Protein 2MXE (pdb70)

Radius of gyration: 10.07 Å; Cα contacts (8 Å, |Δi|>4): 58; chains: 1; bounding box: 26×18×26 Å

InterPro domains:
  IPR035616 MvaT, DNA-binding domain [PF22055] (83-119)
  IPR035616 MvaT, DNA-binding domain [cd16170] (80-121)

B-factor: mean 1.0, std 0.0, range [1.0, 1.0]

Sequence (47 aa):
ARKVKQYKNPHTGEVIETKGGNHKTLKEWKAKWGPEAVESWATLLGHARKVKQYKNPHTGEVIETKGGNHKTLKEWKAKWGPEAVESWATLLGHARKVKQYKNPHTGEVIETKGGNHKTLKEWKAKWGPEAVESWATLLGHARKVKQYKNPHTGEVIETKGGNHKTLKEWKAKWGPEAVESWATLLGHARKVKQYKNPHTGEVIETKGGNHKTLKEWKAKWGPEAVESWATLLGHARKVKQYKNPHTGEVIETKGGNHKTLKEWKAKWGPEAVESWATLLGHARKVKQYKNPHTGEVIETKGGNHKTLKEWKAKWGPEAVESWATLLGHARKVKQYKNPHTGEVIETKGGNHKTLKEWKAKWGPEAVESWATLLGHARKVKQYKNPHTGEVIETKGGNHKTLKEWKAKWGPEAVESWATLLGHARKVKQYKNPHTGEVIETKGGNHKTLKEWKAKWGPEAVESWATLLGHARKVKQYKNPHTGEVIETKGGNHKTLKEWKAKWGPEAVESWATLLGHARKVKQYKNPHTGEVIETKGGNHKTLKEWKAKWGPEAVESWATLLGHARKVKQYKNPHTGEVIETKGGNHKTLKEWKAKWGPEAVESWATLLGHARKVKQYKNPHTGEVIETKGGNHKTLKEWKAKWGPEAVESWATLLGHARKVKQYKNPHTGEVIETKGGNHKTLKEWKAKWGPEAVESWATLLGHARKVKQYKNPHTGEVIETKGGNHKTLKEWKAKWGPEAVESWATLLGHARKVKQYKNPHTGEVIETKGGNHKTLKEWKAKWGPEAVESWATLLGHARKVKQYKNPHTGEVIETKGGNHKTLKEWKAKWGPEAVESWATLLGHARKVKQYKNPHTGEVIETKGGNHKTLKEWKAKWGPEAVESWATLLGHARKVKQYKNPHTGEVIETKGGNHKTLKEWKAKWGPEAVESWATLLGH

Foldseek 3Di:
DQAKKKFADPVPGDIDIDSDDDDPVLVVCCVVPNVVVRVVRIDGPPD

Solvent-accessible surface area: 3655 Å² total; per-residue (Å²): 131,209,125,40,61,58,4,116,0,100,112,80,52,86,79,24,101,15,148,57,52,142,69,139,46,12,130,61,11,57,88,129,94,28,72,157,43,0,57,95,51,22,61,90,88,57,203

GO terms:
  GO:0000976 transcription cis-regulatory region binding (F, IPI)
  GO:0001216 DNA-binding transcription activator activity (F, IPI)
  GO:0032993 protein-DNA complex (C, IPI)
  GO:0045893 positive regulation of DNA-templated transcription (P, EXP)
  GO:1900232 negative regulation of single-species biofilm formation on inanimate substrate (P, IMP)
  GO:1900377 negative regulation of secondary metabolite biosynthetic process (P, IMP)

Organism: Pseudomonas aeruginosa (strain ATCC 15692 / DSM 22644 / CIP 104116 / JCM 14847 / LMG 12228 / 1C / PRS 101 / PAO1) (NCBI:txid208964)

Secondary structure (DSSP, 8-state):
----EEEEETTTTEEEEESSS--HHHHHHHHHH-HHHHHHH-EES--

Nearest PDB structures (foldseek):
  2mxf-assembly1_A  TM=9.357E-01  e=4.815E-08  Pseudomonas aeruginosa PAO1
  6kyt-assembly2_E  TM=4.126E-01  e=9.924E+00  Mycobacterium tuberculosis H37Rv
  8szv-assembly1_A  TM=2.762E-01  e=8.676E+00  Homo sapiens
  2mxf-assembly1_A  TM=9.261E-01  e=5.937E-08  Pseudomonas aeruginosa PAO1
  3sbs-assembly1_A  TM=3.380E-01  e=7.680E+00  Saccharomyces cerevisiae S288C

Structure (mmCIF, N/CA/C/O backbone):
data_2MXE
#
_entry.id   2MXE
#
loop_
_atom_site.group_PDB
_atom_site.id
_atom_site.type_symbol
_atom_site.label_atom_id
_atom_site.label_alt_id
_atom_site.label_comp_id
_atom_site.label_asym_id
_atom_site.label_entity_id
_atom_site.label_seq_id
_atom_site.pdbx_PDB_ins_code
_atom_site.Cartn_x
_atom_site.Cartn_y
_atom_site.Cartn_z
_atom_site.occupancy
_atom_site.B_iso_or_equiv
_atom_site.auth_seq_id
_atom_site.auth_comp_id
_atom_site.auth_asym_id
_atom_site.auth_atom_id
_atom_site.pdbx_PDB_model_num
ATOM 1 N N . ALA A 1 4 ? 3.025 0.721 -2.665 1.00 1.00 79 ALA A N 1
ATOM 2 C CA . ALA A 1 4 ? 4.437 1.070 -3.000 1.00 1.00 79 ALA A CA 1
ATOM 3 C C . ALA A 1 4 ? 4.736 2.567 -2.793 1.00 1.00 79 ALA A C 1
ATOM 4 O O . ALA A 1 4 ? 3.965 3.423 -3.222 1.00 1.00 79 ALA A O 1
ATOM 11 N N . ARG A 1 5 ? 5.875 2.876 -2.147 1.00 1.00 80 ARG A N 1
ATOM 12 C CA . ARG A 1 5 ? 6.500 4.220 -2.006 1.00 1.00 80 ARG A CA 1
ATOM 13 C C . ARG A 1 5 ? 5.635 5.363 -1.432 1.00 1.00 80 ARG A C 1
ATOM 14 O O . ARG A 1 5 ? 5.895 6.537 -1.708 1.00 1.00 80 ARG A O 1
ATOM 35 N N . LYS A 1 6 ? 4.620 5.048 -0.615 1.00 1.00 81 LYS A N 1
ATOM 36 C CA . LYS A 1 6 ? 3.863 6.053 0.168 1.00 1.00 81 LYS A CA 1
ATOM 37 C C . LYS A 1 6 ? 4.751 6.681 1.251 1.00 1.00 81 LYS A C 1
ATOM 38 O O . LYS A 1 6 ? 5.716 6.082 1.723 1.00 1.00 81 LYS A O 1
ATOM 57 N N . VAL A 1 7 ? 4.398 7.904 1.644 1.00 1.00 82 VAL A N 1
ATOM 58 C CA . VAL A 1 7 ? 5.133 8.685 2.656 1.00 1.00 82 VAL A CA 1
ATOM 59 C C . VAL A 1 7 ? 4.909 8.116 4.056 1.00 1.00 82 VAL A C 1
ATOM 60 O O . VAL A 1 7 ? 3.768 7.908 4.472 1.00 1.00 82 VAL A O 1
ATOM 73 N N . LYS A 1 8 ? 6.000 7.936 4.805 1.00 1.00 83 LYS A N 1
ATOM 74 C CA . LYS A 1 8 ? 6.003 7.629 6.235 1.00 1.00 83 LYS A CA 1
ATOM 75 C C . LYS A 1 8 ? 6.382 8.900 6.990 1.00 1.00 83 LYS A C 1
ATOM 76 O O . LYS A 1 8 ? 7.456 9.470 6.789 1.00 1.00 83 LYS A O 1
ATOM 95 N N . GLN A 1 9 ? 5.470 9.355 7.836 1.00 1.00 84 GLN A N 1
ATOM 96 C CA . GLN A 1 9 ? 5.698 10.401 8.823 1.00 1.00 84 GLN A CA 1
ATOM 97 C C . GLN A 1 9 ? 6.258 9.721 10.077 1.00 1.00 84 GLN A C 1
ATOM 98 O O . GLN A 1 9 ? 5.816 8.631 10.428 1.00 1.00 84 GLN A O 1
ATOM 112 N N . TYR A 1 10 ? 7.192 10.367 10.768 1.00 1.00 85 TYR A N 1
ATOM 113 C CA . TYR A 1 10 ? 7.746 9.905 12.046 1.00 1.00 85 TYR A CA 1
ATOM 114 C C . TYR A 1 10 ? 7.785 11.075 13.032 1.00 1.00 85 TYR A C 1
ATOM 115 O O . TYR A 1 10 ? 7.948 12.224 12.621 1.00 1.00 85 TYR A O 1
ATOM 133 N N . LYS A 1 11 ? 7.701 10.785 14.334 1.00 1.00 86 LYS A N 1
ATOM 134 C CA . LYS A 1 11 ? 7.790 11.759 15.436 1.00 1.00 86 LYS A CA 1
ATOM 135 C C . LYS A 1 11 ? 8.729 11.226 16.517 1.00 1.00 86 LYS A C 1
ATOM 136 O O . LYS A 1 11 ? 8.700 10.031 16.791 1.00 1.00 86 LYS A O 1
ATOM 155 N N . ASN A 1 12 ? 9.511 12.100 17.152 1.00 1.00 87 ASN A N 1
ATOM 156 C CA . ASN A 1 12 ? 10.462 11.723 18.206 1.00 1.00 87 ASN A CA 1
ATOM 157 C C . ASN A 1 12 ? 10.108 12.385 19.556 1.00 1.00 87 ASN A C 1
ATOM 158 O O . ASN A 1 12 ? 10.540 13.508 19.820 1.00 1.00 87 ASN A O 1
ATOM 169 N N . PRO A 1 13 ? 9.351 11.703 20.443 1.00 1.00 88 PRO A N 1
ATOM 170 C CA . PRO A 1 13 ? 9.016 12.179 21.793 1.00 1.00 88 PRO A CA 1
ATOM 171 C C . PRO A 1 13 ? 10.184 12.720 22.642 1.00 1.00 88 PRO A C 1
ATOM 172 O O . PRO A 1 13 ? 9.966 13.558 23.520 1.00 1.00 88 PRO A O 1
ATOM 183 N N . HIS A 1 14 ? 11.424 12.276 22.383 1.00 1.00 89 HIS A N 1
ATOM 184 C CA . HIS A 1 14 ? 12.631 12.716 23.111 1.00 1.00 89 HIS A CA 1
ATOM 185 C C . HIS A 1 14 ? 13.057 14.161 22.793 1.00 1.00 89 HIS A C 1
ATOM 186 O O . HIS A 1 14 ? 13.744 14.783 23.605 1.00 1.00 89 HIS A O 1
ATOM 201 N N . THR A 1 15 ? 12.650 14.696 21.637 1.00 1.00 90 THR A N 1
ATOM 202 C CA . THR A 1 15 ? 13.058 16.021 21.125 1.00 1.00 90 THR A CA 1
ATOM 203 C C . THR A 1 15 ? 11.880 16.908 20.694 1.00 1.00 90 THR A C 1
ATOM 204 O O . THR A 1 15 ? 12.024 18.132 20.631 1.00 1.00 90 THR A O 1
ATOM 215 N N . GLY A 1 16 ? 10.717 16.310 20.403 1.00 1.00 91 GLY A N 1
ATOM 216 C CA . GLY A 1 16 ? 9.516 16.981 19.898 1.00 1.00 91 GLY A CA 1
ATOM 217 C C . GLY A 1 16 ? 9.440 17.059 18.365 1.00 1.00 91 GLY A C 1
ATOM 218 O O . GLY A 1 16 ? 8.424 17.505 17.828 1.00 1.00 91 GLY A O 1
ATOM 222 N N . GLU A 1 17 ? 10.496 16.653 17.649 1.00 1.00 92 GLU A N 1
ATOM 223 C CA . GLU A 1 17 ? 10.558 16.696 16.183 1.00 1.00 92 GLU A CA 1
ATOM 224 C C . GLU A 1 17 ? 9.581 15.759 15.466 1.00 1.00 92 GLU A C 1
ATOM 225 O O . GLU A 1 17 ? 9.258 14.673 15.946 1.00 1.00 92 GLU A O 1
ATOM 237 N N . VAL A 1 18 ? 9.214 16.157 14.246 1.00 1.00 93 VAL A N 1
ATOM 238 C CA . VAL A 1 18 ? 8.447 15.396 13.257 1.00 1.00 93 VAL A CA 1
ATOM 239 C C . VAL A 1 18 ? 9.134 15.522 11.893 1.00 1.00 93 VAL A C 1
ATOM 240 O O . VAL A 1 18 ? 9.620 16.596 11.532 1.00 1.00 93 VAL A O 1
ATOM 253 N N . ILE A 1 19 ? 9.142 14.430 11.126 1.00 1.00 94 ILE A N 1
ATOM 254 C CA . ILE A 1 19 ? 9.723 14.324 9.780 1.00 1.00 94 ILE A CA 1
ATOM 255 C C . ILE A 1 19 ? 8.833 13.467 8.870 1.00 1.00 94 ILE A C 1
ATOM 256 O O . ILE A 1 19 ? 8.000 12.693 9.333 1.00 1.00 94 ILE A O 1
ATOM 272 N N . GLU A 1 20 ? 9.073 13.572 7.570 1.00 1.00 95 GLU A N 1
ATOM 273 C CA . GLU A 1 20 ? 8.409 12.818 6.496 1.00 1.00 95 GLU A CA 1
ATOM 274 C C . GLU A 1 20 ? 9.415 12.391 5.414 1.00 1.00 95 GLU A C 1
ATOM 275 O O . GLU A 1 20 ? 10.267 13.175 4.990 1.00 1.00 95 GLU A O 1
ATOM 287 N N . THR A 1 21 ? 9.300 11.144 4.953 1.00 1.00 96 THR A N 1
ATOM 288 C CA . THR A 1 21 ? 10.106 10.550 3.865 1.00 1.00 96 THR A CA 1
ATOM 289 C C . THR A 1 21 ? 9.319 9.450 3.142 1.00 1.00 96 THR A C 1
ATOM 290 O O . THR A 1 21 ? 8.389 8.883 3.709 1.00 1.00 96 THR A O 1
ATOM 301 N N . LYS A 1 22 ? 9.680 9.106 1.897 1.00 1.00 97 LYS A N 1
ATOM 302 C CA . LYS A 1 22 ? 9.140 7.930 1.173 1.00 1.00 97 LYS A CA 1
ATOM 303 C C . LYS A 1 22 ? 9.857 6.608 1.524 1.00 1.00 97 LYS A C 1
ATOM 304 O O . LYS A 1 22 ? 9.453 5.550 1.042 1.00 1.00 97 LYS A O 1
ATOM 323 N N . GLY A 1 23 ? 10.916 6.665 2.341 1.00 1.00 98 GLY A N 1
ATOM 324 C CA . GLY A 1 23 ? 11.703 5.500 2.790 1.00 1.00 98 GLY A CA 1
ATOM 325 C C . GLY A 1 23 ? 13.178 5.513 2.350 1.00 1.00 98 GLY A C 1
ATOM 326 O O . GLY A 1 23 ? 13.895 4.540 2.597 1.00 1.00 98 GLY A O 1
ATOM 330 N N . GLY A 1 24 ? 13.636 6.582 1.684 1.00 1.00 99 GLY A N 1
ATOM 331 C CA . GLY A 1 24 ? 15.025 6.755 1.236 1.00 1.00 99 GLY A CA 1
ATOM 332 C C . GLY A 1 24 ? 16.010 7.099 2.364 1.00 1.00 99 GLY A C 1
ATOM 333 O O . GLY A 1 24 ? 15.630 7.228 3.531 1.00 1.00 99 GLY A O 1
ATOM 337 N N . ASN A 1 25 ? 17.290 7.257 2.009 1.00 1.00 100 ASN A N 1
ATOM 338 C CA . ASN A 1 25 ? 18.381 7.635 2.923 1.00 1.00 100 ASN A CA 1
ATOM 339 C C . ASN A 1 25 ? 18.210 9.068 3.485 1.00 1.00 100 ASN A C 1
ATOM 340 O O . ASN A 1 25 ? 18.788 10.026 2.968 1.00 1.00 100 ASN A O 1
ATOM 351 N N . HIS A 1 26 ? 17.416 9.210 4.555 1.00 1.00 101 HIS A N 1
ATOM 352 C CA . HIS A 1 26 ? 17.066 10.480 5.208 1.00 1.00 101 HIS A CA 1
ATOM 353 C C . HIS A 1 26 ? 17.782 10.585 6.562 1.00 1.00 101 HIS A C 1
ATOM 354 O O . HIS A 1 26 ? 17.279 10.076 7.563 1.00 1.00 101 HIS A O 1
ATOM 369 N N . LYS A 1 27 ? 18.954 11.231 6.601 1.00 1.00 102 LYS A N 1
ATOM 370 C CA . LYS A 1 27 ? 19.922 11.282 7.730 1.00 1.00 102 LYS A CA 1
ATOM 371 C C . LYS A 1 27 ? 19.300 11.392 9.126 1.00 1.00 102 LYS A C 1
ATOM 372 O O . LYS A 1 27 ? 19.652 10.617 10.009 1.00 1.00 102 LYS A O 1
ATOM 391 N N . THR A 1 28 ? 18.323 12.279 9.311 1.00 1.00 103 THR A N 1
ATOM 392 C CA . THR A 1 28 ? 17.608 12.483 10.593 1.00 1.00 103 THR A CA 1
ATOM 393 C C . THR A 1 28 ? 16.874 11.227 11.081 1.00 1.00 103 THR A C 1
ATOM 394 O O . THR A 1 28 ? 16.926 10.907 12.264 1.00 1.00 103 THR A O 1
ATOM 405 N N . LEU A 1 29 ? 16.255 10.460 10.170 1.00 1.00 104 LEU A N 1
ATOM 406 C CA . LEU A 1 29 ? 15.614 9.179 10.505 1.00 1.00 104 LEU A CA 1
ATOM 407 C C . LEU A 1 29 ? 16.690 8.149 10.868 1.00 1.00 104 LEU A C 1
ATOM 408 O O . LEU A 1 29 ? 16.572 7.472 11.883 1.00 1.00 104 LEU A O 1
ATOM 424 N N . LYS A 1 30 ? 17.758 8.049 10.065 1.00 1.00 105 LYS A N 1
ATOM 425 C CA . LYS A 1 30 ? 18.870 7.121 10.315 1.00 1.00 105 LYS A CA 1
ATOM 426 C C . LYS A 1 30 ? 19.487 7.334 11.689 1.00 1.00 105 LYS A C 1
ATOM 427 O O . LYS A 1 30 ? 19.704 6.379 12.427 1.00 1.00 105 LYS A O 1
ATOM 446 N N . GLU A 1 31 ? 19.683 8.597 12.057 1.00 1.00 106 GLU A N 1
ATOM 447 C CA . GLU A 1 31 ? 20.158 8.966 13.384 1.00 1.00 106 GLU A CA 1
ATOM 448 C C . GLU A 1 31 ? 19.219 8.508 14.496 1.00 1.00 106 GLU A C 1
ATOM 449 O O . GLU A 1 31 ? 19.675 7.959 15.495 1.00 1.00 106 GLU A O 1
ATOM 461 N N . TRP A 1 32 ? 17.910 8.680 14.319 1.00 1.00 107 TRP A N 1
ATOM 462 C CA . TRP A 1 32 ? 16.916 8.207 15.288 1.00 1.00 107 TRP A CA 1
ATOM 463 C C . TRP A 1 32 ? 16.915 6.678 15.407 1.00 1.00 107 TRP A C 1
ATOM 464 O O . TRP A 1 32 ? 16.908 6.153 16.518 1.00 1.00 107 TRP A O 1
ATOM 485 N N . LYS A 1 33 ? 16.995 5.949 14.283 1.00 1.00 108 LYS A N 1
ATOM 486 C CA . LYS A 1 33 ? 17.076 4.471 14.257 1.00 1.00 108 LYS A CA 1
ATOM 487 C C . LYS A 1 33 ? 18.345 3.989 14.963 1.00 1.00 108 LYS A C 1
ATOM 488 O O . LYS A 1 33 ? 18.288 3.053 15.751 1.00 1.00 108 LYS A O 1
ATOM 507 N N . ALA A 1 34 ? 19.461 4.687 14.766 1.00 1.00 109 ALA A N 1
ATOM 508 C CA . ALA A 1 34 ? 20.734 4.388 15.426 1.00 1.00 109 ALA A CA 1
ATOM 509 C C . ALA A 1 34 ? 20.713 4.686 16.941 1.00 1.00 109 ALA A C 1
ATOM 510 O O . ALA A 1 34 ? 21.317 3.946 17.723 1.00 1.00 109 ALA A O 1
ATOM 517 N N . LYS A 1 35 ? 20.010 5.755 17.356 1.00 1.00 110 LYS A N 1
ATOM 518 C CA . LYS A 1 35 ? 20.041 6.284 18.744 1.00 1.00 110 LYS A CA 1
ATOM 519 C C . LYS A 1 35 ? 18.891 5.825 19.662 1.00 1.00 110 LYS A C 1
ATOM 520 O O . LYS A 1 35 ? 19.059 5.875 20.881 1.00 1.00 110 LYS A O 1
ATOM 539 N N . TRP A 1 36 ? 17.788 5.304 19.113 1.00 1.00 111 TRP A N 1
ATOM 540 C CA . TRP A 1 36 ? 16.651 4.745 19.882 1.00 1.00 111 TRP A CA 1
ATOM 541 C C . TRP A 1 36 ? 16.179 3.352 19.417 1.00 1.00 111 TRP A C 1
ATOM 542 O O . TRP A 1 36 ? 15.328 2.744 20.071 1.00 1.00 111 TRP A O 1
ATOM 563 N N . GLY A 1 37 ? 16.761 2.810 18.342 1.00 1.00 112 GLY A N 1
ATOM 564 C CA . GLY A 1 37 ? 16.483 1.471 17.810 1.00 1.00 112 GLY A CA 1
ATOM 565 C C . GLY A 1 37 ? 15.512 1.514 16.623 1.00 1.00 112 GLY A C 1
ATOM 566 O O . GLY A 1 37 ? 14.453 2.136 16.724 1.00 1.00 112 GLY A O 1
ATOM 570 N N . PRO A 1 38 ? 15.811 0.842 15.493 1.00 1.00 113 PRO A N 1
ATOM 571 C CA . PRO A 1 38 ? 14.974 0.903 14.294 1.00 1.00 113 PRO A CA 1
ATOM 572 C C . PRO A 1 38 ? 13.558 0.365 14.512 1.00 1.00 113 PRO A C 1
ATOM 573 O O . PRO A 1 38 ? 12.618 0.917 13.954 1.00 1.00 113 PRO A O 1
ATOM 584 N N . GLU A 1 39 ? 13.376 -0.658 15.353 1.00 1.00 114 GLU A N 1
ATOM 585 C CA . GLU A 1 39 ? 12.059 -1.241 15.635 1.00 1.00 114 GLU A CA 1
ATOM 586 C C . GLU A 1 39 ? 11.151 -0.266 16.393 1.00 1.00 114 GLU A C 1
ATOM 587 O O . GLU A 1 39 ? 9.9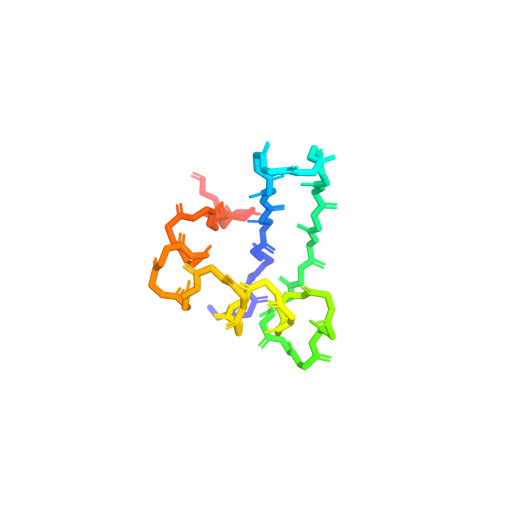66 -0.128 16.077 1.00 1.00 114 GLU A O 1
ATOM 599 N N . ALA A 1 40 ? 11.725 0.467 17.354 1.00 1.00 115 ALA A N 1
ATOM 600 C CA . ALA A 1 40 ? 11.029 1.533 18.078 1.00 1.00 115 ALA A CA 1
ATOM 601 C C . ALA A 1 40 ? 10.646 2.682 17.130 1.00 1.00 115 ALA A C 1
ATOM 602 O O . ALA A 1 40 ? 9.495 3.113 17.095 1.00 1.00 115 ALA A O 1
ATOM 609 N N . VAL A 1 41 ? 11.592 3.134 16.306 1.00 1.00 116 VAL A N 1
ATOM 610 C CA . VAL A 1 41 ? 11.374 4.225 15.347 1.00 1.00 116 VAL A CA 1
ATOM 611 C C . VAL A 1 41 ? 10.366 3.852 14.252 1.00 1.00 116 VAL A C 1
ATOM 612 O O . VAL A 1 41 ? 9.513 4.663 13.913 1.00 1.00 116 VAL A O 1
ATOM 625 N N . GLU A 1 42 ? 10.372 2.624 13.728 1.00 1.00 117 GLU A N 1
ATOM 626 C CA . GLU A 1 42 ? 9.316 2.178 12.809 1.00 1.00 117 GLU A CA 1
ATOM 627 C C . GLU A 1 42 ? 7.948 2.076 13.509 1.00 1.00 117 GLU A C 1
ATOM 628 O O . GLU A 1 42 ? 6.917 2.251 12.860 1.00 1.00 117 GLU A O 1
ATOM 640 N N . SER A 1 43 ? 7.908 1.857 14.829 1.00 1.00 118 SER A N 1
ATOM 641 C CA . SER A 1 43 ? 6.667 1.968 15.613 1.00 1.00 118 SER A CA 1
ATOM 642 C C . SER A 1 43 ? 6.179 3.429 15.728 1.00 1.00 118 SER A C 1
ATOM 643 O O . SER A 1 43 ? 4.971 3.673 15.794 1.00 1.00 118 SER A O 1
ATOM 651 N N . TRP A 1 44 ? 7.084 4.422 15.662 1.00 1.00 119 TRP A N 1
ATOM 652 C CA . TRP A 1 44 ? 6.723 5.845 15.542 1.00 1.00 119 TRP A CA 1
ATOM 653 C C . TRP A 1 44 ? 6.150 6.200 14.153 1.00 1.00 119 TRP A C 1
ATOM 654 O O . TRP A 1 44 ? 5.547 7.266 14.000 1.00 1.00 119 TRP A O 1
ATOM 675 N N . ALA A 1 45 ? 6.358 5.356 13.132 1.00 1.00 120 ALA A N 1
ATOM 676 C CA . ALA A 1 45 ? 5.954 5.644 11.754 1.00 1.00 120 ALA A CA 1
ATOM 677 C C . ALA A 1 45 ? 4.424 5.686 11.559 1.00 1.00 120 ALA A C 1
ATOM 678 O O . ALA A 1 45 ? 3.676 4.908 12.158 1.00 1.00 120 ALA A O 1
ATOM 685 N N . THR A 1 46 ? 3.970 6.537 10.634 1.00 1.00 121 THR A N 1
ATOM 686 C CA . THR A 1 46 ? 2.581 6.641 10.152 1.00 1.00 121 THR A CA 1
ATOM 687 C C . THR A 1 46 ? 2.548 6.856 8.641 1.00 1.00 121 THR A C 1
ATOM 688 O O . THR A 1 46 ? 3.113 7.810 8.113 1.00 1.00 121 THR A O 1
ATOM 699 N N . LEU A 1 47 ? 1.899 5.933 7.931 1.00 1.00 122 LEU A N 1
ATOM 700 C CA . LEU A 1 47 ? 1.722 5.976 6.479 1.00 1.00 122 LEU A CA 1
ATOM 701 C C . LEU A 1 47 ? 0.645 6.999 6.100 1.00 1.00 122 LEU A C 1
ATOM 702 O O . LEU A 1 47 ? -0.518 6.836 6.471 1.00 1.00 122 LEU A O 1
ATOM 718 N N . LEU A 1 48 ? 1.004 8.040 5.342 1.00 1.00 123 LEU A N 1
ATOM 719 C CA . LEU A 1 48 ? 0.101 9.130 4.935 1.00 1.00 123 LEU A CA 1
ATOM 720 C C . LEU A 1 48 ? -0.785 8.742 3.724 1.00 1.00 123 LEU A C 1
ATOM 721 O O . LEU A 1 48 ? -0.853 9.451 2.718 1.00 1.00 123 LEU A O 1
ATOM 737 N N . GLY A 1 49 ? -1.430 7.574 3.811 1.00 1.00 124 GLY A N 1
ATOM 738 C CA . GLY A 1 49 ? -2.207 6.940 2.735 1.00 1.00 124 GLY A CA 1
ATOM 739 C C . GLY A 1 49 ? -3.120 5.815 3.239 1.00 1.00 124 GLY A C 1
ATOM 740 O O . GLY A 1 49 ? -3.102 4.713 2.684 1.00 1.00 124 GLY A O 1
ATOM 744 N N . HIS A 1 50 ? -3.878 6.079 4.311 1.00 1.00 125 HIS A N 1
ATOM 745 C CA . HIS A 1 50 ? -4.790 5.130 4.971 1.00 1.00 125 HIS A CA 1
ATOM 746 C C . HIS A 1 50 ? -6.156 5.759 5.324 1.00 1.00 125 HIS A C 1
ATOM 747 O O . HIS A 1 50 ? -7.127 4.991 5.526 1.00 1.00 125 HIS A O 1
ATOM 762 N N . ALA A 1 4 ? 2.931 0.437 0.105 1.00 1.00 79 ALA A N 2
ATOM 763 C CA . ALA A 1 4 ? 3.510 0.701 -1.243 1.00 1.00 79 ALA A CA 2
ATOM 764 C C . ALA A 1 4 ? 3.264 2.149 -1.704 1.00 1.00 79 ALA A C 2
ATOM 765 O O . ALA A 1 4 ? 2.143 2.649 -1.603 1.00 1.00 79 ALA A O 2
ATOM 772 N N . ARG A 1 5 ? 4.309 2.814 -2.231 1.00 1.00 80 ARG A N 2
ATOM 773 C CA . ARG A 1 5 ? 4.273 4.123 -2.932 1.00 1.00 80 ARG A CA 2
ATOM 774 C C . ARG A 1 5 ? 3.574 5.279 -2.186 1.00 1.00 80 ARG A C 2
ATOM 775 O O . ARG A 1 5 ? 2.906 6.114 -2.800 1.00 1.00 80 ARG A O 2
ATOM 796 N N . LYS A 1 6 ? 3.748 5.341 -0.859 1.00 1.00 81 LYS A N 2
ATOM 797 C CA . LYS A 1 6 ? 3.205 6.381 0.041 1.00 1.00 81 LYS A CA 2
ATOM 798 C C . LYS A 1 6 ? 4.244 6.870 1.058 1.00 1.00 81 LYS A C 2
ATOM 799 O O . LYS A 1 6 ? 5.194 6.165 1.400 1.00 1.00 81 LYS A O 2
ATOM 818 N N . VAL A 1 7 ? 4.037 8.099 1.539 1.00 1.00 82 VAL A N 2
ATOM 819 C CA . VAL A 1 7 ? 4.880 8.778 2.544 1.00 1.00 82 VAL A CA 2
ATOM 820 C C . VAL A 1 7 ? 4.684 8.170 3.933 1.00 1.00 82 VAL A C 2
ATOM 821 O O . VAL A 1 7 ? 3.556 7.867 4.326 1.00 1.00 82 VAL A O 2
ATOM 834 N N . LYS A 1 8 ? 5.769 8.078 4.706 1.00 1.00 83 LYS A N 2
ATOM 835 C CA . LYS A 1 8 ? 5.771 7.750 6.136 1.00 1.00 83 LYS A CA 2
ATOM 836 C C . LYS A 1 8 ? 6.264 8.967 6.920 1.00 1.00 83 LYS A C 2
ATOM 837 O O . LYS A 1 8 ? 7.371 9.466 6.715 1.00 1.00 83 LYS A O 2
ATOM 856 N N . GLN A 1 9 ? 5.401 9.452 7.798 1.00 1.00 84 GLN A N 2
ATOM 857 C CA . GLN A 1 9 ? 5.710 10.448 8.813 1.00 1.00 84 GLN A CA 2
ATOM 858 C C . GLN A 1 9 ? 6.316 9.714 10.015 1.00 1.00 84 GLN A C 2
ATOM 859 O O . GLN A 1 9 ? 5.935 8.585 10.310 1.00 1.00 84 GLN A O 2
ATOM 873 N N . TYR A 1 10 ? 7.220 10.373 10.728 1.00 1.00 85 TYR A N 2
ATOM 874 C CA . TYR A 1 10 ? 7.779 9.905 11.996 1.00 1.00 85 TYR A CA 2
ATOM 875 C C . TYR A 1 10 ? 7.801 11.064 12.995 1.00 1.00 85 TYR A C 2
ATOM 876 O O . TYR A 1 10 ? 7.965 12.220 12.604 1.00 1.00 85 TYR A O 2
ATOM 894 N N . LYS A 1 11 ? 7.684 10.749 14.286 1.00 1.00 86 LYS A N 2
ATOM 895 C CA . LYS A 1 11 ? 7.746 11.701 15.406 1.00 1.00 86 LYS A CA 2
ATOM 896 C C . LYS A 1 11 ? 8.681 11.154 16.482 1.00 1.00 86 LYS A C 2
ATOM 897 O O . LYS A 1 11 ? 8.675 9.953 16.726 1.00 1.00 86 LYS A O 2
ATOM 916 N N . ASN A 1 12 ? 9.436 12.027 17.141 1.00 1.00 87 ASN A N 2
ATOM 917 C CA . ASN A 1 12 ? 10.419 11.654 18.161 1.00 1.00 87 ASN A CA 2
ATOM 918 C C . ASN A 1 12 ? 10.064 12.275 19.528 1.00 1.00 87 ASN A C 2
ATOM 919 O O . ASN A 1 12 ? 10.489 13.394 19.821 1.00 1.00 87 ASN A O 2
ATOM 930 N N . PRO A 1 13 ? 9.297 11.573 20.388 1.00 1.00 88 PRO A N 2
ATOM 931 C CA . PRO A 1 13 ? 8.945 12.033 21.738 1.00 1.00 88 PRO A CA 2
ATOM 932 C C . PRO A 1 13 ? 10.111 12.535 22.614 1.00 1.00 88 PRO A C 2
ATOM 933 O O . PRO A 1 13 ? 9.903 13.382 23.486 1.00 1.00 88 PRO A O 2
ATOM 944 N N . HIS A 1 14 ? 11.337 12.041 22.388 1.00 1.00 89 HIS A N 2
ATOM 945 C CA . HIS A 1 14 ? 12.541 12.419 23.152 1.00 1.00 89 HIS A CA 2
ATOM 946 C C . HIS A 1 14 ? 13.106 13.801 22.780 1.00 1.00 89 HIS A C 2
ATOM 947 O O . HIS A 1 14 ? 13.881 14.365 23.555 1.00 1.00 89 HIS A O 2
ATOM 962 N N . THR A 1 15 ? 12.712 14.368 21.632 1.00 1.00 90 THR A N 2
ATOM 963 C CA . THR A 1 15 ? 13.195 15.673 21.124 1.00 1.00 90 THR A CA 2
ATOM 964 C C . THR A 1 15 ? 12.068 16.643 20.733 1.00 1.00 90 THR A C 2
ATOM 965 O O . THR A 1 15 ? 12.291 17.855 20.684 1.00 1.00 90 THR A O 2
ATOM 976 N N . GLY A 1 16 ? 10.861 16.129 20.471 1.00 1.00 91 GLY A N 2
ATOM 977 C CA . GLY A 1 16 ? 9.693 16.885 20.001 1.00 1.00 91 GLY A CA 2
ATOM 978 C C . GLY A 1 16 ? 9.571 16.970 18.470 1.00 1.00 91 GLY A C 2
ATOM 979 O O . GLY A 1 16 ? 8.568 17.483 17.968 1.00 1.00 91 GLY A O 2
ATOM 983 N N . GLU A 1 17 ? 10.568 16.495 17.717 1.00 1.00 92 GLU A N 2
ATOM 984 C CA . GLU A 1 17 ? 10.602 16.579 16.254 1.00 1.00 92 GLU A CA 2
ATOM 985 C C . GLU A 1 17 ? 9.582 15.695 15.525 1.00 1.00 92 GLU A C 2
ATOM 986 O O . GLU A 1 17 ? 9.209 14.616 15.987 1.00 1.00 92 GLU A O 2
ATOM 998 N N . VAL A 1 18 ? 9.236 16.128 14.308 1.00 1.00 93 VAL A N 2
ATOM 999 C CA . VAL A 1 18 ? 8.450 15.405 13.303 1.00 1.00 93 VAL A CA 2
ATOM 1000 C C . VAL A 1 18 ? 9.131 15.545 11.938 1.00 1.00 93 VAL A C 2
ATOM 1001 O O . VAL A 1 18 ? 9.626 16.623 11.591 1.00 1.00 93 VAL A O 2
ATOM 1014 N N . ILE A 1 19 ? 9.118 14.473 11.148 1.00 1.00 94 ILE A N 2
ATOM 1015 C CA . ILE A 1 19 ? 9.661 14.394 9.784 1.00 1.00 94 ILE A CA 2
ATOM 1016 C C . ILE A 1 19 ? 8.753 13.546 8.886 1.00 1.00 94 ILE A C 2
ATOM 1017 O O . ILE A 1 19 ? 7.917 12.782 9.360 1.00 1.00 94 ILE A O 2
ATOM 1033 N N . GLU A 1 20 ? 8.974 13.645 7.579 1.00 1.00 95 GLU A N 2
ATOM 1034 C CA . GLU A 1 20 ? 8.311 12.883 6.513 1.00 1.00 95 GLU A CA 2
ATOM 1035 C C . GLU A 1 20 ? 9.326 12.435 5.447 1.00 1.00 95 GLU A C 2
ATOM 1036 O O . GLU A 1 20 ? 10.220 13.191 5.058 1.00 1.00 95 GLU A O 2
ATOM 1048 N N . THR A 1 21 ? 9.167 11.205 4.950 1.00 1.00 96 THR A N 2
ATOM 1049 C CA . THR A 1 21 ? 9.979 10.603 3.872 1.00 1.00 96 THR A CA 2
ATOM 1050 C C . THR A 1 21 ? 9.160 9.570 3.082 1.00 1.00 96 THR A C 2
ATOM 1051 O O . THR A 1 21 ? 8.145 9.072 3.568 1.00 1.00 96 THR A O 2
ATOM 1062 N N . LYS A 1 22 ? 9.595 9.215 1.867 1.00 1.00 97 LYS A N 2
ATOM 1063 C CA . LYS A 1 22 ? 9.036 8.110 1.057 1.00 1.00 97 LYS A CA 2
ATOM 1064 C C . LYS A 1 22 ? 9.730 6.758 1.312 1.00 1.00 97 LYS A C 2
ATOM 1065 O O . LYS A 1 22 ? 9.333 5.751 0.725 1.00 1.00 97 LYS A O 2
ATOM 1084 N N . GLY A 1 23 ? 10.755 6.723 2.175 1.00 1.00 98 GLY A N 2
ATOM 1085 C CA . GLY A 1 23 ? 11.492 5.507 2.565 1.00 1.00 98 GLY A CA 2
ATOM 1086 C C . GLY A 1 23 ? 12.962 5.474 2.115 1.00 1.00 98 GLY A C 2
ATOM 1087 O O . GLY A 1 23 ? 13.638 4.462 2.315 1.00 1.00 98 GLY A O 2
ATOM 1091 N N . GLY A 1 24 ? 13.464 6.553 1.495 1.00 1.00 99 GLY A N 2
ATOM 1092 C CA . GLY A 1 24 ? 14.866 6.686 1.069 1.00 1.00 99 GLY A CA 2
ATOM 1093 C C . GLY A 1 24 ? 15.850 6.944 2.219 1.00 1.00 99 GLY A C 2
ATOM 1094 O O . GLY A 1 24 ? 15.464 7.046 3.387 1.00 1.00 99 GLY A O 2
ATOM 1098 N N . ASN A 1 25 ? 17.140 7.058 1.889 1.00 1.00 100 ASN A N 2
ATOM 1099 C CA . ASN A 1 25 ? 18.226 7.365 2.833 1.00 1.00 100 ASN A CA 2
ATOM 1100 C C . ASN A 1 25 ? 18.115 8.799 3.413 1.00 1.00 100 ASN A C 2
ATOM 1101 O O . ASN A 1 25 ? 18.747 9.740 2.924 1.00 1.00 100 ASN A O 2
ATOM 1112 N N . HIS A 1 26 ? 17.300 8.962 4.465 1.00 1.00 101 HIS A N 2
ATOM 1113 C CA . HIS A 1 26 ? 16.989 10.243 5.122 1.00 1.00 101 HIS A CA 2
ATOM 1114 C C . HIS A 1 26 ? 17.739 10.338 6.457 1.00 1.00 101 HIS A C 2
ATOM 1115 O O . HIS A 1 26 ? 17.248 9.853 7.476 1.00 1.00 101 HIS A O 2
ATOM 1130 N N . LYS A 1 27 ? 18.928 10.956 6.466 1.00 1.00 102 LYS A N 2
ATOM 1131 C CA . LYS A 1 27 ? 19.910 10.983 7.582 1.00 1.00 102 LYS A CA 2
ATOM 1132 C C . LYS A 1 27 ? 19.313 11.186 8.981 1.00 1.00 102 LYS A C 2
ATOM 1133 O O . LYS A 1 27 ? 19.649 10.439 9.892 1.00 1.00 102 LYS A O 2
ATOM 1152 N N . THR A 1 28 ? 18.365 12.112 9.135 1.00 1.00 103 THR A N 2
ATOM 1153 C CA . THR A 1 28 ? 17.672 12.385 10.414 1.00 1.00 103 THR A CA 2
ATOM 1154 C C . THR A 1 28 ? 16.918 11.166 10.966 1.00 1.00 103 THR A C 2
ATOM 1155 O O . THR A 1 28 ? 16.946 10.913 12.165 1.00 1.00 103 THR A O 2
ATOM 1166 N N . LEU A 1 29 ? 16.301 10.358 10.090 1.00 1.00 104 LEU A N 2
ATOM 1167 C CA . LEU A 1 29 ? 15.641 9.107 10.489 1.00 1.00 104 LEU A CA 2
ATOM 1168 C C . LEU A 1 29 ? 16.692 8.065 10.886 1.00 1.00 104 LEU A C 2
ATOM 1169 O O . LEU A 1 29 ? 16.562 7.437 11.929 1.00 1.00 104 LEU A O 2
ATOM 1185 N N . LYS A 1 30 ? 17.767 7.919 10.097 1.00 1.00 105 LYS A N 2
ATOM 1186 C CA . LYS A 1 30 ? 18.876 6.997 10.397 1.00 1.00 105 LYS A CA 2
ATOM 1187 C C . LYS A 1 30 ? 19.508 7.283 11.753 1.00 1.00 105 LYS A C 2
ATOM 1188 O O . LYS A 1 30 ? 19.735 6.365 12.536 1.00 1.00 105 LYS A O 2
ATOM 1207 N N . GLU A 1 31 ? 19.704 8.563 12.063 1.00 1.00 106 GLU A N 2
ATOM 1208 C CA . GLU A 1 31 ? 20.150 9.002 13.382 1.00 1.00 106 GLU A CA 2
ATOM 1209 C C . GLU A 1 31 ? 19.218 8.531 14.496 1.00 1.00 106 GLU A C 2
ATOM 1210 O O . GLU A 1 31 ? 19.679 8.027 15.515 1.00 1.00 106 GLU A O 2
ATOM 1222 N N . TRP A 1 32 ? 17.905 8.655 14.303 1.00 1.00 107 TRP A N 2
ATOM 1223 C CA . TRP A 1 32 ? 16.920 8.189 15.283 1.00 1.00 107 TRP A CA 2
ATOM 1224 C C . TRP A 1 32 ? 16.936 6.664 15.437 1.00 1.00 107 TRP A C 2
ATOM 1225 O O . TRP A 1 32 ? 16.907 6.173 16.562 1.00 1.00 107 TRP A O 2
ATOM 1246 N N . LYS A 1 33 ? 17.064 5.902 14.340 1.00 1.00 108 LYS A N 2
ATOM 1247 C CA . LYS A 1 33 ? 17.193 4.427 14.380 1.00 1.00 108 LYS A CA 2
ATOM 1248 C C . LYS A 1 33 ? 18.449 4.015 15.150 1.00 1.00 108 LYS A C 2
ATOM 1249 O O . LYS A 1 33 ? 18.391 3.112 15.978 1.00 1.00 108 LYS A O 2
ATOM 1268 N N . ALA A 1 34 ? 19.552 4.736 14.954 1.00 1.00 109 ALA A N 2
ATOM 1269 C CA . ALA A 1 34 ? 20.814 4.507 15.657 1.00 1.00 109 ALA A CA 2
ATOM 1270 C C . ALA A 1 34 ? 20.745 4.866 17.158 1.00 1.00 109 ALA A C 2
ATOM 1271 O O . ALA A 1 34 ? 21.353 4.179 17.985 1.00 1.00 109 ALA A O 2
ATOM 1278 N N . LYS A 1 35 ? 19.995 5.923 17.510 1.00 1.00 110 LYS A N 2
ATOM 1279 C CA . LYS A 1 35 ? 19.970 6.508 18.871 1.00 1.00 110 LYS A CA 2
ATOM 1280 C C . LYS A 1 35 ? 18.802 6.064 19.773 1.00 1.00 110 LYS A C 2
ATOM 1281 O O . LYS A 1 35 ? 18.932 6.159 20.994 1.00 1.00 110 LYS A O 2
ATOM 1300 N N . TRP A 1 36 ? 17.723 5.502 19.211 1.00 1.00 111 TRP A N 2
ATOM 1301 C CA . TRP A 1 36 ? 16.562 4.974 19.959 1.00 1.00 111 TRP A CA 2
ATOM 1302 C C . TRP A 1 36 ? 16.094 3.570 19.532 1.00 1.00 111 TRP A C 2
ATOM 1303 O O . TRP A 1 36 ? 15.240 2.979 20.197 1.00 1.00 111 TRP A O 2
ATOM 1324 N N . GLY A 1 37 ? 16.680 3.005 18.471 1.00 1.00 112 GLY A N 2
ATOM 1325 C CA . GLY A 1 37 ? 16.437 1.640 17.993 1.00 1.00 112 GLY A CA 2
ATOM 1326 C C . GLY A 1 37 ? 15.546 1.602 16.744 1.00 1.00 112 GLY A C 2
ATOM 1327 O O . GLY A 1 37 ? 14.488 2.237 16.733 1.00 1.00 112 GLY A O 2
ATOM 1331 N N . PRO A 1 38 ? 15.910 0.844 15.692 1.00 1.00 113 PRO A N 2
ATOM 1332 C CA . PRO A 1 38 ? 15.146 0.815 14.445 1.00 1.00 113 PRO A CA 2
ATOM 1333 C C . PRO A 1 38 ? 13.721 0.275 14.616 1.00 1.00 113 PRO A C 2
ATOM 1334 O O . PRO A 1 38 ? 12.801 0.791 13.993 1.00 1.00 113 PRO A O 2
ATOM 1345 N N . GLU A 1 39 ? 13.507 -0.707 15.497 1.00 1.00 114 GLU A N 2
ATOM 1346 C CA . GLU A 1 39 ? 12.183 -1.284 15.755 1.00 1.00 114 GLU A CA 2
ATOM 1347 C C . GLU A 1 39 ? 11.249 -0.284 16.450 1.00 1.00 114 GLU A C 2
ATOM 1348 O O . GLU A 1 39 ? 10.074 -0.169 16.095 1.00 1.00 114 GLU A O 2
ATOM 1360 N N . ALA A 1 40 ? 11.789 0.477 17.407 1.00 1.00 115 ALA A N 2
ATOM 1361 C CA . ALA A 1 40 ? 11.067 1.559 18.078 1.00 1.00 115 ALA A CA 2
ATOM 1362 C C . ALA A 1 40 ? 10.691 2.669 17.081 1.00 1.00 115 ALA A C 2
ATOM 1363 O O . ALA A 1 40 ? 9.525 3.055 16.982 1.00 1.00 115 ALA A O 2
ATOM 1370 N N . VAL A 1 41 ? 11.655 3.129 16.282 1.00 1.00 116 VAL A N 2
ATOM 1371 C CA . VAL A 1 41 ? 11.441 4.183 15.284 1.00 1.00 116 VAL A CA 2
ATOM 1372 C C . VAL A 1 41 ? 10.463 3.750 14.186 1.00 1.00 116 VAL A C 2
ATOM 1373 O O . VAL A 1 41 ? 9.596 4.526 13.800 1.00 1.00 116 VAL A O 2
ATOM 1386 N N . GLU A 1 42 ? 10.518 2.504 13.706 1.00 1.00 117 GLU A N 2
ATOM 1387 C CA . GLU A 1 42 ? 9.527 1.997 12.745 1.00 1.00 117 GLU A CA 2
ATOM 1388 C C . GLU A 1 42 ? 8.119 1.888 13.363 1.00 1.00 117 GLU A C 2
ATOM 1389 O O . GLU A 1 42 ? 7.124 2.022 12.652 1.00 1.00 117 GLU A O 2
ATOM 1401 N N . SER A 1 43 ? 8.019 1.719 14.688 1.00 1.00 118 SER A N 2
ATOM 1402 C CA . SER A 1 43 ? 6.746 1.822 15.417 1.00 1.00 118 SER A CA 2
ATOM 1403 C C . SER A 1 43 ? 6.243 3.280 15.534 1.00 1.00 118 SER A C 2
ATOM 1404 O O . SER A 1 43 ? 5.030 3.510 15.601 1.00 1.00 118 SER A O 2
ATOM 1412 N N . TRP A 1 44 ? 7.135 4.283 15.479 1.00 1.00 119 TRP A N 2
ATOM 1413 C CA . TRP A 1 44 ? 6.764 5.708 15.395 1.00 1.00 119 TRP A CA 2
ATOM 1414 C C . TRP A 1 44 ? 6.159 6.094 14.028 1.00 1.00 119 TRP A C 2
ATOM 1415 O O . TRP A 1 44 ? 5.561 7.168 13.914 1.00 1.00 119 TRP A O 2
ATOM 1436 N N . ALA A 1 45 ? 6.334 5.265 12.989 1.00 1.00 120 ALA A N 2
ATOM 1437 C CA . ALA A 1 45 ? 5.885 5.575 11.628 1.00 1.00 120 ALA A CA 2
ATOM 1438 C C . ALA A 1 45 ? 4.350 5.725 11.499 1.00 1.00 120 ALA A C 2
ATOM 1439 O O . ALA A 1 45 ? 3.575 4.987 12.115 1.00 1.00 120 ALA A O 2
ATOM 1446 N N . THR A 1 46 ? 3.918 6.626 10.610 1.00 1.00 121 THR A N 2
ATOM 1447 C CA . THR A 1 46 ? 2.521 6.819 10.172 1.00 1.00 121 THR A CA 2
ATOM 1448 C C . THR A 1 46 ? 2.450 7.072 8.672 1.00 1.00 121 THR A C 2
ATOM 1449 O O . THR A 1 46 ? 2.997 8.040 8.155 1.00 1.00 121 THR A O 2
ATOM 1460 N N . LEU A 1 47 ? 1.762 6.182 7.959 1.00 1.00 122 LEU A N 2
ATOM 1461 C CA . LEU A 1 47 ? 1.451 6.342 6.537 1.00 1.00 122 LEU A CA 2
ATOM 1462 C C . LEU A 1 47 ? 0.543 7.562 6.313 1.00 1.00 122 LEU A C 2
ATOM 1463 O O . LEU A 1 47 ? -0.468 7.713 7.002 1.00 1.00 122 LEU A O 2
ATOM 1479 N N . LEU A 1 48 ? 0.881 8.401 5.328 1.00 1.00 123 LEU A N 2
ATOM 1480 C CA . LEU A 1 48 ? 0.097 9.582 4.941 1.00 1.00 123 LEU A CA 2
ATOM 1481 C C . LEU A 1 48 ? -0.545 9.417 3.547 1.00 1.00 123 LEU A C 2
ATOM 1482 O O . LEU A 1 48 ? -0.141 8.557 2.758 1.00 1.00 123 LEU A O 2
ATOM 1498 N N . GLY A 1 49 ? -1.502 10.295 3.224 1.00 1.00 124 GLY A N 2
ATOM 1499 C CA . GLY A 1 49 ? -2.182 10.346 1.915 1.00 1.00 124 GLY A CA 2
ATOM 1500 C C . GLY A 1 49 ? -2.552 11.764 1.445 1.00 1.00 124 GLY A C 2
ATOM 1501 O O . GLY A 1 49 ? -3.491 11.922 0.661 1.00 1.00 124 GLY A O 2
ATOM 1505 N N . HIS A 1 50 ? -1.855 12.796 1.949 1.00 1.00 125 HIS A N 2
ATOM 1506 C CA . HIS A 1 50 ? -2.061 14.210 1.581 1.00 1.00 125 HIS A CA 2
ATOM 1507 C C . HIS A 1 50 ? -1.788 14.497 0.087 1.00 1.00 125 HIS A C 2
ATOM 1508 O O . HIS A 1 50 ? -0.761 14.014 -0.453 1.00 1.00 125 HIS A O 2
ATOM 1523 N N . ALA A 1 4 ? 4.451 0.249 -0.117 1.00 1.00 79 ALA A N 3
ATOM 1524 C CA . ALA A 1 4 ? 5.139 0.686 -1.368 1.00 1.00 79 ALA A CA 3
ATOM 1525 C C . ALA A 1 4 ? 4.665 2.074 -1.836 1.00 1.00 79 ALA A C 3
ATOM 1526 O O . ALA A 1 4 ? 3.465 2.333 -1.896 1.00 1.00 79 ALA A O 3
ATOM 1533 N N . ARG A 1 5 ? 5.617 2.957 -2.189 1.00 1.00 80 ARG A N 3
ATOM 1534 C CA . ARG A 1 5 ? 5.414 4.267 -2.867 1.00 1.00 80 ARG A CA 3
ATOM 1535 C C . ARG A 1 5 ? 4.426 5.247 -2.199 1.00 1.00 80 ARG A C 3
ATOM 1536 O O . ARG A 1 5 ? 3.717 5.986 -2.885 1.00 1.00 80 ARG A O 3
ATOM 1557 N N . LYS A 1 6 ? 4.405 5.277 -0.859 1.00 1.00 81 LYS A N 3
ATOM 1558 C CA . LYS A 1 6 ? 3.614 6.208 -0.018 1.00 1.00 81 LYS A CA 3
ATOM 1559 C C . LYS A 1 6 ? 4.491 6.826 1.076 1.00 1.00 81 LYS A C 3
ATOM 1560 O O . LYS A 1 6 ? 5.474 6.232 1.518 1.00 1.00 81 LYS A O 3
ATOM 1579 N N . VAL A 1 7 ? 4.125 8.033 1.509 1.00 1.00 82 VAL A N 3
ATOM 1580 C CA . VAL A 1 7 ? 4.863 8.800 2.532 1.00 1.00 82 VAL A CA 3
ATOM 1581 C C . VAL A 1 7 ? 4.638 8.216 3.931 1.00 1.00 82 VAL A C 3
ATOM 1582 O O . VAL A 1 7 ? 3.503 7.931 4.309 1.00 1.00 82 VAL A O 3
ATOM 1595 N N . LYS A 1 8 ? 5.709 8.126 4.724 1.00 1.00 83 LYS A N 3
ATOM 1596 C CA . LYS A 1 8 ? 5.695 7.813 6.157 1.00 1.00 83 LYS A CA 3
ATOM 1597 C C . LYS A 1 8 ? 6.174 9.036 6.941 1.00 1.00 83 LYS A C 3
ATOM 1598 O O . LYS A 1 8 ? 7.271 9.553 6.724 1.00 1.00 83 LYS A O 3
ATOM 1617 N N . GLN A 1 9 ? 5.328 9.491 7.851 1.00 1.00 84 GLN A N 3
ATOM 1618 C CA . GLN A 1 9 ? 5.634 10.487 8.870 1.00 1.00 84 GLN A CA 3
ATOM 1619 C C . GLN A 1 9 ? 6.225 9.754 10.080 1.00 1.00 84 GLN A C 3
ATOM 1620 O O . GLN A 1 9 ? 5.825 8.635 10.384 1.00 1.00 84 GLN A O 3
ATOM 1634 N N . TYR A 1 10 ? 7.138 10.403 10.796 1.00 1.00 85 TYR A N 3
ATOM 1635 C CA . TYR A 1 10 ? 7.711 9.921 12.054 1.00 1.00 85 TYR A CA 3
ATOM 1636 C C . TYR A 1 10 ? 7.745 11.071 13.064 1.00 1.00 85 TYR A C 3
ATOM 1637 O O . TYR A 1 10 ? 7.937 12.225 12.675 1.00 1.00 85 TYR A O 3
ATOM 1655 N N . LYS A 1 11 ? 7.617 10.758 14.357 1.00 1.00 86 LYS A N 3
ATOM 1656 C CA . LYS A 1 11 ? 7.683 11.722 15.470 1.00 1.00 86 LYS A CA 3
ATOM 1657 C C . LYS A 1 11 ? 8.622 11.200 16.553 1.00 1.00 86 LYS A C 3
ATOM 1658 O O . LYS A 1 11 ? 8.572 10.020 16.883 1.00 1.00 86 LYS A O 3
ATOM 1677 N N . ASN A 1 12 ? 9.435 12.086 17.125 1.00 1.00 87 ASN A N 3
ATOM 1678 C CA . ASN A 1 12 ? 10.436 11.755 18.145 1.00 1.00 87 ASN A CA 3
ATOM 1679 C C . ASN A 1 1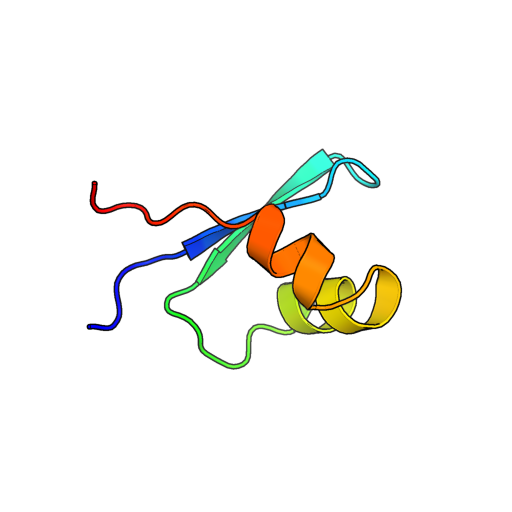2 ? 10.096 12.435 19.486 1.00 1.00 87 ASN A C 3
ATOM 1680 O O . ASN A 1 12 ? 10.539 13.557 19.737 1.00 1.00 87 ASN A O 3
ATOM 1691 N N . PRO A 1 13 ? 9.318 11.788 20.378 1.00 1.00 88 PRO A N 3
ATOM 1692 C CA . PRO A 1 13 ? 8.874 12.385 21.644 1.00 1.00 88 PRO A CA 3
ATOM 1693 C C . PRO A 1 13 ? 10.004 12.772 22.625 1.00 1.00 88 PRO A C 3
ATOM 1694 O O . PRO A 1 13 ? 9.757 13.524 23.568 1.00 1.00 88 PRO A O 3
ATOM 1705 N N . HIS A 1 14 ? 11.251 12.328 22.391 1.00 1.00 89 HIS A N 3
ATOM 1706 C CA . HIS A 1 14 ? 12.443 12.769 23.150 1.00 1.00 89 HIS A CA 3
ATOM 1707 C C . HIS A 1 14 ? 12.776 14.260 22.947 1.00 1.00 89 HIS A C 3
ATOM 1708 O O . HIS A 1 14 ? 13.342 14.887 23.844 1.00 1.00 89 HIS A O 3
ATOM 1723 N N . THR A 1 15 ? 12.410 14.829 21.790 1.00 1.00 90 THR A N 3
ATOM 1724 C CA . THR A 1 15 ? 12.682 16.234 21.410 1.00 1.00 90 THR A CA 3
ATOM 1725 C C . THR A 1 15 ? 11.431 17.007 20.965 1.00 1.00 90 THR A C 3
ATOM 1726 O O . THR A 1 15 ? 11.430 18.239 20.991 1.00 1.00 90 THR A O 3
ATOM 1737 N N . GLY A 1 16 ? 10.367 16.303 20.563 1.00 1.00 91 GLY A N 3
ATOM 1738 C CA . GLY A 1 16 ? 9.143 16.872 19.988 1.00 1.00 91 GLY A CA 3
ATOM 1739 C C . GLY A 1 16 ? 9.168 16.964 18.453 1.00 1.00 91 GLY A C 3
ATOM 1740 O O . GLY A 1 16 ? 8.189 17.411 17.851 1.00 1.00 91 GLY A O 3
ATOM 1744 N N . GLU A 1 17 ? 10.269 16.560 17.810 1.00 1.00 92 GLU A N 3
ATOM 1745 C CA . GLU A 1 17 ? 10.439 16.588 16.354 1.00 1.00 92 GLU A CA 3
ATOM 1746 C C . GLU A 1 17 ? 9.464 15.714 15.567 1.00 1.00 92 GLU A C 3
ATOM 1747 O O . GLU A 1 17 ? 9.047 14.649 16.013 1.00 1.00 92 GLU A O 3
ATOM 1759 N N . VAL A 1 18 ? 9.216 16.130 14.322 1.00 1.00 93 VAL A N 3
ATOM 1760 C CA . VAL A 1 18 ? 8.471 15.410 13.289 1.00 1.00 93 VAL A CA 3
ATOM 1761 C C . VAL A 1 18 ? 9.209 15.520 11.951 1.00 1.00 93 VAL A C 3
ATOM 1762 O O . VAL A 1 18 ? 9.744 16.581 11.618 1.00 1.00 93 VAL A O 3
ATOM 1775 N N . ILE A 1 19 ? 9.193 14.439 11.167 1.00 1.00 94 ILE A N 3
ATOM 1776 C CA . ILE A 1 19 ? 9.733 14.354 9.805 1.00 1.00 94 ILE A CA 3
ATOM 1777 C C . ILE A 1 19 ? 8.816 13.507 8.915 1.00 1.00 94 ILE A C 3
ATOM 1778 O O . ILE A 1 19 ? 7.983 12.739 9.394 1.00 1.00 94 ILE A O 3
ATOM 1794 N N . GLU A 1 20 ? 9.028 13.606 7.608 1.00 1.00 95 GLU A N 3
ATOM 1795 C CA . GLU A 1 20 ? 8.358 12.835 6.552 1.00 1.00 95 GLU A CA 3
ATOM 1796 C C . GLU A 1 20 ? 9.367 12.368 5.489 1.00 1.00 95 GLU A C 3
ATOM 1797 O O . GLU A 1 20 ? 10.280 13.106 5.108 1.00 1.00 95 GLU A O 3
ATOM 1809 N N . THR A 1 21 ? 9.187 11.141 4.996 1.00 1.00 96 THR A N 3
ATOM 1810 C CA . THR A 1 21 ? 9.989 10.517 3.925 1.00 1.00 96 THR A CA 3
ATOM 1811 C C . THR A 1 21 ? 9.150 9.498 3.138 1.00 1.00 96 THR A C 3
ATOM 1812 O O . THR A 1 21 ? 8.129 9.023 3.628 1.00 1.00 96 THR A O 3
ATOM 1823 N N . LYS A 1 22 ? 9.573 9.131 1.923 1.00 1.00 97 LYS A N 3
ATOM 1824 C CA . LYS A 1 22 ? 8.977 8.036 1.124 1.00 1.00 97 LYS A CA 3
ATOM 1825 C C . LYS A 1 22 ? 9.617 6.658 1.395 1.00 1.00 97 LYS A C 3
ATOM 1826 O O . LYS A 1 22 ? 9.213 5.667 0.788 1.00 1.00 97 LYS A O 3
ATOM 1845 N N . GLY A 1 23 ? 10.611 6.592 2.289 1.00 1.00 98 GLY A N 3
ATOM 1846 C CA . GLY A 1 23 ? 11.298 5.356 2.705 1.00 1.00 98 GLY A CA 3
ATOM 1847 C C . GLY A 1 23 ? 12.761 5.249 2.251 1.00 1.00 98 GLY A C 3
ATOM 1848 O O . GLY A 1 23 ? 13.391 4.211 2.473 1.00 1.00 98 GLY A O 3
ATOM 1852 N N . GLY A 1 24 ? 13.306 6.290 1.608 1.00 1.00 99 GLY A N 3
ATOM 1853 C CA . GLY A 1 24 ? 14.711 6.358 1.180 1.00 1.00 99 GLY A CA 3
ATOM 1854 C C . GLY A 1 24 ? 15.690 6.638 2.328 1.00 1.00 99 GLY A C 3
ATOM 1855 O O . GLY A 1 24 ? 15.295 6.801 3.486 1.00 1.00 99 GLY A O 3
ATOM 1859 N N . ASN A 1 25 ? 16.987 6.705 2.007 1.00 1.00 100 ASN A N 3
ATOM 1860 C CA . ASN A 1 25 ? 18.069 7.023 2.949 1.00 1.00 100 ASN A CA 3
ATOM 1861 C C . ASN A 1 25 ? 17.983 8.481 3.466 1.00 1.00 100 ASN A C 3
ATOM 1862 O O . ASN A 1 25 ? 18.642 9.384 2.945 1.00 1.00 100 ASN A O 3
ATOM 1873 N N . HIS A 1 26 ? 17.161 8.709 4.498 1.00 1.00 101 HIS A N 3
ATOM 1874 C CA . HIS A 1 26 ? 16.893 10.025 5.101 1.00 1.00 101 HIS A CA 3
ATOM 1875 C C . HIS A 1 26 ? 17.682 10.173 6.410 1.00 1.00 101 HIS A C 3
ATOM 1876 O O . HIS A 1 26 ? 17.223 9.739 7.463 1.00 1.00 101 HIS A O 3
ATOM 1891 N N . LYS A 1 27 ? 18.879 10.770 6.349 1.00 1.00 102 LYS A N 3
ATOM 1892 C CA . LYS A 1 27 ? 19.911 10.847 7.420 1.00 1.00 102 LYS A CA 3
ATOM 1893 C C . LYS A 1 27 ? 19.373 11.145 8.833 1.00 1.00 102 LYS A C 3
ATOM 1894 O O . LYS A 1 27 ? 19.749 10.457 9.776 1.00 1.00 102 LYS A O 3
ATOM 1913 N N . THR A 1 28 ? 18.417 12.064 8.979 1.00 1.00 103 THR A N 3
ATOM 1914 C CA . THR A 1 28 ? 17.755 12.375 10.271 1.00 1.00 103 THR A CA 3
ATOM 1915 C C . THR A 1 28 ? 17.032 11.168 10.891 1.00 1.00 103 THR A C 3
ATOM 1916 O O . THR A 1 28 ? 17.114 10.950 12.095 1.00 1.00 103 THR A O 3
ATOM 1927 N N . LEU A 1 29 ? 16.373 10.340 10.068 1.00 1.00 104 LEU A N 3
ATOM 1928 C CA . LEU A 1 29 ? 15.712 9.107 10.516 1.00 1.00 104 LEU A CA 3
ATOM 1929 C C . LEU A 1 29 ? 16.770 8.069 10.907 1.00 1.00 104 LEU A C 3
ATOM 1930 O O . LEU A 1 29 ? 16.645 7.437 11.947 1.00 1.00 104 LEU A O 3
ATOM 1946 N N . LYS A 1 30 ? 17.842 7.926 10.115 1.00 1.00 105 LYS A N 3
ATOM 1947 C CA . LYS A 1 30 ? 18.962 7.020 10.418 1.00 1.00 105 LYS A CA 3
ATOM 1948 C C . LYS A 1 30 ? 19.586 7.306 11.775 1.00 1.00 105 LYS A C 3
ATOM 1949 O O . LYS A 1 30 ? 19.807 6.382 12.552 1.00 1.00 105 LYS A O 3
ATOM 1968 N N . GLU A 1 31 ? 19.782 8.586 12.093 1.00 1.00 106 GLU A N 3
ATOM 1969 C CA . GLU A 1 31 ? 20.213 8.997 13.429 1.00 1.00 106 GLU A CA 3
ATOM 1970 C C . GLU A 1 31 ? 19.248 8.524 14.512 1.00 1.00 106 GLU A C 3
ATOM 1971 O O . GLU A 1 31 ? 19.677 7.940 15.501 1.00 1.00 106 GLU A O 3
ATOM 1983 N N . TRP A 1 32 ? 17.943 8.703 14.314 1.00 1.00 107 TRP A N 3
ATOM 1984 C CA . TRP A 1 32 ? 16.933 8.251 15.275 1.00 1.00 107 TRP A CA 3
ATOM 1985 C C . TRP A 1 32 ? 16.945 6.723 15.455 1.00 1.00 107 TRP A C 3
ATOM 1986 O O . TRP A 1 32 ? 16.896 6.245 16.590 1.00 1.00 107 TRP A O 3
ATOM 2007 N N . LYS A 1 33 ? 17.089 5.946 14.367 1.00 1.00 108 LYS A N 3
ATOM 2008 C CA . LYS A 1 33 ? 17.201 4.471 14.409 1.00 1.00 108 LYS A CA 3
ATOM 2009 C C . LYS A 1 33 ? 18.441 4.045 15.199 1.00 1.00 108 LYS A C 3
ATOM 2010 O O . LYS A 1 33 ? 18.358 3.142 16.025 1.00 1.00 108 LYS A O 3
ATOM 2029 N N . ALA A 1 34 ? 19.560 4.740 15.012 1.00 1.00 109 ALA A N 3
ATOM 2030 C CA . ALA A 1 34 ? 20.804 4.488 15.744 1.00 1.00 109 ALA A CA 3
ATOM 2031 C C . ALA A 1 34 ? 20.709 4.868 17.240 1.00 1.00 109 ALA A C 3
ATOM 2032 O O . ALA A 1 34 ? 21.251 4.164 18.097 1.00 1.00 109 ALA A O 3
ATOM 2039 N N . LYS A 1 35 ? 20.011 5.969 17.553 1.00 1.00 110 LYS A N 3
ATOM 2040 C CA . LYS A 1 35 ? 19.911 6.551 18.909 1.00 1.00 110 LYS A CA 3
ATOM 2041 C C . LYS A 1 35 ? 18.847 5.901 19.807 1.00 1.00 110 LYS A C 3
ATOM 2042 O O . LYS A 1 35 ? 19.064 5.809 21.019 1.00 1.00 110 LYS A O 3
ATOM 2061 N N . TRP A 1 36 ? 17.737 5.420 19.236 1.00 1.00 111 TRP A N 3
ATOM 2062 C CA . TRP A 1 36 ? 16.571 4.899 19.984 1.00 1.00 111 TRP A CA 3
ATOM 2063 C C . TRP A 1 36 ? 16.076 3.508 19.544 1.00 1.00 111 TRP A C 3
ATOM 2064 O O . TRP A 1 36 ? 15.192 2.941 20.189 1.00 1.00 111 TRP A O 3
ATOM 2085 N N . GLY A 1 37 ? 16.666 2.931 18.494 1.00 1.00 112 GLY A N 3
ATOM 2086 C CA . GLY A 1 37 ? 16.402 1.569 18.016 1.00 1.00 112 GLY A CA 3
ATOM 2087 C C . GLY A 1 37 ? 15.531 1.564 16.753 1.00 1.00 112 GLY A C 3
ATOM 2088 O O . GLY A 1 37 ? 14.469 2.189 16.749 1.00 1.00 112 GLY A O 3
ATOM 2092 N N . PRO A 1 38 ? 15.914 0.842 15.682 1.00 1.00 113 PRO A N 3
ATOM 2093 C CA . PRO A 1 38 ? 15.164 0.834 14.427 1.00 1.00 113 PRO A CA 3
ATOM 2094 C C . PRO A 1 38 ? 13.739 0.292 14.570 1.00 1.00 113 PRO A C 3
ATOM 2095 O O . PRO A 1 38 ? 12.827 0.818 13.939 1.00 1.00 113 PRO A O 3
ATOM 2106 N N . GLU A 1 39 ? 13.518 -0.706 15.432 1.00 1.00 114 GLU A N 3
ATOM 2107 C CA . GLU A 1 39 ? 12.190 -1.283 15.663 1.00 1.00 114 GLU A CA 3
ATOM 2108 C C . GLU A 1 39 ? 11.248 -0.293 16.362 1.00 1.00 114 GLU A C 3
ATOM 2109 O O . GLU A 1 39 ? 10.078 -0.161 15.992 1.00 1.00 114 GLU A O 3
ATOM 2121 N N . ALA A 1 40 ? 11.776 0.457 17.336 1.00 1.00 115 ALA A N 3
ATOM 2122 C CA . ALA A 1 40 ? 11.045 1.527 18.014 1.00 1.00 115 ALA A CA 3
ATOM 2123 C C . ALA A 1 40 ? 10.690 2.663 17.039 1.00 1.00 115 ALA A C 3
ATOM 2124 O O . ALA A 1 40 ? 9.530 3.059 16.935 1.00 1.00 115 ALA A O 3
ATOM 2131 N N . VAL A 1 41 ? 11.669 3.135 16.264 1.00 1.00 116 VAL A N 3
ATOM 2132 C CA . VAL A 1 41 ? 11.458 4.195 15.271 1.00 1.00 116 VAL A CA 3
ATOM 2133 C C . VAL A 1 41 ? 10.486 3.768 14.168 1.00 1.00 116 VAL A C 3
ATOM 2134 O O . VAL A 1 41 ? 9.622 4.548 13.785 1.00 1.00 116 VAL A O 3
ATOM 2147 N N . GLU A 1 42 ? 10.543 2.529 13.672 1.00 1.00 117 GLU A N 3
ATOM 2148 C CA . GLU A 1 42 ? 9.553 2.029 12.706 1.00 1.00 117 GLU A CA 3
ATOM 2149 C C . GLU A 1 42 ? 8.145 1.914 13.323 1.00 1.00 117 GLU A C 3
ATOM 2150 O O . GLU A 1 42 ? 7.153 2.036 12.606 1.00 1.00 117 GLU A O 3
ATOM 2162 N N . SER A 1 43 ? 8.038 1.756 14.646 1.00 1.00 118 SER A N 3
ATOM 2163 C CA . SER A 1 43 ? 6.762 1.855 15.370 1.00 1.00 118 SER A CA 3
ATOM 2164 C C . SER A 1 43 ? 6.252 3.311 15.485 1.00 1.00 118 SER A C 3
ATOM 2165 O O . SER A 1 43 ? 5.038 3.539 15.536 1.00 1.00 118 SER A O 3
ATOM 2173 N N . TRP A 1 44 ? 7.144 4.317 15.440 1.00 1.00 119 TRP A N 3
ATOM 2174 C CA . TRP A 1 44 ? 6.765 5.742 15.351 1.00 1.00 119 TRP A CA 3
ATOM 2175 C C . TRP A 1 44 ? 6.159 6.117 13.983 1.00 1.00 119 TRP A C 3
ATOM 2176 O O . TRP A 1 44 ? 5.550 7.183 13.864 1.00 1.00 119 TRP A O 3
ATOM 2197 N N . ALA A 1 45 ? 6.337 5.283 12.950 1.00 1.00 120 ALA A N 3
ATOM 2198 C CA . ALA A 1 45 ? 5.872 5.578 11.593 1.00 1.00 120 ALA A CA 3
ATOM 2199 C C . ALA A 1 45 ? 4.337 5.707 11.475 1.00 1.00 120 ALA A C 3
ATOM 2200 O O . ALA A 1 45 ? 3.580 4.944 12.082 1.00 1.00 120 ALA A O 3
ATOM 2207 N N . THR A 1 46 ? 3.883 6.610 10.600 1.00 1.00 121 THR A N 3
ATOM 2208 C CA . THR A 1 46 ? 2.482 6.780 10.171 1.00 1.00 121 THR A CA 3
ATOM 2209 C C . THR A 1 46 ? 2.406 7.047 8.674 1.00 1.00 121 THR A C 3
ATOM 2210 O O . THR A 1 46 ? 2.936 8.035 8.168 1.00 1.00 121 THR A O 3
ATOM 2221 N N . LEU A 1 47 ? 1.750 6.143 7.950 1.00 1.00 122 LEU A N 3
ATOM 2222 C CA . LEU A 1 47 ? 1.441 6.300 6.528 1.00 1.00 122 LEU A CA 3
ATOM 2223 C C . LEU A 1 47 ? 0.497 7.492 6.310 1.00 1.00 122 LEU A C 3
ATOM 2224 O O . LEU A 1 47 ? -0.539 7.590 6.971 1.00 1.00 122 LEU A O 3
ATOM 2240 N N . LEU A 1 48 ? 0.828 8.372 5.356 1.00 1.00 123 LEU A N 3
ATOM 2241 C CA . LEU A 1 48 ? 0.012 9.542 4.997 1.00 1.00 123 LEU A CA 3
ATOM 2242 C C . LEU A 1 48 ? -0.840 9.280 3.738 1.00 1.00 123 LEU A C 3
ATOM 2243 O O . LEU A 1 48 ? -0.919 10.098 2.818 1.00 1.00 123 LEU A O 3
ATOM 2259 N N . GLY A 1 49 ? -1.453 8.098 3.689 1.00 1.00 124 GLY A N 3
ATOM 2260 C CA . GLY A 1 49 ? -2.260 7.613 2.566 1.00 1.00 124 GLY A CA 3
ATOM 2261 C C . GLY A 1 49 ? -2.797 6.192 2.777 1.00 1.00 124 GLY A C 3
ATOM 2262 O O . GLY A 1 49 ? -2.565 5.573 3.821 1.00 1.00 124 GLY A O 3
ATOM 2266 N N . HIS A 1 50 ? -3.503 5.676 1.765 1.00 1.00 125 HIS A N 3
ATOM 2267 C CA . HIS A 1 50 ? -4.139 4.346 1.740 1.00 1.00 125 HIS A CA 3
ATOM 2268 C C . HIS A 1 50 ? -3.937 3.643 0.386 1.00 1.00 125 HIS A C 3
ATOM 2269 O O . HIS A 1 50 ? -3.975 2.393 0.347 1.00 1.00 125 HIS A O 3
ATOM 2284 N N . ALA A 1 4 ? 4.237 -0.176 -0.282 1.00 1.00 79 ALA A N 4
ATOM 2285 C CA . ALA A 1 4 ? 3.927 0.752 -1.410 1.00 1.00 79 ALA A CA 4
ATOM 2286 C C . ALA A 1 4 ? 4.828 2.005 -1.380 1.00 1.00 79 ALA A C 4
ATOM 2287 O O . ALA A 1 4 ? 5.625 2.180 -0.457 1.00 1.00 79 ALA A O 4
ATOM 2294 N N . ARG A 1 5 ? 4.703 2.900 -2.378 1.00 1.00 80 ARG A N 4
ATOM 2295 C CA . ARG A 1 5 ? 5.528 4.127 -2.529 1.00 1.00 80 ARG A CA 4
ATOM 2296 C C . ARG A 1 5 ? 5.117 5.313 -1.630 1.00 1.00 80 ARG A C 4
ATOM 2297 O O . ARG A 1 5 ? 5.743 6.372 -1.688 1.00 1.00 80 ARG A O 4
ATOM 2318 N N . LYS A 1 6 ? 4.069 5.147 -0.814 1.00 1.00 81 LYS A N 4
ATOM 2319 C CA . LYS A 1 6 ? 3.545 6.133 0.154 1.00 1.00 81 LYS A CA 4
ATOM 2320 C C . LYS A 1 6 ? 4.607 6.708 1.109 1.00 1.00 81 LYS A C 4
ATOM 2321 O O . LYS A 1 6 ? 5.600 6.068 1.449 1.00 1.00 81 LYS A O 4
ATOM 2340 N N . VAL A 1 7 ? 4.325 7.920 1.589 1.00 1.00 82 VAL A N 4
ATOM 2341 C CA . VAL A 1 7 ? 5.138 8.655 2.577 1.00 1.00 82 VAL A CA 4
ATOM 2342 C C . VAL A 1 7 ? 4.897 8.108 3.983 1.00 1.00 82 VAL A C 4
ATOM 2343 O O . VAL A 1 7 ? 3.749 7.905 4.381 1.00 1.00 82 VAL A O 4
ATOM 2356 N N . LYS A 1 8 ? 5.973 7.953 4.757 1.00 1.00 83 LYS A N 4
ATOM 2357 C CA . LYS A 1 8 ? 5.951 7.668 6.194 1.00 1.00 83 LYS A CA 4
ATOM 2358 C C . LYS A 1 8 ? 6.341 8.937 6.950 1.00 1.00 83 LYS A C 4
ATOM 2359 O O . LYS A 1 8 ? 7.424 9.489 6.743 1.00 1.00 83 LYS A O 4
ATOM 2378 N N . GLN A 1 9 ? 5.438 9.402 7.800 1.00 1.00 84 GLN A N 4
ATOM 2379 C CA . GLN A 1 9 ? 5.701 10.441 8.787 1.00 1.00 84 GLN A CA 4
ATOM 2380 C C . GLN A 1 9 ? 6.256 9.738 10.034 1.00 1.00 84 GLN A C 4
ATOM 2381 O O . GLN A 1 9 ? 5.872 8.611 10.332 1.00 1.00 84 GLN A O 4
ATOM 2395 N N . TYR A 1 10 ? 7.158 10.388 10.759 1.00 1.00 85 TYR A N 4
ATOM 2396 C CA . TYR A 1 10 ? 7.715 9.909 12.029 1.00 1.00 85 TYR A CA 4
ATOM 2397 C C . TYR A 1 10 ? 7.745 11.069 13.029 1.00 1.00 85 TYR A C 4
ATOM 2398 O O . TYR A 1 10 ? 7.921 12.222 12.629 1.00 1.00 85 TYR A O 4
ATOM 2416 N N . LYS A 1 11 ? 7.651 10.764 14.327 1.00 1.00 86 LYS A N 4
ATOM 2417 C CA . LYS A 1 11 ? 7.722 11.732 15.436 1.00 1.00 86 LYS A CA 4
ATOM 2418 C C . LYS A 1 11 ? 8.690 11.227 16.505 1.00 1.00 86 LYS A C 4
ATOM 2419 O O . LYS A 1 11 ? 8.729 10.027 16.761 1.00 1.00 86 LYS A O 4
ATOM 2438 N N . ASN A 1 12 ? 9.426 12.130 17.154 1.00 1.00 87 ASN A N 4
ATOM 2439 C CA . ASN A 1 12 ? 10.427 11.795 18.177 1.00 1.00 87 ASN A CA 4
ATOM 2440 C C . ASN A 1 12 ? 10.096 12.425 19.547 1.00 1.00 87 ASN A C 4
ATOM 2441 O O . ASN A 1 12 ? 10.507 13.558 19.815 1.00 1.00 87 ASN A O 4
ATOM 2452 N N . PRO A 1 13 ? 9.385 11.708 20.442 1.00 1.00 88 PRO A N 4
ATOM 2453 C CA . PRO A 1 13 ? 9.081 12.142 21.814 1.00 1.00 88 PRO A CA 4
ATOM 2454 C C . PRO A 1 13 ? 10.248 12.723 22.643 1.00 1.00 88 PRO A C 4
ATOM 2455 O O . PRO A 1 13 ? 10.012 13.519 23.551 1.00 1.00 88 PRO A O 4
ATOM 2466 N N . HIS A 1 14 ? 11.506 12.361 22.335 1.00 1.00 89 HIS A N 4
ATOM 2467 C CA . HIS A 1 14 ? 12.700 12.868 23.039 1.00 1.00 89 HIS A CA 4
ATOM 2468 C C . HIS A 1 14 ? 12.956 14.371 22.817 1.00 1.00 89 HIS A C 4
ATOM 2469 O O . HIS A 1 14 ? 13.541 15.023 23.682 1.00 1.00 89 HIS A O 4
ATOM 2484 N N . THR A 1 15 ? 12.509 14.922 21.682 1.00 1.00 90 THR A N 4
ATOM 2485 C CA . THR A 1 15 ? 12.735 16.326 21.276 1.00 1.00 90 THR A CA 4
ATOM 2486 C C . THR A 1 15 ? 11.462 17.066 20.840 1.00 1.00 90 THR A C 4
ATOM 2487 O O . THR A 1 15 ? 11.452 18.299 20.793 1.00 1.00 90 THR A O 4
ATOM 2498 N N . GLY A 1 16 ? 10.387 16.335 20.522 1.00 1.00 91 GLY A N 4
ATOM 2499 C CA . GLY A 1 16 ? 9.143 16.870 19.955 1.00 1.00 91 GLY A CA 4
ATOM 2500 C C . GLY A 1 16 ? 9.155 16.982 18.419 1.00 1.00 91 GLY A C 4
ATOM 2501 O O . GLY A 1 16 ? 8.176 17.444 17.830 1.00 1.00 91 GLY A O 4
ATOM 2505 N N . GLU A 1 17 ? 10.251 16.585 17.760 1.00 1.00 92 GLU A N 4
ATOM 2506 C CA . GLU A 1 17 ? 10.400 16.626 16.300 1.00 1.00 92 GLU A CA 4
ATOM 2507 C C . GLU A 1 17 ? 9.428 15.738 15.520 1.00 1.00 92 GLU A C 4
ATOM 2508 O O . GLU A 1 17 ? 9.017 14.673 15.982 1.00 1.00 92 GLU A O 4
ATOM 2520 N N . VAL A 1 18 ? 9.180 16.135 14.270 1.00 1.00 93 VAL A N 4
ATOM 2521 C CA . VAL A 1 18 ? 8.445 15.392 13.240 1.00 1.00 93 VAL A CA 4
ATOM 2522 C C . VAL A 1 18 ? 9.186 15.499 11.903 1.00 1.00 93 VAL A C 4
ATOM 2523 O O . VAL A 1 18 ? 9.710 16.562 11.562 1.00 1.00 93 VAL A O 4
ATOM 2536 N N . ILE A 1 19 ? 9.198 14.411 11.134 1.00 1.00 94 ILE A N 4
ATOM 2537 C CA . ILE A 1 19 ? 9.784 14.303 9.793 1.00 1.00 94 ILE A CA 4
ATOM 2538 C C . ILE A 1 19 ? 8.895 13.452 8.882 1.00 1.00 94 ILE A C 4
ATOM 2539 O O . ILE A 1 19 ? 8.053 12.687 9.342 1.00 1.00 94 ILE A O 4
ATOM 2555 N N . GLU A 1 20 ? 9.135 13.548 7.579 1.00 1.00 95 GLU A N 4
ATOM 2556 C CA . GLU A 1 20 ? 8.468 12.781 6.518 1.00 1.00 95 GLU A CA 4
ATOM 2557 C C . GLU A 1 20 ? 9.459 12.350 5.423 1.00 1.00 95 GLU A C 4
ATOM 2558 O O . GLU A 1 20 ? 10.308 13.132 4.991 1.00 1.00 95 GLU A O 4
ATOM 2570 N N . THR A 1 21 ? 9.335 11.100 4.967 1.00 1.00 96 THR A N 4
ATOM 2571 C CA . THR A 1 21 ? 10.141 10.501 3.885 1.00 1.00 96 THR A CA 4
ATOM 2572 C C . THR A 1 21 ? 9.352 9.407 3.145 1.00 1.00 96 THR A C 4
ATOM 2573 O O . THR A 1 21 ? 8.411 8.838 3.692 1.00 1.00 96 THR A O 4
ATOM 2584 N N . LYS A 1 22 ? 9.739 9.075 1.906 1.00 1.00 97 LYS A N 4
ATOM 2585 C CA . LYS A 1 22 ? 9.210 7.914 1.151 1.00 1.00 97 LYS A CA 4
ATOM 2586 C C . LYS A 1 22 ? 9.909 6.583 1.499 1.00 1.00 97 LYS A C 4
ATOM 2587 O O . LYS A 1 22 ? 9.526 5.540 0.972 1.00 1.00 97 LYS A O 4
ATOM 2606 N N . GLY A 1 23 ? 10.924 6.612 2.372 1.00 1.00 98 GLY A N 4
ATOM 2607 C CA . GLY A 1 23 ? 11.689 5.436 2.820 1.00 1.00 98 GLY A CA 4
ATOM 2608 C C . GLY A 1 23 ? 13.150 5.406 2.344 1.00 1.00 98 GLY A C 4
ATOM 2609 O O . GLY A 1 23 ? 13.847 4.417 2.585 1.00 1.00 98 GLY A O 4
ATOM 2613 N N . GLY A 1 24 ? 13.616 6.459 1.660 1.00 1.00 99 GLY A N 4
ATOM 2614 C CA . GLY A 1 24 ? 15.005 6.609 1.205 1.00 1.00 99 GLY A CA 4
ATOM 2615 C C . GLY A 1 24 ? 15.994 6.942 2.332 1.00 1.00 99 GLY A C 4
ATOM 2616 O O . GLY A 1 24 ? 15.615 7.078 3.499 1.00 1.00 99 GLY A O 4
ATOM 2620 N N . ASN A 1 25 ? 17.277 7.081 1.980 1.00 1.00 100 ASN A N 4
ATOM 2621 C CA . ASN A 1 25 ? 18.369 7.448 2.892 1.00 1.00 100 ASN A CA 4
ATOM 2622 C C . ASN A 1 25 ? 18.207 8.887 3.443 1.00 1.00 100 ASN A C 4
ATOM 2623 O O . ASN A 1 25 ? 18.789 9.838 2.918 1.00 1.00 100 ASN A O 4
ATOM 2634 N N . HIS A 1 26 ? 17.411 9.042 4.507 1.00 1.00 101 HIS A N 4
ATOM 2635 C CA . HIS A 1 26 ? 17.069 10.324 5.148 1.00 1.00 101 HIS A CA 4
ATOM 2636 C C . HIS A 1 26 ? 17.791 10.441 6.500 1.00 1.00 101 HIS A C 4
ATOM 2637 O O . HIS A 1 26 ? 17.289 9.954 7.512 1.00 1.00 101 HIS A O 4
ATOM 2652 N N . LYS A 1 27 ? 18.968 11.076 6.520 1.00 1.00 102 LYS A N 4
ATOM 2653 C CA . LYS A 1 27 ? 19.937 11.131 7.648 1.00 1.00 102 LYS A CA 4
ATOM 2654 C C . LYS A 1 27 ? 19.313 11.320 9.039 1.00 1.00 102 LYS A C 4
ATOM 2655 O O . LYS A 1 27 ? 19.658 10.582 9.955 1.00 1.00 102 LYS A O 4
ATOM 2674 N N . THR A 1 28 ? 18.342 12.220 9.180 1.00 1.00 103 THR A N 4
ATOM 2675 C CA . THR A 1 28 ? 17.639 12.481 10.453 1.00 1.00 103 THR A CA 4
ATOM 2676 C C . THR A 1 28 ? 16.899 11.252 10.999 1.00 1.00 103 THR A C 4
ATOM 2677 O O . THR A 1 28 ? 16.964 10.972 12.192 1.00 1.00 103 THR A O 4
ATOM 2688 N N . LEU A 1 29 ? 16.259 10.460 10.124 1.00 1.00 104 LEU A N 4
ATOM 2689 C CA . LEU A 1 29 ? 15.628 9.188 10.507 1.00 1.00 104 LEU A CA 4
ATOM 2690 C C . LEU A 1 29 ? 16.707 8.166 10.877 1.00 1.00 104 LEU A C 4
ATOM 2691 O O . LEU A 1 29 ? 16.586 7.491 11.894 1.00 1.00 104 LEU A O 4
ATOM 2707 N N . LYS A 1 30 ? 17.777 8.062 10.075 1.00 1.00 105 LYS A N 4
ATOM 2708 C CA . LYS A 1 30 ? 18.895 7.143 10.333 1.00 1.00 105 LYS A CA 4
ATOM 2709 C C . LYS A 1 30 ? 19.520 7.378 11.702 1.00 1.00 105 LYS A C 4
ATOM 2710 O O . LYS A 1 30 ? 19.751 6.429 12.444 1.00 1.00 105 LYS A O 4
ATOM 2729 N N . GLU A 1 31 ? 19.713 8.647 12.061 1.00 1.00 106 GLU A N 4
ATOM 2730 C CA . GLU A 1 31 ? 20.152 9.029 13.400 1.00 1.00 106 GLU A CA 4
ATOM 2731 C C . GLU A 1 31 ? 19.197 8.522 14.478 1.00 1.00 106 GLU A C 4
ATOM 2732 O O . GLU A 1 31 ? 19.635 7.892 15.430 1.00 1.00 106 GLU A O 4
ATOM 2744 N N . TRP A 1 32 ? 17.892 8.731 14.315 1.00 1.00 107 TRP A N 4
ATOM 2745 C CA . TRP A 1 32 ? 16.892 8.259 15.281 1.00 1.00 107 TRP A CA 4
ATOM 2746 C C . TRP A 1 32 ? 16.904 6.730 15.429 1.00 1.00 107 TRP A C 4
ATOM 2747 O O . TRP A 1 32 ? 16.896 6.218 16.549 1.00 1.00 107 TRP A O 4
ATOM 2768 N N . LYS A 1 33 ? 16.990 5.987 14.314 1.00 1.00 108 LYS A N 4
ATOM 2769 C CA . LYS A 1 33 ? 17.066 4.510 14.298 1.00 1.00 108 LYS A CA 4
ATOM 2770 C C . LYS A 1 33 ? 18.332 4.026 15.006 1.00 1.00 108 LYS A C 4
ATOM 2771 O O . LYS A 1 33 ? 18.263 3.109 15.814 1.00 1.00 108 LYS A O 4
ATOM 2790 N N . ALA A 1 34 ? 19.458 4.699 14.787 1.00 1.00 109 ALA A N 4
ATOM 2791 C CA . ALA A 1 34 ? 20.724 4.393 15.457 1.00 1.00 109 ALA A CA 4
ATOM 2792 C C . ALA A 1 34 ? 20.702 4.720 16.968 1.00 1.00 109 ALA A C 4
ATOM 2793 O O . ALA A 1 34 ? 21.260 3.973 17.775 1.00 1.00 109 ALA A O 4
ATOM 2800 N N . LYS A 1 35 ? 20.052 5.829 17.347 1.00 1.00 110 LYS A N 4
ATOM 2801 C CA . LYS A 1 35 ? 20.025 6.364 18.727 1.00 1.00 110 LYS A CA 4
ATOM 2802 C C . LYS A 1 35 ? 19.006 5.682 19.653 1.00 1.00 110 LYS A C 4
ATOM 2803 O O . LYS A 1 35 ? 19.294 5.536 20.842 1.00 1.00 110 LYS A O 4
ATOM 2822 N N . TRP A 1 36 ? 17.861 5.234 19.120 1.00 1.00 111 TRP A N 4
ATOM 2823 C CA . TRP A 1 36 ? 16.731 4.696 19.909 1.00 1.00 111 TRP A CA 4
ATOM 2824 C C . TRP A 1 36 ? 16.195 3.332 19.433 1.00 1.00 111 TRP A C 4
ATOM 2825 O O . TRP A 1 36 ? 15.297 2.771 20.062 1.00 1.00 111 TRP A O 4
ATOM 2846 N N . GLY A 1 37 ? 16.771 2.767 18.367 1.00 1.00 112 GLY A N 4
ATOM 2847 C CA . GLY A 1 37 ? 16.469 1.432 17.844 1.00 1.00 112 GLY A CA 4
ATOM 2848 C C . GLY A 1 37 ? 15.514 1.484 16.646 1.00 1.00 112 GLY A C 4
ATOM 2849 O O . GLY A 1 37 ? 14.439 2.079 16.757 1.00 1.00 112 GLY A O 4
ATOM 2853 N N . PRO A 1 38 ? 15.837 0.847 15.503 1.00 1.00 113 PRO A N 4
ATOM 2854 C CA . PRO A 1 38 ? 15.010 0.913 14.301 1.00 1.00 113 PRO A CA 4
ATOM 2855 C C . PRO A 1 38 ? 13.597 0.354 14.508 1.00 1.00 113 PRO A C 4
ATOM 2856 O O . PRO A 1 38 ? 12.649 0.894 13.948 1.00 1.00 113 PRO A O 4
ATOM 2867 N N . GLU A 1 39 ? 13.428 -0.679 15.335 1.00 1.00 114 GLU A N 4
ATOM 2868 C CA . GLU A 1 39 ? 12.119 -1.282 15.598 1.00 1.00 114 GLU A CA 4
ATOM 2869 C C . GLU A 1 39 ? 11.188 -0.313 16.337 1.00 1.00 114 GLU A C 4
ATOM 2870 O O . GLU A 1 39 ? 10.021 -0.166 15.972 1.00 1.00 114 GLU A O 4
ATOM 2882 N N . ALA A 1 40 ? 11.727 0.400 17.332 1.00 1.00 115 ALA A N 4
ATOM 2883 C CA . ALA A 1 40 ? 11.002 1.441 18.062 1.00 1.00 115 ALA A CA 4
ATOM 2884 C C . ALA A 1 40 ? 10.620 2.608 17.133 1.00 1.00 115 ALA A C 4
ATOM 2885 O O . ALA A 1 40 ? 9.466 3.037 17.091 1.00 1.00 115 ALA A O 4
ATOM 2892 N N . VAL A 1 41 ? 11.581 3.083 16.340 1.00 1.00 116 VAL A N 4
ATOM 2893 C CA . VAL A 1 41 ? 11.373 4.189 15.401 1.00 1.00 116 VAL A CA 4
ATOM 2894 C C . VAL A 1 41 ? 10.385 3.829 14.283 1.00 1.00 116 VAL A C 4
ATOM 2895 O O . VAL A 1 41 ? 9.562 4.661 13.916 1.00 1.00 116 VAL A O 4
ATOM 2908 N N . GLU A 1 42 ? 10.367 2.595 13.774 1.00 1.00 117 GLU A N 4
ATOM 2909 C CA . GLU A 1 42 ? 9.310 2.175 12.844 1.00 1.00 117 GLU A CA 4
ATOM 2910 C C . GLU A 1 42 ? 7.930 2.111 13.529 1.00 1.00 117 GLU A C 4
ATOM 2911 O O . GLU A 1 42 ? 6.918 2.362 12.877 1.00 1.00 117 GLU A O 4
ATOM 2923 N N . SER A 1 43 ? 7.861 1.845 14.842 1.00 1.00 118 SER A N 4
ATOM 2924 C CA . SER A 1 43 ? 6.605 1.994 15.602 1.00 1.00 118 SER A CA 4
ATOM 2925 C C . SER A 1 43 ? 6.182 3.467 15.744 1.00 1.00 118 SER A C 4
ATOM 2926 O O . SER A 1 43 ? 4.989 3.739 15.898 1.00 1.00 118 SER A O 4
ATOM 2934 N N . TRP A 1 44 ? 7.113 4.431 15.650 1.00 1.00 119 TRP A N 4
ATOM 2935 C CA . TRP A 1 44 ? 6.781 5.862 15.554 1.00 1.00 119 TRP A CA 4
ATOM 2936 C C . TRP A 1 44 ? 6.205 6.242 14.173 1.00 1.00 119 TRP A C 4
ATOM 2937 O O . TRP A 1 44 ? 5.651 7.335 14.032 1.00 1.00 119 TRP A O 4
ATOM 2958 N N . ALA A 1 45 ? 6.352 5.387 13.149 1.00 1.00 120 ALA A N 4
ATOM 2959 C CA . ALA A 1 45 ? 5.936 5.697 11.780 1.00 1.00 120 ALA A CA 4
ATOM 2960 C C . ALA A 1 45 ? 4.403 5.722 11.584 1.00 1.00 120 ALA A C 4
ATOM 2961 O O . ALA A 1 45 ? 3.662 4.924 12.167 1.00 1.00 120 ALA A O 4
ATOM 2968 N N . THR A 1 46 ? 3.946 6.577 10.668 1.00 1.00 121 THR A N 4
ATOM 2969 C CA . THR A 1 46 ? 2.564 6.668 10.163 1.00 1.00 121 THR A CA 4
ATOM 2970 C C . THR A 1 46 ? 2.549 6.916 8.658 1.00 1.00 121 THR A C 4
ATOM 2971 O O . THR A 1 46 ? 3.063 7.912 8.157 1.00 1.00 121 THR A O 4
ATOM 2982 N N . LEU A 1 47 ? 1.952 5.978 7.919 1.00 1.00 122 LEU A N 4
ATOM 2983 C CA . LEU A 1 47 ? 1.740 6.080 6.473 1.00 1.00 122 LEU A CA 4
ATOM 2984 C C . LEU A 1 47 ? 0.643 7.109 6.158 1.00 1.00 122 LEU A C 4
ATOM 2985 O O . LEU A 1 47 ? -0.457 7.025 6.714 1.00 1.00 122 LEU A O 4
ATOM 3001 N N . LEU A 1 48 ? 0.919 8.052 5.248 1.00 1.00 123 LEU A N 4
ATOM 3002 C CA . LEU A 1 48 ? -0.013 9.125 4.853 1.00 1.00 123 LEU A CA 4
ATOM 3003 C C . LEU A 1 48 ? -1.118 8.635 3.889 1.00 1.00 123 LEU A C 4
ATOM 3004 O O . LEU A 1 48 ? -1.182 9.020 2.720 1.00 1.00 123 LEU A O 4
ATOM 3020 N N . GLY A 1 49 ? -1.980 7.748 4.391 1.00 1.00 124 GLY A N 4
ATOM 3021 C CA . GLY A 1 49 ? -3.126 7.146 3.690 1.00 1.00 124 GLY A CA 4
ATOM 3022 C C . GLY A 1 49 ? -4.308 6.861 4.633 1.00 1.00 124 GLY A C 4
ATOM 302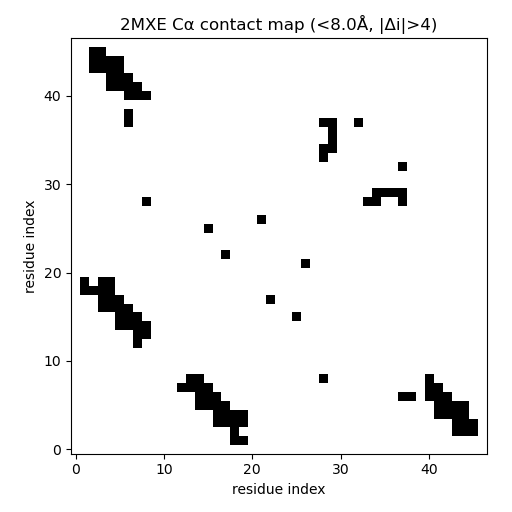3 O O . GLY A 1 49 ? -4.991 5.845 4.486 1.00 1.00 124 GLY A O 4
ATOM 3027 N N . HIS A 1 50 ? -4.499 7.736 5.630 1.00 1.00 125 HIS A N 4
ATOM 3028 C CA . HIS A 1 50 ? -5.453 7.612 6.740 1.00 1.00 125 HIS A CA 4
ATOM 3029 C C . HIS A 1 50 ? -6.128 8.956 7.068 1.00 1.00 125 HIS A C 4
ATOM 3030 O O . HIS A 1 50 ? -5.435 10.001 7.088 1.00 1.00 125 HIS A O 4
ATOM 3045 N N . ALA A 1 4 ? 2.512 0.173 -1.225 1.00 1.00 79 ALA A N 5
ATOM 3046 C CA . ALA A 1 4 ? 2.777 1.224 -2.254 1.00 1.00 79 ALA A CA 5
ATOM 3047 C C . ALA A 1 4 ? 3.803 2.256 -1.747 1.00 1.00 79 ALA A C 5
ATOM 3048 O O . ALA A 1 4 ? 4.090 2.306 -0.553 1.00 1.00 79 ALA A O 5
ATOM 3055 N N . ARG A 1 5 ? 4.336 3.121 -2.626 1.00 1.00 80 ARG A N 5
ATOM 3056 C CA . ARG A 1 5 ? 5.384 4.143 -2.331 1.00 1.00 80 ARG A CA 5
ATOM 3057 C C . ARG A 1 5 ? 4.868 5.389 -1.573 1.00 1.00 80 ARG A C 5
ATOM 3058 O O . ARG A 1 5 ? 5.314 6.510 -1.820 1.00 1.00 80 ARG A O 5
ATOM 3079 N N . LYS A 1 6 ? 3.901 5.204 -0.666 1.00 1.00 81 LYS A N 5
ATOM 3080 C CA . LYS A 1 6 ? 3.318 6.247 0.207 1.00 1.00 81 LYS A CA 5
ATOM 3081 C C . LYS A 1 6 ? 4.353 6.836 1.177 1.00 1.00 81 LYS A C 5
ATOM 3082 O O . LYS A 1 6 ? 5.331 6.191 1.556 1.00 1.00 81 LYS A O 5
ATOM 3101 N N . VAL A 1 7 ? 4.096 8.074 1.599 1.00 1.00 82 VAL A N 5
ATOM 3102 C CA . VAL A 1 7 ? 4.896 8.796 2.606 1.00 1.00 82 VAL A CA 5
ATOM 3103 C C . VAL A 1 7 ? 4.665 8.200 3.996 1.00 1.00 82 VAL A C 5
ATOM 3104 O O . VAL A 1 7 ? 3.529 7.902 4.362 1.00 1.00 82 VAL A O 5
ATOM 3117 N N . LYS A 1 8 ? 5.728 8.112 4.797 1.00 1.00 83 LYS A N 5
ATOM 3118 C CA . LYS A 1 8 ? 5.697 7.790 6.227 1.00 1.00 83 LYS A CA 5
ATOM 3119 C C . LYS A 1 8 ? 6.147 9.021 7.012 1.00 1.00 83 LYS A C 5
ATOM 3120 O O . LYS A 1 8 ? 7.247 9.537 6.805 1.00 1.00 83 LYS A O 5
ATOM 3139 N N . GLN A 1 9 ? 5.279 9.501 7.892 1.00 1.00 84 GLN A N 5
ATOM 3140 C CA . GLN A 1 9 ? 5.599 10.514 8.892 1.00 1.00 84 GLN A CA 5
ATOM 3141 C C . GLN A 1 9 ? 6.150 9.794 10.131 1.00 1.00 84 GLN A C 5
ATOM 3142 O O . GLN A 1 9 ? 5.729 8.685 10.453 1.00 1.00 84 GLN A O 5
ATOM 3156 N N . TYR A 1 10 ? 7.077 10.431 10.836 1.00 1.00 85 TYR A N 5
ATOM 3157 C CA . TYR A 1 10 ? 7.660 9.950 12.089 1.00 1.00 85 TYR A CA 5
ATOM 3158 C C . TYR A 1 10 ? 7.712 11.107 13.092 1.00 1.00 85 TYR A C 5
ATOM 3159 O O . TYR A 1 10 ? 7.939 12.251 12.697 1.00 1.00 85 TYR A O 5
ATOM 3177 N N . LYS A 1 11 ? 7.569 10.803 14.385 1.00 1.00 86 LYS A N 5
ATOM 3178 C CA . LYS A 1 11 ? 7.676 11.762 15.496 1.00 1.00 86 LYS A CA 5
ATOM 3179 C C . LYS A 1 11 ? 8.624 11.221 16.563 1.00 1.00 86 LYS A C 5
ATOM 3180 O O . LYS A 1 11 ? 8.535 10.049 16.916 1.00 1.00 86 LYS A O 5
ATOM 3199 N N . ASN A 1 12 ? 9.488 12.080 17.101 1.00 1.00 87 ASN A N 5
ATOM 3200 C CA . ASN A 1 12 ? 10.449 11.730 18.152 1.00 1.00 87 ASN A CA 5
ATOM 3201 C C . ASN A 1 12 ? 10.072 12.415 19.479 1.00 1.00 87 ASN A C 5
ATOM 3202 O O . ASN A 1 12 ? 10.506 13.540 19.733 1.00 1.00 87 ASN A O 5
ATOM 3213 N N . PRO A 1 13 ? 9.278 11.770 20.361 1.00 1.00 88 PRO A N 5
ATOM 3214 C CA . PRO A 1 13 ? 8.813 12.385 21.612 1.00 1.00 88 PRO A CA 5
ATOM 3215 C C . PRO A 1 13 ? 9.933 12.771 22.602 1.00 1.00 88 PRO A C 5
ATOM 3216 O O . PRO A 1 13 ? 9.693 13.560 23.518 1.00 1.00 88 PRO A O 5
ATOM 3227 N N . HIS A 1 14 ? 11.164 12.272 22.404 1.00 1.00 89 HIS A N 5
ATOM 3228 C CA . HIS A 1 14 ? 12.358 12.647 23.187 1.00 1.00 89 HIS A CA 5
ATOM 3229 C C . HIS A 1 14 ? 12.842 14.084 22.921 1.00 1.00 89 HIS A C 5
ATOM 3230 O O . HIS A 1 14 ? 13.498 14.675 23.778 1.00 1.00 89 HIS A O 5
ATOM 3245 N N . THR A 1 15 ? 12.509 14.649 21.755 1.00 1.00 90 THR A N 5
ATOM 3246 C CA . THR A 1 15 ? 12.938 15.993 21.308 1.00 1.00 90 THR A CA 5
ATOM 3247 C C . THR A 1 15 ? 11.777 16.891 20.857 1.00 1.00 90 THR A C 5
ATOM 3248 O O . THR A 1 15 ? 11.918 18.115 20.855 1.00 1.00 90 THR A O 5
ATOM 3259 N N . GLY A 1 16 ? 10.636 16.301 20.484 1.00 1.00 91 GLY A N 5
ATOM 3260 C CA . GLY A 1 16 ? 9.453 16.988 19.950 1.00 1.00 91 GLY A CA 5
ATOM 3261 C C . GLY A 1 16 ? 9.416 17.061 18.415 1.00 1.00 91 GLY A C 5
ATOM 3262 O O . GLY A 1 16 ? 8.433 17.543 17.850 1.00 1.00 91 GLY A O 5
ATOM 3266 N N . GLU A 1 17 ? 10.470 16.605 17.728 1.00 1.00 92 GLU A N 5
ATOM 3267 C CA . GLU A 1 17 ? 10.579 16.639 16.265 1.00 1.00 92 GLU A CA 5
ATOM 3268 C C . GLU A 1 17 ? 9.579 15.749 15.516 1.00 1.00 92 GLU A C 5
ATOM 3269 O O . GLU A 1 17 ? 9.192 14.680 15.981 1.00 1.00 92 GLU A O 5
ATOM 3281 N N . VAL A 1 18 ? 9.275 16.159 14.280 1.00 1.00 93 VAL A N 5
ATOM 3282 C CA . VAL A 1 18 ? 8.509 15.422 13.272 1.00 1.00 93 VAL A CA 5
ATOM 3283 C C . VAL A 1 18 ? 9.225 15.523 11.921 1.00 1.00 93 VAL A C 5
ATOM 3284 O O . VAL A 1 18 ? 9.734 16.586 11.558 1.00 1.00 93 VAL A O 5
ATOM 3297 N N . ILE A 1 19 ? 9.219 14.430 11.157 1.00 1.00 94 ILE A N 5
ATOM 3298 C CA . ILE A 1 19 ? 9.769 14.325 9.799 1.00 1.00 94 ILE A CA 5
ATOM 3299 C C . ILE A 1 19 ? 8.865 13.463 8.916 1.00 1.00 94 ILE A C 5
ATOM 3300 O O . ILE A 1 19 ? 8.047 12.683 9.400 1.00 1.00 94 ILE A O 5
ATOM 3316 N N . GLU A 1 20 ? 9.069 13.566 7.609 1.00 1.00 95 GLU A N 5
ATOM 3317 C CA . GLU A 1 20 ? 8.378 12.801 6.560 1.00 1.00 95 GLU A CA 5
ATOM 3318 C C . GLU A 1 20 ? 9.352 12.363 5.455 1.00 1.00 95 GLU A C 5
ATOM 3319 O O . GLU A 1 20 ? 10.212 13.133 5.020 1.00 1.00 95 GLU A O 5
ATOM 3331 N N . THR A 1 21 ? 9.197 11.122 4.990 1.00 1.00 96 THR A N 5
ATOM 3332 C CA . THR A 1 21 ? 9.981 10.514 3.894 1.00 1.00 96 THR A CA 5
ATOM 3333 C C . THR A 1 21 ? 9.156 9.447 3.157 1.00 1.00 96 THR A C 5
ATOM 3334 O O . THR A 1 21 ? 8.190 8.921 3.707 1.00 1.00 96 THR A O 5
ATOM 3345 N N . LYS A 1 22 ? 9.528 9.098 1.918 1.00 1.00 97 LYS A N 5
ATOM 3346 C CA . LYS A 1 22 ? 8.952 7.965 1.155 1.00 1.00 97 LYS A CA 5
ATOM 3347 C C . LYS A 1 22 ? 9.654 6.619 1.428 1.00 1.00 97 LYS A C 5
ATOM 3348 O O . LYS A 1 22 ? 9.248 5.597 0.873 1.00 1.00 97 LYS A O 5
ATOM 3367 N N . GLY A 1 23 ? 10.701 6.611 2.265 1.00 1.00 98 GLY A N 5
ATOM 3368 C CA . GLY A 1 23 ? 11.441 5.408 2.687 1.00 1.00 98 GLY A CA 5
ATOM 3369 C C . GLY A 1 23 ? 12.913 5.359 2.239 1.00 1.00 98 GLY A C 5
ATOM 3370 O O . GLY A 1 23 ? 13.573 4.337 2.441 1.00 1.00 98 GLY A O 5
ATOM 3374 N N . GLY A 1 24 ? 13.427 6.429 1.619 1.00 1.00 99 GLY A N 5
ATOM 3375 C CA . GLY A 1 24 ? 14.826 6.539 1.179 1.00 1.00 99 GLY A CA 5
ATOM 3376 C C . GLY A 1 24 ? 15.828 6.776 2.319 1.00 1.00 99 GLY A C 5
ATOM 3377 O O . GLY A 1 24 ? 15.459 6.887 3.492 1.00 1.00 99 GLY A O 5
ATOM 3381 N N . ASN A 1 25 ? 17.116 6.867 1.969 1.00 1.00 100 ASN A N 5
ATOM 3382 C CA . ASN A 1 25 ? 18.227 7.170 2.884 1.00 1.00 100 ASN A CA 5
ATOM 3383 C C . ASN A 1 25 ? 18.134 8.606 3.460 1.00 1.00 100 ASN A C 5
ATOM 3384 O O . ASN A 1 25 ? 18.743 9.544 2.940 1.00 1.00 100 ASN A O 5
ATOM 3395 N N . HIS A 1 26 ? 17.349 8.780 4.533 1.00 1.00 101 HIS A N 5
ATOM 3396 C CA . HIS A 1 26 ? 17.032 10.076 5.158 1.00 1.00 101 HIS A CA 5
ATOM 3397 C C . HIS A 1 26 ? 17.793 10.226 6.485 1.00 1.00 101 HIS A C 5
ATOM 3398 O O . HIS A 1 26 ? 17.317 9.777 7.526 1.00 1.00 101 HIS A O 5
ATOM 3413 N N . LYS A 1 27 ? 18.969 10.860 6.452 1.00 1.00 102 LYS A N 5
ATOM 3414 C CA . LYS A 1 27 ? 19.965 11.009 7.551 1.00 1.00 102 LYS A CA 5
ATOM 3415 C C . LYS A 1 27 ? 19.375 11.213 8.953 1.00 1.00 102 LYS A C 5
ATOM 3416 O O . LYS A 1 27 ? 19.738 10.488 9.875 1.00 1.00 102 LYS A O 5
ATOM 3435 N N . THR A 1 28 ? 18.408 12.114 9.104 1.00 1.00 103 THR A N 5
ATOM 3436 C CA . THR A 1 28 ? 17.728 12.397 10.391 1.00 1.00 103 THR A CA 5
ATOM 3437 C C . THR A 1 28 ? 16.986 11.179 10.959 1.00 1.00 103 THR A C 5
ATOM 3438 O O . THR A 1 28 ? 17.047 10.925 12.156 1.00 1.00 103 THR A O 5
ATOM 3449 N N . LEU A 1 29 ? 16.347 10.370 10.098 1.00 1.00 104 LEU A N 5
ATOM 3450 C CA . LEU A 1 29 ? 15.691 9.121 10.505 1.00 1.00 104 LEU A CA 5
ATOM 3451 C C . LEU A 1 29 ? 16.751 8.087 10.895 1.00 1.00 104 LEU A C 5
ATOM 3452 O O . LEU A 1 29 ? 16.630 7.453 11.935 1.00 1.00 104 LEU A O 5
ATOM 3468 N N . LYS A 1 30 ? 17.825 7.950 10.102 1.00 1.00 105 LYS A N 5
ATOM 3469 C CA . LYS A 1 30 ? 18.938 7.029 10.395 1.00 1.00 105 LYS A CA 5
ATOM 3470 C C . LYS A 1 30 ? 19.559 7.293 11.759 1.00 1.00 105 LYS A C 5
ATOM 3471 O O . LYS A 1 30 ? 19.771 6.361 12.530 1.00 1.00 105 LYS A O 5
ATOM 3490 N N . GLU A 1 31 ? 19.762 8.568 12.088 1.00 1.00 106 GLU A N 5
ATOM 3491 C CA . GLU A 1 31 ? 20.209 8.971 13.419 1.00 1.00 106 GLU A CA 5
ATOM 3492 C C . GLU A 1 31 ? 19.255 8.524 14.526 1.00 1.00 106 GLU A C 5
ATOM 3493 O O . GLU A 1 31 ? 19.699 8.017 15.552 1.00 1.00 106 GLU A O 5
ATOM 3505 N N . TRP A 1 32 ? 17.950 8.667 14.313 1.00 1.00 107 TRP A N 5
ATOM 3506 C CA . TRP A 1 32 ? 16.948 8.208 15.276 1.00 1.00 107 TRP A CA 5
ATOM 3507 C C . TRP A 1 32 ? 16.960 6.680 15.430 1.00 1.00 107 TRP A C 5
ATOM 3508 O O . TRP A 1 32 ? 16.917 6.186 16.554 1.00 1.00 107 TRP A O 5
ATOM 3529 N N . LYS A 1 33 ? 17.094 5.919 14.332 1.00 1.00 108 LYS A N 5
ATOM 3530 C CA . LYS A 1 33 ? 17.205 4.445 14.365 1.00 1.00 108 LYS A CA 5
ATOM 3531 C C . LYS A 1 33 ? 18.451 4.017 15.145 1.00 1.00 108 LYS A C 5
ATOM 3532 O O . LYS A 1 33 ? 18.378 3.110 15.966 1.00 1.00 108 LYS A O 5
ATOM 3551 N N . ALA A 1 34 ? 19.561 4.729 14.969 1.00 1.00 109 ALA A N 5
ATOM 3552 C CA . ALA A 1 34 ? 20.813 4.488 15.689 1.00 1.00 109 ALA A CA 5
ATOM 3553 C C . ALA A 1 34 ? 20.727 4.837 17.190 1.00 1.00 109 ALA A C 5
ATOM 3554 O O . ALA A 1 34 ? 21.325 4.146 18.021 1.00 1.00 109 ALA A O 5
ATOM 3561 N N . LYS A 1 35 ? 19.980 5.897 17.540 1.00 1.00 110 LYS A N 5
ATOM 3562 C CA . LYS A 1 35 ? 19.940 6.473 18.906 1.00 1.00 110 LYS A CA 5
ATOM 3563 C C . LYS A 1 35 ? 18.764 6.030 19.796 1.00 1.00 110 LYS A C 5
ATOM 3564 O O . LYS A 1 35 ? 18.881 6.123 21.019 1.00 1.00 110 LYS A O 5
ATOM 3583 N N . TRP A 1 36 ? 17.690 5.474 19.219 1.00 1.00 111 TRP A N 5
ATOM 3584 C CA . TRP A 1 36 ? 16.526 4.929 19.956 1.00 1.00 111 TRP A CA 5
ATOM 3585 C C . TRP A 1 36 ? 16.082 3.519 19.518 1.00 1.00 111 TRP A C 5
ATOM 3586 O O . TRP A 1 36 ? 15.236 2.916 20.182 1.00 1.00 111 TRP A O 5
ATOM 3607 N N . GLY A 1 37 ? 16.671 2.964 18.454 1.00 1.00 112 GLY A N 5
ATOM 3608 C CA . GLY A 1 37 ? 16.436 1.600 17.964 1.00 1.00 112 GLY A CA 5
ATOM 3609 C C . GLY A 1 37 ? 15.543 1.578 16.715 1.00 1.00 112 GLY A C 5
ATOM 3610 O O . GLY A 1 37 ? 14.479 2.202 16.715 1.00 1.00 112 GLY A O 5
ATOM 3614 N N . PRO A 1 38 ? 15.910 0.846 15.645 1.00 1.00 113 PRO A N 5
ATOM 3615 C CA . PRO A 1 38 ? 15.155 0.836 14.391 1.00 1.00 113 PRO A CA 5
ATOM 3616 C C . PRO A 1 38 ? 13.724 0.303 14.544 1.00 1.00 113 PRO A C 5
ATOM 3617 O O . PRO A 1 38 ? 12.808 0.842 13.929 1.00 1.00 113 PRO A O 5
ATOM 3628 N N . GLU A 1 39 ? 13.502 -0.700 15.399 1.00 1.00 114 GLU A N 5
ATOM 3629 C CA . GLU A 1 39 ? 12.171 -1.270 15.637 1.00 1.00 114 GLU A CA 5
ATOM 3630 C C . GLU A 1 39 ? 11.241 -0.276 16.345 1.00 1.00 114 GLU A C 5
ATOM 3631 O O . GLU A 1 39 ? 10.066 -0.149 15.994 1.00 1.00 114 GLU A O 5
ATOM 3643 N N . ALA A 1 40 ? 11.783 0.472 17.314 1.00 1.00 115 ALA A N 5
ATOM 3644 C CA . ALA A 1 40 ? 11.060 1.545 18.000 1.00 1.00 115 ALA A CA 5
ATOM 3645 C C . ALA A 1 40 ? 10.694 2.675 17.023 1.00 1.00 115 ALA A C 5
ATOM 3646 O O . ALA A 1 40 ? 9.532 3.068 16.930 1.00 1.00 115 ALA A O 5
ATOM 3653 N N . VAL A 1 41 ? 11.662 3.143 16.231 1.00 1.00 116 VAL A N 5
ATOM 3654 C CA . VAL A 1 41 ? 11.447 4.207 15.241 1.00 1.00 116 VAL A CA 5
ATOM 3655 C C . VAL A 1 41 ? 10.463 3.787 14.146 1.00 1.00 116 VAL A C 5
ATOM 3656 O O . VAL A 1 41 ? 9.587 4.564 13.784 1.00 1.00 116 VAL A O 5
ATOM 3669 N N . GLU A 1 42 ? 10.517 2.549 13.650 1.00 1.00 117 GLU A N 5
ATOM 3670 C CA . GLU A 1 42 ? 9.519 2.048 12.693 1.00 1.00 117 GLU A CA 5
ATOM 3671 C C . GLU A 1 42 ? 8.121 1.920 13.329 1.00 1.00 117 GLU A C 5
ATOM 3672 O O . GLU A 1 42 ? 7.117 2.025 12.623 1.00 1.00 117 GLU A O 5
ATOM 3684 N N . SER A 1 43 ? 8.031 1.772 14.656 1.00 1.00 118 SER A N 5
ATOM 3685 C CA . SER A 1 43 ? 6.764 1.861 15.399 1.00 1.00 118 SER A CA 5
ATOM 3686 C C . SER A 1 43 ? 6.259 3.313 15.545 1.00 1.00 118 SER A C 5
ATOM 3687 O O . SER A 1 43 ? 5.050 3.527 15.679 1.00 1.00 118 SER A O 5
ATOM 3695 N N . TRP A 1 44 ? 7.139 4.325 15.464 1.00 1.00 119 TRP A N 5
ATOM 3696 C CA . TRP A 1 44 ? 6.747 5.746 15.376 1.00 1.00 119 TRP A CA 5
ATOM 3697 C C . TRP A 1 44 ? 6.127 6.115 14.010 1.00 1.00 119 TRP A C 5
ATOM 3698 O O . TRP A 1 44 ? 5.493 7.168 13.894 1.00 1.00 119 TRP A O 5
ATOM 3719 N N . ALA A 1 45 ? 6.319 5.289 12.972 1.00 1.00 120 ALA A N 5
ATOM 3720 C CA . ALA A 1 45 ? 5.854 5.570 11.612 1.00 1.00 120 ALA A CA 5
ATOM 3721 C C . ALA A 1 45 ? 4.317 5.675 11.483 1.00 1.00 120 ALA A C 5
ATOM 3722 O O . ALA A 1 45 ? 3.565 4.908 12.091 1.00 1.00 120 ALA A O 5
ATOM 3729 N N . THR A 1 46 ? 3.863 6.563 10.593 1.00 1.00 121 THR A N 5
ATOM 3730 C CA . THR A 1 46 ? 2.467 6.701 10.137 1.00 1.00 121 THR A CA 5
ATOM 3731 C C . THR A 1 46 ? 2.409 6.965 8.638 1.00 1.00 121 THR A C 5
ATOM 3732 O O . THR A 1 46 ? 2.915 7.966 8.137 1.00 1.00 121 THR A O 5
ATOM 3743 N N . LEU A 1 47 ? 1.781 6.040 7.913 1.00 1.00 122 LEU A N 5
ATOM 3744 C CA . LEU A 1 47 ? 1.471 6.186 6.490 1.00 1.00 122 LEU A CA 5
ATOM 3745 C C . LEU A 1 47 ? 0.503 7.359 6.260 1.00 1.00 122 LEU A C 5
ATOM 3746 O O . LEU A 1 47 ? -0.514 7.472 6.952 1.00 1.00 122 LEU A O 5
ATOM 3762 N N . LEU A 1 48 ? 0.802 8.215 5.277 1.00 1.00 123 LEU A N 5
ATOM 3763 C CA . LEU A 1 48 ? -0.052 9.344 4.882 1.00 1.00 123 LEU A CA 5
ATOM 3764 C C . LEU A 1 48 ? -0.825 9.037 3.580 1.00 1.00 123 LEU A C 5
ATOM 3765 O O . LEU A 1 48 ? -0.510 8.085 2.861 1.00 1.00 123 LEU A O 5
ATOM 3781 N N . GLY A 1 49 ? -1.813 9.875 3.254 1.00 1.00 124 GLY A N 5
ATOM 3782 C CA . GLY A 1 49 ? -2.616 9.781 2.028 1.00 1.00 124 GLY A CA 5
ATOM 3783 C C . GLY A 1 49 ? -3.663 10.901 1.902 1.00 1.00 124 GLY A C 5
ATOM 3784 O O . GLY A 1 49 ? -3.793 11.744 2.796 1.00 1.00 124 GLY A O 5
ATOM 3788 N N . HIS A 1 50 ? -4.408 10.905 0.789 1.00 1.00 125 HIS A N 5
ATOM 3789 C CA . HIS A 1 50 ? -5.485 11.868 0.489 1.00 1.00 125 HIS A CA 5
ATOM 3790 C C . HIS A 1 50 ? -6.568 11.264 -0.429 1.00 1.00 125 HIS A C 5
ATOM 3791 O O . HIS A 1 50 ? -7.769 11.505 -0.170 1.00 1.00 125 HIS A O 5
ATOM 3806 N N . ALA A 1 4 ? 2.147 0.563 -1.513 1.00 1.00 79 ALA A N 6
ATOM 3807 C CA . ALA A 1 4 ? 2.360 1.690 -2.470 1.00 1.00 79 ALA A CA 6
ATOM 3808 C C . ALA A 1 4 ? 3.416 2.679 -1.942 1.00 1.00 79 ALA A C 6
ATOM 3809 O O . ALA A 1 4 ? 3.767 2.642 -0.764 1.00 1.00 79 ALA A O 6
ATOM 3816 N N . ARG A 1 5 ? 3.911 3.599 -2.788 1.00 1.00 80 ARG A N 6
ATOM 3817 C CA . ARG A 1 5 ? 4.976 4.594 -2.484 1.00 1.00 80 ARG A CA 6
ATOM 3818 C C . ARG A 1 5 ? 4.525 5.778 -1.591 1.00 1.00 80 ARG A C 6
ATOM 3819 O O . ARG A 1 5 ? 4.988 6.908 -1.757 1.00 1.00 80 ARG A O 6
ATOM 3840 N N . LYS A 1 6 ? 3.585 5.534 -0.670 1.00 1.00 81 LYS A N 6
ATOM 3841 C CA . LYS A 1 6 ? 3.041 6.517 0.290 1.00 1.00 81 LYS A CA 6
ATOM 3842 C C . LYS A 1 6 ? 4.109 7.039 1.263 1.00 1.00 81 LYS A C 6
ATOM 3843 O O . LYS A 1 6 ? 5.085 6.359 1.582 1.00 1.00 81 LYS A O 6
ATOM 3862 N N . VAL A 1 7 ? 3.888 8.261 1.752 1.00 1.00 82 VAL A N 6
ATOM 3863 C CA . VAL A 1 7 ? 4.763 8.945 2.723 1.00 1.00 82 VAL A CA 6
ATOM 3864 C C . VAL A 1 7 ? 4.591 8.352 4.121 1.00 1.00 82 VAL A C 6
ATOM 3865 O O . VAL A 1 7 ? 3.466 8.190 4.590 1.00 1.00 82 VAL A O 6
ATOM 3878 N N . LYS A 1 8 ? 5.706 8.091 4.809 1.00 1.00 83 LYS A N 6
ATOM 3879 C CA . LYS A 1 8 ? 5.756 7.744 6.231 1.00 1.00 83 LYS A CA 6
ATOM 3880 C C . LYS A 1 8 ? 6.205 8.982 7.010 1.00 1.00 83 LYS A C 6
ATOM 3881 O O . LYS A 1 8 ? 7.311 9.493 6.826 1.00 1.00 83 LYS A O 6
ATOM 3900 N N . GLN A 1 9 ? 5.315 9.474 7.857 1.00 1.00 84 GLN A N 6
ATOM 3901 C CA . GLN A 1 9 ? 5.592 10.494 8.860 1.00 1.00 84 GLN A CA 6
ATOM 3902 C C . GLN A 1 9 ? 6.166 9.784 10.096 1.00 1.00 84 GLN A C 6
ATOM 3903 O O . GLN A 1 9 ? 5.752 8.673 10.420 1.00 1.00 84 GLN A O 6
ATOM 3917 N N . TYR A 1 10 ? 7.077 10.435 10.807 1.00 1.00 85 TYR A N 6
ATOM 3918 C CA . TYR A 1 10 ? 7.648 9.961 12.071 1.00 1.00 85 TYR A CA 6
ATOM 3919 C C . TYR A 1 10 ? 7.672 11.113 13.081 1.00 1.00 85 TYR A C 6
ATOM 3920 O O . TYR A 1 10 ? 7.844 12.268 12.692 1.00 1.00 85 TYR A O 6
ATOM 3938 N N . LYS A 1 11 ? 7.568 10.796 14.378 1.00 1.00 86 LYS A N 6
ATOM 3939 C CA . LYS A 1 11 ? 7.655 11.748 15.497 1.00 1.00 86 LYS A CA 6
ATOM 3940 C C . LYS A 1 11 ? 8.604 11.212 16.567 1.00 1.00 86 LYS A C 6
ATOM 3941 O O . LYS A 1 11 ? 8.561 10.028 16.884 1.00 1.00 86 LYS A O 6
ATOM 3960 N N . ASN A 1 12 ? 9.418 12.095 17.144 1.00 1.00 87 ASN A N 6
ATOM 3961 C CA . ASN A 1 12 ? 10.423 11.765 18.157 1.00 1.00 87 ASN A CA 6
ATOM 3962 C C . ASN A 1 12 ? 10.098 12.448 19.502 1.00 1.00 87 ASN A C 6
ATOM 3963 O O . ASN A 1 12 ? 10.559 13.563 19.756 1.00 1.00 87 ASN A O 6
ATOM 3974 N N . PRO A 1 13 ? 9.320 11.805 20.396 1.00 1.00 88 PRO A N 6
ATOM 3975 C CA . PRO A 1 13 ? 8.901 12.400 21.671 1.00 1.00 88 PRO A CA 6
ATOM 3976 C C . PRO A 1 13 ? 10.047 12.767 22.640 1.00 1.00 88 PRO A C 6
ATOM 3977 O O . PRO A 1 13 ? 9.817 13.514 23.592 1.00 1.00 88 PRO A O 6
ATOM 3988 N N . HIS A 1 14 ? 11.287 12.312 22.389 1.00 1.00 89 HIS A N 6
ATOM 3989 C CA . HIS A 1 14 ? 12.489 12.747 23.130 1.00 1.00 89 HIS A CA 6
ATOM 3990 C C . HIS A 1 14 ? 12.828 14.236 22.930 1.00 1.00 89 HIS A C 6
ATOM 3991 O O . HIS A 1 14 ? 13.405 14.852 23.827 1.00 1.00 89 HIS A O 6
ATOM 4006 N N . THR A 1 15 ? 12.457 14.814 21.779 1.00 1.00 90 THR A N 6
ATOM 4007 C CA . THR A 1 15 ? 12.731 16.221 21.403 1.00 1.00 90 THR A CA 6
ATOM 4008 C C . THR A 1 15 ? 11.486 17.002 20.962 1.00 1.00 90 THR A C 6
ATOM 4009 O O . THR A 1 15 ? 11.499 18.235 20.974 1.00 1.00 90 THR A O 6
ATOM 4020 N N . GLY A 1 16 ? 10.410 16.306 20.576 1.00 1.00 91 GLY A N 6
ATOM 4021 C CA . GLY A 1 16 ? 9.188 16.884 20.004 1.00 1.00 91 GLY A CA 6
ATOM 4022 C C . GLY A 1 16 ? 9.206 16.968 18.468 1.00 1.00 91 GLY A C 6
ATOM 4023 O O . GLY A 1 16 ? 8.227 17.418 17.870 1.00 1.00 91 GLY A O 6
ATOM 4027 N N . GLU A 1 17 ? 10.305 16.562 17.823 1.00 1.00 92 GLU A N 6
ATOM 4028 C CA . GLU A 1 17 ? 10.468 16.594 16.362 1.00 1.00 92 GLU A CA 6
ATOM 4029 C C . GLU A 1 17 ? 9.481 15.727 15.576 1.00 1.00 92 GLU A C 6
ATOM 4030 O O . GLU A 1 17 ? 9.060 14.660 16.022 1.00 1.00 92 GLU A O 6
ATOM 4042 N N . VAL A 1 18 ? 9.225 16.148 14.335 1.00 1.00 93 VAL A N 6
ATOM 4043 C CA . VAL A 1 18 ? 8.454 15.434 13.311 1.00 1.00 93 VAL A CA 6
ATOM 4044 C C . VAL A 1 18 ? 9.176 15.538 11.963 1.00 1.00 93 VAL A C 6
ATOM 4045 O O . VAL A 1 18 ? 9.706 16.597 11.620 1.00 1.00 93 VAL A O 6
ATOM 4058 N N . ILE A 1 19 ? 9.157 14.456 11.185 1.00 1.00 94 ILE A N 6
ATOM 4059 C CA . ILE A 1 19 ? 9.705 14.360 9.824 1.00 1.00 94 ILE A CA 6
ATOM 4060 C C . ILE A 1 19 ? 8.787 13.519 8.927 1.00 1.00 94 ILE A C 6
ATOM 4061 O O . ILE A 1 19 ? 7.936 12.770 9.399 1.00 1.00 94 ILE A O 6
ATOM 4077 N N . GLU A 1 20 ? 9.020 13.603 7.622 1.00 1.00 95 GLU A N 6
ATOM 4078 C CA . GLU A 1 20 ? 8.329 12.861 6.559 1.00 1.00 95 GLU A CA 6
ATOM 4079 C C . GLU A 1 20 ? 9.323 12.392 5.484 1.00 1.00 95 GLU A C 6
ATOM 4080 O O . GLU A 1 20 ? 10.226 13.131 5.087 1.00 1.00 95 GLU A O 6
ATOM 4092 N N . THR A 1 21 ? 9.139 11.161 5.003 1.00 1.00 96 THR A N 6
ATOM 4093 C CA . THR A 1 21 ? 9.925 10.542 3.918 1.00 1.00 96 THR A CA 6
ATOM 4094 C C . THR A 1 21 ? 9.078 9.514 3.154 1.00 1.00 96 THR A C 6
ATOM 4095 O O . THR A 1 21 ? 8.102 8.994 3.688 1.00 1.00 96 THR A O 6
ATOM 4106 N N . LYS A 1 22 ? 9.443 9.190 1.905 1.00 1.00 97 LYS A N 6
ATOM 4107 C CA . LYS A 1 22 ? 8.826 8.101 1.113 1.00 1.00 97 LYS A CA 6
ATOM 4108 C C . LYS A 1 22 ? 9.473 6.721 1.355 1.00 1.00 97 LYS A C 6
ATOM 4109 O O . LYS A 1 22 ? 9.012 5.727 0.795 1.00 1.00 97 LYS A O 6
ATOM 4128 N N . GLY A 1 23 ? 10.529 6.654 2.176 1.00 1.00 98 GLY A N 6
ATOM 4129 C CA . GLY A 1 23 ? 11.202 5.404 2.584 1.00 1.00 98 GLY A CA 6
ATOM 4130 C C . GLY A 1 23 ? 12.680 5.290 2.175 1.00 1.00 98 GLY A C 6
ATOM 4131 O O . GLY A 1 23 ? 13.297 4.250 2.416 1.00 1.00 98 GLY A O 6
ATOM 4135 N N . GLY A 1 24 ? 13.250 6.326 1.544 1.00 1.00 99 GLY A N 6
ATOM 4136 C CA . GLY A 1 24 ? 14.665 6.373 1.143 1.00 1.00 99 GLY A CA 6
ATOM 4137 C C . GLY A 1 24 ? 15.635 6.592 2.314 1.00 1.00 99 GLY A C 6
ATOM 4138 O O . GLY A 1 24 ? 15.227 6.745 3.468 1.00 1.00 99 GLY A O 6
ATOM 4142 N N . ASN A 1 25 ? 16.939 6.624 2.013 1.00 1.00 100 ASN A N 6
ATOM 4143 C CA . ASN A 1 25 ? 18.021 6.886 2.972 1.00 1.00 100 ASN A CA 6
ATOM 4144 C C . ASN A 1 25 ? 17.974 8.335 3.518 1.00 1.00 100 ASN A C 6
ATOM 4145 O O . ASN A 1 25 ? 18.660 9.230 3.019 1.00 1.00 100 ASN A O 6
ATOM 4156 N N . HIS A 1 26 ? 17.149 8.564 4.548 1.00 1.00 101 HIS A N 6
ATOM 4157 C CA . HIS A 1 26 ? 16.890 9.880 5.155 1.00 1.00 101 HIS A CA 6
ATOM 4158 C C . HIS A 1 26 ? 17.722 10.048 6.435 1.00 1.00 101 HIS A C 6
ATOM 4159 O O . HIS A 1 26 ? 17.299 9.620 7.506 1.00 1.00 101 HIS A O 6
ATOM 4174 N N . LYS A 1 27 ? 18.903 10.662 6.329 1.00 1.00 102 LYS A N 6
ATOM 4175 C CA . LYS A 1 27 ? 19.957 10.811 7.369 1.00 1.00 102 LYS A CA 6
ATOM 4176 C C . LYS A 1 27 ? 19.438 11.100 8.788 1.00 1.00 102 LYS A C 6
ATOM 4177 O O . LYS A 1 27 ? 19.819 10.411 9.729 1.00 1.00 102 LYS A O 6
ATOM 4196 N N . THR A 1 28 ? 18.490 12.023 8.940 1.00 1.00 103 THR A N 6
ATOM 4197 C CA . THR A 1 28 ? 17.842 12.348 10.234 1.00 1.00 103 THR A CA 6
ATOM 4198 C C . THR A 1 28 ? 17.104 11.158 10.868 1.00 1.00 103 THR A C 6
ATOM 4199 O O . THR A 1 28 ? 17.211 10.934 12.068 1.00 1.00 103 THR A O 6
ATOM 4210 N N . LEU A 1 29 ? 16.408 10.344 10.062 1.00 1.00 104 LEU A N 6
ATOM 4211 C CA . LEU A 1 29 ? 15.748 9.114 10.530 1.00 1.00 104 LEU A CA 6
ATOM 4212 C C . LEU A 1 29 ? 16.802 8.073 10.923 1.00 1.00 104 LEU A C 6
ATOM 4213 O O . LEU A 1 29 ? 16.671 7.441 11.962 1.00 1.00 104 LEU A O 6
ATOM 4229 N N . LYS A 1 30 ? 17.871 7.919 10.128 1.00 1.00 105 LYS A N 6
ATOM 4230 C CA . LYS A 1 30 ? 18.983 7.002 10.429 1.00 1.00 105 LYS A CA 6
ATOM 4231 C C . LYS A 1 30 ? 19.612 7.283 11.789 1.00 1.00 105 LYS A C 6
ATOM 4232 O O . LYS A 1 30 ? 19.809 6.359 12.574 1.00 1.00 105 LYS A O 6
ATOM 4251 N N . GLU A 1 31 ? 19.830 8.561 12.102 1.00 1.00 106 GLU A N 6
ATOM 4252 C CA . GLU A 1 31 ? 20.260 8.968 13.438 1.00 1.00 106 GLU A CA 6
ATOM 4253 C C . GLU A 1 31 ? 19.284 8.522 14.523 1.00 1.00 106 GLU A C 6
ATOM 4254 O O . GLU A 1 31 ? 19.696 7.950 15.526 1.00 1.00 106 GLU A O 6
ATOM 4266 N N . TRP A 1 32 ? 17.981 8.709 14.311 1.00 1.00 107 TRP A N 6
ATOM 4267 C CA . TRP A 1 32 ? 16.960 8.271 15.270 1.00 1.00 107 TRP A CA 6
ATOM 4268 C C . TRP A 1 32 ? 16.968 6.746 15.468 1.00 1.00 107 TRP A C 6
ATOM 4269 O O . TRP A 1 32 ? 16.906 6.277 16.604 1.00 1.00 107 TRP A O 6
ATOM 4290 N N . LYS A 1 33 ? 17.119 5.958 14.388 1.00 1.00 108 LYS A N 6
ATOM 4291 C CA . LYS A 1 33 ? 17.222 4.483 14.437 1.00 1.00 108 LYS A CA 6
ATOM 4292 C C . LYS A 1 33 ? 18.454 4.049 15.235 1.00 1.00 108 LYS A C 6
ATOM 4293 O O . LYS A 1 33 ? 18.358 3.152 16.065 1.00 1.00 108 LYS A O 6
ATOM 4312 N N . ALA A 1 34 ? 19.579 4.739 15.053 1.00 1.00 109 ALA A N 6
ATOM 4313 C CA . ALA A 1 34 ? 20.815 4.479 15.794 1.00 1.00 109 ALA A CA 6
ATOM 4314 C C . ALA A 1 34 ? 20.710 4.859 17.288 1.00 1.00 109 ALA A C 6
ATOM 4315 O O . ALA A 1 34 ? 21.238 4.151 18.150 1.00 1.00 109 ALA A O 6
ATOM 4322 N N . LYS A 1 35 ? 20.020 5.968 17.597 1.00 1.00 110 LYS A N 6
ATOM 4323 C CA . LYS A 1 35 ? 19.911 6.540 18.955 1.00 1.00 110 LYS A CA 6
ATOM 4324 C C . LYS A 1 35 ? 18.846 5.876 19.843 1.00 1.00 110 LYS A C 6
ATOM 4325 O O . LYS A 1 35 ? 19.067 5.761 21.050 1.00 1.00 110 LYS A O 6
ATOM 4344 N N . TRP A 1 36 ? 17.737 5.408 19.259 1.00 1.00 111 TRP A N 6
ATOM 4345 C CA . TRP A 1 36 ? 16.556 4.910 19.996 1.00 1.00 111 TRP A CA 6
ATOM 4346 C C . TRP A 1 36 ? 16.040 3.529 19.549 1.00 1.00 111 TRP A C 6
ATOM 4347 O O . TRP A 1 36 ? 15.132 2.981 20.177 1.00 1.00 111 TRP A O 6
ATOM 4368 N N . GLY A 1 37 ? 16.642 2.937 18.515 1.00 1.00 112 GLY A N 6
ATOM 4369 C CA . GLY A 1 37 ? 16.370 1.578 18.037 1.00 1.00 112 GLY A CA 6
ATOM 4370 C C . GLY A 1 37 ? 15.510 1.568 16.768 1.00 1.00 112 GLY A C 6
ATOM 4371 O O . GLY A 1 37 ? 14.448 2.195 16.750 1.00 1.00 112 GLY A O 6
ATOM 4375 N N . PRO A 1 38 ? 15.905 0.845 15.702 1.00 1.00 113 PRO A N 6
ATOM 4376 C CA . PRO A 1 38 ? 15.170 0.842 14.437 1.00 1.00 113 PRO A CA 6
ATOM 4377 C C . PRO A 1 38 ? 13.742 0.304 14.560 1.00 1.00 113 PRO A C 6
ATOM 4378 O O . PRO A 1 38 ? 12.843 0.834 13.914 1.00 1.00 113 PRO A O 6
ATOM 4389 N N . GLU A 1 39 ? 13.502 -0.691 15.420 1.00 1.00 114 GLU A N 6
ATOM 4390 C CA . GLU A 1 39 ? 12.166 -1.260 15.640 1.00 1.00 114 GLU A CA 6
ATOM 4391 C C . GLU A 1 39 ? 11.223 -0.272 16.340 1.00 1.00 114 GLU A C 6
ATOM 4392 O O . GLU A 1 39 ? 10.054 -0.139 15.973 1.00 1.00 114 GLU A O 6
ATOM 4404 N N . ALA A 1 40 ? 11.753 0.472 17.316 1.00 1.00 115 ALA A N 6
ATOM 4405 C CA . ALA A 1 40 ? 11.023 1.547 17.993 1.00 1.00 115 ALA A CA 6
ATOM 4406 C C . ALA A 1 40 ? 10.680 2.677 17.010 1.00 1.00 115 ALA A C 6
ATOM 4407 O O . ALA A 1 40 ? 9.520 3.070 16.889 1.00 1.00 115 ALA A O 6
ATOM 4414 N N . VAL A 1 41 ? 11.666 3.146 16.245 1.00 1.00 116 VAL A N 6
ATOM 4415 C CA . VAL A 1 41 ? 11.479 4.211 15.253 1.00 1.00 116 VAL A CA 6
ATOM 4416 C C . VAL A 1 41 ? 10.519 3.794 14.135 1.00 1.00 116 VAL A C 6
ATOM 4417 O O . VAL A 1 41 ? 9.644 4.570 13.770 1.00 1.00 116 VAL A O 6
ATOM 4430 N N . GLU A 1 42 ? 10.593 2.565 13.620 1.00 1.00 117 GLU A N 6
ATOM 4431 C CA . GLU A 1 42 ? 9.608 2.063 12.649 1.00 1.00 117 GLU A CA 6
ATOM 4432 C C . GLU A 1 42 ? 8.201 1.916 13.266 1.00 1.00 117 GLU A C 6
ATOM 4433 O O . GLU A 1 42 ? 7.205 2.003 12.548 1.00 1.00 117 GLU A O 6
ATOM 4445 N N . SER A 1 43 ? 8.098 1.769 14.593 1.00 1.00 118 SER A N 6
ATOM 4446 C CA . SER A 1 43 ? 6.820 1.841 15.318 1.00 1.00 118 SER A CA 6
ATOM 4447 C C . SER A 1 43 ? 6.302 3.286 15.480 1.00 1.00 118 SER A C 6
ATOM 4448 O O . SER A 1 43 ? 5.093 3.476 15.643 1.00 1.00 118 SER A O 6
ATOM 4456 N N . TRP A 1 44 ? 7.164 4.314 15.386 1.00 1.00 119 TRP A N 6
ATOM 4457 C CA . TRP A 1 44 ? 6.755 5.730 15.309 1.00 1.00 119 TRP A CA 6
ATOM 4458 C C . TRP A 1 44 ? 6.141 6.104 13.942 1.00 1.00 119 TRP A C 6
ATOM 4459 O O . TRP A 1 44 ? 5.508 7.159 13.827 1.00 1.00 119 TRP A O 6
ATOM 4480 N N . ALA A 1 45 ? 6.336 5.282 12.903 1.00 1.00 120 ALA A N 6
ATOM 4481 C CA . ALA A 1 45 ? 5.869 5.571 11.543 1.00 1.00 120 ALA A CA 6
ATOM 4482 C C . ALA A 1 45 ? 4.334 5.682 11.425 1.00 1.00 120 ALA A C 6
ATOM 4483 O O . ALA A 1 45 ? 3.587 4.902 12.025 1.00 1.00 120 ALA A O 6
ATOM 4490 N N . THR A 1 46 ? 3.868 6.591 10.562 1.00 1.00 121 THR A N 6
ATOM 4491 C CA . THR A 1 46 ? 2.460 6.774 10.162 1.00 1.00 121 THR A CA 6
ATOM 4492 C C . THR A 1 46 ? 2.353 7.048 8.664 1.00 1.00 121 THR A C 6
ATOM 4493 O O . THR A 1 46 ? 2.896 8.018 8.141 1.00 1.00 121 THR A O 6
ATOM 4504 N N . LEU A 1 47 ? 1.662 6.154 7.959 1.00 1.00 122 LEU A N 6
ATOM 4505 C CA . LEU A 1 47 ? 1.376 6.268 6.528 1.00 1.00 122 LEU A CA 6
ATOM 4506 C C . LEU A 1 47 ? 0.346 7.381 6.275 1.00 1.00 122 LEU A C 6
ATOM 4507 O O . LEU A 1 47 ? -0.796 7.293 6.737 1.00 1.00 122 LEU A O 6
ATOM 4523 N N . LEU A 1 48 ? 0.747 8.430 5.554 1.00 1.00 123 LEU A N 6
ATOM 4524 C CA . LEU A 1 48 ? -0.139 9.533 5.163 1.00 1.00 123 LEU A CA 6
ATOM 4525 C C . LEU A 1 48 ? -1.009 9.155 3.942 1.00 1.00 123 LEU A C 6
ATOM 4526 O O . LEU A 1 48 ? -0.675 8.240 3.185 1.00 1.00 123 LEU A O 6
ATOM 4542 N N . GLY A 1 49 ? -2.108 9.889 3.728 1.00 1.00 124 GLY A N 6
ATOM 4543 C CA . GLY A 1 49 ? -3.068 9.615 2.643 1.00 1.00 124 GLY A CA 6
ATOM 4544 C C . GLY A 1 49 ? -4.038 10.766 2.337 1.00 1.00 124 GLY A C 6
ATOM 4545 O O . GLY A 1 49 ? -5.198 10.513 1.997 1.00 1.00 124 GLY A O 6
ATOM 4549 N N . HIS A 1 50 ? -3.583 12.017 2.485 1.00 1.00 125 HIS A N 6
ATOM 4550 C CA . HIS A 1 50 ? -4.374 13.248 2.313 1.00 1.00 125 HIS A CA 6
ATOM 4551 C C . HIS A 1 50 ? -3.589 14.331 1.546 1.00 1.00 125 HIS A C 6
ATOM 4552 O O . HIS A 1 50 ? -2.383 14.527 1.830 1.00 1.00 125 HIS A O 6
ATOM 4567 N N . ALA A 1 4 ? 4.101 0.238 -0.511 1.00 1.00 79 ALA A N 7
ATOM 4568 C CA . ALA A 1 4 ? 3.794 1.176 -1.631 1.00 1.00 79 ALA A CA 7
ATOM 4569 C C . ALA A 1 4 ? 4.654 2.455 -1.548 1.00 1.00 79 ALA A C 7
ATOM 4570 O O . ALA A 1 4 ? 5.406 2.646 -0.593 1.00 1.00 79 ALA A O 7
ATOM 4577 N N . ARG A 1 5 ? 4.540 3.354 -2.540 1.00 1.00 80 ARG A N 7
ATOM 4578 C CA . ARG A 1 5 ? 5.326 4.609 -2.655 1.00 1.00 80 ARG A CA 7
ATOM 4579 C C . ARG A 1 5 ? 4.886 5.750 -1.715 1.00 1.00 80 ARG A C 7
ATOM 4580 O O . ARG A 1 5 ? 5.516 6.808 -1.699 1.00 1.00 80 ARG A O 7
ATOM 4601 N N . LYS A 1 6 ? 3.808 5.544 -0.943 1.00 1.00 81 LYS A N 7
ATOM 4602 C CA . LYS A 1 6 ? 3.259 6.468 0.068 1.00 1.00 81 LYS A CA 7
ATOM 4603 C C . LYS A 1 6 ? 4.308 6.973 1.069 1.00 1.00 81 LYS A C 7
ATOM 4604 O O . LYS A 1 6 ? 5.268 6.282 1.412 1.00 1.00 81 LYS A O 7
ATOM 4623 N N . VAL A 1 7 ? 4.071 8.186 1.573 1.00 1.00 82 VAL A N 7
ATOM 4624 C CA . VAL A 1 7 ? 4.914 8.859 2.579 1.00 1.00 82 VAL A CA 7
ATOM 4625 C C . VAL A 1 7 ? 4.689 8.258 3.967 1.00 1.00 82 VAL A C 7
ATOM 4626 O O . VAL A 1 7 ? 3.551 7.989 4.350 1.00 1.00 82 VAL A O 7
ATOM 4639 N N . LYS A 1 8 ? 5.767 8.132 4.749 1.00 1.00 83 LYS A N 7
ATOM 4640 C CA . LYS A 1 8 ? 5.748 7.802 6.177 1.00 1.00 83 LYS A CA 7
ATOM 4641 C C . LYS A 1 8 ? 6.199 9.029 6.968 1.00 1.00 83 LYS A C 7
ATOM 4642 O O . LYS A 1 8 ? 7.297 9.549 6.763 1.00 1.00 83 LYS A O 7
ATOM 4661 N N . GLN A 1 9 ? 5.326 9.503 7.845 1.00 1.00 84 GLN A N 7
ATOM 4662 C CA . GLN A 1 9 ? 5.631 10.514 8.853 1.00 1.00 84 GLN A CA 7
ATOM 4663 C C . GLN A 1 9 ? 6.181 9.787 10.091 1.00 1.00 84 GLN A C 7
ATOM 4664 O O . GLN A 1 9 ? 5.796 8.653 10.372 1.00 1.00 84 GLN A O 7
ATOM 4678 N N . TYR A 1 10 ? 7.073 10.438 10.828 1.00 1.00 85 TYR A N 7
ATOM 4679 C CA . TYR A 1 10 ? 7.640 9.952 12.089 1.00 1.00 85 TYR A CA 7
ATOM 4680 C C . TYR A 1 10 ? 7.674 11.106 13.093 1.00 1.00 85 TYR A C 7
ATOM 4681 O O . TYR A 1 10 ? 7.874 12.257 12.696 1.00 1.00 85 TYR A O 7
ATOM 4699 N N . LYS A 1 11 ? 7.553 10.798 14.386 1.00 1.00 86 LYS A N 7
ATOM 4700 C CA . LYS A 1 11 ? 7.641 11.756 15.503 1.00 1.00 86 LYS A CA 7
ATOM 4701 C C . LYS A 1 11 ? 8.585 11.219 16.577 1.00 1.00 86 LYS A C 7
ATOM 4702 O O . LYS A 1 11 ? 8.592 10.019 16.833 1.00 1.00 86 LYS A O 7
ATOM 4721 N N . ASN A 1 12 ? 9.342 12.105 17.226 1.00 1.00 87 ASN A N 7
ATOM 4722 C CA . ASN A 1 12 ? 10.358 11.747 18.223 1.00 1.00 87 ASN A CA 7
ATOM 4723 C C . ASN A 1 12 ? 10.066 12.393 19.596 1.00 1.00 87 ASN A C 7
ATOM 4724 O O . ASN A 1 12 ? 10.522 13.508 19.857 1.00 1.00 87 ASN A O 7
ATOM 4735 N N . PRO A 1 13 ? 9.336 11.705 20.498 1.00 1.00 88 PRO A N 7
ATOM 4736 C CA . PRO A 1 13 ? 9.045 12.160 21.866 1.00 1.00 88 PRO A CA 7
ATOM 4737 C C . PRO A 1 13 ? 10.227 12.717 22.684 1.00 1.00 88 PRO A C 7
ATOM 4738 O O . PRO A 1 13 ? 10.013 13.537 23.581 1.00 1.00 88 PRO A O 7
ATOM 4749 N N . HIS A 1 14 ? 11.472 12.304 22.387 1.00 1.00 89 HIS A N 7
ATOM 4750 C CA . HIS A 1 14 ? 12.687 12.774 23.085 1.00 1.00 89 HIS A CA 7
ATOM 4751 C C . HIS A 1 14 ? 12.996 14.263 22.856 1.00 1.00 89 HIS A C 7
ATOM 4752 O O . HIS A 1 14 ? 13.609 14.895 23.719 1.00 1.00 89 HIS A O 7
ATOM 4767 N N . THR A 1 15 ? 12.565 14.823 21.719 1.00 1.00 90 THR A N 7
ATOM 4768 C CA . THR A 1 15 ? 12.827 16.223 21.315 1.00 1.00 90 THR A CA 7
ATOM 4769 C C . THR A 1 15 ? 11.570 16.994 20.890 1.00 1.00 90 THR A C 7
ATOM 4770 O O . THR A 1 15 ? 11.586 18.227 20.847 1.00 1.00 90 THR A O 7
ATOM 4781 N N . GLY A 1 16 ? 10.477 16.287 20.576 1.00 1.00 91 GLY A N 7
ATOM 4782 C CA . GLY A 1 16 ? 9.242 16.849 20.017 1.00 1.00 91 GLY A CA 7
ATOM 4783 C C . GLY A 1 16 ? 9.246 16.954 18.481 1.00 1.00 91 GLY A C 7
ATOM 4784 O O . GLY A 1 16 ? 8.267 17.422 17.899 1.00 1.00 91 GLY A O 7
ATOM 4788 N N . GLU A 1 17 ? 10.332 16.537 17.815 1.00 1.00 92 GLU A N 7
ATOM 4789 C CA . GLU A 1 17 ? 10.477 16.579 16.355 1.00 1.00 92 GLU A CA 7
ATOM 4790 C C . GLU A 1 17 ? 9.487 15.713 15.575 1.00 1.00 92 GLU A C 7
ATOM 4791 O O . GLU A 1 17 ? 9.055 14.657 16.031 1.00 1.00 92 GLU A O 7
ATOM 4803 N N . VAL A 1 18 ? 9.247 16.120 14.325 1.00 1.00 93 VAL A N 7
ATOM 4804 C CA . VAL A 1 18 ? 8.496 15.400 13.297 1.00 1.00 93 VAL A CA 7
ATOM 4805 C C . VAL A 1 18 ? 9.241 15.496 11.961 1.00 1.00 93 VAL A C 7
ATOM 4806 O O . VAL A 1 18 ? 9.774 16.556 11.614 1.00 1.00 93 VAL A O 7
ATOM 4819 N N . ILE A 1 19 ? 9.243 14.405 11.194 1.00 1.00 94 ILE A N 7
ATOM 4820 C CA . ILE A 1 19 ? 9.806 14.303 9.838 1.00 1.00 94 ILE A CA 7
ATOM 4821 C C . ILE A 1 19 ? 8.898 13.463 8.938 1.00 1.00 94 ILE A C 7
ATOM 4822 O O . ILE A 1 19 ? 8.061 12.696 9.411 1.00 1.00 94 ILE A O 7
ATOM 4838 N N . GLU A 1 20 ? 9.109 13.574 7.633 1.00 1.00 95 GLU A N 7
ATOM 4839 C CA . GLU A 1 20 ? 8.409 12.830 6.576 1.00 1.00 95 GLU A CA 7
ATOM 4840 C C . GLU A 1 20 ? 9.375 12.400 5.461 1.00 1.00 95 GLU A C 7
ATOM 4841 O O . GLU A 1 20 ? 10.235 13.169 5.027 1.00 1.00 95 GLU A O 7
ATOM 4853 N N . THR A 1 21 ? 9.216 11.160 4.988 1.00 1.00 96 THR A N 7
ATOM 4854 C CA . THR A 1 21 ? 10.001 10.561 3.891 1.00 1.00 96 THR A CA 7
ATOM 4855 C C . THR A 1 21 ? 9.180 9.505 3.140 1.00 1.00 96 THR A C 7
ATOM 4856 O O . THR A 1 21 ? 8.235 8.945 3.688 1.00 1.00 96 THR A O 7
ATOM 4867 N N . LYS A 1 22 ? 9.537 9.196 1.886 1.00 1.00 97 LYS A N 7
ATOM 4868 C CA . LYS A 1 22 ? 8.965 8.072 1.109 1.00 1.00 97 LYS A CA 7
ATOM 4869 C C . LYS A 1 22 ? 9.639 6.715 1.405 1.00 1.00 97 LYS A C 7
ATOM 4870 O O . LYS A 1 22 ? 9.200 5.692 0.881 1.00 1.00 97 LYS A O 7
ATOM 4889 N N . GLY A 1 23 ? 10.694 6.700 2.228 1.00 1.00 98 GLY A N 7
ATOM 4890 C CA . GLY A 1 23 ? 11.420 5.486 2.655 1.00 1.00 98 GLY A CA 7
ATOM 4891 C C . GLY A 1 23 ? 12.885 5.419 2.202 1.00 1.00 98 GLY A C 7
ATOM 4892 O O . GLY A 1 23 ? 13.560 4.420 2.476 1.00 1.00 98 GLY A O 7
ATOM 4896 N N . GLY A 1 24 ? 13.390 6.450 1.511 1.00 1.00 99 GLY A N 7
ATOM 4897 C CA . GLY A 1 24 ? 14.795 6.559 1.088 1.00 1.00 99 GLY A CA 7
ATOM 4898 C C . GLY A 1 24 ? 15.767 6.863 2.238 1.00 1.00 99 GLY A C 7
ATOM 4899 O O . GLY A 1 24 ? 15.367 7.015 3.395 1.00 1.00 99 GLY A O 7
ATOM 4903 N N . ASN A 1 25 ? 17.063 6.956 1.917 1.00 1.00 100 ASN A N 7
ATOM 4904 C CA . ASN A 1 25 ? 18.142 7.264 2.868 1.00 1.00 100 ASN A CA 7
ATOM 4905 C C . ASN A 1 25 ? 18.049 8.712 3.409 1.00 1.00 100 ASN A C 7
ATOM 4906 O O . ASN A 1 25 ? 18.708 9.624 2.906 1.00 1.00 100 ASN A O 7
ATOM 4917 N N . HIS A 1 26 ? 17.226 8.917 4.446 1.00 1.00 101 HIS A N 7
ATOM 4918 C CA . HIS A 1 26 ? 16.958 10.218 5.080 1.00 1.00 101 HIS A CA 7
ATOM 4919 C C . HIS A 1 26 ? 17.726 10.322 6.403 1.00 1.00 101 HIS A C 7
ATOM 4920 O O . HIS A 1 26 ? 17.238 9.858 7.433 1.00 1.00 101 HIS A O 7
ATOM 4935 N N . LYS A 1 27 ? 18.928 10.907 6.390 1.00 1.00 102 LYS A N 7
ATOM 4936 C CA . LYS A 1 27 ? 19.920 10.926 7.501 1.00 1.00 102 LYS A CA 7
ATOM 4937 C C . LYS A 1 27 ? 19.341 11.149 8.906 1.00 1.00 102 LYS A C 7
ATOM 4938 O O . LYS A 1 27 ? 19.695 10.418 9.824 1.00 1.00 102 LYS A O 7
ATOM 4957 N N . THR A 1 28 ? 18.391 12.070 9.067 1.00 1.00 103 THR A N 7
ATOM 4958 C CA . THR A 1 28 ? 17.707 12.343 10.355 1.00 1.00 103 THR A CA 7
ATOM 4959 C C . THR A 1 28 ? 16.984 11.115 10.922 1.00 1.00 103 THR A C 7
ATOM 4960 O O . THR A 1 28 ? 17.053 10.854 12.118 1.00 1.00 103 THR A O 7
ATOM 4971 N N . LEU A 1 29 ? 16.342 10.310 10.061 1.00 1.00 104 LEU A N 7
ATOM 4972 C CA . LEU A 1 29 ? 15.677 9.065 10.461 1.00 1.00 104 LEU A CA 7
ATOM 4973 C C . LEU A 1 29 ? 16.725 8.021 10.853 1.00 1.00 104 LEU A C 7
ATOM 4974 O O . LEU A 1 29 ? 16.602 7.393 11.896 1.00 1.00 104 LEU A O 7
ATOM 4990 N N . LYS A 1 30 ? 17.795 7.875 10.058 1.00 1.00 105 LYS A N 7
ATOM 4991 C CA . LYS A 1 30 ? 18.913 6.964 10.359 1.00 1.00 105 LYS A CA 7
ATOM 4992 C C . LYS A 1 30 ? 19.542 7.255 11.716 1.00 1.00 105 LYS A C 7
ATOM 4993 O O . LYS A 1 30 ? 19.764 6.336 12.497 1.00 1.00 105 LYS A O 7
ATOM 5012 N N . GLU A 1 31 ? 19.749 8.536 12.022 1.00 1.00 106 GLU A N 7
ATOM 5013 C CA . GLU A 1 31 ? 20.199 8.966 13.342 1.00 1.00 106 GLU A CA 7
ATOM 5014 C C . GLU A 1 31 ? 19.247 8.511 14.443 1.00 1.00 106 GLU A C 7
ATOM 5015 O O . GLU A 1 31 ? 19.683 7.940 15.435 1.00 1.00 106 GLU A O 7
ATOM 5027 N N . TRP A 1 32 ? 17.939 8.694 14.262 1.00 1.00 107 TRP A N 7
ATOM 5028 C CA . TRP A 1 32 ? 16.939 8.250 15.241 1.00 1.00 107 TRP A CA 7
ATOM 5029 C C . TRP A 1 32 ? 16.958 6.723 15.430 1.00 1.00 107 TRP A C 7
ATOM 5030 O O . TRP A 1 32 ? 16.924 6.254 16.565 1.00 1.00 107 TRP A O 7
ATOM 5051 N N . LYS A 1 33 ? 17.084 5.939 14.347 1.00 1.00 108 LYS A N 7
ATOM 5052 C CA . LYS A 1 33 ? 17.192 4.465 14.402 1.00 1.00 108 LYS A CA 7
ATOM 5053 C C . LYS A 1 33 ? 18.440 4.040 15.184 1.00 1.00 108 LYS A C 7
ATOM 5054 O O . LYS A 1 33 ? 18.366 3.146 16.021 1.00 1.00 108 LYS A O 7
ATOM 5073 N N . ALA A 1 34 ? 19.559 4.733 14.976 1.00 1.00 109 ALA A N 7
ATOM 5074 C CA . ALA A 1 34 ? 20.813 4.481 15.692 1.00 1.00 109 ALA A CA 7
ATOM 5075 C C . ALA A 1 34 ? 20.738 4.875 17.186 1.00 1.00 109 ALA A C 7
ATOM 5076 O O . ALA A 1 34 ? 21.278 4.166 18.041 1.00 1.00 109 ALA A O 7
ATOM 5083 N N . LYS A 1 35 ? 20.062 5.990 17.496 1.00 1.00 110 LYS A N 7
ATOM 5084 C CA . LYS A 1 35 ? 19.973 6.573 18.852 1.00 1.00 110 LYS A CA 7
ATOM 5085 C C . LYS A 1 35 ? 18.924 5.914 19.761 1.00 1.00 110 LYS A C 7
ATOM 5086 O O . LYS A 1 35 ? 19.158 5.814 20.967 1.00 1.00 110 LYS A O 7
ATOM 5105 N N . TRP A 1 36 ? 17.811 5.431 19.198 1.00 1.00 111 TRP A N 7
ATOM 5106 C CA . TRP A 1 36 ? 16.641 4.935 19.957 1.00 1.00 111 TRP A CA 7
ATOM 5107 C C . TRP A 1 36 ? 16.105 3.558 19.523 1.00 1.00 111 TRP A C 7
ATOM 5108 O O . TRP A 1 36 ? 15.195 3.025 20.161 1.00 1.00 111 TRP A O 7
ATOM 5129 N N . GLY A 1 37 ? 16.692 2.950 18.487 1.00 1.00 112 GLY A N 7
ATOM 5130 C CA . GLY A 1 37 ? 16.397 1.586 18.030 1.00 1.00 112 GLY A CA 7
ATOM 5131 C C . GLY A 1 37 ? 15.514 1.569 16.777 1.00 1.00 112 GLY A C 7
ATOM 5132 O O . GLY A 1 37 ? 14.452 2.196 16.776 1.00 1.00 112 GLY A O 7
ATOM 5136 N N . PRO A 1 38 ? 15.889 0.844 15.708 1.00 1.00 113 PRO A N 7
ATOM 5137 C CA . PRO A 1 38 ? 15.132 0.835 14.454 1.00 1.00 113 PRO A CA 7
ATOM 5138 C C . PRO A 1 38 ? 13.704 0.302 14.606 1.00 1.00 113 PRO A C 7
ATOM 5139 O O . PRO A 1 38 ? 12.797 0.834 13.976 1.00 1.00 113 PRO A O 7
ATOM 5150 N N . GLU A 1 39 ? 13.474 -0.686 15.473 1.00 1.00 114 GLU A N 7
ATOM 5151 C CA . GLU A 1 39 ? 12.138 -1.251 15.705 1.00 1.00 114 GLU A CA 7
ATOM 5152 C C . GLU A 1 39 ? 11.202 -0.257 16.408 1.00 1.00 114 GLU A C 7
ATOM 5153 O O . GLU A 1 39 ? 10.028 -0.133 16.056 1.00 1.00 114 GLU A O 7
ATOM 5165 N N . ALA A 1 40 ? 11.741 0.495 17.374 1.00 1.00 115 ALA A N 7
ATOM 5166 C CA . ALA A 1 40 ? 11.014 1.573 18.050 1.00 1.00 115 ALA A CA 7
ATOM 5167 C C . ALA A 1 40 ? 10.668 2.702 17.065 1.00 1.00 115 ALA A C 7
ATOM 5168 O O . ALA A 1 40 ? 9.512 3.106 16.951 1.00 1.00 115 ALA A O 7
ATOM 5175 N N . VAL A 1 41 ? 11.653 3.163 16.288 1.00 1.00 116 VAL A N 7
ATOM 5176 C CA . VAL A 1 41 ? 11.461 4.226 15.293 1.00 1.00 116 VAL A CA 7
ATOM 5177 C C . VAL A 1 41 ? 10.495 3.808 14.179 1.00 1.00 116 VAL A C 7
ATOM 5178 O O . VAL A 1 41 ? 9.629 4.590 13.801 1.00 1.00 116 VAL A O 7
ATOM 5191 N N . GLU A 1 42 ? 10.556 2.574 13.675 1.00 1.00 117 GLU A N 7
ATOM 5192 C CA . GLU A 1 42 ? 9.566 2.072 12.710 1.00 1.00 117 GLU A CA 7
ATOM 5193 C C . GLU A 1 42 ? 8.165 1.935 13.332 1.00 1.00 117 GLU A C 7
ATOM 5194 O O . GLU A 1 42 ? 7.167 2.044 12.620 1.00 1.00 117 GLU A O 7
ATOM 5206 N N . SER A 1 43 ? 8.066 1.770 14.656 1.00 1.00 118 SER A N 7
ATOM 5207 C CA . SER A 1 43 ? 6.791 1.850 15.386 1.00 1.00 118 SER A CA 7
ATOM 5208 C C . SER A 1 43 ? 6.279 3.298 15.544 1.00 1.00 118 SER A C 7
ATOM 5209 O O . SER A 1 43 ? 5.072 3.492 15.712 1.00 1.00 118 SER A O 7
ATOM 5217 N N . TRP A 1 44 ? 7.146 4.320 15.441 1.00 1.00 119 TRP A N 7
ATOM 5218 C CA . TRP A 1 44 ? 6.735 5.734 15.363 1.00 1.00 119 TRP A CA 7
ATOM 5219 C C . TRP A 1 44 ? 6.113 6.106 14.000 1.00 1.00 119 TRP A C 7
ATOM 5220 O O . TRP A 1 44 ? 5.485 7.162 13.888 1.00 1.00 119 TRP A O 7
ATOM 5241 N N . ALA A 1 45 ? 6.306 5.282 12.959 1.00 1.00 120 ALA A N 7
ATOM 5242 C CA . ALA A 1 45 ? 5.859 5.587 11.599 1.00 1.00 120 ALA A CA 7
ATOM 5243 C C . ALA A 1 45 ? 4.325 5.678 11.447 1.00 1.00 120 ALA A C 7
ATOM 5244 O O . ALA A 1 45 ? 3.575 4.884 12.024 1.00 1.00 120 ALA A O 7
ATOM 5251 N N . THR A 1 46 ? 3.871 6.574 10.565 1.00 1.00 121 THR A N 7
ATOM 5252 C CA . THR A 1 46 ? 2.480 6.714 10.096 1.00 1.00 121 THR A CA 7
ATOM 5253 C C . THR A 1 46 ? 2.429 6.998 8.600 1.00 1.00 121 THR A C 7
ATOM 5254 O O . THR A 1 46 ? 2.932 8.007 8.112 1.00 1.00 121 THR A O 7
ATOM 5265 N N . LEU A 1 47 ? 1.807 6.082 7.858 1.00 1.00 122 LEU A N 7
ATOM 5266 C CA . LEU A 1 47 ? 1.506 6.243 6.437 1.00 1.00 122 LEU A CA 7
ATOM 5267 C C . LEU A 1 47 ? 0.524 7.406 6.222 1.00 1.00 122 LEU A C 7
ATOM 5268 O O . LEU A 1 47 ? -0.513 7.474 6.886 1.00 1.00 122 LEU A O 7
ATOM 5284 N N . LEU A 1 48 ? 0.839 8.305 5.284 1.00 1.00 123 LEU A N 7
ATOM 5285 C CA . LEU A 1 48 ? -0.034 9.421 4.901 1.00 1.00 123 LEU A CA 7
ATOM 5286 C C . LEU A 1 48 ? -0.842 9.095 3.627 1.00 1.00 123 LEU A C 7
ATOM 5287 O O . LEU A 1 48 ? -0.487 8.193 2.863 1.00 1.00 123 LEU A O 7
ATOM 5303 N N . GLY A 1 49 ? -1.910 9.861 3.377 1.00 1.00 124 GLY A N 7
ATOM 5304 C CA . GLY A 1 49 ? -2.817 9.654 2.233 1.00 1.00 124 GLY A CA 7
ATOM 5305 C C . GLY A 1 49 ? -3.674 10.872 1.852 1.00 1.00 124 GLY A C 7
ATOM 5306 O O . GLY A 1 49 ? -4.820 10.707 1.427 1.00 1.00 124 GLY A O 7
ATOM 5310 N N . HIS A 1 50 ? -3.144 12.089 2.050 1.00 1.00 125 HIS A N 7
ATOM 5311 C CA . HIS A 1 50 ? -3.799 13.362 1.704 1.00 1.00 125 HIS A CA 7
ATOM 5312 C C . HIS A 1 50 ? -4.134 13.477 0.202 1.00 1.00 125 HIS A C 7
ATOM 5313 O O . HIS A 1 50 ? -3.225 13.280 -0.642 1.00 1.00 125 HIS A O 7
ATOM 5328 N N . ALA A 1 4 ? 3.726 -0.125 -1.231 1.00 1.00 79 ALA A N 8
ATOM 5329 C CA . ALA A 1 4 ? 4.270 0.852 -2.222 1.00 1.00 79 ALA A CA 8
ATOM 5330 C C . ALA A 1 4 ? 4.993 2.020 -1.520 1.00 1.00 79 ALA A C 8
ATOM 5331 O O . ALA A 1 4 ? 4.893 2.168 -0.303 1.00 1.00 79 ALA A O 8
ATOM 5338 N N . ARG A 1 5 ? 5.712 2.878 -2.264 1.00 1.00 80 ARG A N 8
ATOM 5339 C CA . ARG A 1 5 ? 6.559 3.990 -1.750 1.00 1.00 80 ARG A CA 8
ATOM 5340 C C . ARG A 1 5 ? 5.779 5.233 -1.264 1.00 1.00 80 ARG A C 8
ATOM 5341 O O . ARG A 1 5 ? 6.148 6.369 -1.564 1.00 1.00 80 ARG A O 8
ATOM 5362 N N . LYS A 1 6 ? 4.675 5.026 -0.534 1.00 1.00 81 LYS A N 8
ATOM 5363 C CA . LYS A 1 6 ? 3.925 6.085 0.178 1.00 1.00 81 LYS A CA 8
ATOM 5364 C C . LYS A 1 6 ? 4.777 6.717 1.284 1.00 1.00 81 LYS A C 8
ATOM 5365 O O . LYS A 1 6 ? 5.715 6.115 1.808 1.00 1.00 81 LYS A O 8
ATOM 5384 N N . VAL A 1 7 ? 4.424 7.952 1.641 1.00 1.00 82 VAL A N 8
ATOM 5385 C CA . VAL A 1 7 ? 5.128 8.738 2.673 1.00 1.00 82 VAL A CA 8
ATOM 5386 C C . VAL A 1 7 ? 4.886 8.159 4.067 1.00 1.00 82 VAL A C 8
ATOM 5387 O O . VAL A 1 7 ? 3.740 7.962 4.471 1.00 1.00 82 VAL A O 8
ATOM 5400 N N . LYS A 1 8 ? 5.965 7.964 4.828 1.00 1.00 83 LYS A N 8
ATOM 5401 C CA . LYS A 1 8 ? 5.946 7.646 6.258 1.00 1.00 83 LYS A CA 8
ATOM 5402 C C . LYS A 1 8 ? 6.325 8.913 7.025 1.00 1.00 83 LYS A C 8
ATOM 5403 O O . LYS A 1 8 ? 7.411 9.466 6.850 1.00 1.00 83 LYS A O 8
ATOM 5422 N N . GLN A 1 9 ? 5.400 9.379 7.851 1.00 1.00 84 GLN A N 8
ATOM 5423 C CA . GLN A 1 9 ? 5.613 10.425 8.844 1.00 1.00 84 GLN A CA 8
ATOM 5424 C C . GLN A 1 9 ? 6.151 9.751 10.110 1.00 1.00 84 GLN A C 8
ATOM 5425 O O . GLN A 1 9 ? 5.742 8.641 10.445 1.00 1.00 84 GLN A O 8
ATOM 5439 N N . TYR A 1 10 ? 7.033 10.430 10.835 1.00 1.00 85 TYR A N 8
ATOM 5440 C CA . TYR A 1 10 ? 7.588 9.973 12.112 1.00 1.00 85 TYR A CA 8
ATOM 5441 C C . TYR A 1 10 ? 7.613 11.137 13.106 1.00 1.00 85 TYR A C 8
ATOM 5442 O O . TYR A 1 10 ? 7.766 12.291 12.702 1.00 1.00 85 TYR A O 8
ATOM 5460 N N . LYS A 1 11 ? 7.540 10.831 14.403 1.00 1.00 86 LYS A N 8
ATOM 5461 C CA . LYS A 1 11 ? 7.636 11.794 15.514 1.00 1.00 86 LYS A CA 8
ATOM 5462 C C . LYS A 1 11 ? 8.597 11.260 16.579 1.00 1.00 86 LYS A C 8
ATOM 5463 O O . LYS A 1 11 ? 8.611 10.059 16.826 1.00 1.00 86 LYS A O 8
ATOM 5482 N N . ASN A 1 12 ? 9.355 12.142 17.228 1.00 1.00 87 ASN A N 8
ATOM 5483 C CA . ASN A 1 12 ? 10.371 11.781 18.227 1.00 1.00 87 ASN A CA 8
ATOM 5484 C C . ASN A 1 12 ? 10.086 12.437 19.596 1.00 1.00 87 ASN A C 8
ATOM 5485 O O . ASN A 1 12 ? 10.554 13.549 19.852 1.00 1.00 87 ASN A O 8
ATOM 5496 N N . PRO A 1 13 ? 9.346 11.761 20.502 1.00 1.00 88 PRO A N 8
ATOM 5497 C CA . PRO A 1 13 ? 9.052 12.232 21.862 1.00 1.00 88 PRO A CA 8
ATOM 5498 C C . PRO A 1 13 ? 10.241 12.771 22.687 1.00 1.00 88 PRO A C 8
ATOM 5499 O O . PRO A 1 13 ? 10.037 13.603 23.572 1.00 1.00 88 PRO A O 8
ATOM 5510 N N . HIS A 1 14 ? 11.479 12.337 22.398 1.00 1.00 89 HIS A N 8
ATOM 5511 C CA . HIS A 1 14 ? 12.701 12.805 23.080 1.00 1.00 89 HIS A CA 8
ATOM 5512 C C . HIS A 1 14 ? 13.018 14.293 22.839 1.00 1.00 89 HIS A C 8
ATOM 5513 O O . HIS A 1 14 ? 13.643 14.926 23.690 1.00 1.00 89 HIS A O 8
ATOM 5528 N N . THR A 1 15 ? 12.576 14.851 21.705 1.00 1.00 90 THR A N 8
ATOM 5529 C CA . THR A 1 15 ? 12.843 16.244 21.286 1.00 1.00 90 THR A CA 8
ATOM 5530 C C . THR A 1 15 ? 11.586 17.020 20.863 1.00 1.00 90 THR A C 8
ATOM 5531 O O . THR A 1 15 ? 11.616 18.251 20.797 1.00 1.00 90 THR A O 8
ATOM 5542 N N . GLY A 1 16 ? 10.482 16.321 20.572 1.00 1.00 91 GLY A N 8
ATOM 5543 C CA . GLY A 1 16 ? 9.247 16.890 20.021 1.00 1.00 91 GLY A CA 8
ATOM 5544 C C . GLY A 1 16 ? 9.237 17.000 18.485 1.00 1.00 91 GLY A C 8
ATOM 5545 O O . GLY A 1 16 ? 8.261 17.487 17.913 1.00 1.00 91 GLY A O 8
ATOM 5549 N N . GLU A 1 17 ? 10.312 16.572 17.811 1.00 1.00 92 GLU A N 8
ATOM 5550 C CA . GLU A 1 17 ? 10.445 16.620 16.348 1.00 1.00 92 GLU A CA 8
ATOM 5551 C C . GLU A 1 17 ? 9.452 15.748 15.578 1.00 1.00 92 GLU A C 8
ATOM 5552 O O . GLU A 1 17 ? 9.019 14.693 16.044 1.00 1.00 92 GLU A O 8
ATOM 5564 N N . VAL A 1 18 ? 9.197 16.153 14.331 1.00 1.00 93 VAL A N 8
ATOM 5565 C CA . VAL A 1 18 ? 8.421 15.437 13.314 1.00 1.00 93 VAL A CA 8
ATOM 5566 C C . VAL A 1 18 ? 9.139 15.531 11.965 1.00 1.00 93 VAL A C 8
ATOM 5567 O O . VAL A 1 18 ? 9.664 16.592 11.614 1.00 1.00 93 VAL A O 8
ATOM 5580 N N . ILE A 1 19 ? 9.128 14.443 11.196 1.00 1.00 94 ILE A N 8
ATOM 5581 C CA . ILE A 1 19 ? 9.702 14.333 9.846 1.00 1.00 94 ILE A CA 8
ATOM 5582 C C . ILE A 1 19 ? 8.815 13.469 8.944 1.00 1.00 94 ILE A C 8
ATOM 5583 O O . ILE A 1 19 ? 7.973 12.704 9.408 1.00 1.00 94 ILE A O 8
ATOM 5599 N N . GLU A 1 20 ? 9.054 13.561 7.640 1.00 1.00 95 GLU A N 8
ATOM 5600 C CA . GLU A 1 20 ? 8.386 12.799 6.575 1.00 1.00 95 GLU A CA 8
ATOM 5601 C C . GLU A 1 20 ? 9.394 12.371 5.491 1.00 1.00 95 GLU A C 8
ATOM 5602 O O . GLU A 1 20 ? 10.253 13.153 5.077 1.00 1.00 95 GLU A O 8
ATOM 5614 N N . THR A 1 21 ? 9.272 11.129 5.018 1.00 1.00 96 THR A N 8
ATOM 5615 C CA . THR A 1 21 ? 10.083 10.542 3.930 1.00 1.00 96 THR A CA 8
ATOM 5616 C C . THR A 1 21 ? 9.295 9.463 3.177 1.00 1.00 96 THR A C 8
ATOM 5617 O O . THR A 1 21 ? 8.366 8.878 3.727 1.00 1.00 96 THR A O 8
ATOM 5628 N N . LYS A 1 22 ? 9.655 9.163 1.920 1.00 1.00 97 LYS A N 8
ATOM 5629 C CA . LYS A 1 22 ? 9.094 8.040 1.131 1.00 1.00 97 LYS A CA 8
ATOM 5630 C C . LYS A 1 22 ? 9.792 6.690 1.393 1.00 1.00 97 LYS A C 8
ATOM 5631 O O . LYS A 1 22 ? 9.383 5.676 0.831 1.00 1.00 97 LYS A O 8
ATOM 5650 N N . GLY A 1 23 ? 10.839 6.671 2.231 1.00 1.00 98 GLY A N 8
ATOM 5651 C CA . GLY A 1 23 ? 11.576 5.458 2.632 1.00 1.00 98 GLY A CA 8
ATOM 5652 C C . GLY A 1 23 ? 13.053 5.423 2.202 1.00 1.00 98 GLY A C 8
ATOM 5653 O O . GLY A 1 23 ? 13.733 4.426 2.444 1.00 1.00 98 GLY A O 8
ATOM 5657 N N . GLY A 1 24 ? 13.552 6.486 1.558 1.00 1.00 99 GLY A N 8
ATOM 5658 C CA . GLY A 1 24 ? 14.954 6.622 1.140 1.00 1.00 99 GLY A CA 8
ATOM 5659 C C . GLY A 1 24 ? 15.921 6.910 2.295 1.00 1.00 99 GLY A C 8
ATOM 5660 O O . GLY A 1 24 ? 15.518 7.029 3.458 1.00 1.00 99 GLY A O 8
ATOM 5664 N N . ASN A 1 25 ? 17.215 7.031 1.978 1.00 1.00 100 ASN A N 8
ATOM 5665 C CA . ASN A 1 25 ? 18.286 7.348 2.933 1.00 1.00 100 ASN A CA 8
ATOM 5666 C C . ASN A 1 25 ? 18.164 8.789 3.484 1.00 1.00 100 ASN A C 8
ATOM 5667 O O . ASN A 1 25 ? 18.797 9.723 2.984 1.00 1.00 100 ASN A O 8
ATOM 5678 N N . HIS A 1 26 ? 17.331 8.963 4.519 1.00 1.00 101 HIS A N 8
ATOM 5679 C CA . HIS A 1 26 ? 17.023 10.250 5.163 1.00 1.00 101 HIS A CA 8
ATOM 5680 C C . HIS A 1 26 ? 17.793 10.369 6.484 1.00 1.00 101 HIS A C 8
ATOM 5681 O O . HIS A 1 26 ? 17.324 9.885 7.512 1.00 1.00 101 HIS A O 8
ATOM 5696 N N . LYS A 1 27 ? 18.977 10.997 6.464 1.00 1.00 102 LYS A N 8
ATOM 5697 C CA . LYS A 1 27 ? 19.987 11.058 7.555 1.00 1.00 102 LYS A CA 8
ATOM 5698 C C . LYS A 1 27 ? 19.418 11.226 8.972 1.00 1.00 102 LYS A C 8
ATOM 5699 O O . LYS A 1 27 ? 19.789 10.473 9.866 1.00 1.00 102 LYS A O 8
ATOM 5718 N N . THR A 1 28 ? 18.460 12.134 9.160 1.00 1.00 103 THR A N 8
ATOM 5719 C CA . THR A 1 28 ? 17.788 12.379 10.457 1.00 1.00 103 THR A CA 8
ATOM 5720 C C . THR A 1 28 ? 17.057 11.144 10.996 1.00 1.00 103 THR A C 8
ATOM 5721 O O . THR A 1 28 ? 17.144 10.841 12.180 1.00 1.00 103 THR A O 8
ATOM 5732 N N . LEU A 1 29 ? 16.397 10.368 10.124 1.00 1.00 104 LEU A N 8
ATOM 5733 C CA . LEU A 1 29 ? 15.738 9.112 10.508 1.00 1.00 104 LEU A CA 8
ATOM 5734 C C . LEU A 1 29 ? 16.793 8.054 10.852 1.00 1.00 104 LEU A C 8
ATOM 5735 O O . LEU A 1 29 ? 16.668 7.380 11.865 1.00 1.00 104 LEU A O 8
ATOM 5751 N N . LYS A 1 30 ? 17.860 7.934 10.050 1.00 1.00 105 LYS A N 8
ATOM 5752 C CA . LYS A 1 30 ? 18.976 7.009 10.318 1.00 1.00 105 LYS A CA 8
ATOM 5753 C C . LYS A 1 30 ? 19.603 7.254 11.684 1.00 1.00 105 LYS A C 8
ATOM 5754 O O . LYS A 1 30 ? 19.816 6.317 12.447 1.00 1.00 105 LYS A O 8
ATOM 5773 N N . GLU A 1 31 ? 19.807 8.526 12.018 1.00 1.00 106 GLU A N 8
ATOM 5774 C CA . GLU A 1 31 ? 20.243 8.932 13.353 1.00 1.00 106 GLU A CA 8
ATOM 5775 C C . GLU A 1 31 ? 19.269 8.475 14.437 1.00 1.00 106 GLU A C 8
ATOM 5776 O O . GLU A 1 31 ? 19.689 7.865 15.411 1.00 1.00 106 GLU A O 8
ATOM 5788 N N . TRP A 1 32 ? 17.970 8.691 14.253 1.00 1.00 107 TRP A N 8
ATOM 5789 C CA . TRP A 1 32 ? 16.953 8.235 15.207 1.00 1.00 107 TRP A CA 8
ATOM 5790 C C . TRP A 1 32 ? 16.961 6.706 15.375 1.00 1.00 107 TRP A C 8
ATOM 5791 O O . TRP A 1 32 ? 16.908 6.219 16.505 1.00 1.00 107 TRP A O 8
ATOM 5812 N N . LYS A 1 33 ? 17.093 5.938 14.281 1.00 1.00 108 LYS A N 8
ATOM 5813 C CA . LYS A 1 33 ? 17.170 4.461 14.306 1.00 1.00 108 LYS A CA 8
ATOM 5814 C C . LYS A 1 33 ? 18.408 3.995 15.074 1.00 1.00 108 LYS A C 8
ATOM 5815 O O . LYS A 1 33 ? 18.317 3.080 15.884 1.00 1.00 108 LYS A O 8
ATOM 5834 N N . ALA A 1 34 ? 19.539 4.673 14.895 1.00 1.00 109 ALA A N 8
ATOM 5835 C CA . ALA A 1 34 ? 20.777 4.399 15.626 1.00 1.00 109 ALA A CA 8
ATOM 5836 C C . ALA A 1 34 ? 20.691 4.779 17.122 1.00 1.00 109 ALA A C 8
ATOM 5837 O O . ALA A 1 34 ? 21.200 4.056 17.981 1.00 1.00 109 ALA A O 8
ATOM 5844 N N . LYS A 1 35 ? 20.036 5.907 17.432 1.00 1.00 110 LYS A N 8
ATOM 5845 C CA . LYS A 1 35 ? 19.946 6.485 18.790 1.00 1.00 110 LYS A CA 8
ATOM 5846 C C . LYS A 1 35 ? 18.901 5.809 19.693 1.00 1.00 110 LYS A C 8
ATOM 5847 O O . LYS A 1 35 ? 19.131 5.701 20.901 1.00 1.00 110 LYS A O 8
ATOM 5866 N N . TRP A 1 36 ? 17.793 5.322 19.121 1.00 1.00 111 TRP A N 8
ATOM 5867 C CA . TRP A 1 36 ? 16.631 4.800 19.870 1.00 1.00 111 TRP A CA 8
ATOM 5868 C C . TRP A 1 36 ? 16.126 3.416 19.421 1.00 1.00 111 TRP A C 8
ATOM 5869 O O . TRP A 1 36 ? 15.253 2.842 20.077 1.00 1.00 111 TRP A O 8
ATOM 5890 N N . GLY A 1 37 ? 16.705 2.848 18.358 1.00 1.00 112 GLY A N 8
ATOM 5891 C CA . GLY A 1 37 ? 16.419 1.500 17.853 1.00 1.00 112 GLY A CA 8
ATOM 5892 C C . GLY A 1 37 ? 15.506 1.536 16.622 1.00 1.00 112 GLY A C 8
ATOM 5893 O O . GLY A 1 37 ? 14.453 2.175 16.668 1.00 1.00 112 GLY A O 8
ATOM 5897 N N . PRO A 1 38 ? 15.839 0.837 15.520 1.00 1.00 113 PRO A N 8
ATOM 5898 C CA . PRO A 1 38 ? 15.049 0.877 14.289 1.00 1.00 113 PRO A CA 8
ATOM 5899 C C . PRO A 1 38 ? 13.614 0.363 14.468 1.00 1.00 113 PRO A C 8
ATOM 5900 O O . PRO A 1 38 ? 12.692 0.909 13.872 1.00 1.00 113 PRO A O 8
ATOM 5911 N N . GLU A 1 39 ? 13.402 -0.639 15.326 1.00 1.00 114 GLU A N 8
ATOM 5912 C CA . GLU A 1 39 ? 12.074 -1.195 15.608 1.00 1.00 114 GLU A CA 8
ATOM 5913 C C . GLU A 1 39 ? 11.177 -0.192 16.344 1.00 1.00 114 GLU A C 8
ATOM 5914 O O . GLU A 1 39 ? 9.998 -0.044 16.024 1.00 1.00 114 GLU A O 8
ATOM 5926 N N . ALA A 1 40 ? 11.756 0.547 17.297 1.00 1.00 115 ALA A N 8
ATOM 5927 C CA . ALA A 1 40 ? 11.067 1.628 18.005 1.00 1.00 115 ALA A CA 8
ATOM 5928 C C . ALA A 1 40 ? 10.704 2.773 17.044 1.00 1.00 115 ALA A C 8
ATOM 5929 O O . ALA A 1 40 ? 9.558 3.216 17.000 1.00 1.00 115 ALA A O 8
ATOM 5936 N N . VAL A 1 41 ? 11.660 3.210 16.219 1.00 1.00 116 VAL A N 8
ATOM 5937 C CA . VAL A 1 41 ? 11.435 4.273 15.233 1.00 1.00 116 VAL A CA 8
ATOM 5938 C C . VAL A 1 41 ? 10.404 3.870 14.171 1.00 1.00 116 VAL A C 8
ATOM 5939 O O . VAL A 1 41 ? 9.540 4.673 13.834 1.00 1.00 116 VAL A O 8
ATOM 5952 N N . GLU A 1 42 ? 10.398 2.631 13.678 1.00 1.00 117 GLU A N 8
ATOM 5953 C CA . GLU A 1 42 ? 9.329 2.168 12.780 1.00 1.00 117 GLU A CA 8
ATOM 5954 C C . GLU A 1 42 ? 7.968 2.082 13.493 1.00 1.00 117 GLU A C 8
ATOM 5955 O O . GLU A 1 42 ? 6.931 2.258 12.853 1.00 1.00 117 GLU A O 8
ATOM 5967 N N . SER A 1 43 ? 7.938 1.871 14.815 1.00 1.00 118 SER A N 8
ATOM 5968 C CA . SER A 1 43 ? 6.707 1.991 15.610 1.00 1.00 118 SER A CA 8
ATOM 5969 C C . SER A 1 43 ? 6.204 3.449 15.694 1.00 1.00 118 SER A C 8
ATOM 5970 O O . SER A 1 43 ? 4.993 3.683 15.776 1.00 1.00 118 SER A O 8
ATOM 5978 N N . TRP A 1 44 ? 7.096 4.448 15.582 1.00 1.00 119 TRP A N 8
ATOM 5979 C CA . TRP A 1 44 ? 6.721 5.864 15.435 1.00 1.00 119 TRP A CA 8
ATOM 5980 C C . TRP A 1 44 ? 6.140 6.196 14.043 1.00 1.00 119 TRP A C 8
ATOM 5981 O O . TRP A 1 44 ? 5.547 7.265 13.874 1.00 1.00 119 TRP A O 8
ATOM 6002 N N . ALA A 1 45 ? 6.321 5.322 13.041 1.00 1.00 120 ALA A N 8
ATOM 6003 C CA . ALA A 1 45 ? 5.896 5.585 11.664 1.00 1.00 120 ALA A CA 8
ATOM 6004 C C . ALA A 1 45 ? 4.361 5.664 11.497 1.00 1.00 120 ALA A C 8
ATOM 6005 O O . ALA A 1 45 ? 3.608 4.896 12.107 1.00 1.00 120 ALA A O 8
ATOM 6012 N N . THR A 1 46 ? 3.910 6.527 10.582 1.00 1.00 121 THR A N 8
ATOM 6013 C CA . THR A 1 46 ? 2.520 6.646 10.106 1.00 1.00 121 THR A CA 8
ATOM 6014 C C . THR A 1 46 ? 2.491 6.877 8.598 1.00 1.00 121 THR A C 8
ATOM 6015 O O . THR A 1 46 ? 3.019 7.861 8.083 1.00 1.00 121 THR A O 8
ATOM 6026 N N . LEU A 1 47 ? 1.892 5.931 7.874 1.00 1.00 122 LEU A N 8
ATOM 6027 C CA . LEU A 1 47 ? 1.677 6.006 6.427 1.00 1.00 122 LEU A CA 8
ATOM 6028 C C . LEU A 1 47 ? 0.605 7.057 6.100 1.00 1.00 122 LEU A C 8
ATOM 6029 O O . LEU A 1 47 ? -0.546 6.933 6.529 1.00 1.00 122 LEU A O 8
ATOM 6045 N N . LEU A 1 48 ? 0.980 8.096 5.350 1.00 1.00 123 LEU A N 8
ATOM 6046 C CA . LEU A 1 48 ? 0.061 9.157 4.923 1.00 1.00 123 LEU A CA 8
ATOM 6047 C C . LEU A 1 48 ? -0.767 8.745 3.688 1.00 1.00 123 LEU A C 8
ATOM 6048 O O . LEU A 1 48 ? -0.359 7.878 2.912 1.00 1.00 123 LEU A O 8
ATOM 6064 N N . GLY A 1 49 ? -1.918 9.396 3.486 1.00 1.00 124 GLY A N 8
ATOM 6065 C CA . GLY A 1 49 ? -2.861 9.069 2.400 1.00 1.00 124 GLY A CA 8
ATOM 6066 C C . GLY A 1 49 ? -3.925 10.146 2.130 1.00 1.00 124 GLY A C 8
ATOM 6067 O O . GLY A 1 49 ? -5.070 9.810 1.813 1.00 1.00 124 GLY A O 8
ATOM 6071 N N . HIS A 1 50 ? -3.570 11.429 2.290 1.00 1.00 125 HIS A N 8
ATOM 6072 C CA . HIS A 1 50 ? -4.460 12.591 2.121 1.00 1.00 125 HIS A CA 8
ATOM 6073 C C . HIS A 1 50 ? -3.697 13.803 1.551 1.00 1.00 125 HIS A C 8
ATOM 6074 O O . HIS A 1 50 ? -4.002 14.218 0.408 1.00 1.00 125 HIS A O 8
ATOM 6089 N N . ALA A 1 4 ? 3.689 -0.179 0.206 1.00 1.00 79 ALA A N 9
ATOM 6090 C CA . ALA A 1 4 ? 2.988 0.628 -0.838 1.00 1.00 79 ALA A CA 9
ATOM 6091 C C . ALA A 1 4 ? 3.728 1.946 -1.130 1.00 1.00 79 ALA A C 9
ATOM 6092 O O . ALA A 1 4 ? 4.558 2.384 -0.334 1.00 1.00 79 ALA A O 9
ATOM 6099 N N . ARG A 1 5 ? 3.421 2.604 -2.258 1.00 1.00 80 ARG A N 9
ATOM 6100 C CA . ARG A 1 5 ? 4.034 3.875 -2.716 1.00 1.00 80 ARG A CA 9
ATOM 6101 C C . ARG A 1 5 ? 3.489 5.102 -1.958 1.00 1.00 80 ARG A C 9
ATOM 6102 O O . ARG A 1 5 ? 2.806 5.950 -2.532 1.00 1.00 80 ARG A O 9
ATOM 6123 N N . LYS A 1 6 ? 3.752 5.157 -0.647 1.00 1.00 81 LYS A N 9
ATOM 6124 C CA . LYS A 1 6 ? 3.217 6.147 0.314 1.00 1.00 81 LYS A CA 9
ATOM 6125 C C . LYS A 1 6 ? 4.310 6.701 1.236 1.00 1.00 81 LYS A C 9
ATOM 6126 O O . LYS A 1 6 ? 5.319 6.049 1.501 1.00 1.00 81 LYS A O 9
ATOM 6145 N N . VAL A 1 7 ? 4.079 7.919 1.733 1.00 1.00 82 VAL A N 9
ATOM 6146 C CA . VAL A 1 7 ? 4.971 8.628 2.674 1.00 1.00 82 VAL A CA 9
ATOM 6147 C C . VAL A 1 7 ? 4.803 8.084 4.091 1.00 1.00 82 VAL A C 9
ATOM 6148 O O . VAL A 1 7 ? 3.676 7.917 4.556 1.00 1.00 82 VAL A O 9
ATOM 6161 N N . LYS A 1 8 ? 5.911 7.884 4.807 1.00 1.00 83 LYS A N 9
ATOM 6162 C CA . LYS A 1 8 ? 5.932 7.593 6.247 1.00 1.00 83 LYS A CA 9
ATOM 6163 C C . LYS A 1 8 ? 6.331 8.866 6.995 1.00 1.00 83 LYS A C 9
ATOM 6164 O O . LYS A 1 8 ? 7.417 9.413 6.798 1.00 1.00 83 LYS A O 9
ATOM 6183 N N . GLN A 1 9 ? 5.423 9.346 7.833 1.00 1.00 84 GLN A N 9
ATOM 6184 C CA . GLN A 1 9 ? 5.657 10.399 8.813 1.00 1.00 84 GLN A CA 9
ATOM 6185 C C . GLN A 1 9 ? 6.195 9.735 10.089 1.00 1.00 84 GLN A C 9
ATOM 6186 O O . GLN A 1 9 ? 5.775 8.635 10.436 1.00 1.00 84 GLN A O 9
ATOM 6200 N N . TYR A 1 10 ? 7.087 10.412 10.803 1.00 1.00 85 TYR A N 9
ATOM 6201 C CA . TYR A 1 10 ? 7.645 9.961 12.083 1.00 1.00 85 TYR A CA 9
ATOM 6202 C C . TYR A 1 10 ? 7.685 11.127 13.074 1.00 1.00 85 TYR A C 9
ATOM 6203 O O . TYR A 1 10 ? 7.864 12.277 12.666 1.00 1.00 85 TYR A O 9
ATOM 6221 N N . LYS A 1 11 ? 7.600 10.826 14.371 1.00 1.00 86 LYS A N 9
ATOM 6222 C CA . LYS A 1 11 ? 7.718 11.791 15.478 1.00 1.00 86 LYS A CA 9
ATOM 6223 C C . LYS A 1 11 ? 8.670 11.240 16.539 1.00 1.00 86 LYS A C 9
ATOM 6224 O O . LYS A 1 11 ? 8.570 10.068 16.888 1.00 1.00 86 LYS A O 9
ATOM 6243 N N . ASN A 1 12 ? 9.543 12.089 17.078 1.00 1.00 87 ASN A N 9
ATOM 6244 C CA . ASN A 1 12 ? 10.487 11.725 18.138 1.00 1.00 87 ASN A CA 9
ATOM 6245 C C . ASN A 1 12 ? 10.119 12.433 19.459 1.00 1.00 87 ASN A C 9
ATOM 6246 O O . ASN A 1 12 ? 10.564 13.557 19.697 1.00 1.00 87 ASN A O 9
ATOM 6257 N N . PRO A 1 13 ? 9.317 11.810 20.349 1.00 1.00 88 PRO A N 9
ATOM 6258 C CA . PRO A 1 13 ? 8.855 12.445 21.592 1.00 1.00 88 PRO A CA 9
ATOM 6259 C C . PRO A 1 13 ? 9.977 12.819 22.583 1.00 1.00 88 PRO A C 9
ATOM 6260 O O . PRO A 1 13 ? 9.752 13.618 23.492 1.00 1.00 88 PRO A O 9
ATOM 6271 N N . HIS A 1 14 ? 11.199 12.297 22.391 1.00 1.00 89 HIS A N 9
ATOM 6272 C CA . HIS A 1 14 ? 12.398 12.664 23.168 1.00 1.00 89 HIS A CA 9
ATOM 6273 C C . HIS A 1 14 ? 12.913 14.087 22.871 1.00 1.00 89 HIS A C 9
ATOM 6274 O O . HIS A 1 14 ? 13.597 14.675 23.711 1.00 1.00 89 HIS A O 9
ATOM 6289 N N . THR A 1 15 ? 12.578 14.644 21.699 1.00 1.00 90 THR A N 9
ATOM 6290 C CA . THR A 1 15 ? 13.037 15.967 21.220 1.00 1.00 90 THR A CA 9
ATOM 6291 C C . THR A 1 15 ? 11.892 16.888 20.781 1.00 1.00 90 THR A C 9
ATOM 6292 O O . THR A 1 15 ? 12.050 18.112 20.785 1.00 1.00 90 THR A O 9
ATOM 6303 N N . GLY A 1 16 ? 10.737 16.318 20.418 1.00 1.00 91 GLY A N 9
ATOM 6304 C CA . GLY A 1 16 ? 9.555 17.022 19.905 1.00 1.00 91 GLY A CA 9
ATOM 6305 C C . GLY A 1 16 ? 9.489 17.083 18.371 1.00 1.00 91 GLY A C 9
ATOM 6306 O O . GLY A 1 16 ? 8.493 17.557 17.822 1.00 1.00 91 GLY A O 9
ATOM 6310 N N . GLU A 1 17 ? 10.533 16.630 17.665 1.00 1.00 92 GLU A N 9
ATOM 6311 C CA . GLU A 1 17 ? 10.614 16.668 16.201 1.00 1.00 92 GLU A CA 9
ATOM 6312 C C . GLU A 1 17 ? 9.618 15.763 15.470 1.00 1.00 92 GLU A C 9
ATOM 6313 O O . GLU A 1 17 ? 9.255 14.686 15.943 1.00 1.00 92 GLU A O 9
ATOM 6325 N N . VAL A 1 18 ? 9.279 16.174 14.246 1.00 1.00 93 VAL A N 9
ATOM 6326 C CA . VAL A 1 18 ? 8.491 15.437 13.257 1.00 1.00 93 VAL A CA 9
ATOM 6327 C C . VAL A 1 18 ? 9.179 15.534 11.891 1.00 1.00 93 VAL A C 9
ATOM 6328 O O . VAL A 1 18 ? 9.670 16.601 11.517 1.00 1.00 93 VAL A O 9
ATOM 6341 N N . ILE A 1 19 ? 9.179 14.433 11.135 1.00 1.00 94 ILE A N 9
ATOM 6342 C CA . ILE A 1 19 ? 9.736 14.322 9.780 1.00 1.00 94 ILE A CA 9
ATOM 6343 C C . ILE A 1 19 ? 8.839 13.449 8.893 1.00 1.00 94 ILE A C 9
ATOM 6344 O O . ILE A 1 19 ? 8.010 12.680 9.373 1.00 1.00 94 ILE A O 9
ATOM 6360 N N . GLU A 1 20 ? 9.061 13.535 7.589 1.00 1.00 95 GLU A N 9
ATOM 6361 C CA . GLU A 1 20 ? 8.380 12.774 6.534 1.00 1.00 95 GLU A CA 9
ATOM 6362 C C . GLU A 1 20 ? 9.374 12.333 5.448 1.00 1.00 95 GLU A C 9
ATOM 6363 O O . GLU A 1 20 ? 10.232 13.106 5.017 1.00 1.00 95 GLU A O 9
ATOM 6375 N N . THR A 1 21 ? 9.240 11.085 4.995 1.00 1.00 96 THR A N 9
ATOM 6376 C CA . THR A 1 21 ? 10.043 10.489 3.908 1.00 1.00 96 THR A CA 9
ATOM 6377 C C . THR A 1 21 ? 9.258 9.399 3.168 1.00 1.00 96 THR A C 9
ATOM 6378 O O . THR A 1 21 ? 8.314 8.826 3.712 1.00 1.00 96 THR A O 9
ATOM 6389 N N . LYS A 1 22 ? 9.643 9.077 1.928 1.00 1.00 97 LYS A N 9
ATOM 6390 C CA . LYS A 1 22 ? 9.101 7.936 1.153 1.00 1.00 97 LYS A CA 9
ATOM 6391 C C . LYS A 1 22 ? 9.834 6.608 1.434 1.00 1.00 97 LYS A C 9
ATOM 6392 O O . LYS A 1 22 ? 9.443 5.572 0.892 1.00 1.00 97 LYS A O 9
ATOM 6411 N N . GLY A 1 23 ? 10.880 6.628 2.268 1.00 1.00 98 GLY A N 9
ATOM 6412 C CA . GLY A 1 23 ? 11.660 5.446 2.678 1.00 1.00 98 GLY A CA 9
ATOM 6413 C C . GLY A 1 23 ? 13.136 5.457 2.242 1.00 1.00 98 GLY A C 9
ATOM 6414 O O . GLY A 1 23 ? 13.844 4.475 2.475 1.00 1.00 98 GLY A O 9
ATOM 6418 N N . GLY A 1 24 ? 13.607 6.536 1.600 1.00 1.00 99 GLY A N 9
ATOM 6419 C CA . GLY A 1 24 ? 15.005 6.709 1.177 1.00 1.00 99 GLY A CA 9
ATOM 6420 C C . GLY A 1 24 ? 15.970 7.020 2.330 1.00 1.00 99 GLY A C 9
ATOM 6421 O O . GLY A 1 24 ? 15.572 7.132 3.491 1.00 1.00 99 GLY A O 9
ATOM 6425 N N . ASN A 1 25 ? 17.258 7.171 2.005 1.00 1.00 100 ASN A N 9
ATOM 6426 C CA . ASN A 1 25 ? 18.332 7.509 2.949 1.00 1.00 100 ASN A CA 9
ATOM 6427 C C . ASN A 1 25 ? 18.183 8.943 3.509 1.00 1.00 100 ASN A C 9
ATOM 6428 O O . ASN A 1 25 ? 18.795 9.889 3.005 1.00 1.00 100 ASN A O 9
ATOM 6439 N N . HIS A 1 26 ? 17.360 9.103 4.555 1.00 1.00 101 HIS A N 9
ATOM 6440 C CA . HIS A 1 26 ? 17.040 10.382 5.208 1.00 1.00 101 HIS A CA 9
ATOM 6441 C C . HIS A 1 26 ? 17.783 10.484 6.548 1.00 1.00 101 HIS A C 9
ATOM 6442 O O . HIS A 1 26 ? 17.290 9.985 7.559 1.00 1.00 101 HIS A O 9
ATOM 6457 N N . LYS A 1 27 ? 18.964 11.113 6.569 1.00 1.00 102 LYS A N 9
ATOM 6458 C CA . LYS A 1 27 ? 19.936 11.150 7.697 1.00 1.00 102 LYS A CA 9
ATOM 6459 C C . LYS A 1 27 ? 19.324 11.331 9.092 1.00 1.00 102 LYS A C 9
ATOM 6460 O O . LYS A 1 27 ? 19.680 10.593 10.003 1.00 1.00 102 LYS A O 9
ATOM 6479 N N . THR A 1 28 ? 18.349 12.226 9.250 1.00 1.00 103 THR A N 9
ATOM 6480 C CA . THR A 1 28 ? 17.643 12.466 10.530 1.00 1.00 103 THR A CA 9
ATOM 6481 C C . THR A 1 28 ? 16.920 11.220 11.062 1.00 1.00 103 THR A C 9
ATOM 6482 O O . THR A 1 28 ? 16.950 10.949 12.258 1.00 1.00 103 THR A O 9
ATOM 6493 N N . LEU A 1 29 ? 16.324 10.414 10.171 1.00 1.00 104 LEU A N 9
ATOM 6494 C CA . LEU A 1 29 ? 15.681 9.146 10.536 1.00 1.00 104 LEU A CA 9
ATOM 6495 C C . LEU A 1 29 ? 16.750 8.115 10.901 1.00 1.00 104 LEU A C 9
ATOM 6496 O O . LEU A 1 29 ? 16.627 7.448 11.921 1.00 1.00 104 LEU A O 9
ATOM 6512 N N . LYS A 1 30 ? 17.831 8.016 10.115 1.00 1.00 105 LYS A N 9
ATOM 6513 C CA . LYS A 1 30 ? 18.956 7.107 10.393 1.00 1.00 105 LYS A CA 9
ATOM 6514 C C . LYS A 1 30 ? 19.568 7.357 11.766 1.00 1.00 105 LYS A C 9
ATOM 6515 O O . LYS A 1 30 ? 19.786 6.415 12.522 1.00 1.00 105 LYS A O 9
ATOM 6534 N N . GLU A 1 31 ? 19.749 8.628 12.117 1.00 1.00 106 GLU A N 9
ATOM 6535 C CA . GLU A 1 31 ? 20.180 9.027 13.453 1.00 1.00 106 GLU A CA 9
ATOM 6536 C C . GLU A 1 31 ? 19.241 8.520 14.543 1.00 1.00 106 GLU A C 9
ATOM 6537 O O . GLU A 1 31 ? 19.693 7.978 15.547 1.00 1.00 106 GLU A O 9
ATOM 6549 N N . TRP A 1 32 ? 17.932 8.649 14.338 1.00 1.00 107 TRP A N 9
ATOM 6550 C CA . TRP A 1 32 ? 16.937 8.161 15.294 1.00 1.00 107 TRP A CA 9
ATOM 6551 C C . TRP A 1 32 ? 16.948 6.635 15.406 1.00 1.00 107 TRP A C 9
ATOM 6552 O O . TRP A 1 32 ? 16.907 6.110 16.517 1.00 1.00 107 TRP A O 9
ATOM 6573 N N . LYS A 1 33 ? 17.077 5.901 14.288 1.00 1.00 108 LYS A N 9
ATOM 6574 C CA . LYS A 1 33 ? 17.185 4.427 14.284 1.00 1.00 108 LYS A CA 9
ATOM 6575 C C . LYS A 1 33 ? 18.440 3.974 15.036 1.00 1.00 108 LYS A C 9
ATOM 6576 O O . LYS A 1 33 ? 18.379 3.029 15.814 1.00 1.00 108 LYS A O 9
ATOM 6595 N N . ALA A 1 34 ? 19.544 4.704 14.881 1.00 1.00 109 ALA A N 9
ATOM 6596 C CA . ALA A 1 34 ? 20.798 4.443 15.590 1.00 1.00 109 ALA A CA 9
ATOM 6597 C C . ALA A 1 34 ? 20.711 4.755 17.102 1.00 1.00 109 ALA A C 9
ATOM 6598 O O . ALA A 1 34 ? 21.303 4.038 17.913 1.00 1.00 109 ALA A O 9
ATOM 6605 N N . LYS A 1 35 ? 19.967 5.808 17.481 1.00 1.00 110 LYS A N 9
ATOM 6606 C CA . LYS A 1 35 ? 19.937 6.354 18.856 1.00 1.00 110 LYS A CA 9
ATOM 6607 C C . LYS A 1 35 ? 18.757 5.901 19.736 1.00 1.00 110 LYS A C 9
ATOM 6608 O O . LYS A 1 35 ? 18.863 5.992 20.960 1.00 1.00 110 LYS A O 9
ATOM 6627 N N . TRP A 1 36 ? 17.690 5.340 19.153 1.00 1.00 111 TRP A N 9
ATOM 6628 C CA . TRP A 1 36 ? 16.535 4.766 19.880 1.00 1.00 111 TRP A CA 9
ATOM 6629 C C . TRP A 1 36 ? 16.122 3.353 19.423 1.00 1.00 111 TRP A C 9
ATOM 6630 O O . TRP A 1 36 ? 15.304 2.713 20.086 1.00 1.00 111 TRP A O 9
ATOM 6651 N N . GLY A 1 37 ? 16.706 2.846 18.331 1.00 1.00 112 GLY A N 9
ATOM 6652 C CA . GLY A 1 37 ? 16.465 1.506 17.783 1.00 1.00 112 GLY A CA 9
ATOM 6653 C C . GLY A 1 37 ? 15.540 1.539 16.558 1.00 1.00 112 GLY A C 9
ATOM 6654 O O . GLY A 1 37 ? 14.494 2.189 16.603 1.00 1.00 112 GLY A O 9
ATOM 6658 N N . PRO A 1 38 ? 15.863 0.825 15.462 1.00 1.00 113 PRO A N 9
ATOM 6659 C CA . PRO A 1 38 ? 15.070 0.867 14.230 1.00 1.00 113 PRO A CA 9
ATOM 6660 C C . PRO A 1 38 ? 13.635 0.355 14.416 1.00 1.00 113 PRO A C 9
ATOM 6661 O O . PRO A 1 38 ? 12.708 0.916 13.837 1.00 1.00 113 PRO A O 9
ATOM 6672 N N . GLU A 1 39 ? 13.428 -0.662 15.259 1.00 1.00 114 GLU A N 9
ATOM 6673 C CA . GLU A 1 39 ? 12.102 -1.226 15.540 1.00 1.00 114 GLU A CA 9
ATOM 6674 C C . GLU A 1 39 ? 11.209 -0.229 16.292 1.00 1.00 114 GLU A C 9
ATOM 6675 O O . GLU A 1 39 ? 10.024 -0.089 15.987 1.00 1.00 114 GLU A O 9
ATOM 6687 N N . ALA A 1 40 ? 11.796 0.509 17.239 1.00 1.00 115 ALA A N 9
ATOM 6688 C CA . ALA A 1 40 ? 11.116 1.589 17.956 1.00 1.00 115 ALA A CA 9
ATOM 6689 C C . ALA A 1 40 ? 10.736 2.740 17.010 1.00 1.00 115 ALA A C 9
ATOM 6690 O O . ALA A 1 40 ? 9.585 3.169 16.980 1.00 1.00 115 ALA A O 9
ATOM 6697 N N . VAL A 1 41 ? 11.677 3.183 16.173 1.00 1.00 116 VAL A N 9
ATOM 6698 C CA . VAL A 1 41 ? 11.433 4.251 15.194 1.00 1.00 116 VAL A CA 9
ATOM 6699 C C . VAL A 1 41 ? 10.387 3.850 14.148 1.00 1.00 116 VAL A C 9
ATOM 6700 O O . VAL A 1 41 ? 9.507 4.647 13.834 1.00 1.00 116 VAL A O 9
ATOM 6713 N N . GLU A 1 42 ? 10.392 2.614 13.646 1.00 1.00 117 GLU A N 9
ATOM 6714 C CA . GLU A 1 42 ? 9.317 2.144 12.760 1.00 1.00 117 GLU A CA 9
ATOM 6715 C C . GLU A 1 42 ? 7.962 2.054 13.485 1.00 1.00 117 GLU A C 9
ATOM 6716 O O . GLU A 1 42 ? 6.923 2.226 12.849 1.00 1.00 117 GLU A O 9
ATOM 6728 N N . SER A 1 43 ? 7.947 1.846 14.807 1.00 1.00 118 SER A N 9
ATOM 6729 C CA . SER A 1 43 ? 6.722 1.958 15.616 1.00 1.00 118 SER A CA 9
ATOM 6730 C C . SER A 1 43 ? 6.215 3.414 15.718 1.00 1.00 118 SER A C 9
ATOM 6731 O O . SER A 1 43 ? 5.003 3.643 15.805 1.00 1.00 118 SER A O 9
ATOM 6739 N N . TRP A 1 44 ? 7.104 4.416 15.616 1.00 1.00 119 TRP A N 9
ATOM 6740 C CA . TRP A 1 44 ? 6.723 5.833 15.495 1.00 1.00 119 TRP A CA 9
ATOM 6741 C C . TRP A 1 44 ? 6.127 6.178 14.112 1.00 1.00 119 TRP A C 9
ATOM 6742 O O . TRP A 1 44 ? 5.530 7.247 13.961 1.00 1.00 119 TRP A O 9
ATOM 6763 N N . ALA A 1 45 ? 6.303 5.323 13.096 1.00 1.00 120 ALA A N 9
ATOM 6764 C CA . ALA A 1 45 ? 5.873 5.608 11.726 1.00 1.00 120 ALA A CA 9
ATOM 6765 C C . ALA A 1 45 ? 4.339 5.705 11.565 1.00 1.00 120 ALA A C 9
ATOM 6766 O O . ALA A 1 45 ? 3.577 4.953 12.182 1.00 1.00 120 ALA A O 9
ATOM 6773 N N . THR A 1 46 ? 3.897 6.565 10.642 1.00 1.00 121 THR A N 9
ATOM 6774 C CA . THR A 1 46 ? 2.506 6.705 10.175 1.00 1.00 121 THR A CA 9
ATOM 6775 C C . THR A 1 46 ? 2.461 6.910 8.666 1.00 1.00 121 THR A C 9
ATOM 6776 O O . THR A 1 46 ? 3.044 7.845 8.122 1.00 1.00 121 THR A O 9
ATOM 6787 N N . LEU A 1 47 ? 1.783 5.997 7.973 1.00 1.00 122 LEU A N 9
ATOM 6788 C CA . LEU A 1 47 ? 1.575 6.037 6.525 1.00 1.00 122 LEU A CA 9
ATOM 6789 C C . LEU A 1 47 ? 0.518 7.095 6.167 1.00 1.00 122 LEU A C 9
ATOM 6790 O O . LEU A 1 47 ? -0.645 6.980 6.563 1.00 1.00 122 LEU A O 9
ATOM 6806 N N . LEU A 1 48 ? 0.923 8.135 5.429 1.00 1.00 123 LEU A N 9
ATOM 6807 C CA . LEU A 1 48 ? 0.026 9.207 4.987 1.00 1.00 123 LEU A CA 9
ATOM 6808 C C . LEU A 1 48 ? -0.820 8.781 3.767 1.00 1.00 123 LEU A C 9
ATOM 6809 O O . LEU A 1 48 ? -0.460 7.855 3.036 1.00 1.00 123 LEU A O 9
ATOM 6825 N N . GLY A 1 49 ? -1.927 9.489 3.518 1.00 1.00 124 GLY A N 9
ATOM 6826 C CA . GLY A 1 49 ? -2.877 9.169 2.439 1.00 1.00 124 GLY A CA 9
ATOM 6827 C C . GLY A 1 49 ? -3.839 10.313 2.078 1.00 1.00 124 GLY A C 9
ATOM 6828 O O . GLY A 1 49 ? -5.016 10.064 1.804 1.00 1.00 124 GLY A O 9
ATOM 6832 N N . HIS A 1 50 ? -3.356 11.561 2.122 1.00 1.00 125 HIS A N 9
ATOM 6833 C CA . HIS A 1 50 ? -4.134 12.789 1.876 1.00 1.00 125 HIS A CA 9
ATOM 6834 C C . HIS A 1 50 ? -3.286 13.910 1.240 1.00 1.00 125 HIS A C 9
ATOM 6835 O O . HIS A 1 50 ? -3.769 14.546 0.274 1.00 1.00 125 HIS A O 9
ATOM 6850 N N . ALA A 1 4 ? 3.916 -0.097 -0.365 1.00 1.00 79 ALA A N 10
ATOM 6851 C CA . ALA A 1 4 ? 3.658 0.853 -1.487 1.00 1.00 79 ALA A CA 10
ATOM 6852 C C . ALA A 1 4 ? 4.597 2.075 -1.418 1.00 1.00 79 ALA A C 10
ATOM 6853 O O . ALA A 1 4 ? 5.364 2.225 -0.466 1.00 1.00 79 ALA A O 10
ATOM 6860 N N . ARG A 1 5 ? 4.536 2.970 -2.421 1.00 1.00 80 ARG A N 10
ATOM 6861 C CA . ARG A 1 5 ? 5.398 4.174 -2.550 1.00 1.00 80 ARG A CA 10
ATOM 6862 C C . ARG A 1 5 ? 5.020 5.361 -1.634 1.00 1.00 80 ARG A C 10
ATOM 6863 O O . ARG A 1 5 ? 5.699 6.387 -1.655 1.00 1.00 80 ARG A O 10
ATOM 6884 N N . LYS A 1 6 ? 3.938 5.231 -0.853 1.00 1.00 81 LYS A N 10
ATOM 6885 C CA . LYS A 1 6 ? 3.434 6.217 0.125 1.00 1.00 81 LYS A CA 10
ATOM 6886 C C . LYS A 1 6 ? 4.494 6.712 1.123 1.00 1.00 81 LYS A C 10
ATOM 6887 O O . LYS A 1 6 ? 5.449 6.017 1.469 1.00 1.00 81 LYS A O 10
ATOM 6906 N N . VAL A 1 7 ? 4.260 7.928 1.620 1.00 1.00 82 VAL A N 10
ATOM 6907 C CA . VAL A 1 7 ? 5.092 8.617 2.627 1.00 1.00 82 VAL A CA 10
ATOM 6908 C C . VAL A 1 7 ? 4.850 8.044 4.025 1.00 1.00 82 VAL A C 10
ATOM 6909 O O . VAL A 1 7 ? 3.701 7.825 4.413 1.00 1.00 82 VAL A O 10
ATOM 6922 N N . LYS A 1 8 ? 5.924 7.889 4.800 1.00 1.00 83 LYS A N 10
ATOM 6923 C CA . LYS A 1 8 ? 5.901 7.594 6.237 1.00 1.00 83 LYS A CA 10
ATOM 6924 C C . LYS A 1 8 ? 6.300 8.868 6.983 1.00 1.00 83 LYS A C 10
ATOM 6925 O O . LYS A 1 8 ? 7.384 9.419 6.780 1.00 1.00 83 LYS A O 10
ATOM 6944 N N . GLN A 1 9 ? 5.394 9.345 7.822 1.00 1.00 84 GLN A N 10
ATOM 6945 C CA . GLN A 1 9 ? 5.629 10.399 8.801 1.00 1.00 84 GLN A CA 10
ATOM 6946 C C . GLN A 1 9 ? 6.178 9.730 10.068 1.00 1.00 84 GLN A C 10
ATOM 6947 O O . GLN A 1 9 ? 5.768 8.625 10.413 1.00 1.00 84 GLN A O 10
ATOM 6961 N N . TYR A 1 10 ? 7.079 10.407 10.773 1.00 1.00 85 TYR A N 10
ATOM 6962 C CA . TYR A 1 10 ? 7.646 9.963 12.049 1.00 1.00 85 TYR A CA 10
ATOM 6963 C C . TYR A 1 10 ? 7.691 11.136 13.029 1.00 1.00 85 TYR A C 10
ATOM 6964 O O . TYR A 1 10 ? 7.868 12.280 12.612 1.00 1.00 85 TYR A O 10
ATOM 6982 N N . LYS A 1 11 ? 7.620 10.844 14.329 1.00 1.00 86 LYS A N 10
ATOM 6983 C CA . LYS A 1 11 ? 7.751 11.809 15.432 1.00 1.00 86 LYS A CA 10
ATOM 6984 C C . LYS A 1 11 ? 8.693 11.242 16.495 1.00 1.00 86 LYS A C 10
ATOM 6985 O O . LYS A 1 11 ? 8.650 10.043 16.757 1.00 1.00 86 LYS A O 10
ATOM 7004 N N . ASN A 1 12 ? 9.488 12.098 17.134 1.00 1.00 87 ASN A N 10
ATOM 7005 C CA . ASN A 1 12 ? 10.429 11.705 18.189 1.00 1.00 87 ASN A CA 10
ATOM 7006 C C . ASN A 1 12 ? 10.080 12.375 19.535 1.00 1.00 87 ASN A C 10
ATOM 7007 O O . ASN A 1 12 ? 10.534 13.491 19.796 1.00 1.00 87 ASN A O 10
ATOM 7018 N N . PRO A 1 13 ? 9.304 11.712 20.421 1.00 1.00 88 PRO A N 10
ATOM 7019 C CA . PRO A 1 13 ? 8.960 12.209 21.761 1.00 1.00 88 PRO A CA 10
ATOM 7020 C C . PRO A 1 13 ? 10.129 12.741 22.618 1.00 1.00 88 PRO A C 10
ATOM 7021 O O . PRO A 1 13 ? 9.921 13.592 23.485 1.00 1.00 88 PRO A O 10
ATOM 7032 N N . HIS A 1 14 ? 11.360 12.262 22.375 1.00 1.00 89 HIS A N 10
ATOM 7033 C CA . HIS A 1 14 ? 12.572 12.668 23.112 1.00 1.00 89 HIS A CA 10
ATOM 7034 C C . HIS A 1 14 ? 13.056 14.090 22.784 1.00 1.00 89 HIS A C 10
ATOM 7035 O O . HIS A 1 14 ? 13.766 14.694 23.589 1.00 1.00 89 HIS A O 10
ATOM 7050 N N . THR A 1 15 ? 12.672 14.629 21.620 1.00 1.00 90 THR A N 10
ATOM 7051 C CA . THR A 1 15 ? 13.123 15.938 21.099 1.00 1.00 90 THR A CA 10
ATOM 7052 C C . THR A 1 15 ? 11.972 16.855 20.667 1.00 1.00 90 THR A C 10
ATOM 7053 O O . THR A 1 15 ? 12.146 18.075 20.613 1.00 1.00 90 THR A O 10
ATOM 7064 N N . GLY A 1 16 ? 10.796 16.289 20.373 1.00 1.00 91 GLY A N 10
ATOM 7065 C CA . GLY A 1 16 ? 9.611 16.995 19.870 1.00 1.00 91 GLY A CA 10
ATOM 7066 C C . GLY A 1 16 ? 9.541 17.075 18.335 1.00 1.00 91 GLY A C 10
ATOM 7067 O O . GLY A 1 16 ? 8.534 17.540 17.797 1.00 1.00 91 GLY A O 10
ATOM 7071 N N . GLU A 1 17 ? 10.587 16.641 17.619 1.00 1.00 92 GLU A N 10
ATOM 7072 C CA . GLU A 1 17 ? 10.647 16.688 16.151 1.00 1.00 92 GLU A CA 10
ATOM 7073 C C . GLU A 1 17 ? 9.659 15.762 15.436 1.00 1.00 92 GLU A C 10
ATOM 7074 O O . GLU A 1 17 ? 9.320 14.679 15.912 1.00 1.00 92 GLU A O 10
ATOM 7086 N N . VAL A 1 18 ? 9.289 16.173 14.218 1.00 1.00 93 VAL A N 10
ATOM 7087 C CA . VAL A 1 18 ? 8.490 15.430 13.240 1.00 1.00 93 VAL A CA 10
ATOM 7088 C C . VAL A 1 18 ? 9.150 15.541 11.863 1.00 1.00 93 VAL A C 10
ATOM 7089 O O . VAL A 1 18 ? 9.625 16.616 11.485 1.00 1.00 93 VAL A O 10
ATOM 7102 N N . ILE A 1 19 ? 9.158 14.444 11.104 1.00 1.00 94 ILE A N 10
ATOM 7103 C CA . ILE A 1 19 ? 9.722 14.333 9.753 1.00 1.00 94 ILE A CA 10
ATOM 7104 C C . ILE A 1 19 ? 8.841 13.443 8.865 1.00 1.00 94 ILE A C 10
ATOM 7105 O O . ILE A 1 19 ? 8.014 12.673 9.344 1.00 1.00 94 ILE A O 10
ATOM 7121 N N . GLU A 1 20 ? 9.066 13.527 7.561 1.00 1.00 95 GLU A N 10
ATOM 7122 C CA . GLU A 1 20 ? 8.372 12.774 6.508 1.00 1.00 95 GLU A CA 10
ATOM 7123 C C . GLU A 1 20 ? 9.356 12.333 5.410 1.00 1.00 95 GLU A C 10
ATOM 7124 O O . GLU A 1 20 ? 10.193 13.116 4.956 1.00 1.00 95 GLU A O 10
ATOM 7136 N N . THR A 1 21 ? 9.238 11.077 4.966 1.00 1.00 96 THR A N 10
ATOM 7137 C CA . THR A 1 21 ? 10.046 10.486 3.882 1.00 1.00 96 THR A CA 10
ATOM 7138 C C . THR A 1 21 ? 9.272 9.376 3.155 1.00 1.00 96 THR A C 10
ATOM 7139 O O . THR A 1 21 ? 8.362 8.775 3.722 1.00 1.00 96 THR A O 10
ATOM 7150 N N . LYS A 1 22 ? 9.633 9.058 1.905 1.00 1.00 97 LYS A N 10
ATOM 7151 C CA . LYS A 1 22 ? 9.109 7.894 1.156 1.00 1.00 97 LYS A CA 10
ATOM 7152 C C . LYS A 1 22 ? 9.832 6.572 1.480 1.00 1.00 97 LYS A C 10
ATOM 7153 O O . LYS A 1 22 ? 9.432 5.521 0.983 1.00 1.00 97 LYS A O 10
ATOM 7172 N N . GLY A 1 23 ? 10.891 6.620 2.301 1.00 1.00 98 GLY A N 10
ATOM 7173 C CA . GLY A 1 23 ? 11.672 5.448 2.738 1.00 1.00 98 GLY A CA 10
ATOM 7174 C C . GLY A 1 23 ? 13.148 5.455 2.306 1.00 1.00 98 GLY A C 10
ATOM 7175 O O . GLY A 1 23 ? 13.862 4.486 2.572 1.00 1.00 98 GLY A O 10
ATOM 7179 N N . GLY A 1 24 ? 13.610 6.517 1.630 1.00 1.00 99 GLY A N 10
ATOM 7180 C CA . GLY A 1 24 ? 15.012 6.689 1.218 1.00 1.00 99 GLY A CA 10
ATOM 7181 C C . GLY A 1 24 ? 15.962 7.021 2.377 1.00 1.00 99 GLY A C 10
ATOM 7182 O O . GLY A 1 24 ? 15.551 7.151 3.532 1.00 1.00 99 GLY A O 10
ATOM 7186 N N . ASN A 1 25 ? 17.253 7.171 2.067 1.00 1.00 100 ASN A N 10
ATOM 7187 C CA . ASN A 1 25 ? 18.308 7.512 3.031 1.00 1.00 100 ASN A CA 10
ATOM 7188 C C . ASN A 1 25 ? 18.158 8.955 3.574 1.00 1.00 100 ASN A C 10
ATOM 7189 O O . ASN A 1 25 ? 18.795 9.891 3.083 1.00 1.00 100 ASN A O 10
ATOM 7200 N N . HIS A 1 26 ? 17.314 9.132 4.599 1.00 1.00 101 HIS A N 10
ATOM 7201 C CA . HIS A 1 26 ? 17.009 10.420 5.247 1.00 1.00 101 HIS A CA 10
ATOM 7202 C C . HIS A 1 26 ? 17.757 10.519 6.582 1.00 1.00 101 HIS A C 10
ATOM 7203 O O . HIS A 1 26 ? 17.263 10.027 7.594 1.00 1.00 101 HIS A O 10
ATOM 7218 N N . LYS A 1 27 ? 18.940 11.144 6.600 1.00 1.00 102 LYS A N 10
ATOM 7219 C CA . LYS A 1 27 ? 19.916 11.173 7.724 1.00 1.00 102 LYS A CA 10
ATOM 7220 C C . LYS A 1 27 ? 19.314 11.352 9.123 1.00 1.00 102 LYS A C 10
ATOM 7221 O O . LYS A 1 27 ? 19.670 10.603 10.025 1.00 1.00 102 LYS A O 10
ATOM 7240 N N . THR A 1 28 ? 18.343 12.251 9.293 1.00 1.00 103 THR A N 10
ATOM 7241 C CA . THR A 1 28 ? 17.637 12.483 10.575 1.00 1.00 103 THR A CA 10
ATOM 7242 C C . THR A 1 28 ? 16.921 11.235 11.107 1.00 1.00 103 THR A C 10
ATOM 7243 O O . THR A 1 28 ? 16.956 10.964 12.301 1.00 1.00 103 THR A O 10
ATOM 7254 N N . LEU A 1 29 ? 16.325 10.431 10.214 1.00 1.00 104 LEU A N 10
ATOM 7255 C CA . LEU A 1 29 ? 15.686 9.161 10.573 1.00 1.00 104 LEU A CA 10
ATOM 7256 C C . LEU A 1 29 ? 16.756 8.124 10.923 1.00 1.00 104 LEU A C 10
ATOM 7257 O O . LEU A 1 29 ? 16.637 7.452 11.937 1.00 1.00 104 LEU A O 10
ATOM 7273 N N . LYS A 1 30 ? 17.833 8.032 10.129 1.00 1.00 105 LYS A N 10
ATOM 7274 C CA . LYS A 1 30 ? 18.968 7.128 10.398 1.00 1.00 105 LYS A CA 10
ATOM 7275 C C . LYS A 1 30 ? 19.574 7.372 11.774 1.00 1.00 105 LYS A C 10
ATOM 7276 O O . LYS A 1 30 ? 19.802 6.429 12.524 1.00 1.00 105 LYS A O 10
ATOM 7295 N N . GLU A 1 31 ? 19.746 8.642 12.133 1.00 1.00 106 GLU A N 10
ATOM 7296 C CA . GLU A 1 31 ? 20.184 9.031 13.472 1.00 1.00 106 GLU A CA 10
ATOM 7297 C C . GLU A 1 31 ? 19.246 8.518 14.561 1.00 1.00 106 GLU A C 10
ATOM 7298 O O . GLU A 1 31 ? 19.702 7.973 15.561 1.00 1.00 106 GLU A O 10
ATOM 7310 N N . TRP A 1 32 ? 17.935 8.646 14.363 1.00 1.00 107 TRP A N 10
ATOM 7311 C CA . TRP A 1 32 ? 16.944 8.150 15.318 1.00 1.00 107 TRP A CA 10
ATOM 7312 C C . TRP A 1 32 ? 16.953 6.619 15.413 1.00 1.00 107 TRP A C 10
ATOM 7313 O O . TRP A 1 32 ? 16.903 6.082 16.519 1.00 1.00 107 TRP A O 10
ATOM 7334 N N . LYS A 1 33 ? 17.084 5.897 14.289 1.00 1.00 108 LYS A N 10
ATOM 7335 C CA . LYS A 1 33 ? 17.184 4.421 14.272 1.00 1.00 108 LYS A CA 10
ATOM 7336 C C . LYS A 1 33 ? 18.442 3.963 15.015 1.00 1.00 108 LYS A C 10
ATOM 7337 O O . LYS A 1 33 ? 18.385 3.012 15.787 1.00 1.00 108 LYS A O 10
ATOM 7356 N N . ALA A 1 34 ? 19.547 4.691 14.860 1.00 1.00 109 ALA A N 10
ATOM 7357 C CA . ALA A 1 34 ? 20.804 4.427 15.562 1.00 1.00 109 ALA A CA 10
ATOM 7358 C C . ALA A 1 34 ? 20.731 4.732 17.075 1.00 1.00 109 ALA A C 10
ATOM 7359 O O . ALA A 1 34 ? 21.327 4.011 17.880 1.00 1.00 109 ALA A O 10
ATOM 7366 N N . LYS A 1 35 ? 19.994 5.786 17.461 1.00 1.00 110 LYS A N 10
ATOM 7367 C CA . LYS A 1 35 ? 19.972 6.324 18.843 1.00 1.00 110 LYS A CA 10
ATOM 7368 C C . LYS A 1 35 ? 18.795 5.864 19.724 1.00 1.00 110 LYS A C 10
ATOM 7369 O O . LYS A 1 35 ? 18.921 5.923 20.950 1.00 1.00 110 LYS A O 10
ATOM 7388 N N . TRP A 1 36 ? 17.722 5.321 19.140 1.00 1.00 111 TRP A N 10
ATOM 7389 C CA . TRP A 1 36 ? 16.564 4.749 19.863 1.00 1.00 111 TRP A CA 10
ATOM 7390 C C . TRP A 1 36 ? 16.133 3.346 19.397 1.00 1.00 111 TRP A C 10
ATOM 7391 O O . TRP A 1 36 ? 15.328 2.700 20.070 1.00 1.00 111 TRP A O 10
ATOM 7412 N N . GLY A 1 37 ? 16.691 2.848 18.290 1.00 1.00 112 GLY A N 10
ATOM 7413 C CA . GLY A 1 37 ? 16.453 1.505 17.747 1.00 1.00 112 GLY A CA 10
ATOM 7414 C C . GLY A 1 37 ? 15.528 1.536 16.523 1.00 1.00 112 GLY A C 10
ATOM 7415 O O . GLY A 1 37 ? 14.480 2.183 16.570 1.00 1.00 112 GLY A O 10
ATOM 7419 N N . PRO A 1 38 ? 15.849 0.823 15.426 1.00 1.00 113 PRO A N 10
ATOM 7420 C CA . PRO A 1 38 ? 15.057 0.872 14.196 1.00 1.00 113 PRO A CA 10
ATOM 7421 C C . PRO A 1 38 ? 13.624 0.357 14.382 1.00 1.00 113 PRO A C 10
ATOM 7422 O O . PRO A 1 38 ? 12.697 0.914 13.800 1.00 1.00 113 PRO A O 10
ATOM 7433 N N . GLU A 1 39 ? 13.417 -0.648 15.237 1.00 1.00 114 GLU A N 10
ATOM 7434 C CA . GLU A 1 39 ? 12.091 -1.203 15.533 1.00 1.00 114 GLU A CA 10
ATOM 7435 C C . GLU A 1 39 ? 11.206 -0.201 16.290 1.00 1.00 114 GLU A C 10
ATOM 7436 O O . GLU A 1 39 ? 10.019 -0.058 15.994 1.00 1.00 114 GLU A O 10
ATOM 7448 N N . ALA A 1 40 ? 11.799 0.535 17.234 1.00 1.00 115 ALA A N 10
ATOM 7449 C CA . ALA A 1 40 ? 11.120 1.607 17.963 1.00 1.00 115 ALA A CA 10
ATOM 7450 C C . ALA A 1 40 ? 10.731 2.758 17.020 1.00 1.00 115 ALA A C 10
ATOM 7451 O O . ALA A 1 40 ? 9.583 3.200 17.008 1.00 1.00 115 ALA A O 10
ATOM 7458 N N . VAL A 1 41 ? 11.662 3.197 16.168 1.00 1.00 116 VAL A N 10
ATOM 7459 C CA . VAL A 1 41 ? 11.413 4.261 15.183 1.00 1.00 116 VAL A CA 10
ATOM 7460 C C . VAL A 1 41 ? 10.360 3.853 14.146 1.00 1.00 116 VAL A C 10
ATOM 7461 O O . VAL A 1 41 ? 9.476 4.642 13.828 1.00 1.00 116 VAL A O 10
ATOM 7474 N N . GLU A 1 42 ? 10.373 2.616 13.648 1.00 1.00 117 GLU A N 10
ATOM 7475 C CA . GLU A 1 42 ? 9.296 2.108 12.780 1.00 1.00 117 GLU A CA 10
ATOM 7476 C C . GLU A 1 42 ? 7.942 2.045 13.512 1.00 1.00 117 GLU A C 10
ATOM 7477 O O . GLU A 1 42 ? 6.896 2.245 12.894 1.00 1.00 117 GLU A O 10
ATOM 7489 N N . SER A 1 43 ? 7.940 1.831 14.833 1.00 1.00 118 SER A N 10
ATOM 7490 C CA . SER A 1 43 ? 6.722 1.943 15.657 1.00 1.00 118 SER A CA 10
ATOM 7491 C C . SER A 1 43 ? 6.209 3.396 15.760 1.00 1.00 118 SER A C 10
ATOM 7492 O O . SER A 1 43 ? 4.998 3.621 15.870 1.00 1.00 118 SER A O 10
ATOM 7500 N N . TRP A 1 44 ? 7.094 4.399 15.643 1.00 1.00 119 TRP A N 10
ATOM 7501 C CA . TRP A 1 44 ? 6.711 5.817 15.525 1.00 1.00 119 TRP A CA 10
ATOM 7502 C C . TRP A 1 44 ? 6.108 6.168 14.148 1.00 1.00 119 TRP A C 10
ATOM 7503 O O . TRP A 1 44 ? 5.516 7.244 14.003 1.00 1.00 119 TRP A O 10
ATOM 7524 N N . ALA A 1 45 ? 6.270 5.312 13.130 1.00 1.00 120 ALA A N 10
ATOM 7525 C CA . ALA A 1 45 ? 5.843 5.607 11.763 1.00 1.00 120 ALA A CA 10
ATOM 7526 C C . ALA A 1 45 ? 4.310 5.705 11.599 1.00 1.00 120 ALA A C 10
ATOM 7527 O O . ALA A 1 45 ? 3.543 4.957 12.214 1.00 1.00 120 ALA A O 10
ATOM 7534 N N . THR A 1 46 ? 3.874 6.568 10.678 1.00 1.00 121 THR A N 10
ATOM 7535 C CA . THR A 1 46 ? 2.491 6.697 10.190 1.00 1.00 121 THR A CA 10
ATOM 7536 C C . THR A 1 46 ? 2.480 6.913 8.682 1.00 1.00 121 THR A C 10
ATOM 7537 O O . THR A 1 46 ? 3.004 7.893 8.163 1.00 1.00 121 THR A O 10
ATOM 7548 N N . LEU A 1 47 ? 1.894 5.959 7.962 1.00 1.00 122 LEU A N 10
ATOM 7549 C CA . LEU A 1 47 ? 1.656 6.052 6.523 1.00 1.00 122 LEU A CA 10
ATOM 7550 C C . LEU A 1 47 ? 0.602 7.126 6.225 1.00 1.00 122 LEU A C 10
ATOM 7551 O O . LEU A 1 47 ? -0.469 7.128 6.833 1.00 1.00 122 LEU A O 10
ATOM 7567 N N . LEU A 1 48 ? 0.871 8.017 5.262 1.00 1.00 123 LEU A N 10
ATOM 7568 C CA . LEU A 1 48 ? -0.068 9.073 4.845 1.00 1.00 123 LEU A CA 10
ATOM 7569 C C . LEU A 1 48 ? -1.126 8.555 3.842 1.00 1.00 123 LEU A C 10
ATOM 7570 O O . LEU A 1 48 ? -1.338 9.120 2.768 1.00 1.00 123 LEU A O 10
ATOM 7586 N N . GLY A 1 49 ? -1.751 7.423 4.170 1.00 1.00 124 GLY A N 10
ATOM 7587 C CA . GLY A 1 49 ? -2.793 6.755 3.380 1.00 1.00 124 GLY A CA 10
ATOM 7588 C C . GLY A 1 49 ? -3.238 5.414 3.982 1.00 1.00 124 GLY A C 10
ATOM 7589 O O . GLY A 1 49 ? -2.659 4.938 4.961 1.00 1.00 124 GLY A O 10
ATOM 7593 N N . HIS A 1 50 ? -4.270 4.807 3.382 1.00 1.00 125 HIS A N 10
ATOM 7594 C CA . HIS A 1 50 ? -4.850 3.513 3.782 1.00 1.00 125 HIS A CA 10
ATOM 7595 C C . HIS A 1 50 ? -5.513 2.777 2.598 1.00 1.00 125 HIS A C 10
ATOM 7596 O O . HIS A 1 50 ? -6.238 3.423 1.803 1.00 1.00 125 HIS A O 10
ATOM 7611 N N . ALA A 1 4 ? 5.062 0.835 -0.979 1.00 1.00 79 ALA A N 11
ATOM 7612 C CA . ALA A 1 4 ? 4.875 1.313 -2.381 1.00 1.00 79 ALA A CA 11
ATOM 7613 C C . ALA A 1 4 ? 4.000 2.581 -2.452 1.00 1.00 79 ALA A C 11
ATOM 7614 O O . ALA A 1 4 ? 2.887 2.594 -1.923 1.00 1.00 79 ALA A O 11
ATOM 7621 N N . ARG A 1 5 ? 4.495 3.629 -3.135 1.00 1.00 80 ARG A N 11
ATOM 7622 C CA . ARG A 1 5 ? 3.780 4.875 -3.528 1.00 1.00 80 ARG A CA 11
ATOM 7623 C C . ARG A 1 5 ? 3.168 5.701 -2.379 1.00 1.00 80 ARG A C 11
ATOM 7624 O O . ARG A 1 5 ? 2.140 6.354 -2.561 1.00 1.00 80 ARG A O 11
ATOM 7645 N N . LYS A 1 6 ? 3.790 5.657 -1.194 1.00 1.00 81 LYS A N 11
ATOM 7646 C CA . LYS A 1 6 ? 3.318 6.292 0.059 1.00 1.00 81 LYS A CA 11
ATOM 7647 C C . LYS A 1 6 ? 4.454 6.969 0.836 1.00 1.00 81 LYS A C 11
ATOM 7648 O O . LYS A 1 6 ? 5.624 6.617 0.699 1.00 1.00 81 LYS A O 11
ATOM 7667 N N . VAL A 1 7 ? 4.076 7.922 1.687 1.00 1.00 82 VAL A N 11
ATOM 7668 C CA . VAL A 1 7 ? 4.960 8.640 2.631 1.00 1.00 82 VAL A CA 11
ATOM 7669 C C . VAL A 1 7 ? 4.769 8.091 4.044 1.00 1.00 82 VAL A C 11
ATOM 7670 O O . VAL A 1 7 ? 3.636 7.887 4.475 1.00 1.00 82 VAL A O 11
ATOM 7683 N N . LYS A 1 8 ? 5.864 7.919 4.787 1.00 1.00 83 LYS A N 11
ATOM 7684 C CA . LYS A 1 8 ? 5.866 7.629 6.226 1.00 1.00 83 LYS A CA 11
ATOM 7685 C C . LYS A 1 8 ? 6.263 8.898 6.980 1.00 1.00 83 LYS A C 11
ATOM 7686 O O . LYS A 1 8 ? 7.342 9.453 6.781 1.00 1.00 83 LYS A O 11
ATOM 7705 N N . GLN A 1 9 ? 5.359 9.369 7.827 1.00 1.00 84 GLN A N 11
ATOM 7706 C CA . GLN A 1 9 ? 5.597 10.418 8.811 1.00 1.00 84 GLN A CA 11
ATOM 7707 C C . GLN A 1 9 ? 6.150 9.742 10.070 1.00 1.00 84 GLN A C 11
ATOM 7708 O O . GLN A 1 9 ? 5.735 8.637 10.411 1.00 1.00 84 GLN A O 11
ATOM 7722 N N . TYR A 1 10 ? 7.043 10.417 10.783 1.00 1.00 85 TYR A N 11
ATOM 7723 C CA . TYR A 1 10 ? 7.598 9.968 12.059 1.00 1.00 85 TYR A CA 11
ATOM 7724 C C . TYR A 1 10 ? 7.626 11.136 13.046 1.00 1.00 85 TYR A C 11
ATOM 7725 O O . TYR A 1 10 ? 7.787 12.288 12.641 1.00 1.00 85 TYR A O 11
ATOM 7743 N N . LYS A 1 11 ? 7.551 10.830 14.343 1.00 1.00 86 LYS A N 11
ATOM 7744 C CA . LYS A 1 11 ? 7.680 11.787 15.454 1.00 1.00 86 LYS A CA 11
ATOM 7745 C C . LYS A 1 11 ? 8.636 11.216 16.500 1.00 1.00 86 LYS A C 11
ATOM 7746 O O . LYS A 1 11 ? 8.621 10.014 16.738 1.00 1.00 86 LYS A O 11
ATOM 7765 N N . ASN A 1 12 ? 9.422 12.074 17.148 1.00 1.00 87 ASN A N 11
ATOM 7766 C CA . ASN A 1 12 ? 10.403 11.685 18.167 1.00 1.00 87 ASN A CA 11
ATOM 7767 C C . ASN A 1 12 ? 10.061 12.318 19.532 1.00 1.00 87 ASN A C 11
ATOM 7768 O O . ASN A 1 12 ? 10.502 13.436 19.811 1.00 1.00 87 ASN A O 11
ATOM 7779 N N . PRO A 1 13 ? 9.295 11.631 20.406 1.00 1.00 88 PRO A N 11
ATOM 7780 C CA . PRO A 1 13 ? 8.958 12.099 21.759 1.00 1.00 88 PRO A CA 11
ATOM 7781 C C . PRO A 1 13 ? 10.138 12.591 22.619 1.00 1.00 88 PRO A C 11
ATOM 7782 O O . PRO A 1 13 ? 9.949 13.435 23.496 1.00 1.00 88 PRO A O 11
ATOM 7793 N N . HIS A 1 14 ? 11.358 12.087 22.376 1.00 1.00 89 HIS A N 11
ATOM 7794 C CA . HIS A 1 14 ? 12.572 12.450 23.130 1.00 1.00 89 HIS A CA 11
ATOM 7795 C C . HIS A 1 14 ? 13.162 13.819 22.745 1.00 1.00 89 HIS A C 11
ATOM 7796 O O . HIS A 1 14 ? 13.962 14.364 23.507 1.00 1.00 89 HIS A O 11
ATOM 7811 N N . THR A 1 15 ? 12.760 14.391 21.603 1.00 1.00 90 THR A N 11
ATOM 7812 C CA . THR A 1 15 ? 13.257 15.685 21.082 1.00 1.00 90 THR A CA 11
ATOM 7813 C C . THR A 1 15 ? 12.142 16.670 20.704 1.00 1.00 90 THR A C 11
ATOM 7814 O O . THR A 1 15 ? 12.371 17.881 20.667 1.00 1.00 90 THR A O 11
ATOM 7825 N N . GLY A 1 16 ? 10.932 16.168 20.431 1.00 1.00 91 GLY A N 11
ATOM 7826 C CA . GLY A 1 16 ? 9.765 16.933 19.971 1.00 1.00 91 GLY A CA 11
ATOM 7827 C C . GLY A 1 16 ? 9.634 17.023 18.440 1.00 1.00 91 GLY A C 11
ATOM 7828 O O . GLY A 1 16 ? 8.635 17.545 17.943 1.00 1.00 91 GLY A O 11
ATOM 7832 N N . GLU A 1 17 ? 10.624 16.536 17.681 1.00 1.00 92 GLU A N 11
ATOM 7833 C CA . GLU A 1 17 ? 10.646 16.617 16.215 1.00 1.00 92 GLU A CA 11
ATOM 7834 C C . GLU A 1 17 ? 9.620 15.731 15.498 1.00 1.00 92 GLU A C 11
ATOM 7835 O O . GLU A 1 17 ? 9.249 14.656 15.967 1.00 1.00 92 GLU A O 11
ATOM 7847 N N . VAL A 1 18 ? 9.258 16.159 14.284 1.00 1.00 93 VAL A N 11
ATOM 7848 C CA . VAL A 1 18 ? 8.445 15.444 13.295 1.00 1.00 93 VAL A CA 11
ATOM 7849 C C . VAL A 1 18 ? 9.106 15.562 11.920 1.00 1.00 93 VAL A C 11
ATOM 7850 O O . VAL A 1 18 ? 9.597 16.635 11.558 1.00 1.00 93 VAL A O 11
ATOM 7863 N N . ILE A 1 19 ? 9.089 14.477 11.147 1.00 1.00 94 ILE A N 11
ATOM 7864 C CA . ILE A 1 19 ? 9.645 14.373 9.791 1.00 1.00 94 ILE A CA 11
ATOM 7865 C C . ILE A 1 19 ? 8.758 13.494 8.899 1.00 1.00 94 ILE A C 11
ATOM 7866 O O . ILE A 1 19 ? 7.930 12.722 9.378 1.00 1.00 94 ILE A O 11
ATOM 7882 N N . GLU A 1 20 ? 8.985 13.574 7.595 1.00 1.00 95 GLU A N 11
ATOM 7883 C CA . GLU A 1 20 ? 8.331 12.790 6.540 1.00 1.00 95 GLU A CA 11
ATOM 7884 C C . GLU A 1 20 ? 9.346 12.347 5.473 1.00 1.00 95 GLU A C 11
ATOM 7885 O O . GLU A 1 20 ? 10.222 13.114 5.067 1.00 1.00 95 GLU A O 11
ATOM 7897 N N . THR A 1 21 ? 9.217 11.103 5.013 1.00 1.00 96 THR A N 11
ATOM 7898 C CA . THR A 1 21 ? 10.028 10.499 3.936 1.00 1.00 96 THR A CA 11
ATOM 7899 C C . THR A 1 21 ? 9.233 9.420 3.189 1.00 1.00 96 THR A C 11
ATOM 7900 O O . THR A 1 21 ? 8.281 8.859 3.726 1.00 1.00 96 THR A O 11
ATOM 7911 N N . LYS A 1 22 ? 9.622 9.089 1.951 1.00 1.00 97 LYS A N 11
ATOM 7912 C CA . LYS A 1 22 ? 9.074 7.950 1.182 1.00 1.00 97 LYS A CA 11
ATOM 7913 C C . LYS A 1 22 ? 9.758 6.604 1.502 1.00 1.00 97 LYS A C 11
ATOM 7914 O O . LYS A 1 22 ? 9.358 5.572 0.967 1.00 1.00 97 LYS A O 11
ATOM 7933 N N . GLY A 1 23 ? 10.788 6.608 2.362 1.00 1.00 98 GLY A N 11
ATOM 7934 C CA . GLY A 1 23 ? 11.514 5.410 2.820 1.00 1.00 98 GLY A CA 11
ATOM 7935 C C . GLY A 1 23 ? 12.981 5.330 2.366 1.00 1.00 98 GLY A C 11
ATOM 7936 O O . GLY A 1 23 ? 13.644 4.321 2.618 1.00 1.00 98 GLY A O 11
ATOM 7940 N N . GLY A 1 24 ? 13.493 6.366 1.688 1.00 1.00 99 GLY A N 11
ATOM 7941 C CA . GLY A 1 24 ? 14.894 6.468 1.260 1.00 1.00 99 GLY A CA 11
ATOM 7942 C C . GLY A 1 24 ? 15.874 6.749 2.409 1.00 1.00 99 GLY A C 11
ATOM 7943 O O . GLY A 1 24 ? 15.481 6.890 3.570 1.00 1.00 99 GLY A O 11
ATOM 7947 N N . ASN A 1 25 ? 17.169 6.839 2.084 1.00 1.00 100 ASN A N 11
ATOM 7948 C CA . ASN A 1 25 ? 18.256 7.164 3.017 1.00 1.00 100 ASN A CA 11
ATOM 7949 C C . ASN A 1 25 ? 18.141 8.604 3.570 1.00 1.00 100 ASN A C 11
ATOM 7950 O O . ASN A 1 25 ? 18.769 9.536 3.063 1.00 1.00 100 ASN A O 11
ATOM 7961 N N . HIS A 1 26 ? 17.329 8.785 4.622 1.00 1.00 101 HIS A N 11
ATOM 7962 C CA . HIS A 1 26 ? 17.013 10.081 5.248 1.00 1.00 101 HIS A CA 11
ATOM 7963 C C . HIS A 1 26 ? 17.796 10.246 6.557 1.00 1.00 101 HIS A C 11
ATOM 7964 O O . HIS A 1 26 ? 17.352 9.791 7.609 1.00 1.00 101 HIS A O 11
ATOM 7979 N N . LYS A 1 27 ? 18.964 10.892 6.496 1.00 1.00 102 LYS A N 11
ATOM 7980 C CA . LYS A 1 27 ? 19.988 11.041 7.566 1.00 1.00 102 LYS A CA 11
ATOM 7981 C C . LYS A 1 27 ? 19.435 11.280 8.981 1.00 1.00 102 LYS A C 11
ATOM 7982 O O . LYS A 1 27 ? 19.823 10.579 9.911 1.00 1.00 102 LYS A O 11
ATOM 8001 N N . THR A 1 28 ? 18.458 12.175 9.138 1.00 1.00 103 THR A N 11
ATOM 8002 C CA . THR A 1 28 ? 17.783 12.453 10.428 1.00 1.00 103 THR A CA 11
ATOM 8003 C C . THR A 1 28 ? 17.057 11.232 11.013 1.00 1.00 103 THR A C 11
ATOM 8004 O O . THR A 1 28 ? 17.148 10.972 12.209 1.00 1.00 103 THR A O 11
ATOM 8015 N N . LEU A 1 29 ? 16.394 10.431 10.168 1.00 1.00 104 LEU A N 11
ATOM 8016 C CA . LEU A 1 29 ? 15.743 9.179 10.586 1.00 1.00 104 LEU A CA 11
ATOM 8017 C C . LEU A 1 29 ? 16.806 8.137 10.944 1.00 1.00 104 LEU A C 11
ATOM 8018 O O . LEU A 1 29 ? 16.684 7.471 11.964 1.00 1.00 104 LEU A O 11
ATOM 8034 N N . LYS A 1 30 ? 17.876 8.023 10.144 1.00 1.00 105 LYS A N 11
ATOM 8035 C CA . LYS A 1 30 ? 19.001 7.114 10.418 1.00 1.00 105 LYS A CA 11
ATOM 8036 C C . LYS A 1 30 ? 19.613 7.355 11.789 1.00 1.00 105 LYS A C 11
ATOM 8037 O O . LYS A 1 30 ? 19.812 6.412 12.549 1.00 1.00 105 LYS A O 11
ATOM 8056 N N . GLU A 1 31 ? 19.814 8.625 12.142 1.00 1.00 106 GLU A N 11
ATOM 8057 C CA . GLU A 1 31 ? 20.245 8.998 13.485 1.00 1.00 106 GLU A CA 11
ATOM 8058 C C . GLU A 1 31 ? 19.292 8.510 14.572 1.00 1.00 106 GLU A C 11
ATOM 8059 O O . GLU A 1 31 ? 19.730 7.964 15.581 1.00 1.00 106 GLU A O 11
ATOM 8071 N N . TRP A 1 32 ? 17.984 8.664 14.363 1.00 1.00 107 TRP A N 11
ATOM 8072 C CA . TRP A 1 32 ? 16.978 8.186 15.312 1.00 1.00 107 TRP A CA 11
ATOM 8073 C C . TRP A 1 32 ? 16.979 6.654 15.430 1.00 1.00 107 TRP A C 11
ATOM 8074 O O . TRP A 1 32 ? 16.923 6.133 16.543 1.00 1.00 107 TRP A O 11
ATOM 8095 N N . LYS A 1 33 ? 17.111 5.919 14.316 1.00 1.00 108 LYS A N 11
ATOM 8096 C CA . LYS A 1 33 ? 17.202 4.444 14.308 1.00 1.00 108 LYS A CA 11
ATOM 8097 C C . LYS A 1 33 ? 18.451 3.980 15.066 1.00 1.00 108 LYS A C 11
ATOM 8098 O O . LYS A 1 33 ? 18.380 3.035 15.841 1.00 1.00 108 LYS A O 11
ATOM 8117 N N . ALA A 1 34 ? 19.563 4.696 14.913 1.00 1.00 109 ALA A N 11
ATOM 8118 C CA . ALA A 1 34 ? 20.815 4.426 15.621 1.00 1.00 109 ALA A CA 11
ATOM 8119 C C . ALA A 1 34 ? 20.736 4.734 17.130 1.00 1.00 109 ALA A C 11
ATOM 8120 O O . ALA A 1 34 ? 21.331 4.015 17.936 1.00 1.00 109 ALA A O 11
ATOM 8127 N N . LYS A 1 35 ? 19.998 5.789 17.514 1.00 1.00 110 LYS A N 11
ATOM 8128 C CA . LYS A 1 35 ? 19.966 6.322 18.897 1.00 1.00 110 LYS A CA 11
ATOM 8129 C C . LYS A 1 35 ? 18.780 5.861 19.768 1.00 1.00 110 LYS A C 11
ATOM 8130 O O . LYS A 1 35 ? 18.904 5.902 20.993 1.00 1.00 110 LYS A O 11
ATOM 8149 N N . TRP A 1 36 ? 17.697 5.346 19.172 1.00 1.00 111 TRP A N 11
ATOM 8150 C CA . TRP A 1 36 ? 16.525 4.789 19.885 1.00 1.00 111 TRP A CA 11
ATOM 8151 C C . TRP A 1 36 ? 16.093 3.386 19.417 1.00 1.00 111 TRP A C 11
ATOM 8152 O O . TRP A 1 36 ? 15.270 2.748 20.078 1.00 1.00 111 TRP A O 11
ATOM 8173 N N . GLY A 1 37 ? 16.680 2.871 18.330 1.00 1.00 112 GLY A N 11
ATOM 8174 C CA . GLY A 1 37 ? 16.436 1.531 17.785 1.00 1.00 112 GLY A CA 11
ATOM 8175 C C . GLY A 1 37 ? 15.524 1.571 16.553 1.00 1.00 112 GLY A C 11
ATOM 8176 O O . GLY A 1 37 ? 14.483 2.230 16.588 1.00 1.00 112 GLY A O 11
ATOM 8180 N N . PRO A 1 38 ? 15.849 0.857 15.460 1.00 1.00 113 PRO A N 11
ATOM 8181 C CA . PRO A 1 38 ? 15.058 0.900 14.228 1.00 1.00 113 PRO A CA 11
ATOM 8182 C C . PRO A 1 38 ? 13.627 0.379 14.414 1.00 1.00 113 PRO A C 11
ATOM 8183 O O . PRO A 1 38 ? 12.700 0.926 13.826 1.00 1.00 113 PRO A O 11
ATOM 8194 N N . GLU A 1 39 ? 13.417 -0.621 15.277 1.00 1.00 114 GLU A N 11
ATOM 8195 C CA . GLU A 1 39 ? 12.089 -1.178 15.565 1.00 1.00 114 GLU A CA 11
ATOM 8196 C C . GLU A 1 39 ? 11.194 -0.179 16.312 1.00 1.00 114 GLU A C 11
ATOM 8197 O O . GLU A 1 39 ? 10.009 -0.035 16.004 1.00 1.00 114 GLU A O 11
ATOM 8209 N N . ALA A 1 40 ? 11.781 0.565 17.254 1.00 1.00 115 ALA A N 11
ATOM 8210 C CA . ALA A 1 40 ? 11.102 1.651 17.965 1.00 1.00 115 ALA A CA 11
ATOM 8211 C C . ALA A 1 40 ? 10.726 2.787 17.003 1.00 1.00 115 ALA A C 11
ATOM 8212 O O . ALA A 1 40 ? 9.573 3.215 16.964 1.00 1.00 115 ALA A O 11
ATOM 8219 N N . VAL A 1 41 ? 11.671 3.224 16.166 1.00 1.00 116 VAL A N 11
ATOM 8220 C CA . VAL A 1 41 ? 11.437 4.279 15.172 1.00 1.00 116 VAL A CA 11
ATOM 8221 C C . VAL A 1 41 ? 10.398 3.869 14.122 1.00 1.00 116 VAL A C 11
ATOM 8222 O O . VAL A 1 41 ? 9.518 4.662 13.802 1.00 1.00 116 VAL A O 11
ATOM 8235 N N . GLU A 1 42 ? 10.408 2.631 13.621 1.00 1.00 117 GLU A N 11
ATOM 8236 C CA . GLU A 1 42 ? 9.334 2.156 12.739 1.00 1.00 117 GLU A CA 11
ATOM 8237 C C . GLU A 1 42 ? 7.982 2.058 13.468 1.00 1.00 117 GLU A C 11
ATOM 8238 O O . GLU A 1 42 ? 6.935 2.252 12.848 1.00 1.00 117 GLU A O 11
ATOM 8250 N N . SER A 1 43 ? 7.985 1.827 14.783 1.00 1.00 118 SER A N 11
ATOM 8251 C CA . SER A 1 43 ? 6.771 1.931 15.610 1.00 1.00 118 SER A CA 11
ATOM 8252 C C . SER A 1 43 ? 6.269 3.383 15.756 1.00 1.00 118 SER A C 11
ATOM 8253 O O . SER A 1 43 ? 5.077 3.593 15.985 1.00 1.00 118 SER A O 11
ATOM 8261 N N . TRP A 1 44 ? 7.132 4.392 15.574 1.00 1.00 119 TRP A N 11
ATOM 8262 C CA . TRP A 1 44 ? 6.735 5.808 15.470 1.00 1.00 119 TRP A CA 11
ATOM 8263 C C . TRP A 1 44 ? 6.131 6.165 14.095 1.00 1.00 119 TRP A C 11
ATOM 8264 O O . TRP A 1 44 ? 5.549 7.246 13.956 1.00 1.00 119 TRP A O 11
ATOM 8285 N N . ALA A 1 45 ? 6.280 5.311 13.074 1.00 1.00 120 ALA A N 11
ATOM 8286 C CA . ALA A 1 45 ? 5.849 5.614 11.706 1.00 1.00 120 ALA A CA 11
ATOM 8287 C C . ALA A 1 45 ? 4.313 5.700 11.552 1.00 1.00 120 ALA A C 11
ATOM 8288 O O . ALA A 1 45 ? 3.560 4.942 12.168 1.00 1.00 120 ALA A O 11
ATOM 8295 N N . THR A 1 46 ? 3.861 6.561 10.636 1.00 1.00 121 THR A N 11
ATOM 8296 C CA . THR A 1 46 ? 2.472 6.692 10.165 1.00 1.00 121 THR A CA 11
ATOM 8297 C C . THR A 1 46 ? 2.433 6.908 8.656 1.00 1.00 121 THR A C 11
ATOM 8298 O O . THR A 1 46 ? 2.965 7.881 8.126 1.00 1.00 121 THR A O 11
ATOM 8309 N N . LEU A 1 47 ? 1.815 5.965 7.948 1.00 1.00 122 LEU A N 11
ATOM 8310 C CA . LEU A 1 47 ? 1.591 6.027 6.504 1.00 1.00 122 LEU A CA 11
ATOM 8311 C C . LEU A 1 47 ? 0.529 7.083 6.162 1.00 1.00 122 LEU A C 11
ATOM 8312 O O . LEU A 1 47 ? -0.601 7.009 6.648 1.00 1.00 122 LEU A O 11
ATOM 8328 N N . LEU A 1 48 ? 0.870 8.048 5.300 1.00 1.00 123 LEU A N 11
ATOM 8329 C CA . LEU A 1 48 ? -0.019 9.153 4.901 1.00 1.00 123 LEU A CA 11
ATOM 8330 C C . LEU A 1 48 ? -0.939 8.776 3.718 1.00 1.00 123 LEU A C 11
ATOM 8331 O O . LEU A 1 48 ? -1.137 9.548 2.777 1.00 1.00 123 LEU A O 11
ATOM 8347 N N . GLY A 1 49 ? -1.469 7.553 3.757 1.00 1.00 124 GLY A N 11
ATOM 8348 C CA . GLY A 1 49 ? -2.334 6.965 2.728 1.00 1.00 124 GLY A CA 11
ATOM 8349 C C . GLY A 1 49 ? -2.581 5.463 2.926 1.00 1.00 124 GLY A C 11
ATOM 8350 O O . GLY A 1 49 ? -2.010 4.840 3.825 1.00 1.00 124 GLY A O 11
ATOM 8354 N N . HIS A 1 50 ? -3.427 4.881 2.067 1.00 1.00 125 HIS A N 11
ATOM 8355 C CA . HIS A 1 50 ? -3.815 3.457 2.068 1.00 1.00 125 HIS A CA 11
ATOM 8356 C C . HIS A 1 50 ? -4.142 2.940 0.651 1.00 1.00 125 HIS A C 11
ATOM 8357 O O . HIS A 1 50 ? -3.639 1.854 0.284 1.00 1.00 125 HIS A O 11
ATOM 8372 N N . ALA A 1 4 ? 4.065 1.598 -1.959 1.00 1.00 79 ALA A N 12
ATOM 8373 C CA . ALA A 1 4 ? 4.003 2.361 -3.240 1.00 1.00 79 ALA A CA 12
ATOM 8374 C C . ALA A 1 4 ? 3.258 3.698 -3.079 1.00 1.00 79 ALA A C 12
ATOM 8375 O O . ALA A 1 4 ? 2.173 3.740 -2.499 1.00 1.00 79 ALA A O 12
ATOM 8382 N N . ARG A 1 5 ? 3.838 4.785 -3.616 1.00 1.00 80 ARG A N 12
ATOM 8383 C CA . ARG A 1 5 ? 3.221 6.131 -3.777 1.00 1.00 80 ARG A CA 12
ATOM 8384 C C . ARG A 1 5 ? 2.613 6.766 -2.509 1.00 1.00 80 ARG A C 12
ATOM 8385 O O . ARG A 1 5 ? 1.621 7.495 -2.587 1.00 1.00 80 ARG A O 12
ATOM 8406 N N . LYS A 1 6 ? 3.225 6.513 -1.345 1.00 1.00 81 LYS A N 12
ATOM 8407 C CA . LYS A 1 6 ? 2.833 7.041 -0.019 1.00 1.00 81 LYS A CA 12
ATOM 8408 C C . LYS A 1 6 ? 4.044 7.518 0.793 1.00 1.00 81 LYS A C 12
ATOM 8409 O O . LYS A 1 6 ? 5.181 7.113 0.553 1.00 1.00 81 LYS A O 12
ATOM 8428 N N . VAL A 1 7 ? 3.768 8.375 1.776 1.00 1.00 82 VAL A N 12
ATOM 8429 C CA . VAL A 1 7 ? 4.745 8.997 2.693 1.00 1.00 82 VAL A CA 12
ATOM 8430 C C . VAL A 1 7 ? 4.608 8.408 4.096 1.00 1.00 82 VAL A C 12
ATOM 8431 O O . VAL A 1 7 ? 3.494 8.278 4.600 1.00 1.00 82 VAL A O 12
ATOM 8444 N N . LYS A 1 8 ? 5.735 8.120 4.754 1.00 1.00 83 LYS A N 12
ATOM 8445 C CA . LYS A 1 8 ? 5.797 7.772 6.178 1.00 1.00 83 LYS A CA 12
ATOM 8446 C C . LYS A 1 8 ? 6.242 9.001 6.967 1.00 1.00 83 LYS A C 12
ATOM 8447 O O . LYS A 1 8 ? 7.349 9.512 6.792 1.00 1.00 83 LYS A O 12
ATOM 8466 N N . GLN A 1 9 ? 5.351 9.487 7.816 1.00 1.00 84 GLN A N 12
ATOM 8467 C CA . GLN A 1 9 ? 5.622 10.500 8.829 1.00 1.00 84 GLN A CA 12
ATOM 8468 C C . GLN A 1 9 ? 6.189 9.783 10.059 1.00 1.00 84 GLN A C 12
ATOM 8469 O O . GLN A 1 9 ? 5.775 8.670 10.373 1.00 1.00 84 GLN A O 12
ATOM 8483 N N . TYR A 1 10 ? 7.105 10.426 10.777 1.00 1.00 85 TYR A N 12
ATOM 8484 C CA . TYR A 1 10 ? 7.662 9.945 12.044 1.00 1.00 85 TYR A CA 12
ATOM 8485 C C . TYR A 1 10 ? 7.670 11.095 13.056 1.00 1.00 85 TYR A C 12
ATOM 8486 O O . TYR A 1 10 ? 7.860 12.250 12.676 1.00 1.00 85 TYR A O 12
ATOM 8504 N N . LYS A 1 11 ? 7.537 10.774 14.348 1.00 1.00 86 LYS A N 12
ATOM 8505 C CA . LYS A 1 11 ? 7.618 11.718 15.478 1.00 1.00 86 LYS A CA 12
ATOM 8506 C C . LYS A 1 11 ? 8.566 11.158 16.537 1.00 1.00 86 LYS A C 12
ATOM 8507 O O . LYS A 1 11 ? 8.578 9.950 16.752 1.00 1.00 86 LYS A O 12
ATOM 8526 N N . ASN A 1 12 ? 9.324 12.025 17.207 1.00 1.00 87 ASN A N 12
ATOM 8527 C CA . ASN A 1 12 ? 10.355 11.633 18.174 1.00 1.00 87 ASN A CA 12
ATOM 8528 C C . ASN A 1 12 ? 10.043 12.170 19.587 1.00 1.00 87 ASN A C 12
ATOM 8529 O O . ASN A 1 12 ? 10.450 13.287 19.921 1.00 1.00 87 ASN A O 12
ATOM 8540 N N . PRO A 1 13 ? 9.355 11.394 20.450 1.00 1.00 88 PRO A N 12
ATOM 8541 C CA . PRO A 1 13 ? 9.089 11.748 21.849 1.00 1.00 88 PRO A CA 12
ATOM 8542 C C . PRO A 1 13 ? 10.290 12.237 22.682 1.00 1.00 88 PRO A C 12
ATOM 8543 O O . PRO A 1 13 ? 10.100 12.996 23.638 1.00 1.00 88 PRO A O 12
ATOM 8554 N N . HIS A 1 14 ? 11.525 11.836 22.339 1.00 1.00 89 HIS A N 12
ATOM 8555 C CA . HIS A 1 14 ? 12.748 12.228 23.067 1.00 1.00 89 HIS A CA 12
ATOM 8556 C C . HIS A 1 14 ? 13.232 13.657 22.756 1.00 1.00 89 HIS A C 12
ATOM 8557 O O . HIS A 1 14 ? 14.001 14.214 23.541 1.00 1.00 89 HIS A O 12
ATOM 8572 N N . THR A 1 15 ? 12.782 14.259 21.648 1.00 1.00 90 THR A N 12
ATOM 8573 C CA . THR A 1 15 ? 13.222 15.592 21.181 1.00 1.00 90 THR A CA 12
ATOM 8574 C C . THR A 1 15 ? 12.072 16.544 20.823 1.00 1.00 90 THR A C 12
ATOM 8575 O O . THR A 1 15 ? 12.265 17.760 20.813 1.00 1.00 90 THR A O 12
ATOM 8586 N N . GLY A 1 16 ? 10.877 16.011 20.539 1.00 1.00 91 GLY A N 12
ATOM 8587 C CA . GLY A 1 16 ? 9.689 16.752 20.094 1.00 1.00 91 GLY A CA 12
ATOM 8588 C C . GLY A 1 16 ? 9.559 16.874 18.566 1.00 1.00 91 GLY A C 12
ATOM 8589 O O . GLY A 1 16 ? 8.549 17.388 18.079 1.00 1.00 91 GLY A O 12
ATOM 8593 N N . GLU A 1 17 ? 10.560 16.427 17.800 1.00 1.00 92 GLU A N 12
ATOM 8594 C CA . GLU A 1 17 ? 10.586 16.537 16.335 1.00 1.00 92 GLU A CA 12
ATOM 8595 C C . GLU A 1 17 ? 9.558 15.676 15.595 1.00 1.00 92 GLU A C 12
ATOM 8596 O O . GLU A 1 17 ? 9.151 14.609 16.052 1.00 1.00 92 GLU A O 12
ATOM 8608 N N . VAL A 1 18 ? 9.236 16.112 14.373 1.00 1.00 93 VAL A N 12
ATOM 8609 C CA . VAL A 1 18 ? 8.452 15.402 13.358 1.00 1.00 93 VAL A CA 12
ATOM 8610 C C . VAL A 1 18 ? 9.156 15.527 12.002 1.00 1.00 93 VAL A C 12
ATOM 8611 O O . VAL A 1 18 ? 9.665 16.597 11.659 1.00 1.00 93 VAL A O 12
ATOM 8624 N N . ILE A 1 19 ? 9.150 14.447 11.219 1.00 1.00 94 ILE A N 12
ATOM 8625 C CA . ILE A 1 19 ? 9.706 14.365 9.861 1.00 1.00 94 ILE A CA 12
ATOM 8626 C C . ILE A 1 19 ? 8.792 13.535 8.953 1.00 1.00 94 ILE A C 12
ATOM 8627 O O . ILE A 1 19 ? 7.926 12.794 9.411 1.00 1.00 94 ILE A O 12
ATOM 8643 N N . GLU A 1 20 ? 9.038 13.627 7.650 1.00 1.00 95 GLU A N 12
ATOM 8644 C CA . GLU A 1 20 ? 8.351 12.901 6.578 1.00 1.00 95 GLU A CA 12
ATOM 8645 C C . GLU A 1 20 ? 9.343 12.444 5.496 1.00 1.00 95 GLU A C 12
ATOM 8646 O O . GLU A 1 20 ? 10.242 13.190 5.101 1.00 1.00 95 GLU A O 12
ATOM 8658 N N . THR A 1 21 ? 9.166 11.213 5.009 1.00 1.00 96 THR A N 12
ATOM 8659 C CA . THR A 1 21 ? 9.962 10.599 3.928 1.00 1.00 96 THR A CA 12
ATOM 8660 C C . THR A 1 21 ? 9.129 9.568 3.149 1.00 1.00 96 THR A C 12
ATOM 8661 O O . THR A 1 21 ? 8.141 9.045 3.661 1.00 1.00 96 THR A O 12
ATOM 8672 N N . LYS A 1 22 ? 9.525 9.234 1.915 1.00 1.00 97 LYS A N 12
ATOM 8673 C CA . LYS A 1 22 ? 8.939 8.126 1.127 1.00 1.00 97 LYS A CA 12
ATOM 8674 C C . LYS A 1 22 ? 9.598 6.759 1.411 1.00 1.00 97 LYS A C 12
ATOM 8675 O O . LYS A 1 22 ? 9.165 5.749 0.854 1.00 1.00 97 LYS A O 12
ATOM 8694 N N . GLY A 1 23 ? 10.628 6.718 2.263 1.00 1.00 98 GLY A N 12
ATOM 8695 C CA . GLY A 1 23 ? 11.336 5.494 2.682 1.00 1.00 98 GLY A CA 12
ATOM 8696 C C . GLY A 1 23 ? 12.799 5.399 2.216 1.00 1.00 98 GLY A C 12
ATOM 8697 O O . GLY A 1 23 ? 13.442 4.370 2.434 1.00 1.00 98 GLY A O 12
ATOM 8701 N N . GLY A 1 24 ? 13.330 6.447 1.567 1.00 1.00 99 GLY A N 12
ATOM 8702 C CA . GLY A 1 24 ? 14.727 6.525 1.116 1.00 1.00 99 GLY A CA 12
ATOM 8703 C C . GLY A 1 24 ? 15.732 6.785 2.248 1.00 1.00 99 GLY A C 12
ATOM 8704 O O . GLY A 1 24 ? 15.360 6.928 3.415 1.00 1.00 99 GLY A O 12
ATOM 8708 N N . ASN A 1 25 ? 17.022 6.849 1.899 1.00 1.00 100 ASN A N 12
ATOM 8709 C CA . ASN A 1 25 ? 18.131 7.145 2.819 1.00 1.00 100 ASN A CA 12
ATOM 8710 C C . ASN A 1 25 ? 18.063 8.591 3.369 1.00 1.00 100 ASN A C 12
ATOM 8711 O O . ASN A 1 25 ? 18.697 9.508 2.841 1.00 1.00 100 ASN A O 12
ATOM 8722 N N . HIS A 1 26 ? 17.273 8.790 4.432 1.00 1.00 101 HIS A N 12
ATOM 8723 C CA . HIS A 1 26 ? 16.991 10.091 5.061 1.00 1.00 101 HIS A CA 12
ATOM 8724 C C . HIS A 1 26 ? 17.760 10.207 6.382 1.00 1.00 101 HIS A C 12
ATOM 8725 O O . HIS A 1 26 ? 17.282 9.743 7.416 1.00 1.00 101 HIS A O 12
ATOM 8740 N N . LYS A 1 27 ? 18.956 10.807 6.359 1.00 1.00 102 LYS A N 12
ATOM 8741 C CA . LYS A 1 27 ? 19.956 10.843 7.461 1.00 1.00 102 LYS A CA 12
ATOM 8742 C C . LYS A 1 27 ? 19.382 11.081 8.867 1.00 1.00 102 LYS A C 12
ATOM 8743 O O . LYS A 1 27 ? 19.723 10.345 9.787 1.00 1.00 102 LYS A O 12
ATOM 8762 N N . THR A 1 28 ? 18.447 12.020 9.020 1.00 1.00 103 THR A N 12
ATOM 8763 C CA . THR A 1 28 ? 17.771 12.317 10.306 1.00 1.00 103 THR A CA 12
ATOM 8764 C C . THR A 1 28 ? 17.026 11.106 10.884 1.00 1.00 103 THR A C 12
ATOM 8765 O O . THR A 1 28 ? 17.093 10.858 12.083 1.00 1.00 103 THR A O 12
ATOM 8776 N N . LEU A 1 29 ? 16.368 10.303 10.034 1.00 1.00 104 LEU A N 12
ATOM 8777 C CA . LEU A 1 29 ? 15.695 9.066 10.455 1.00 1.00 104 LEU A CA 12
ATOM 8778 C C . LEU A 1 29 ? 16.736 8.021 10.863 1.00 1.00 104 LEU A C 12
ATOM 8779 O O . LEU A 1 29 ? 16.599 7.405 11.913 1.00 1.00 104 LEU A O 12
ATOM 8795 N N . LYS A 1 30 ? 17.807 7.855 10.073 1.00 1.00 105 LYS A N 12
ATOM 8796 C CA . LYS A 1 30 ? 18.911 6.932 10.380 1.00 1.00 105 LYS A CA 12
ATOM 8797 C C . LYS A 1 30 ? 19.552 7.231 11.730 1.00 1.00 105 LYS A C 12
ATOM 8798 O O . LYS A 1 30 ? 19.770 6.319 12.522 1.00 1.00 105 LYS A O 12
ATOM 8817 N N . GLU A 1 31 ? 19.768 8.513 12.022 1.00 1.00 106 GLU A N 12
ATOM 8818 C CA . GLU A 1 31 ? 20.214 8.954 13.341 1.00 1.00 106 GLU A CA 12
ATOM 8819 C C . GLU A 1 31 ? 19.251 8.523 14.447 1.00 1.00 106 GLU A C 12
ATOM 8820 O O . GLU A 1 31 ? 19.681 7.970 15.453 1.00 1.00 106 GLU A O 12
ATOM 8832 N N . TRP A 1 32 ? 17.947 8.704 14.251 1.00 1.00 107 TRP A N 12
ATOM 8833 C CA . TRP A 1 32 ? 16.940 8.273 15.226 1.00 1.00 107 TRP A CA 12
ATOM 8834 C C . TRP A 1 32 ? 16.950 6.751 15.434 1.00 1.00 107 TRP A C 12
ATOM 8835 O O . TRP A 1 32 ? 16.908 6.296 16.578 1.00 1.00 107 TRP A O 12
ATOM 8856 N N . LYS A 1 33 ? 17.085 5.952 14.361 1.00 1.00 108 LYS A N 12
ATOM 8857 C CA . LYS A 1 33 ? 17.193 4.478 14.435 1.00 1.00 108 LYS A CA 12
ATOM 8858 C C . LYS A 1 33 ? 18.432 4.063 15.232 1.00 1.00 108 LYS A C 12
ATOM 8859 O O . LYS A 1 33 ? 18.345 3.183 16.083 1.00 1.00 108 LYS A O 12
ATOM 8878 N N . ALA A 1 34 ? 19.554 4.747 15.022 1.00 1.00 109 ALA A N 12
ATOM 8879 C CA . ALA A 1 34 ? 20.799 4.498 15.755 1.00 1.00 109 ALA A CA 12
ATOM 8880 C C . ALA A 1 34 ? 20.719 4.913 17.240 1.00 1.00 109 ALA A C 12
ATOM 8881 O O . ALA A 1 34 ? 21.258 4.220 18.108 1.00 1.00 109 ALA A O 12
ATOM 8888 N N . LYS A 1 35 ? 20.034 6.029 17.533 1.00 1.00 110 LYS A N 12
ATOM 8889 C CA . LYS A 1 35 ? 19.939 6.630 18.883 1.00 1.00 110 LYS A CA 12
ATOM 8890 C C . LYS A 1 35 ? 18.881 5.986 19.793 1.00 1.00 110 LYS A C 12
ATOM 8891 O O . LYS A 1 35 ? 19.106 5.892 21.001 1.00 1.00 110 LYS A O 12
ATOM 8910 N N . TRP A 1 36 ? 17.766 5.512 19.225 1.00 1.00 111 TRP A N 12
ATOM 8911 C CA . TRP A 1 36 ? 16.584 5.033 19.973 1.00 1.00 111 TRP A CA 12
ATOM 8912 C C . TRP A 1 36 ? 16.050 3.651 19.549 1.00 1.00 111 TRP A C 12
ATOM 8913 O O . TRP A 1 36 ? 15.138 3.124 20.188 1.00 1.00 111 TRP A O 12
ATOM 8934 N N . GLY A 1 37 ? 16.643 3.033 18.522 1.00 1.00 112 GLY A N 12
ATOM 8935 C CA . GLY A 1 37 ? 16.369 1.659 18.082 1.00 1.00 112 GLY A CA 12
ATOM 8936 C C . GLY A 1 37 ? 15.500 1.610 16.819 1.00 1.00 112 GLY A C 12
ATOM 8937 O O . GLY A 1 37 ? 14.430 2.223 16.798 1.00 1.00 112 GLY A O 12
ATOM 8941 N N . PRO A 1 38 ? 15.891 0.865 15.766 1.00 1.00 113 PRO A N 12
ATOM 8942 C CA . PRO A 1 38 ? 15.154 0.830 14.504 1.00 1.00 113 PRO A CA 12
ATOM 8943 C C . PRO A 1 38 ? 13.726 0.290 14.643 1.00 1.00 113 PRO A C 12
ATOM 8944 O O . PRO A 1 38 ? 12.824 0.805 13.993 1.00 1.00 113 PRO A O 12
ATOM 8955 N N . GLU A 1 39 ? 13.490 -0.690 15.520 1.00 1.00 114 GLU A N 12
ATOM 8956 C CA . GLU A 1 39 ? 12.156 -1.255 15.750 1.00 1.00 114 GLU A CA 12
ATOM 8957 C C . GLU A 1 39 ? 11.214 -0.256 16.436 1.00 1.00 114 GLU A C 12
ATOM 8958 O O . GLU A 1 39 ? 10.045 -0.134 16.066 1.00 1.00 114 GLU A O 12
ATOM 8970 N N . ALA A 1 40 ? 11.742 0.505 17.399 1.00 1.00 115 ALA A N 12
ATOM 8971 C CA . ALA A 1 40 ? 11.009 1.590 18.058 1.00 1.00 115 ALA A CA 12
ATOM 8972 C C . ALA A 1 40 ? 10.665 2.703 17.057 1.00 1.00 115 ALA A C 12
ATOM 8973 O O . ALA A 1 40 ? 9.503 3.090 16.926 1.00 1.00 115 ALA A O 12
ATOM 8980 N N . VAL A 1 41 ? 11.654 3.163 16.286 1.00 1.00 116 VAL A N 12
ATOM 8981 C CA . VAL A 1 41 ? 11.470 4.220 15.283 1.00 1.00 116 VAL A CA 12
ATOM 8982 C C . VAL A 1 41 ? 10.520 3.792 14.161 1.00 1.00 116 VAL A C 12
ATOM 8983 O O . VAL A 1 41 ? 9.655 4.567 13.771 1.00 1.00 116 VAL A O 12
ATOM 8996 N N . GLU A 1 42 ? 10.591 2.552 13.669 1.00 1.00 117 GLU A N 12
ATOM 8997 C CA . GLU A 1 42 ? 9.613 2.042 12.693 1.00 1.00 117 GLU A CA 12
ATOM 8998 C C . GLU A 1 42 ? 8.202 1.918 13.295 1.00 1.00 117 GLU A C 12
ATOM 8999 O O . GLU A 1 42 ? 7.213 2.043 12.572 1.00 1.00 117 GLU A O 12
ATOM 9011 N N . SER A 1 43 ? 8.089 1.757 14.618 1.00 1.00 118 SER A N 12
ATOM 9012 C CA . SER A 1 43 ? 6.807 1.845 15.337 1.00 1.00 118 SER A CA 12
ATOM 9013 C C . SER A 1 43 ? 6.300 3.295 15.488 1.00 1.00 118 SER A C 12
ATOM 9014 O O . SER A 1 43 ? 5.095 3.498 15.647 1.00 1.00 118 SER A O 12
ATOM 9022 N N . TRP A 1 44 ? 7.172 4.312 15.387 1.00 1.00 119 TRP A N 12
ATOM 9023 C CA . TRP A 1 44 ? 6.773 5.731 15.300 1.00 1.00 119 TRP A CA 12
ATOM 9024 C C . TRP A 1 44 ? 6.174 6.109 13.929 1.00 1.00 119 TRP A C 12
ATOM 9025 O O . TRP A 1 44 ? 5.556 7.171 13.808 1.00 1.00 119 TRP A O 12
ATOM 9046 N N . ALA A 1 45 ? 6.373 5.285 12.888 1.00 1.00 120 ALA A N 12
ATOM 9047 C CA . ALA A 1 45 ? 5.915 5.580 11.527 1.00 1.00 120 ALA A CA 12
ATOM 9048 C C . ALA A 1 45 ? 4.375 5.682 11.406 1.00 1.00 120 ALA A C 12
ATOM 9049 O O . ALA A 1 45 ? 3.630 4.898 12.005 1.00 1.00 120 ALA A O 12
ATOM 9056 N N . THR A 1 46 ? 3.901 6.591 10.543 1.00 1.00 121 THR A N 12
ATOM 9057 C CA . THR A 1 46 ? 2.496 6.759 10.131 1.00 1.00 121 THR A CA 12
ATOM 9058 C C . THR A 1 46 ? 2.397 7.039 8.637 1.00 1.00 121 THR A C 12
ATOM 9059 O O . THR A 1 46 ? 2.970 7.993 8.118 1.00 1.00 121 THR A O 12
ATOM 9070 N N . LEU A 1 47 ? 1.677 6.174 7.926 1.00 1.00 122 LEU A N 12
ATOM 9071 C CA . LEU A 1 47 ? 1.403 6.302 6.495 1.00 1.00 122 LEU A CA 12
ATOM 9072 C C . LEU A 1 47 ? 0.371 7.412 6.238 1.00 1.00 122 LEU A C 12
ATOM 9073 O O . LEU A 1 47 ? -0.785 7.305 6.661 1.00 1.00 122 LEU A O 12
ATOM 9089 N N . LEU A 1 48 ? 0.787 8.480 5.552 1.00 1.00 123 LEU A N 12
ATOM 9090 C CA . LEU A 1 48 ? -0.098 9.582 5.163 1.00 1.00 123 LEU A CA 12
ATOM 9091 C C . LEU A 1 48 ? -0.998 9.203 3.966 1.00 1.00 123 LEU A C 12
ATOM 9092 O O . LEU A 1 48 ? -0.695 8.284 3.200 1.00 1.00 123 LEU A O 12
ATOM 9108 N N . GLY A 1 49 ? -2.087 9.952 3.776 1.00 1.00 124 GLY A N 12
ATOM 9109 C CA . GLY A 1 49 ? -3.037 9.772 2.669 1.00 1.00 124 GLY A CA 12
ATOM 9110 C C . GLY A 1 49 ? -4.183 10.794 2.674 1.00 1.00 124 GLY A C 12
ATOM 9111 O O . GLY A 1 49 ? -4.267 11.647 3.565 1.00 1.00 124 GLY A O 12
ATOM 9115 N N . HIS A 1 50 ? -5.066 10.707 1.670 1.00 1.00 125 HIS A N 12
ATOM 9116 C CA . HIS A 1 50 ? -6.236 11.579 1.478 1.00 1.00 125 HIS A CA 12
ATOM 9117 C C . HIS A 1 50 ? -7.403 10.822 0.815 1.00 1.00 125 HIS A C 12
ATOM 9118 O O . HIS A 1 50 ? -7.272 10.415 -0.366 1.00 1.00 125 HIS A O 12
ATOM 9133 N N . ALA A 1 4 ? 1.559 0.820 -1.615 1.00 1.00 79 ALA A N 13
ATOM 9134 C CA . ALA A 1 4 ? 2.919 0.978 -2.211 1.00 1.00 79 ALA A CA 13
ATOM 9135 C C . ALA A 1 4 ? 3.378 2.449 -2.261 1.00 1.00 79 ALA A C 13
ATOM 9136 O O . ALA A 1 4 ? 2.636 3.321 -2.714 1.00 1.00 79 ALA A O 13
ATOM 9143 N N . ARG A 1 5 ? 4.612 2.718 -1.801 1.00 1.00 80 ARG A N 13
ATOM 9144 C CA . ARG A 1 5 ? 5.380 3.988 -1.925 1.00 1.00 80 ARG A CA 13
ATOM 9145 C C . ARG A 1 5 ? 4.753 5.275 -1.351 1.00 1.00 80 ARG A C 13
ATOM 9146 O O . ARG A 1 5 ? 5.151 6.380 -1.730 1.00 1.00 80 ARG A O 13
ATOM 9167 N N . LYS A 1 6 ? 3.807 5.150 -0.413 1.00 1.00 81 LYS A N 13
ATOM 9168 C CA . LYS A 1 6 ? 3.275 6.282 0.375 1.00 1.00 81 LYS A CA 13
ATOM 9169 C C . LYS A 1 6 ? 4.312 6.804 1.373 1.00 1.00 81 LYS A C 13
ATOM 9170 O O . LYS A 1 6 ? 5.205 6.077 1.814 1.00 1.00 81 LYS A O 13
ATOM 9189 N N . VAL A 1 7 ? 4.169 8.071 1.747 1.00 1.00 82 VAL A N 13
ATOM 9190 C CA . VAL A 1 7 ? 5.029 8.754 2.726 1.00 1.00 82 VAL A CA 13
ATOM 9191 C C . VAL A 1 7 ? 4.836 8.189 4.130 1.00 1.00 82 VAL A C 13
ATOM 9192 O O . VAL A 1 7 ? 3.704 8.044 4.593 1.00 1.00 82 VAL A O 13
ATOM 9205 N N . LYS A 1 8 ? 5.940 7.930 4.833 1.00 1.00 83 LYS A N 13
ATOM 9206 C CA . LYS A 1 8 ? 5.963 7.613 6.265 1.00 1.00 83 LYS A CA 13
ATOM 9207 C C . LYS A 1 8 ? 6.345 8.885 7.026 1.00 1.00 83 LYS A C 13
ATOM 9208 O O . LYS A 1 8 ? 7.432 9.439 6.851 1.00 1.00 83 LYS A O 13
ATOM 9227 N N . GLN A 1 9 ? 5.412 9.370 7.833 1.00 1.00 84 GLN A N 13
ATOM 9228 C CA . GLN A 1 9 ? 5.621 10.423 8.820 1.00 1.00 84 GLN A CA 13
ATOM 9229 C C . GLN A 1 9 ? 6.154 9.759 10.096 1.00 1.00 84 GLN A C 13
ATOM 9230 O O . GLN A 1 9 ? 5.756 8.644 10.427 1.00 1.00 84 GLN A O 13
ATOM 9244 N N . TYR A 1 10 ? 7.029 10.444 10.827 1.00 1.00 85 TYR A N 13
ATOM 9245 C CA . TYR A 1 10 ? 7.576 9.993 12.111 1.00 1.00 85 TYR A CA 13
ATOM 9246 C C . TYR A 1 10 ? 7.591 11.162 13.102 1.00 1.00 85 TYR A C 13
ATOM 9247 O O . TYR A 1 10 ? 7.728 12.316 12.694 1.00 1.00 85 TYR A O 13
ATOM 9265 N N . LYS A 1 11 ? 7.528 10.852 14.400 1.00 1.00 86 LYS A N 13
ATOM 9266 C CA . LYS A 1 11 ? 7.634 11.812 15.513 1.00 1.00 86 LYS A CA 13
ATOM 9267 C C . LYS A 1 11 ? 8.595 11.274 16.572 1.00 1.00 86 LYS A C 13
ATOM 9268 O O . LYS A 1 11 ? 8.613 10.071 16.813 1.00 1.00 86 LYS A O 13
ATOM 9287 N N . ASN A 1 12 ? 9.361 12.154 17.219 1.00 1.00 87 ASN A N 13
ATOM 9288 C CA . ASN A 1 12 ? 10.376 11.790 18.218 1.00 1.00 87 ASN A CA 13
ATOM 9289 C C . ASN A 1 12 ? 10.090 12.437 19.587 1.00 1.00 87 ASN A C 13
ATOM 9290 O O . ASN A 1 12 ? 10.553 13.551 19.848 1.00 1.00 87 ASN A O 13
ATOM 9301 N N . PRO A 1 13 ? 9.357 11.756 20.492 1.00 1.00 88 PRO A N 13
ATOM 9302 C CA . PRO A 1 13 ? 9.070 12.218 21.858 1.00 1.00 88 PRO A CA 13
ATOM 9303 C C . PRO A 1 13 ? 10.259 12.761 22.681 1.00 1.00 88 PRO A C 13
ATOM 9304 O O . PRO A 1 13 ? 10.056 13.583 23.575 1.00 1.00 88 PRO A O 13
ATOM 9315 N N . HIS A 1 14 ? 11.498 12.334 22.383 1.00 1.00 89 HIS A N 13
ATOM 9316 C CA . HIS A 1 14 ? 12.721 12.803 23.068 1.00 1.00 89 HIS A CA 13
ATOM 9317 C C . HIS A 1 14 ? 13.030 14.294 22.836 1.00 1.00 89 HIS A C 13
ATOM 9318 O O . HIS A 1 14 ? 13.644 14.928 23.694 1.00 1.00 89 HIS A O 13
ATOM 9333 N N . THR A 1 15 ? 12.591 14.853 21.701 1.00 1.00 90 THR A N 13
ATOM 9334 C CA . THR A 1 15 ? 12.859 16.245 21.284 1.00 1.00 90 THR A CA 13
ATOM 9335 C C . THR A 1 15 ? 11.602 17.021 20.861 1.00 1.00 90 THR A C 13
ATOM 9336 O O . THR A 1 15 ? 11.630 18.254 20.811 1.00 1.00 90 THR A O 13
ATOM 9347 N N . GLY A 1 16 ? 10.502 16.321 20.556 1.00 1.00 91 GLY A N 13
ATOM 9348 C CA . GLY A 1 16 ? 9.266 16.891 20.005 1.00 1.00 91 GLY A CA 13
ATOM 9349 C C . GLY A 1 16 ? 9.261 17.003 18.471 1.00 1.00 91 GLY A C 13
ATOM 9350 O O . GLY A 1 16 ? 8.284 17.487 17.898 1.00 1.00 91 GLY A O 13
ATOM 9354 N N . GLU A 1 17 ? 10.337 16.578 17.799 1.00 1.00 92 GLU A N 13
ATOM 9355 C CA . GLU A 1 17 ? 10.475 16.620 16.337 1.00 1.00 92 GLU A CA 13
ATOM 9356 C C . GLU A 1 17 ? 9.476 15.752 15.568 1.00 1.00 92 GLU A C 13
ATOM 9357 O O . GLU A 1 17 ? 9.042 14.699 16.032 1.00 1.00 92 GLU A O 13
ATOM 9369 N N . VAL A 1 18 ? 9.222 16.161 14.322 1.00 1.00 93 VAL A N 13
ATOM 9370 C CA . VAL A 1 18 ? 8.429 15.456 13.310 1.00 1.00 93 VAL A CA 13
ATOM 9371 C C . VAL A 1 18 ? 9.133 15.553 11.949 1.00 1.00 93 VAL A C 13
ATOM 9372 O O . VAL A 1 18 ? 9.665 16.610 11.594 1.00 1.00 93 VAL A O 13
ATOM 9385 N N . ILE A 1 19 ? 9.107 14.466 11.176 1.00 1.00 94 ILE A N 13
ATOM 9386 C CA . ILE A 1 19 ? 9.679 14.352 9.826 1.00 1.00 94 ILE A CA 13
ATOM 9387 C C . ILE A 1 19 ? 8.785 13.490 8.921 1.00 1.00 94 ILE A C 13
ATOM 9388 O O . ILE A 1 19 ? 7.939 12.730 9.387 1.00 1.00 94 ILE A O 13
ATOM 9404 N N . GLU A 1 20 ? 9.037 13.572 7.621 1.00 1.00 95 GLU A N 13
ATOM 9405 C CA . GLU A 1 20 ? 8.377 12.809 6.549 1.00 1.00 95 GLU A CA 13
ATOM 9406 C C . GLU A 1 20 ? 9.390 12.364 5.484 1.00 1.00 95 GLU A C 13
ATOM 9407 O O . GLU A 1 20 ? 10.270 13.130 5.085 1.00 1.00 95 GLU A O 13
ATOM 9419 N N . THR A 1 21 ? 9.247 11.125 5.006 1.00 1.00 96 THR A N 13
ATOM 9420 C CA . THR A 1 21 ? 10.053 10.531 3.920 1.00 1.00 96 THR A CA 13
ATOM 9421 C C . THR A 1 21 ? 9.246 9.464 3.165 1.00 1.00 96 THR A C 13
ATOM 9422 O O . THR A 1 21 ? 8.307 8.893 3.713 1.00 1.00 96 THR A O 13
ATOM 9433 N N . LYS A 1 22 ? 9.610 9.154 1.914 1.00 1.00 97 LYS A N 13
ATOM 9434 C CA . LYS A 1 22 ? 9.050 8.022 1.140 1.00 1.00 97 LYS A CA 13
ATOM 9435 C C . LYS A 1 22 ? 9.732 6.672 1.434 1.00 1.00 97 LYS A C 13
ATOM 9436 O O . LYS A 1 22 ? 9.306 5.647 0.904 1.00 1.00 97 LYS A O 13
ATOM 9455 N N . GLY A 1 23 ? 10.779 6.663 2.269 1.00 1.00 98 GLY A N 13
ATOM 9456 C CA . GLY A 1 23 ? 11.515 5.456 2.693 1.00 1.00 98 GLY A CA 13
ATOM 9457 C C . GLY A 1 23 ? 12.985 5.403 2.243 1.00 1.00 98 GLY A C 13
ATOM 9458 O O . GLY A 1 23 ? 13.659 4.400 2.488 1.00 1.00 98 GLY A O 13
ATOM 9462 N N . GLY A 1 24 ? 13.485 6.452 1.578 1.00 1.00 99 GLY A N 13
ATOM 9463 C CA . GLY A 1 24 ? 14.889 6.572 1.148 1.00 1.00 99 GLY A CA 13
ATOM 9464 C C . GLY A 1 24 ? 15.868 6.872 2.292 1.00 1.00 99 GLY A C 13
ATOM 9465 O O . GLY A 1 24 ? 15.475 7.013 3.453 1.00 1.00 99 GLY A O 13
ATOM 9469 N N . ASN A 1 25 ? 17.160 6.978 1.961 1.00 1.00 100 ASN A N 13
ATOM 9470 C CA . ASN A 1 25 ? 18.248 7.300 2.898 1.00 1.00 100 ASN A CA 13
ATOM 9471 C C . ASN A 1 25 ? 18.137 8.742 3.455 1.00 1.00 100 ASN A C 13
ATOM 9472 O O . ASN A 1 25 ? 18.767 9.677 2.952 1.00 1.00 100 ASN A O 13
ATOM 9483 N N . HIS A 1 26 ? 17.323 8.916 4.504 1.00 1.00 101 HIS A N 13
ATOM 9484 C CA . HIS A 1 26 ? 17.024 10.206 5.151 1.00 1.00 101 HIS A CA 13
ATOM 9485 C C . HIS A 1 26 ? 17.794 10.305 6.475 1.00 1.00 101 HIS A C 13
ATOM 9486 O O . HIS A 1 26 ? 17.317 9.821 7.499 1.00 1.00 101 HIS A O 13
ATOM 9501 N N . LYS A 1 27 ? 18.987 10.917 6.467 1.00 1.00 102 LYS A N 13
ATOM 9502 C CA . LYS A 1 27 ? 19.979 10.934 7.574 1.00 1.00 102 LYS A CA 13
ATOM 9503 C C . LYS A 1 27 ? 19.401 11.190 8.973 1.00 1.00 102 LYS A C 13
ATOM 9504 O O . LYS A 1 27 ? 19.747 10.468 9.902 1.00 1.00 102 LYS A O 13
ATOM 9523 N N . THR A 1 28 ? 18.461 12.123 9.116 1.00 1.00 103 THR A N 13
ATOM 9524 C CA . THR A 1 28 ? 17.774 12.411 10.396 1.00 1.00 103 THR A CA 13
ATOM 9525 C C . THR A 1 28 ? 17.030 11.193 10.964 1.00 1.00 103 THR A C 13
ATOM 9526 O O . THR A 1 28 ? 17.104 10.933 12.160 1.00 1.00 103 THR A O 13
ATOM 9537 N N . LEU A 1 29 ? 16.382 10.390 10.108 1.00 1.00 104 LEU A N 13
ATOM 9538 C CA . LEU A 1 29 ? 15.725 9.143 10.524 1.00 1.00 104 LEU A CA 13
ATOM 9539 C C . LEU A 1 29 ? 16.780 8.093 10.884 1.00 1.00 104 LEU A C 13
ATOM 9540 O O . LEU A 1 29 ? 16.655 7.433 11.908 1.00 1.00 104 LEU A O 13
ATOM 9556 N N . LYS A 1 30 ? 17.848 7.966 10.083 1.00 1.00 105 LYS A N 13
ATOM 9557 C CA . LYS A 1 30 ? 18.961 7.040 10.364 1.00 1.00 105 LYS A CA 13
ATOM 9558 C C . LYS A 1 30 ? 19.591 7.297 11.727 1.00 1.00 105 LYS A C 13
ATOM 9559 O O . LYS A 1 30 ? 19.810 6.362 12.491 1.00 1.00 105 LYS A O 13
ATOM 9578 N N . GLU A 1 31 ? 19.796 8.570 12.061 1.00 1.00 106 GLU A N 13
ATOM 9579 C CA . GLU A 1 31 ? 20.234 8.975 13.392 1.00 1.00 106 GLU A CA 13
ATOM 9580 C C . GLU A 1 31 ? 19.269 8.499 14.477 1.00 1.00 106 GLU A C 13
ATOM 9581 O O . GLU A 1 31 ? 19.696 7.903 15.458 1.00 1.00 106 GLU A O 13
ATOM 9593 N N . TRP A 1 32 ? 17.964 8.690 14.287 1.00 1.00 107 TRP A N 13
ATOM 9594 C CA . TRP A 1 32 ? 16.954 8.230 15.246 1.00 1.00 107 TRP A CA 13
ATOM 9595 C C . TRP A 1 32 ? 16.964 6.700 15.408 1.00 1.00 107 TRP A C 13
ATOM 9596 O O . TRP A 1 32 ? 16.917 6.206 16.535 1.00 1.00 107 TRP A O 13
ATOM 9617 N N . LYS A 1 33 ? 17.097 5.938 14.311 1.00 1.00 108 LYS A N 13
ATOM 9618 C CA . LYS A 1 33 ? 17.182 4.460 14.327 1.00 1.00 108 LYS A CA 13
ATOM 9619 C C . LYS A 1 33 ? 18.428 4.000 15.088 1.00 1.00 108 LYS A C 13
ATOM 9620 O O . LYS A 1 33 ? 18.349 3.073 15.885 1.00 1.00 108 LYS A O 13
ATOM 9639 N N . ALA A 1 34 ? 19.549 4.693 14.908 1.00 1.00 109 ALA A N 13
ATOM 9640 C CA . ALA A 1 34 ? 20.795 4.418 15.623 1.00 1.00 109 ALA A CA 13
ATOM 9641 C C . ALA A 1 34 ? 20.713 4.776 17.124 1.00 1.00 109 ALA A C 13
ATOM 9642 O O . ALA A 1 34 ? 21.232 4.041 17.970 1.00 1.00 109 ALA A O 13
ATOM 9649 N N . LYS A 1 35 ? 20.054 5.894 17.459 1.00 1.00 110 LYS A N 13
ATOM 9650 C CA . LYS A 1 35 ? 19.965 6.446 18.831 1.00 1.00 110 LYS A CA 13
ATOM 9651 C C . LYS A 1 35 ? 18.915 5.761 19.720 1.00 1.00 110 LYS A C 13
ATOM 9652 O O . LYS A 1 35 ? 19.148 5.630 20.924 1.00 1.00 110 LYS A O 13
ATOM 9671 N N . TRP A 1 36 ? 17.807 5.287 19.139 1.00 1.00 111 TRP A N 13
ATOM 9672 C CA . TRP A 1 36 ? 16.642 4.764 19.883 1.00 1.00 111 TRP A CA 13
ATOM 9673 C C . TRP A 1 36 ? 16.131 3.387 19.416 1.00 1.00 111 TRP A C 13
ATOM 9674 O O . TRP A 1 36 ? 15.258 2.808 20.064 1.00 1.00 111 TRP A O 13
ATOM 9695 N N . GLY A 1 37 ? 16.707 2.829 18.348 1.00 1.00 112 GLY A N 13
ATOM 9696 C CA . GLY A 1 37 ? 16.424 1.486 17.830 1.00 1.00 112 GLY A CA 13
ATOM 9697 C C . GLY A 1 37 ? 15.511 1.527 16.598 1.00 1.00 112 GLY A C 13
ATOM 9698 O O . GLY A 1 37 ? 14.465 2.177 16.643 1.00 1.00 112 GLY A O 13
ATOM 9702 N N . PRO A 1 38 ? 15.841 0.825 15.495 1.00 1.00 113 PRO A N 13
ATOM 9703 C CA . PRO A 1 38 ? 15.049 0.868 14.265 1.00 1.00 113 PRO A CA 13
ATOM 9704 C C . PRO A 1 38 ? 13.617 0.351 14.444 1.00 1.00 113 PRO A C 13
ATOM 9705 O O . PRO A 1 38 ? 12.693 0.900 13.853 1.00 1.00 113 PRO A O 13
ATOM 9716 N N . GLU A 1 39 ? 13.406 -0.655 15.300 1.00 1.00 114 GLU A N 13
ATOM 9717 C CA . GLU A 1 39 ? 12.075 -1.211 15.579 1.00 1.00 114 GLU A CA 13
ATOM 9718 C C . GLU A 1 39 ? 11.177 -0.212 16.322 1.00 1.00 114 GLU A C 13
ATOM 9719 O O . GLU A 1 39 ? 9.994 -0.066 16.005 1.00 1.00 114 GLU A O 13
ATOM 9731 N N . ALA A 1 40 ? 11.761 0.525 17.275 1.00 1.00 115 ALA A N 13
ATOM 9732 C CA . ALA A 1 40 ? 11.071 1.601 17.988 1.00 1.00 115 ALA A CA 13
ATOM 9733 C C . ALA A 1 40 ? 10.713 2.757 17.035 1.00 1.00 115 ALA A C 13
ATOM 9734 O O . ALA A 1 40 ? 9.566 3.200 16.991 1.00 1.00 115 ALA A O 13
ATOM 9741 N N . VAL A 1 41 ? 11.668 3.195 16.211 1.00 1.00 116 VAL A N 13
ATOM 9742 C CA . VAL A 1 41 ? 11.446 4.269 15.234 1.00 1.00 116 VAL A CA 13
ATOM 9743 C C . VAL A 1 41 ? 10.412 3.872 14.171 1.00 1.00 116 VAL A C 13
ATOM 9744 O O . VAL A 1 41 ? 9.541 4.675 13.844 1.00 1.00 116 VAL A O 13
ATOM 9757 N N . GLU A 1 42 ? 10.409 2.635 13.670 1.00 1.00 117 GLU A N 13
ATOM 9758 C CA . GLU A 1 42 ? 9.339 2.172 12.775 1.00 1.00 117 GLU A CA 13
ATOM 9759 C C . GLU A 1 42 ? 7.978 2.085 13.484 1.00 1.00 117 GLU A C 13
ATOM 9760 O O . GLU A 1 42 ? 6.942 2.267 12.847 1.00 1.00 117 GLU A O 13
ATOM 9772 N N . SER A 1 43 ? 7.951 1.864 14.804 1.00 1.00 118 SER A N 13
ATOM 9773 C CA . SER A 1 43 ? 6.717 1.979 15.598 1.00 1.00 118 SER A CA 13
ATOM 9774 C C . SER A 1 43 ? 6.209 3.435 15.683 1.00 1.00 118 SER A C 13
ATOM 9775 O O . SER A 1 43 ? 4.997 3.663 15.760 1.00 1.00 118 SER A O 13
ATOM 9783 N N . TRP A 1 44 ? 7.097 4.437 15.580 1.00 1.00 119 TRP A N 13
ATOM 9784 C CA . TRP A 1 44 ? 6.723 5.852 15.439 1.00 1.00 119 TRP A CA 13
ATOM 9785 C C . TRP A 1 44 ? 6.147 6.192 14.046 1.00 1.00 119 TRP A C 13
ATOM 9786 O O . TRP A 1 44 ? 5.565 7.268 13.880 1.00 1.00 119 TRP A O 13
ATOM 9807 N N . ALA A 1 45 ? 6.321 5.320 13.042 1.00 1.00 120 ALA A N 13
ATOM 9808 C CA . ALA A 1 45 ? 5.899 5.588 11.665 1.00 1.00 120 ALA A CA 13
ATOM 9809 C C . ALA A 1 45 ? 4.367 5.667 11.498 1.00 1.00 120 ALA A C 13
ATOM 9810 O O . ALA A 1 45 ? 3.613 4.899 12.103 1.00 1.00 120 ALA A O 13
ATOM 9817 N N . THR A 1 46 ? 3.917 6.535 10.588 1.00 1.00 121 THR A N 13
ATOM 9818 C CA . THR A 1 46 ? 2.527 6.666 10.116 1.00 1.00 121 THR A CA 13
ATOM 9819 C C . THR A 1 46 ? 2.493 6.895 8.610 1.00 1.00 121 THR A C 13
ATOM 9820 O O . THR A 1 46 ? 3.025 7.873 8.088 1.00 1.00 121 THR A O 13
ATOM 9831 N N . LEU A 1 47 ? 1.880 5.954 7.896 1.00 1.00 122 LEU A N 13
ATOM 9832 C CA . LEU A 1 47 ? 1.659 6.017 6.452 1.00 1.00 122 LEU A CA 13
ATOM 9833 C C . LEU A 1 47 ? 0.580 7.060 6.120 1.00 1.00 122 LEU A C 13
ATOM 9834 O O . LEU A 1 47 ? -0.577 6.920 6.528 1.00 1.00 122 LEU A O 13
ATOM 9850 N N . LEU A 1 48 ? 0.962 8.113 5.393 1.00 1.00 123 LEU A N 13
ATOM 9851 C CA . LEU A 1 48 ? 0.048 9.165 4.933 1.00 1.00 123 LEU A CA 13
ATOM 9852 C C . LEU A 1 48 ? -0.765 8.714 3.698 1.00 1.00 123 LEU A C 13
ATOM 9853 O O . LEU A 1 48 ? -0.505 7.666 3.105 1.00 1.00 123 LEU A O 13
ATOM 9869 N N . GLY A 1 49 ? -1.726 9.544 3.269 1.00 1.00 124 GLY A N 13
ATOM 9870 C CA . GLY A 1 49 ? -2.609 9.273 2.118 1.00 1.00 124 GLY A CA 13
ATOM 9871 C C . GLY A 1 49 ? -1.989 9.516 0.729 1.00 1.00 124 GLY A C 13
ATOM 9872 O O . GLY A 1 49 ? -2.706 9.447 -0.272 1.00 1.00 124 GLY A O 13
ATOM 9876 N N . HIS A 1 50 ? -0.685 9.815 0.656 1.00 1.00 125 HIS A N 13
ATOM 9877 C CA . HIS A 1 50 ? 0.074 10.116 -0.567 1.00 1.00 125 HIS A CA 13
ATOM 9878 C C . HIS A 1 50 ? 1.546 9.680 -0.443 1.00 1.00 125 HIS A C 13
ATOM 9879 O O . HIS A 1 50 ? 2.081 9.745 0.690 1.00 1.00 125 HIS A O 13
ATOM 9894 N N . ALA A 1 4 ? 3.356 0.130 -0.734 1.00 1.00 79 ALA A N 14
ATOM 9895 C CA . ALA A 1 4 ? 4.510 1.069 -0.597 1.00 1.00 79 ALA A CA 14
ATOM 9896 C C . ALA A 1 4 ? 4.632 2.042 -1.797 1.00 1.00 79 ALA A C 14
ATOM 9897 O O . ALA A 1 4 ? 5.595 1.997 -2.566 1.00 1.00 79 ALA A O 14
ATOM 9904 N N . ARG A 1 5 ? 3.662 2.967 -1.934 1.00 1.00 80 ARG A N 14
ATOM 9905 C CA . ARG A 1 5 ? 3.652 4.117 -2.880 1.00 1.00 80 ARG A CA 14
ATOM 9906 C C . ARG A 1 5 ? 3.171 5.393 -2.156 1.00 1.00 80 ARG A C 14
ATOM 9907 O O . ARG A 1 5 ? 2.455 6.225 -2.711 1.00 1.00 80 ARG A O 14
ATOM 9928 N N . LYS A 1 6 ? 3.534 5.488 -0.869 1.00 1.00 81 LYS A N 14
ATOM 9929 C CA . LYS A 1 6 ? 3.045 6.461 0.125 1.00 1.00 81 LYS A CA 14
ATOM 9930 C C . LYS A 1 6 ? 4.165 7.009 1.017 1.00 1.00 81 LYS A C 14
ATOM 9931 O O . LYS A 1 6 ? 5.211 6.386 1.194 1.00 1.00 81 LYS A O 14
ATOM 9950 N N . VAL A 1 7 ? 3.909 8.182 1.595 1.00 1.00 82 VAL A N 14
ATOM 9951 C CA . VAL A 1 7 ? 4.786 8.866 2.567 1.00 1.00 82 VAL A CA 14
ATOM 9952 C C . VAL A 1 7 ? 4.590 8.275 3.964 1.00 1.00 82 VAL A C 14
ATOM 9953 O O . VAL A 1 7 ? 3.457 8.028 4.373 1.00 1.00 82 VAL A O 14
ATOM 9966 N N . LYS A 1 8 ? 5.681 8.137 4.721 1.00 1.00 83 LYS A N 14
ATOM 9967 C CA . LYS A 1 8 ? 5.683 7.811 6.152 1.00 1.00 83 LYS A CA 14
ATOM 9968 C C . LYS A 1 8 ? 6.145 9.038 6.938 1.00 1.00 83 LYS A C 14
ATOM 9969 O O . LYS A 1 8 ? 7.243 9.552 6.729 1.00 1.00 83 LYS A O 14
ATOM 9988 N N . GLN A 1 9 ? 5.282 9.514 7.825 1.00 1.00 84 GLN A N 14
ATOM 9989 C CA . GLN A 1 9 ? 5.598 10.518 8.834 1.00 1.00 84 GLN A CA 14
ATOM 9990 C C . GLN A 1 9 ? 6.163 9.786 10.059 1.00 1.00 84 GLN A C 14
ATOM 9991 O O . GLN A 1 9 ? 5.788 8.647 10.333 1.00 1.00 84 GLN A O 14
ATOM 10005 N N . TYR A 1 10 ? 7.052 10.441 10.797 1.00 1.00 85 TYR A N 14
ATOM 10006 C CA . TYR A 1 10 ? 7.625 9.955 12.054 1.00 1.00 85 TYR A CA 14
ATOM 10007 C C . TYR A 1 10 ? 7.650 11.109 13.062 1.00 1.00 85 TYR A C 14
ATOM 10008 O O . TYR A 1 10 ? 7.824 12.265 12.671 1.00 1.00 85 TYR A O 14
ATOM 10026 N N . LYS A 1 11 ? 7.540 10.792 14.356 1.00 1.00 86 LYS A N 14
ATOM 10027 C CA . LYS A 1 11 ? 7.617 11.748 15.474 1.00 1.00 86 LYS A CA 14
ATOM 10028 C C . LYS A 1 11 ? 8.565 11.211 16.547 1.00 1.00 86 LYS A C 14
ATOM 10029 O O . LYS A 1 11 ? 8.581 10.008 16.789 1.00 1.00 86 LYS A O 14
ATOM 10048 N N . ASN A 1 12 ? 9.314 12.096 17.206 1.00 1.00 87 ASN A N 14
ATOM 10049 C CA . ASN A 1 12 ? 10.323 11.740 18.211 1.00 1.00 87 ASN A CA 14
ATOM 10050 C C . ASN A 1 12 ? 10.014 12.380 19.582 1.00 1.00 87 ASN A C 14
ATOM 10051 O O . ASN A 1 12 ? 10.461 13.499 19.849 1.00 1.00 87 ASN A O 14
ATOM 10062 N N . PRO A 1 13 ? 9.272 11.689 20.475 1.00 1.00 88 PRO A N 14
ATOM 10063 C CA . PRO A 1 13 ? 8.945 12.148 21.833 1.00 1.00 88 PRO A CA 14
ATOM 10064 C C . PRO A 1 13 ? 10.105 12.711 22.680 1.00 1.00 88 PRO A C 14
ATOM 10065 O O . PRO A 1 13 ? 9.869 13.530 23.568 1.00 1.00 88 PRO A O 14
ATOM 10076 N N . HIS A 1 14 ? 11.357 12.304 22.409 1.00 1.00 89 HIS A N 14
ATOM 10077 C CA . HIS A 1 14 ? 12.558 12.774 23.134 1.00 1.00 89 HIS A CA 14
ATOM 10078 C C . HIS A 1 14 ? 12.869 14.265 22.916 1.00 1.00 89 HIS A C 14
ATOM 10079 O O . HIS A 1 14 ? 13.462 14.899 23.791 1.00 1.00 89 HIS A O 14
ATOM 10094 N N . THR A 1 15 ? 12.451 14.830 21.777 1.00 1.00 90 THR A N 14
ATOM 10095 C CA . THR A 1 15 ? 12.715 16.229 21.375 1.00 1.00 90 THR A CA 14
ATOM 10096 C C . THR A 1 15 ? 11.459 16.991 20.927 1.00 1.00 90 THR A C 14
ATOM 10097 O O . THR A 1 15 ? 11.466 18.223 20.898 1.00 1.00 90 THR A O 14
ATOM 10108 N N . GLY A 1 16 ? 10.379 16.275 20.584 1.00 1.00 91 GLY A N 14
ATOM 10109 C CA . GLY A 1 16 ? 9.150 16.833 20.006 1.00 1.00 91 GLY A CA 14
ATOM 10110 C C . GLY A 1 16 ? 9.172 16.932 18.472 1.00 1.00 91 GLY A C 14
ATOM 10111 O O . GLY A 1 16 ? 8.194 17.386 17.876 1.00 1.00 91 GLY A O 14
ATOM 10115 N N . GLU A 1 17 ? 10.274 16.533 17.824 1.00 1.00 92 GLU A N 14
ATOM 10116 C CA . GLU A 1 17 ? 10.434 16.573 16.365 1.00 1.00 92 GLU A CA 14
ATOM 10117 C C . GLU A 1 17 ? 9.451 15.706 15.575 1.00 1.00 92 GLU A C 14
ATOM 10118 O O . GLU A 1 17 ? 9.017 14.648 16.027 1.00 1.00 92 GLU A O 14
ATOM 10130 N N . VAL A 1 18 ? 9.211 16.125 14.330 1.00 1.00 93 VAL A N 14
ATOM 10131 C CA . VAL A 1 18 ? 8.453 15.417 13.296 1.00 1.00 93 VAL A CA 14
ATOM 10132 C C . VAL A 1 18 ? 9.196 15.518 11.959 1.00 1.00 93 VAL A C 14
ATOM 10133 O O . VAL A 1 18 ? 9.728 16.580 11.620 1.00 1.00 93 VAL A O 14
ATOM 10146 N N . ILE A 1 19 ? 9.196 14.430 11.186 1.00 1.00 94 ILE A N 14
ATOM 10147 C CA . ILE A 1 19 ? 9.752 14.334 9.828 1.00 1.00 94 ILE A CA 14
ATOM 10148 C C . ILE A 1 19 ? 8.842 13.488 8.934 1.00 1.00 94 ILE A C 14
ATOM 10149 O O . ILE A 1 19 ? 8.005 12.723 9.408 1.00 1.00 94 ILE A O 14
ATOM 10165 N N . GLU A 1 20 ? 9.056 13.591 7.628 1.00 1.00 95 GLU A N 14
ATOM 10166 C CA . GLU A 1 20 ? 8.356 12.843 6.574 1.00 1.00 95 GLU A CA 14
ATOM 10167 C C . GLU A 1 20 ? 9.329 12.398 5.473 1.00 1.00 95 GLU A C 14
ATOM 10168 O O . GLU A 1 20 ? 10.209 13.153 5.054 1.00 1.00 95 GLU A O 14
ATOM 10180 N N . THR A 1 21 ? 9.160 11.165 4.993 1.00 1.00 96 THR A N 14
ATOM 10181 C CA . THR A 1 21 ? 9.951 10.553 3.908 1.00 1.00 96 THR A CA 14
ATOM 10182 C C . THR A 1 21 ? 9.122 9.517 3.133 1.00 1.00 96 THR A C 14
ATOM 10183 O O . THR A 1 21 ? 8.136 8.989 3.645 1.00 1.00 96 THR A O 14
ATOM 10194 N N . LYS A 1 22 ? 9.517 9.199 1.890 1.00 1.00 97 LYS A N 14
ATOM 10195 C CA . LYS A 1 22 ? 8.924 8.122 1.068 1.00 1.00 97 LYS A CA 14
ATOM 10196 C C . LYS A 1 22 ? 9.594 6.748 1.284 1.00 1.00 97 LYS A C 14
ATOM 10197 O O . LYS A 1 22 ? 9.157 5.757 0.698 1.00 1.00 97 LYS A O 14
ATOM 10216 N N . GLY A 1 23 ? 10.646 6.684 2.111 1.00 1.00 98 GLY A N 14
ATOM 10217 C CA . GLY A 1 23 ? 11.358 5.445 2.474 1.00 1.00 98 GLY A CA 14
ATOM 10218 C C . GLY A 1 23 ? 12.832 5.391 2.038 1.00 1.00 98 GLY A C 14
ATOM 10219 O O . GLY A 1 23 ? 13.495 4.376 2.274 1.00 1.00 98 GLY A O 14
ATOM 10223 N N . GLY A 1 24 ? 13.351 6.453 1.406 1.00 1.00 99 GLY A N 14
ATOM 10224 C CA . GLY A 1 24 ? 14.761 6.571 1.007 1.00 1.00 99 GLY A CA 14
ATOM 10225 C C . GLY A 1 24 ? 15.719 6.834 2.179 1.00 1.00 99 GLY A C 14
ATOM 10226 O O . GLY A 1 24 ? 15.303 6.957 3.335 1.00 1.00 99 GLY A O 14
ATOM 10230 N N . ASN A 1 25 ? 17.020 6.933 1.881 1.00 1.00 100 ASN A N 14
ATOM 10231 C CA . ASN A 1 25 ? 18.076 7.227 2.860 1.00 1.00 100 ASN A CA 14
ATOM 10232 C C . ASN A 1 25 ? 17.977 8.667 3.419 1.00 1.00 100 ASN A C 14
ATOM 10233 O O . ASN A 1 25 ? 18.658 9.588 2.952 1.00 1.00 100 ASN A O 14
ATOM 10244 N N . HIS A 1 26 ? 17.130 8.861 4.439 1.00 1.00 101 HIS A N 14
ATOM 10245 C CA . HIS A 1 26 ? 16.875 10.145 5.111 1.00 1.00 101 HIS A CA 14
ATOM 10246 C C . HIS A 1 26 ? 17.695 10.219 6.405 1.00 1.00 101 HIS A C 14
ATOM 10247 O O . HIS A 1 26 ? 17.252 9.739 7.445 1.00 1.00 101 HIS A O 14
ATOM 10262 N N . LYS A 1 27 ? 18.893 10.813 6.351 1.00 1.00 102 LYS A N 14
ATOM 10263 C CA . LYS A 1 27 ? 19.942 10.817 7.407 1.00 1.00 102 LYS A CA 14
ATOM 10264 C C . LYS A 1 27 ? 19.429 11.078 8.834 1.00 1.00 102 LYS A C 14
ATOM 10265 O O . LYS A 1 27 ? 19.807 10.368 9.762 1.00 1.00 102 LYS A O 14
ATOM 10284 N N . THR A 1 28 ? 18.497 12.014 9.007 1.00 1.00 103 THR A N 14
ATOM 10285 C CA . THR A 1 28 ? 17.851 12.322 10.309 1.00 1.00 103 THR A CA 14
ATOM 10286 C C . THR A 1 28 ? 17.096 11.128 10.909 1.00 1.00 103 THR A C 14
ATOM 10287 O O . THR A 1 28 ? 17.178 10.885 12.108 1.00 1.00 103 THR A O 14
ATOM 10298 N N . LEU A 1 29 ? 16.421 10.321 10.077 1.00 1.00 104 LEU A N 14
ATOM 10299 C CA . LEU A 1 29 ? 15.749 9.086 10.512 1.00 1.00 104 LEU A CA 14
ATOM 10300 C C . LEU A 1 29 ? 16.794 8.035 10.899 1.00 1.00 104 LEU A C 14
ATOM 10301 O O . LEU A 1 29 ? 16.669 7.416 11.947 1.00 1.00 104 LEU A O 14
ATOM 10317 N N . LYS A 1 30 ? 17.858 7.874 10.100 1.00 1.00 105 LYS A N 14
ATOM 10318 C CA . LYS A 1 30 ? 18.970 6.957 10.401 1.00 1.00 105 LYS A CA 14
ATOM 10319 C C . LYS A 1 30 ? 19.604 7.239 11.759 1.00 1.00 105 LYS A C 14
ATOM 10320 O O . LYS A 1 30 ? 19.808 6.326 12.550 1.00 1.00 105 LYS A O 14
ATOM 10339 N N . GLU A 1 31 ? 19.818 8.522 12.058 1.00 1.00 106 GLU A N 14
ATOM 10340 C CA . GLU A 1 31 ? 20.257 8.959 13.382 1.00 1.00 106 GLU A CA 14
ATOM 10341 C C . GLU A 1 31 ? 19.293 8.512 14.481 1.00 1.00 106 GLU A C 14
ATOM 10342 O O . GLU A 1 31 ? 19.723 7.937 15.476 1.00 1.00 106 GLU A O 14
ATOM 10354 N N . TRP A 1 32 ? 17.988 8.702 14.292 1.00 1.00 107 TRP A N 14
ATOM 10355 C CA . TRP A 1 32 ? 16.982 8.257 15.263 1.00 1.00 107 TRP A CA 14
ATOM 10356 C C . TRP A 1 32 ? 16.988 6.732 15.454 1.00 1.00 107 TRP A C 14
ATOM 10357 O O . TRP A 1 32 ? 16.928 6.261 16.590 1.00 1.00 107 TRP A O 14
ATOM 10378 N N . LYS A 1 33 ? 17.131 5.944 14.374 1.00 1.00 108 LYS A N 14
ATOM 10379 C CA . LYS A 1 33 ? 17.229 4.468 14.427 1.00 1.00 108 LYS A CA 14
ATOM 10380 C C . LYS A 1 33 ? 18.465 4.035 15.220 1.00 1.00 108 LYS A C 14
ATOM 10381 O O . LYS A 1 33 ? 18.371 3.146 16.061 1.00 1.00 108 LYS A O 14
ATOM 10400 N N . ALA A 1 34 ? 19.590 4.717 15.028 1.00 1.00 109 ALA A N 14
ATOM 10401 C CA . ALA A 1 34 ? 20.832 4.468 15.762 1.00 1.00 109 ALA A CA 14
ATOM 10402 C C . ALA A 1 34 ? 20.737 4.870 17.253 1.00 1.00 109 ALA A C 14
ATOM 10403 O O . ALA A 1 34 ? 21.271 4.173 18.120 1.00 1.00 109 ALA A O 14
ATOM 10410 N N . LYS A 1 35 ? 20.045 5.978 17.551 1.00 1.00 110 LYS A N 14
ATOM 10411 C CA . LYS A 1 35 ? 19.936 6.568 18.901 1.00 1.00 110 LYS A CA 14
ATOM 10412 C C . LYS A 1 35 ? 18.880 5.909 19.802 1.00 1.00 110 LYS A C 14
ATOM 10413 O O . LYS A 1 35 ? 19.101 5.820 21.012 1.00 1.00 110 LYS A O 14
ATOM 10432 N N . TRP A 1 36 ? 17.777 5.415 19.234 1.00 1.00 111 TRP A N 14
ATOM 10433 C CA . TRP A 1 36 ? 16.607 4.910 19.984 1.00 1.00 111 TRP A CA 14
ATOM 10434 C C . TRP A 1 36 ? 16.095 3.523 19.549 1.00 1.00 111 TRP A C 14
ATOM 10435 O O . TRP A 1 36 ? 15.201 2.978 20.196 1.00 1.00 111 TRP A O 14
ATOM 10456 N N . GLY A 1 37 ? 16.686 2.928 18.508 1.00 1.00 112 GLY A N 14
ATOM 10457 C CA . GLY A 1 37 ? 16.399 1.569 18.033 1.00 1.00 112 GLY A CA 14
ATOM 10458 C C . GLY A 1 37 ? 15.527 1.565 16.772 1.00 1.00 112 GLY A C 14
ATOM 10459 O O . GLY A 1 37 ? 14.465 2.194 16.768 1.00 1.00 112 GLY A O 14
ATOM 10463 N N . PRO A 1 38 ? 15.907 0.844 15.699 1.00 1.00 113 PRO A N 14
ATOM 10464 C CA . PRO A 1 38 ? 15.162 0.844 14.438 1.00 1.00 113 PRO A CA 14
ATOM 10465 C C . PRO A 1 38 ? 13.732 0.311 14.577 1.00 1.00 113 PRO A C 14
ATOM 10466 O O . PRO A 1 38 ? 12.830 0.843 13.942 1.00 1.00 113 PRO A O 14
ATOM 10477 N N . GLU A 1 39 ? 13.493 -0.682 15.439 1.00 1.00 114 GLU A N 14
ATOM 10478 C CA . GLU A 1 39 ? 12.155 -1.244 15.672 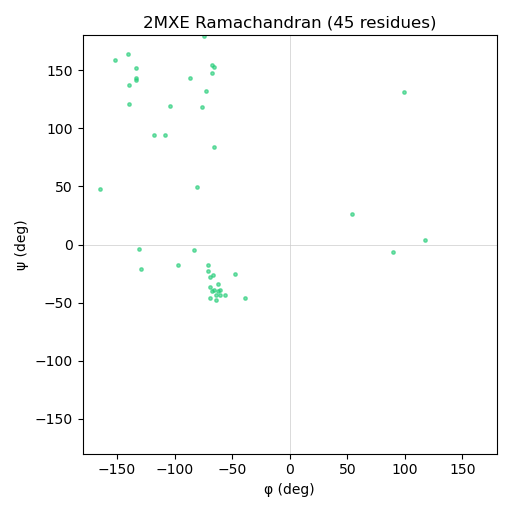1.00 1.00 114 GLU A CA 14
ATOM 10479 C C . GLU A 1 39 ? 11.225 -0.243 16.375 1.00 1.00 114 GLU A C 14
ATOM 10480 O O . GLU A 1 39 ? 10.056 -0.107 16.011 1.00 1.00 114 GLU A O 14
ATOM 10492 N N . ALA A 1 40 ? 11.761 0.502 17.347 1.00 1.00 115 ALA A N 14
ATOM 10493 C CA . ALA A 1 40 ? 11.041 1.582 18.023 1.00 1.00 115 ALA A CA 14
ATOM 10494 C C . ALA A 1 40 ? 10.694 2.711 17.039 1.00 1.00 115 ALA A C 14
ATOM 10495 O O . ALA A 1 40 ? 9.536 3.111 16.926 1.00 1.00 115 ALA A O 14
ATOM 10502 N N . VAL A 1 41 ? 11.679 3.174 16.264 1.00 1.00 116 VAL A N 14
ATOM 10503 C CA . VAL A 1 41 ? 11.488 4.233 15.268 1.00 1.00 116 VAL A CA 14
ATOM 10504 C C . VAL A 1 41 ? 10.519 3.815 14.156 1.00 1.00 116 VAL A C 14
ATOM 10505 O O . VAL A 1 41 ? 9.646 4.593 13.788 1.00 1.00 116 VAL A O 14
ATOM 10518 N N . GLU A 1 42 ? 10.584 2.582 13.648 1.00 1.00 117 GLU A N 14
ATOM 10519 C CA . GLU A 1 42 ? 9.595 2.081 12.679 1.00 1.00 117 GLU A CA 14
ATOM 10520 C C . GLU A 1 42 ? 8.193 1.945 13.301 1.00 1.00 117 GLU A C 14
ATOM 10521 O O . GLU A 1 42 ? 7.194 2.061 12.589 1.00 1.00 117 GLU A O 14
ATOM 10533 N N . SER A 1 43 ? 8.095 1.773 14.626 1.00 1.00 118 SER A N 14
ATOM 10534 C CA . SER A 1 43 ? 6.821 1.851 15.361 1.00 1.00 118 SER A CA 14
ATOM 10535 C C . SER A 1 43 ? 6.304 3.295 15.524 1.00 1.00 118 SER A C 14
ATOM 10536 O O . SER A 1 43 ? 5.099 3.490 15.698 1.00 1.00 118 SER A O 14
ATOM 10544 N N . TRP A 1 44 ? 7.168 4.319 15.424 1.00 1.00 119 TRP A N 14
ATOM 10545 C CA . TRP A 1 44 ? 6.753 5.733 15.351 1.00 1.00 119 TRP A CA 14
ATOM 10546 C C . TRP A 1 44 ? 6.130 6.112 13.991 1.00 1.00 119 TRP A C 14
ATOM 10547 O O . TRP A 1 44 ? 5.505 7.171 13.888 1.00 1.00 119 TRP A O 14
ATOM 10568 N N . ALA A 1 45 ? 6.310 5.290 12.948 1.00 1.00 120 ALA A N 14
ATOM 10569 C CA . ALA A 1 45 ? 5.852 5.595 11.590 1.00 1.00 120 ALA A CA 14
ATOM 10570 C C . ALA A 1 45 ? 4.314 5.681 11.453 1.00 1.00 120 ALA A C 14
ATOM 10571 O O . ALA A 1 45 ? 3.571 4.880 12.031 1.00 1.00 120 ALA A O 14
ATOM 10578 N N . THR A 1 46 ? 3.849 6.583 10.582 1.00 1.00 121 THR A N 14
ATOM 10579 C CA . THR A 1 46 ? 2.452 6.728 10.136 1.00 1.00 121 THR A CA 14
ATOM 10580 C C . THR A 1 46 ? 2.381 7.020 8.643 1.00 1.00 121 THR A C 14
ATOM 10581 O O . THR A 1 46 ? 2.891 8.025 8.151 1.00 1.00 121 THR A O 14
ATOM 10592 N N . LEU A 1 47 ? 1.734 6.114 7.908 1.00 1.00 122 LEU A N 14
ATOM 10593 C CA . LEU A 1 47 ? 1.418 6.280 6.489 1.00 1.00 122 LEU A CA 14
ATOM 10594 C C . LEU A 1 47 ? 0.433 7.446 6.285 1.00 1.00 122 LEU A C 14
ATOM 10595 O O . LEU A 1 47 ? -0.592 7.517 6.967 1.00 1.00 122 LEU A O 14
ATOM 10611 N N . LEU A 1 48 ? 0.732 8.340 5.338 1.00 1.00 123 LEU A N 14
ATOM 10612 C CA . LEU A 1 48 ? -0.134 9.476 4.986 1.00 1.00 123 LEU A CA 14
ATOM 10613 C C . LEU A 1 48 ? -1.019 9.163 3.756 1.00 1.00 123 LEU A C 14
ATOM 10614 O O . LEU A 1 48 ? -0.778 8.201 3.022 1.00 1.00 123 LEU A O 14
ATOM 10630 N N . GLY A 1 49 ? -2.034 10.000 3.518 1.00 1.00 124 GLY A N 14
ATOM 10631 C CA . GLY A 1 49 ? -2.960 9.884 2.383 1.00 1.00 124 GLY A CA 14
ATOM 10632 C C . GLY A 1 49 ? -3.998 11.016 2.319 1.00 1.00 124 GLY A C 14
ATOM 10633 O O . GLY A 1 49 ? -4.021 11.900 3.184 1.00 1.00 124 GLY A O 14
ATOM 10637 N N . HIS A 1 50 ? -4.853 10.982 1.290 1.00 1.00 125 HIS A N 14
ATOM 10638 C CA . HIS A 1 50 ? -5.930 11.955 1.032 1.00 1.00 125 HIS A CA 14
ATOM 10639 C C . HIS A 1 50 ? -7.143 11.289 0.344 1.00 1.00 125 HIS A C 14
ATOM 10640 O O . HIS A 1 50 ? -6.948 10.392 -0.509 1.00 1.00 125 HIS A O 14
ATOM 10655 N N . ALA A 1 4 ? 3.147 0.304 0.157 1.00 1.00 79 ALA A N 15
ATOM 10656 C CA . ALA A 1 4 ? 2.925 1.174 -1.039 1.00 1.00 79 ALA A CA 15
ATOM 10657 C C . ALA A 1 4 ? 3.873 2.390 -1.035 1.00 1.00 79 ALA A C 15
ATOM 10658 O O . ALA A 1 4 ? 4.630 2.589 -0.086 1.00 1.00 79 ALA A O 15
ATOM 10665 N N . ARG A 1 5 ? 3.833 3.230 -2.086 1.00 1.00 80 ARG A N 15
ATOM 10666 C CA . ARG A 1 5 ? 4.731 4.400 -2.273 1.00 1.00 80 ARG A CA 15
ATOM 10667 C C . ARG A 1 5 ? 4.393 5.642 -1.425 1.00 1.00 80 ARG A C 15
ATOM 10668 O O . ARG A 1 5 ? 5.122 6.635 -1.475 1.00 1.00 80 ARG A O 15
ATOM 10689 N N . LYS A 1 6 ? 3.299 5.595 -0.648 1.00 1.00 81 LYS A N 15
ATOM 10690 C CA . LYS A 1 6 ? 2.872 6.633 0.310 1.00 1.00 81 LYS A CA 15
ATOM 10691 C C . LYS A 1 6 ? 3.987 7.056 1.278 1.00 1.00 81 LYS A C 15
ATOM 10692 O O . LYS A 1 6 ? 4.862 6.268 1.650 1.00 1.00 81 LYS A O 15
ATOM 10711 N N . VAL A 1 7 ? 3.912 8.304 1.724 1.00 1.00 82 VAL A N 15
ATOM 10712 C CA . VAL A 1 7 ? 4.829 8.926 2.692 1.00 1.00 82 VAL A CA 15
ATOM 10713 C C . VAL A 1 7 ? 4.649 8.336 4.092 1.00 1.00 82 VAL A C 15
ATOM 10714 O O . VAL A 1 7 ? 3.522 8.192 4.567 1.00 1.00 82 VAL A O 15
ATOM 10727 N N . LYS A 1 8 ? 5.761 8.067 4.782 1.00 1.00 83 LYS A N 15
ATOM 10728 C CA . LYS A 1 8 ? 5.801 7.727 6.204 1.00 1.00 83 LYS A CA 15
ATOM 10729 C C . LYS A 1 8 ? 6.256 8.961 6.978 1.00 1.00 83 LYS A C 15
ATOM 10730 O O . LYS A 1 8 ? 7.360 9.471 6.786 1.00 1.00 83 LYS A O 15
ATOM 10749 N N . GLN A 1 9 ? 5.373 9.454 7.831 1.00 1.00 84 GLN A N 15
ATOM 10750 C CA . GLN A 1 9 ? 5.655 10.475 8.834 1.00 1.00 84 GLN A CA 15
ATOM 10751 C C . GLN A 1 9 ? 6.226 9.762 10.068 1.00 1.00 84 GLN A C 15
ATOM 10752 O O . GLN A 1 9 ? 5.811 8.652 10.391 1.00 1.00 84 GLN A O 15
ATOM 10766 N N . TYR A 1 10 ? 7.142 10.414 10.776 1.00 1.00 85 TYR A N 15
ATOM 10767 C CA . TYR A 1 10 ? 7.719 9.937 12.035 1.00 1.00 85 TYR A CA 15
ATOM 10768 C C . TYR A 1 10 ? 7.760 11.092 13.042 1.00 1.00 85 TYR A C 15
ATOM 10769 O O . TYR A 1 10 ? 7.942 12.243 12.645 1.00 1.00 85 TYR A O 15
ATOM 10787 N N . LYS A 1 11 ? 7.654 10.780 14.337 1.00 1.00 86 LYS A N 15
ATOM 10788 C CA . LYS A 1 11 ? 7.740 11.739 15.451 1.00 1.00 86 LYS A CA 15
ATOM 10789 C C . LYS A 1 11 ? 8.677 11.199 16.528 1.00 1.00 86 LYS A C 15
ATOM 10790 O O . LYS A 1 11 ? 8.588 10.024 16.874 1.00 1.00 86 LYS A O 15
ATOM 10809 N N . ASN A 1 12 ? 9.523 12.061 17.088 1.00 1.00 87 ASN A N 15
ATOM 10810 C CA . ASN A 1 12 ? 10.474 11.713 18.148 1.00 1.00 87 ASN A CA 15
ATOM 10811 C C . ASN A 1 12 ? 10.091 12.406 19.473 1.00 1.00 87 ASN A C 15
ATOM 10812 O O . ASN A 1 12 ? 10.525 13.532 19.724 1.00 1.00 87 ASN A O 15
ATOM 10823 N N . PRO A 1 13 ? 9.284 11.770 20.348 1.00 1.00 88 PRO A N 15
ATOM 10824 C CA . PRO A 1 13 ? 8.804 12.395 21.590 1.00 1.00 88 PRO A CA 15
ATOM 10825 C C . PRO A 1 13 ? 9.916 12.777 22.591 1.00 1.00 88 PRO A C 15
ATOM 10826 O O . PRO A 1 13 ? 9.676 13.574 23.499 1.00 1.00 88 PRO A O 15
ATOM 10837 N N . HIS A 1 14 ? 11.146 12.265 22.411 1.00 1.00 89 HIS A N 15
ATOM 10838 C CA . HIS A 1 14 ? 12.333 12.643 23.203 1.00 1.00 89 HIS A CA 15
ATOM 10839 C C . HIS A 1 14 ? 12.823 14.079 22.935 1.00 1.00 89 HIS A C 15
ATOM 10840 O O . HIS A 1 14 ? 13.466 14.674 23.801 1.00 1.00 89 HIS A O 15
ATOM 10855 N N . THR A 1 15 ? 12.503 14.636 21.760 1.00 1.00 90 THR A N 15
ATOM 10856 C CA . THR A 1 15 ? 12.938 15.977 21.310 1.00 1.00 90 THR A CA 15
ATOM 10857 C C . THR A 1 15 ? 11.778 16.879 20.861 1.00 1.00 90 THR A C 15
ATOM 10858 O O . THR A 1 15 ? 11.915 18.104 20.863 1.00 1.00 90 THR A O 15
ATOM 10869 N N . GLY A 1 16 ? 10.638 16.288 20.485 1.00 1.00 91 GLY A N 15
ATOM 10870 C CA . GLY A 1 16 ? 9.457 16.972 19.947 1.00 1.00 91 GLY A CA 15
ATOM 10871 C C . GLY A 1 16 ? 9.425 17.040 18.411 1.00 1.00 91 GLY A C 15
ATOM 10872 O O . GLY A 1 16 ? 8.441 17.519 17.844 1.00 1.00 91 GLY A O 15
ATOM 10876 N N . GLU A 1 17 ? 10.481 16.580 17.728 1.00 1.00 92 GLU A N 15
ATOM 10877 C CA . GLU A 1 17 ? 10.591 16.616 16.266 1.00 1.00 92 GLU A CA 15
ATOM 10878 C C . GLU A 1 17 ? 9.592 15.728 15.516 1.00 1.00 92 GLU A C 15
ATOM 10879 O O . GLU A 1 17 ? 9.197 14.661 15.983 1.00 1.00 92 GLU A O 15
ATOM 10891 N N . VAL A 1 18 ? 9.294 16.142 14.280 1.00 1.00 93 VAL A N 15
ATOM 10892 C CA . VAL A 1 18 ? 8.512 15.417 13.275 1.00 1.00 93 VAL A CA 15
ATOM 10893 C C . VAL A 1 18 ? 9.214 15.525 11.917 1.00 1.00 93 VAL A C 15
ATOM 10894 O O . VAL A 1 18 ? 9.717 16.592 11.555 1.00 1.00 93 VAL A O 15
ATOM 10907 N N . ILE A 1 19 ? 9.216 14.430 11.152 1.00 1.00 94 ILE A N 15
ATOM 10908 C CA . ILE A 1 19 ? 9.767 14.336 9.792 1.00 1.00 94 ILE A CA 15
ATOM 10909 C C . ILE A 1 19 ? 8.851 13.495 8.896 1.00 1.00 94 ILE A C 15
ATOM 10910 O O . ILE A 1 19 ? 7.995 12.749 9.368 1.00 1.00 94 ILE A O 15
ATOM 10926 N N . GLU A 1 20 ? 9.085 13.582 7.593 1.00 1.00 95 GLU A N 15
ATOM 10927 C CA . GLU A 1 20 ? 8.367 12.863 6.531 1.00 1.00 95 GLU A CA 15
ATOM 10928 C C . GLU A 1 20 ? 9.338 12.402 5.434 1.00 1.00 95 GLU A C 15
ATOM 10929 O O . GLU A 1 20 ? 10.216 13.153 5.003 1.00 1.00 95 GLU A O 15
ATOM 10941 N N . THR A 1 21 ? 9.165 11.162 4.967 1.00 1.00 96 THR A N 15
ATOM 10942 C CA . THR A 1 21 ? 9.951 10.552 3.877 1.00 1.00 96 THR A CA 15
ATOM 10943 C C . THR A 1 21 ? 9.130 9.497 3.123 1.00 1.00 96 THR A C 15
ATOM 10944 O O . THR A 1 21 ? 8.184 8.933 3.670 1.00 1.00 96 THR A O 15
ATOM 10955 N N . LYS A 1 22 ? 9.489 9.191 1.868 1.00 1.00 97 LYS A N 15
ATOM 10956 C CA . LYS A 1 22 ? 8.915 8.073 1.088 1.00 1.00 97 LYS A CA 15
ATOM 10957 C C . LYS A 1 22 ? 9.605 6.721 1.354 1.00 1.00 97 LYS A C 15
ATOM 10958 O O . LYS A 1 22 ? 9.165 5.699 0.827 1.00 1.00 97 LYS A O 15
ATOM 10977 N N . GLY A 1 23 ? 10.673 6.708 2.162 1.00 1.00 98 GLY A N 15
ATOM 10978 C CA . GLY A 1 23 ? 11.431 5.506 2.553 1.00 1.00 98 GLY A CA 15
ATOM 10979 C C . GLY A 1 23 ? 12.909 5.503 2.128 1.00 1.00 98 GLY A C 15
ATOM 10980 O O . GLY A 1 23 ? 13.605 4.511 2.364 1.00 1.00 98 GLY A O 15
ATOM 10984 N N . GLY A 1 24 ? 13.391 6.579 1.490 1.00 1.00 99 GLY A N 15
ATOM 10985 C CA . GLY A 1 24 ? 14.790 6.736 1.067 1.00 1.00 99 GLY A CA 15
ATOM 10986 C C . GLY A 1 24 ? 15.767 7.013 2.218 1.00 1.00 99 GLY A C 15
ATOM 10987 O O . GLY A 1 24 ? 15.376 7.132 3.382 1.00 1.00 99 GLY A O 15
ATOM 10991 N N . ASN A 1 25 ? 17.057 7.140 1.887 1.00 1.00 100 ASN A N 15
ATOM 10992 C CA . ASN A 1 25 ? 18.140 7.446 2.831 1.00 1.00 100 ASN A CA 15
ATOM 10993 C C . ASN A 1 25 ? 18.028 8.885 3.398 1.00 1.00 100 ASN A C 15
ATOM 10994 O O . ASN A 1 25 ? 18.663 9.819 2.903 1.00 1.00 100 ASN A O 15
ATOM 11005 N N . HIS A 1 26 ? 17.212 9.056 4.446 1.00 1.00 101 HIS A N 15
ATOM 11006 C CA . HIS A 1 26 ? 16.929 10.335 5.118 1.00 1.00 101 HIS A CA 15
ATOM 11007 C C . HIS A 1 26 ? 17.693 10.405 6.449 1.00 1.00 101 HIS A C 15
ATOM 11008 O O . HIS A 1 26 ? 17.198 9.915 7.461 1.00 1.00 101 HIS A O 15
ATOM 11023 N N . LYS A 1 27 ? 18.891 11.000 6.466 1.00 1.00 102 LYS A N 15
ATOM 11024 C CA . LYS A 1 27 ? 19.869 10.986 7.590 1.00 1.00 102 LYS A CA 15
ATOM 11025 C C . LYS A 1 27 ? 19.275 11.208 8.989 1.00 1.00 102 LYS A C 15
ATOM 11026 O O . LYS A 1 27 ? 19.624 10.471 9.905 1.00 1.00 102 LYS A O 15
ATOM 11045 N N . THR A 1 28 ? 18.321 12.126 9.148 1.00 1.00 103 THR A N 15
ATOM 11046 C CA . THR A 1 28 ? 17.623 12.384 10.434 1.00 1.00 103 THR A CA 15
ATOM 11047 C C . THR A 1 28 ? 16.896 11.148 10.981 1.00 1.00 103 THR A C 15
ATOM 11048 O O . THR A 1 28 ? 16.925 10.896 12.180 1.00 1.00 103 THR A O 15
ATOM 11059 N N . LEU A 1 29 ? 16.301 10.329 10.100 1.00 1.00 104 LEU A N 15
ATOM 11060 C CA . LEU A 1 29 ? 15.651 9.071 10.478 1.00 1.00 104 LEU A CA 15
ATOM 11061 C C . LEU A 1 29 ? 16.709 8.043 10.884 1.00 1.00 104 LEU A C 15
ATOM 11062 O O . LEU A 1 29 ? 16.581 7.417 11.930 1.00 1.00 104 LEU A O 15
ATOM 11078 N N . LYS A 1 30 ? 17.793 7.913 10.106 1.00 1.00 105 LYS A N 15
ATOM 11079 C CA . LYS A 1 30 ? 18.918 7.012 10.412 1.00 1.00 105 LYS A CA 15
ATOM 11080 C C . LYS A 1 30 ? 19.530 7.302 11.778 1.00 1.00 105 LYS A C 15
ATOM 11081 O O . LYS A 1 30 ? 19.746 6.385 12.561 1.00 1.00 105 LYS A O 15
ATOM 11100 N N . GLU A 1 31 ? 19.719 8.583 12.089 1.00 1.00 106 GLU A N 15
ATOM 11101 C CA . GLU A 1 31 ? 20.158 9.017 13.414 1.00 1.00 106 GLU A CA 15
ATOM 11102 C C . GLU A 1 31 ? 19.221 8.539 14.521 1.00 1.00 106 GLU A C 15
ATOM 11103 O O . GLU A 1 31 ? 19.678 8.034 15.542 1.00 1.00 106 GLU A O 15
ATOM 11115 N N . TRP A 1 32 ? 17.912 8.651 14.314 1.00 1.00 107 TRP A N 15
ATOM 11116 C CA . TRP A 1 32 ? 16.925 8.182 15.288 1.00 1.00 107 TRP A CA 15
ATOM 11117 C C . TRP A 1 32 ? 16.948 6.656 15.440 1.00 1.00 107 TRP A C 15
ATOM 11118 O O . TRP A 1 32 ? 16.920 6.161 16.566 1.00 1.00 107 TRP A O 15
ATOM 11139 N N . LYS A 1 33 ? 17.080 5.897 14.340 1.00 1.00 108 LYS A N 15
ATOM 11140 C CA . LYS A 1 33 ? 17.207 4.422 14.377 1.00 1.00 108 LYS A CA 15
ATOM 11141 C C . LYS A 1 33 ? 18.458 4.010 15.158 1.00 1.00 108 LYS A C 15
ATOM 11142 O O . LYS A 1 33 ? 18.396 3.106 15.983 1.00 1.00 108 LYS A O 15
ATOM 11161 N N . ALA A 1 34 ? 19.561 4.736 14.974 1.00 1.00 109 ALA A N 15
ATOM 11162 C CA . ALA A 1 34 ? 20.819 4.510 15.689 1.00 1.00 109 ALA A CA 15
ATOM 11163 C C . ALA A 1 34 ? 20.734 4.867 17.189 1.00 1.00 109 ALA A C 15
ATOM 11164 O O . ALA A 1 34 ? 21.345 4.186 18.016 1.00 1.00 109 ALA A O 15
ATOM 11171 N N . LYS A 1 35 ? 19.980 5.920 17.536 1.00 1.00 110 LYS A N 15
ATOM 11172 C CA . LYS A 1 35 ? 19.943 6.507 18.897 1.00 1.00 110 LYS A CA 15
ATOM 11173 C C . LYS A 1 35 ? 18.766 6.069 19.790 1.00 1.00 110 LYS A C 15
ATOM 11174 O O . LYS A 1 35 ? 18.886 6.178 21.012 1.00 1.00 110 LYS A O 15
ATOM 11193 N N . TRP A 1 36 ? 17.698 5.493 19.226 1.00 1.00 111 TRP A N 15
ATOM 11194 C CA . TRP A 1 36 ? 16.539 4.952 19.971 1.00 1.00 111 TRP A CA 15
ATOM 11195 C C . TRP A 1 36 ? 16.085 3.543 19.538 1.00 1.00 111 TRP A C 15
ATOM 11196 O O . TRP A 1 36 ? 15.241 2.940 20.207 1.00 1.00 111 TRP A O 15
ATOM 11217 N N . GLY A 1 37 ? 16.666 2.991 18.468 1.00 1.00 112 GLY A N 15
ATOM 11218 C CA . GLY A 1 37 ? 16.432 1.622 17.985 1.00 1.00 112 GLY A CA 15
ATOM 11219 C C . GLY A 1 37 ? 15.540 1.585 16.737 1.00 1.00 112 GLY A C 15
ATOM 11220 O O . GLY A 1 37 ? 14.482 2.216 16.725 1.00 1.00 112 GLY A O 15
ATOM 11224 N N . PRO A 1 38 ? 15.907 0.832 15.682 1.00 1.00 113 PRO A N 15
ATOM 11225 C CA . PRO A 1 38 ? 15.158 0.814 14.424 1.00 1.00 113 PRO A CA 15
ATOM 11226 C C . PRO A 1 38 ? 13.728 0.286 14.571 1.00 1.00 113 PRO A C 15
ATOM 11227 O O . PRO A 1 38 ? 12.822 0.824 13.945 1.00 1.00 113 PRO A O 15
ATOM 11238 N N . GLU A 1 39 ? 13.495 -0.709 15.433 1.00 1.00 114 GLU A N 15
ATOM 11239 C CA . GLU A 1 39 ? 12.161 -1.275 15.665 1.00 1.00 114 GLU A CA 15
ATOM 11240 C C . GLU A 1 39 ? 11.229 -0.281 16.372 1.00 1.00 114 GLU A C 15
ATOM 11241 O O . GLU A 1 39 ? 10.055 -0.155 16.021 1.00 1.00 114 GLU A O 15
ATOM 11253 N N . ALA A 1 40 ? 11.770 0.469 17.338 1.00 1.00 115 ALA A N 15
ATOM 11254 C CA . ALA A 1 40 ? 11.050 1.546 18.021 1.00 1.00 115 ALA A CA 15
ATOM 11255 C C . ALA A 1 40 ? 10.687 2.669 17.036 1.00 1.00 115 ALA A C 15
ATOM 11256 O O . ALA A 1 40 ? 9.524 3.063 16.935 1.00 1.00 115 ALA A O 15
ATOM 11263 N N . VAL A 1 41 ? 11.659 3.133 16.248 1.00 1.00 116 VAL A N 15
ATOM 11264 C CA . VAL A 1 41 ? 11.455 4.197 15.255 1.00 1.00 116 VAL A CA 15
ATOM 11265 C C . VAL A 1 41 ? 10.480 3.775 14.151 1.00 1.00 116 VAL A C 15
ATOM 11266 O O . VAL A 1 41 ? 9.606 4.550 13.781 1.00 1.00 116 VAL A O 15
ATOM 11279 N N . GLU A 1 42 ? 10.546 2.539 13.650 1.00 1.00 117 GLU A N 15
ATOM 11280 C CA . GLU A 1 42 ? 9.551 2.028 12.692 1.00 1.00 117 GLU A CA 15
ATOM 11281 C C . GLU A 1 42 ? 8.151 1.891 13.323 1.00 1.00 117 GLU A C 15
ATOM 11282 O O . GLU A 1 42 ? 7.148 1.989 12.615 1.00 1.00 117 GLU A O 15
ATOM 11294 N N . SER A 1 43 ? 8.066 1.741 14.649 1.00 1.00 118 SER A N 15
ATOM 11295 C CA . SER A 1 43 ? 6.796 1.822 15.390 1.00 1.00 118 SER A CA 15
ATOM 11296 C C . SER A 1 43 ? 6.288 3.271 15.553 1.00 1.00 118 SER A C 15
ATOM 11297 O O . SER A 1 43 ? 5.083 3.470 15.722 1.00 1.00 118 SER A O 15
ATOM 11305 N N . TRP A 1 44 ? 7.155 4.293 15.453 1.00 1.00 119 TRP A N 15
ATOM 11306 C CA . TRP A 1 44 ? 6.749 5.709 15.377 1.00 1.00 119 TRP A CA 15
ATOM 11307 C C . TRP A 1 44 ? 6.130 6.084 14.013 1.00 1.00 119 TRP A C 15
ATOM 11308 O O . TRP A 1 44 ? 5.492 7.134 13.904 1.00 1.00 119 TRP A O 15
ATOM 11329 N N . ALA A 1 45 ? 6.336 5.273 12.963 1.00 1.00 120 ALA A N 15
ATOM 11330 C CA . ALA A 1 45 ? 5.882 5.580 11.603 1.00 1.00 120 ALA A CA 15
ATOM 11331 C C . ALA A 1 45 ? 4.344 5.699 11.474 1.00 1.00 120 ALA A C 15
ATOM 11332 O O . ALA A 1 45 ? 3.590 4.927 12.074 1.00 1.00 120 ALA A O 15
ATOM 11339 N N . THR A 1 46 ? 3.891 6.604 10.602 1.00 1.00 121 THR A N 15
ATOM 11340 C CA . THR A 1 46 ? 2.491 6.782 10.178 1.00 1.00 121 THR A CA 15
ATOM 11341 C C . THR A 1 46 ? 2.405 7.051 8.681 1.00 1.00 121 THR A C 15
ATOM 11342 O O . THR A 1 46 ? 2.970 8.012 8.163 1.00 1.00 121 THR A O 15
ATOM 11353 N N . LEU A 1 47 ? 1.706 6.168 7.966 1.00 1.00 122 LEU A N 15
ATOM 11354 C CA . LEU A 1 47 ? 1.421 6.303 6.539 1.00 1.00 122 LEU A CA 15
ATOM 11355 C C . LEU A 1 47 ? 0.407 7.432 6.299 1.00 1.00 122 LEU A C 15
ATOM 11356 O O . LEU A 1 47 ? -0.720 7.381 6.802 1.00 1.00 122 LEU A O 15
ATOM 11372 N N . LEU A 1 48 ? 0.806 8.453 5.537 1.00 1.00 123 LEU A N 15
ATOM 11373 C CA . LEU A 1 48 ? -0.078 9.549 5.132 1.00 1.00 123 LEU A CA 15
ATOM 11374 C C . LEU A 1 48 ? -0.986 9.139 3.949 1.00 1.00 123 LEU A C 15
ATOM 11375 O O . LEU A 1 48 ? -0.807 8.082 3.340 1.00 1.00 123 LEU A O 15
ATOM 11391 N N . GLY A 1 49 ? -1.941 10.004 3.582 1.00 1.00 124 GLY A N 15
ATOM 11392 C CA . GLY A 1 49 ? -2.874 9.786 2.460 1.00 1.00 124 GLY A CA 15
ATOM 11393 C C . GLY A 1 49 ? -2.291 10.034 1.057 1.00 1.00 124 GLY A C 15
ATOM 11394 O O . GLY A 1 49 ? -3.022 9.945 0.065 1.00 1.00 124 GLY A O 15
ATOM 11398 N N . HIS A 1 50 ? -0.991 10.349 0.960 1.00 1.00 125 HIS A N 15
ATOM 11399 C CA . HIS A 1 50 ? -0.261 10.710 -0.266 1.00 1.00 125 HIS A CA 15
ATOM 11400 C C . HIS A 1 50 ? 1.147 10.084 -0.293 1.00 1.00 125 HIS A C 15
ATOM 11401 O O . HIS A 1 50 ? 1.636 9.781 -1.404 1.00 1.00 125 HIS A O 15
ATOM 11416 N N . ALA A 1 4 ? 3.919 0.261 -1.841 1.00 1.00 79 ALA A N 16
ATOM 11417 C CA . ALA A 1 4 ? 3.949 1.404 -2.799 1.00 1.00 79 ALA A CA 16
ATOM 11418 C C . ALA A 1 4 ? 4.778 2.581 -2.247 1.00 1.00 79 ALA A C 16
ATOM 11419 O O . ALA A 1 4 ? 5.123 2.596 -1.067 1.00 1.00 79 ALA A O 16
ATOM 11426 N N . ARG A 1 5 ? 5.076 3.602 -3.066 1.00 1.00 80 ARG A N 16
ATOM 11427 C CA . ARG A 1 5 ? 5.915 4.784 -2.731 1.00 1.00 80 ARG A CA 16
ATOM 11428 C C . ARG A 1 5 ? 5.219 5.836 -1.833 1.00 1.00 80 ARG A C 16
ATOM 11429 O O . ARG A 1 5 ? 5.430 7.042 -1.988 1.00 1.00 80 ARG A O 16
ATOM 11450 N N . LYS A 1 6 ? 4.348 5.388 -0.921 1.00 1.00 81 LYS A N 16
ATOM 11451 C CA . LYS A 1 6 ? 3.630 6.224 0.066 1.00 1.00 81 LYS A CA 16
ATOM 11452 C C . LYS A 1 6 ? 4.592 6.919 1.036 1.00 1.00 81 LYS A C 16
ATOM 11453 O O . LYS A 1 6 ? 5.674 6.418 1.341 1.00 1.00 81 LYS A O 16
ATOM 11472 N N . VAL A 1 7 ? 4.160 8.066 1.555 1.00 1.00 82 VAL A N 16
ATOM 11473 C CA . VAL A 1 7 ? 4.897 8.846 2.568 1.00 1.00 82 VAL A CA 16
ATOM 11474 C C . VAL A 1 7 ? 4.658 8.260 3.960 1.00 1.00 82 VAL A C 16
ATOM 11475 O O . VAL A 1 7 ? 3.517 7.989 4.333 1.00 1.00 82 VAL A O 16
ATOM 11488 N N . LYS A 1 8 ? 5.729 8.144 4.749 1.00 1.00 83 LYS A N 16
ATOM 11489 C CA . LYS A 1 8 ? 5.706 7.822 6.179 1.00 1.00 83 LYS A CA 16
ATOM 11490 C C . LYS A 1 8 ? 6.162 9.046 6.970 1.00 1.00 83 LYS A C 16
ATOM 11491 O O . LYS A 1 8 ? 7.258 9.567 6.760 1.00 1.00 83 LYS A O 16
ATOM 11510 N N . GLN A 1 9 ? 5.299 9.507 7.863 1.00 1.00 84 GLN A N 16
ATOM 11511 C CA . GLN A 1 9 ? 5.616 10.507 8.874 1.00 1.00 84 GLN A CA 16
ATOM 11512 C C . GLN A 1 9 ? 6.189 9.772 10.092 1.00 1.00 84 GLN A C 16
ATOM 11513 O O . GLN A 1 9 ? 5.815 8.636 10.368 1.00 1.00 84 GLN A O 16
ATOM 11527 N N . TYR A 1 10 ? 7.085 10.425 10.825 1.00 1.00 85 TYR A N 16
ATOM 11528 C CA . TYR A 1 10 ? 7.658 9.942 12.083 1.00 1.00 85 TYR A CA 16
ATOM 11529 C C . TYR A 1 10 ? 7.683 11.097 13.086 1.00 1.00 85 TYR A C 16
ATOM 11530 O O . TYR A 1 10 ? 7.878 12.247 12.693 1.00 1.00 85 TYR A O 16
ATOM 11548 N N . LYS A 1 11 ? 7.552 10.788 14.377 1.00 1.00 86 LYS A N 16
ATOM 11549 C CA . LYS A 1 11 ? 7.633 11.747 15.493 1.00 1.00 86 LYS A CA 16
ATOM 11550 C C . LYS A 1 11 ? 8.582 11.213 16.566 1.00 1.00 86 LYS A C 16
ATOM 11551 O O . LYS A 1 11 ? 8.584 10.015 16.825 1.00 1.00 86 LYS A O 16
ATOM 11570 N N . ASN A 1 12 ? 9.341 12.101 17.207 1.00 1.00 87 ASN A N 16
ATOM 11571 C CA . ASN A 1 12 ? 10.360 11.744 18.204 1.00 1.00 87 ASN A CA 16
ATOM 11572 C C . ASN A 1 12 ? 10.070 12.388 19.577 1.00 1.00 87 ASN A C 16
ATOM 11573 O O . ASN A 1 12 ? 10.526 13.504 19.835 1.00 1.00 87 ASN A O 16
ATOM 11584 N N . PRO A 1 13 ? 9.340 11.701 20.482 1.00 1.00 88 PRO A N 16
ATOM 11585 C CA . PRO A 1 13 ? 9.044 12.164 21.848 1.00 1.00 88 PRO A CA 16
ATOM 11586 C C . PRO A 1 13 ? 10.230 12.713 22.666 1.00 1.00 88 PRO A C 16
ATOM 11587 O O . PRO A 1 13 ? 10.022 13.531 23.563 1.00 1.00 88 PRO A O 16
ATOM 11598 N N . HIS A 1 14 ? 11.472 12.293 22.369 1.00 1.00 89 HIS A N 16
ATOM 11599 C CA . HIS A 1 14 ? 12.692 12.763 23.060 1.00 1.00 89 HIS A CA 16
ATOM 11600 C C . HIS A 1 14 ? 13.003 14.251 22.830 1.00 1.00 89 HIS A C 16
ATOM 11601 O O . HIS A 1 14 ? 13.625 14.887 23.685 1.00 1.00 89 HIS A O 16
ATOM 11616 N N . THR A 1 15 ? 12.568 14.812 21.695 1.00 1.00 90 THR A N 16
ATOM 11617 C CA . THR A 1 15 ? 12.837 16.206 21.280 1.00 1.00 90 THR A CA 16
ATOM 11618 C C . THR A 1 15 ? 11.584 16.981 20.847 1.00 1.00 90 THR A C 16
ATOM 11619 O O . THR A 1 15 ? 11.617 18.212 20.783 1.00 1.00 90 THR A O 16
ATOM 11630 N N . GLY A 1 16 ? 10.478 16.282 20.559 1.00 1.00 91 GLY A N 16
ATOM 11631 C CA . GLY A 1 16 ? 9.246 16.849 20.002 1.00 1.00 91 GLY A CA 16
ATOM 11632 C C . GLY A 1 16 ? 9.245 16.952 18.467 1.00 1.00 91 GLY A C 16
ATOM 11633 O O . GLY A 1 16 ? 8.265 17.424 17.888 1.00 1.00 91 GLY A O 16
ATOM 11637 N N . GLU A 1 17 ? 10.329 16.535 17.799 1.00 1.00 92 GLU A N 16
ATOM 11638 C CA . GLU A 1 17 ? 10.466 16.578 16.338 1.00 1.00 92 GLU A CA 16
ATOM 11639 C C . GLU A 1 17 ? 9.470 15.716 15.564 1.00 1.00 92 GLU A C 16
ATOM 11640 O O . GLU A 1 17 ? 9.035 14.660 16.021 1.00 1.00 92 GLU A O 16
ATOM 11652 N N . VAL A 1 18 ? 9.227 16.124 14.316 1.00 1.00 93 VAL A N 16
ATOM 11653 C CA . VAL A 1 18 ? 8.475 15.403 13.286 1.00 1.00 93 VAL A CA 16
ATOM 11654 C C . VAL A 1 18 ? 9.217 15.501 11.948 1.00 1.00 93 VAL A C 16
ATOM 11655 O O . VAL A 1 18 ? 9.742 16.563 11.603 1.00 1.00 93 VAL A O 16
ATOM 11668 N N . ILE A 1 19 ? 9.215 14.411 11.179 1.00 1.00 94 ILE A N 16
ATOM 11669 C CA . ILE A 1 19 ? 9.772 14.315 9.823 1.00 1.00 94 ILE A CA 16
ATOM 11670 C C . ILE A 1 19 ? 8.861 13.470 8.929 1.00 1.00 94 ILE A C 16
ATOM 11671 O O . ILE A 1 19 ? 8.041 12.692 9.407 1.00 1.00 94 ILE A O 16
ATOM 11687 N N . GLU A 1 20 ? 9.061 13.589 7.623 1.00 1.00 95 GLU A N 16
ATOM 11688 C CA . GLU A 1 20 ? 8.360 12.845 6.568 1.00 1.00 95 GLU A CA 16
ATOM 11689 C C . GLU A 1 20 ? 9.319 12.434 5.439 1.00 1.00 95 GLU A C 16
ATOM 11690 O O . GLU A 1 20 ? 10.166 13.217 5.003 1.00 1.00 95 GLU A O 16
ATOM 11702 N N . THR A 1 21 ? 9.175 11.194 4.960 1.00 1.00 96 THR A N 16
ATOM 11703 C CA . THR A 1 21 ? 9.951 10.606 3.852 1.00 1.00 96 THR A CA 16
ATOM 11704 C C . THR A 1 21 ? 9.132 9.537 3.112 1.00 1.00 96 THR A C 16
ATOM 11705 O O . THR A 1 21 ? 8.174 9.001 3.663 1.00 1.00 96 THR A O 16
ATOM 11716 N N . LYS A 1 22 ? 9.500 9.200 1.865 1.00 1.00 97 LYS A N 16
ATOM 11717 C CA . LYS A 1 22 ? 8.937 8.060 1.103 1.00 1.00 97 LYS A CA 16
ATOM 11718 C C . LYS A 1 22 ? 9.665 6.726 1.360 1.00 1.00 97 LYS A C 16
ATOM 11719 O O . LYS A 1 22 ? 9.279 5.704 0.793 1.00 1.00 97 LYS A O 16
ATOM 11738 N N . GLY A 1 23 ? 10.706 6.728 2.203 1.00 1.00 98 GLY A N 16
ATOM 11739 C CA . GLY A 1 23 ? 11.475 5.532 2.595 1.00 1.00 98 GLY A CA 16
ATOM 11740 C C . GLY A 1 23 ? 12.930 5.510 2.104 1.00 1.00 98 GLY A C 16
ATOM 11741 O O . GLY A 1 23 ? 13.614 4.502 2.284 1.00 1.00 98 GLY A O 16
ATOM 11745 N N . GLY A 1 24 ? 13.406 6.591 1.472 1.00 1.00 99 GLY A N 16
ATOM 11746 C CA . GLY A 1 24 ? 14.797 6.736 1.016 1.00 1.00 99 GLY A CA 16
ATOM 11747 C C . GLY A 1 24 ? 15.801 6.979 2.152 1.00 1.00 99 GLY A C 16
ATOM 11748 O O . GLY A 1 24 ? 15.436 7.068 3.327 1.00 1.00 99 GLY A O 16
ATOM 11752 N N . ASN A 1 25 ? 17.085 7.104 1.802 1.00 1.00 100 ASN A N 16
ATOM 11753 C CA . ASN A 1 25 ? 18.187 7.396 2.729 1.00 1.00 100 ASN A CA 16
ATOM 11754 C C . ASN A 1 25 ? 18.084 8.820 3.322 1.00 1.00 100 ASN A C 16
ATOM 11755 O O . ASN A 1 25 ? 18.702 9.767 2.828 1.00 1.00 100 ASN A O 16
ATOM 11766 N N . HIS A 1 26 ? 17.287 8.969 4.391 1.00 1.00 101 HIS A N 16
ATOM 11767 C CA . HIS A 1 26 ? 17.005 10.238 5.077 1.00 1.00 101 HIS A CA 16
ATOM 11768 C C . HIS A 1 26 ? 17.780 10.295 6.401 1.00 1.00 101 HIS A C 16
ATOM 11769 O O . HIS A 1 26 ? 17.299 9.796 7.416 1.00 1.00 101 HIS A O 16
ATOM 11784 N N . LYS A 1 27 ? 18.978 10.895 6.405 1.00 1.00 102 LYS A N 16
ATOM 11785 C CA . LYS A 1 27 ? 19.967 10.867 7.5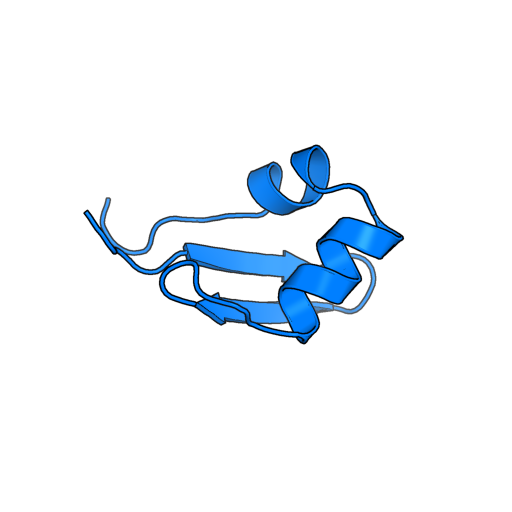14 1.00 1.00 102 LYS A CA 16
ATOM 11786 C C . LYS A 1 27 ? 19.391 11.114 8.915 1.00 1.00 102 LYS A C 16
ATOM 11787 O O . LYS A 1 27 ? 19.725 10.377 9.836 1.00 1.00 102 LYS A O 16
ATOM 11806 N N . THR A 1 28 ? 18.465 12.061 9.065 1.00 1.00 103 THR A N 16
ATOM 11807 C CA . THR A 1 28 ? 17.780 12.350 10.347 1.00 1.00 103 THR A CA 16
ATOM 11808 C C . THR A 1 28 ? 17.027 11.134 10.910 1.00 1.00 103 THR A C 16
ATOM 11809 O O . THR A 1 28 ? 17.088 10.870 12.107 1.00 1.00 103 THR A O 16
ATOM 11820 N N . LEU A 1 29 ? 16.380 10.335 10.050 1.00 1.00 104 LEU A N 16
ATOM 11821 C CA . LEU A 1 29 ? 15.701 9.094 10.458 1.00 1.00 104 LEU A CA 16
ATOM 11822 C C . LEU A 1 29 ? 16.740 8.041 10.857 1.00 1.00 104 LEU A C 16
ATOM 11823 O O . LEU A 1 29 ? 16.598 7.413 11.898 1.00 1.00 104 LEU A O 16
ATOM 11839 N N . LYS A 1 30 ? 17.817 7.887 10.073 1.00 1.00 105 LYS A N 16
ATOM 11840 C CA . LYS A 1 30 ? 18.924 6.963 10.377 1.00 1.00 105 LYS A CA 16
ATOM 11841 C C . LYS A 1 30 ? 19.555 7.241 11.735 1.00 1.00 105 LYS A C 16
ATOM 11842 O O . LYS A 1 30 ? 19.765 6.321 12.521 1.00 1.00 105 LYS A O 16
ATOM 11861 N N . GLU A 1 31 ? 19.774 8.520 12.040 1.00 1.00 106 GLU A N 16
ATOM 11862 C CA . GLU A 1 31 ? 20.219 8.951 13.362 1.00 1.00 106 GLU A CA 16
ATOM 11863 C C . GLU A 1 31 ? 19.257 8.509 14.462 1.00 1.00 106 GLU A C 16
ATOM 11864 O O . GLU A 1 31 ? 19.684 7.945 15.462 1.00 1.00 106 GLU A O 16
ATOM 11876 N N . TRP A 1 32 ? 17.951 8.694 14.265 1.00 1.00 107 TRP A N 16
ATOM 11877 C CA . TRP A 1 32 ? 16.944 8.253 15.234 1.00 1.00 107 TRP A CA 16
ATOM 11878 C C . TRP A 1 32 ? 16.962 6.731 15.431 1.00 1.00 107 TRP A C 16
ATOM 11879 O O . TRP A 1 32 ? 16.929 6.266 16.570 1.00 1.00 107 TRP A O 16
ATOM 11900 N N . LYS A 1 33 ? 17.098 5.943 14.349 1.00 1.00 108 LYS A N 16
ATOM 11901 C CA . LYS A 1 33 ? 17.201 4.464 14.409 1.00 1.00 108 LYS A CA 16
ATOM 11902 C C . LYS A 1 33 ? 18.439 4.038 15.198 1.00 1.00 108 LYS A C 16
ATOM 11903 O O . LYS A 1 33 ? 18.354 3.148 16.038 1.00 1.00 108 LYS A O 16
ATOM 11922 N N . ALA A 1 34 ? 19.563 4.723 14.993 1.00 1.00 109 ALA A N 16
ATOM 11923 C CA . ALA A 1 34 ? 20.811 4.465 15.712 1.00 1.00 109 ALA A CA 16
ATOM 11924 C C . ALA A 1 34 ? 20.737 4.857 17.204 1.00 1.00 109 ALA A C 16
ATOM 11925 O O . ALA A 1 34 ? 21.281 4.156 18.062 1.00 1.00 109 ALA A O 16
ATOM 11932 N N . LYS A 1 35 ? 20.055 5.971 17.516 1.00 1.00 110 LYS A N 16
ATOM 11933 C CA . LYS A 1 35 ? 19.967 6.553 18.870 1.00 1.00 110 LYS A CA 16
ATOM 11934 C C . LYS A 1 35 ? 18.919 5.891 19.778 1.00 1.00 110 LYS A C 16
ATOM 11935 O O . LYS A 1 35 ? 19.154 5.787 20.983 1.00 1.00 110 LYS A O 16
ATOM 11954 N N . TRP A 1 36 ? 17.800 5.416 19.215 1.00 1.00 111 TRP A N 16
ATOM 11955 C CA . TRP A 1 36 ? 16.631 4.928 19.972 1.00 1.00 111 TRP A CA 16
ATOM 11956 C C . TRP A 1 36 ? 16.092 3.552 19.538 1.00 1.00 111 TRP A C 16
ATOM 11957 O O . TRP A 1 36 ? 15.187 3.020 20.184 1.00 1.00 111 TRP A O 16
ATOM 11978 N N . GLY A 1 37 ? 16.670 2.945 18.497 1.00 1.00 112 GLY A N 16
ATOM 11979 C CA . GLY A 1 37 ? 16.380 1.583 18.041 1.00 1.00 112 GLY A CA 16
ATOM 11980 C C . GLY A 1 37 ? 15.502 1.566 16.783 1.00 1.00 112 GLY A C 16
ATOM 11981 O O . GLY A 1 37 ? 14.435 2.185 16.780 1.00 1.00 112 GLY A O 16
ATOM 11985 N N . PRO A 1 38 ? 15.884 0.841 15.713 1.00 1.00 113 PRO A N 16
ATOM 11986 C CA . PRO A 1 38 ? 15.140 0.836 14.455 1.00 1.00 113 PRO A CA 16
ATOM 11987 C C . PRO A 1 38 ? 13.710 0.303 14.599 1.00 1.00 113 PRO A C 16
ATOM 11988 O O . PRO A 1 38 ? 12.810 0.833 13.959 1.00 1.00 113 PRO A O 16
ATOM 11999 N N . GLU A 1 39 ? 13.474 -0.683 15.467 1.00 1.00 114 GLU A N 16
ATOM 12000 C CA . GLU A 1 39 ? 12.140 -1.244 15.700 1.00 1.00 114 GLU A CA 16
ATOM 12001 C C . GLU A 1 39 ? 11.205 -0.248 16.399 1.00 1.00 114 GLU A C 16
ATOM 12002 O O . GLU A 1 39 ? 10.033 -0.121 16.039 1.00 1.00 114 GLU A O 16
ATOM 12014 N N . ALA A 1 40 ? 11.739 0.502 17.368 1.00 1.00 115 ALA A N 16
ATOM 12015 C CA . ALA A 1 40 ? 11.014 1.577 18.047 1.00 1.00 115 ALA A CA 16
ATOM 12016 C C . ALA A 1 40 ? 10.671 2.710 17.063 1.00 1.00 115 ALA A C 16
ATOM 12017 O O . ALA A 1 40 ? 9.515 3.112 16.948 1.00 1.00 115 ALA A O 16
ATOM 12024 N N . VAL A 1 41 ? 11.658 3.165 16.288 1.00 1.00 116 VAL A N 16
ATOM 12025 C CA . VAL A 1 41 ? 11.470 4.228 15.294 1.00 1.00 116 VAL A CA 16
ATOM 12026 C C . VAL A 1 41 ? 10.506 3.815 14.179 1.00 1.00 116 VAL A C 16
ATOM 12027 O O . VAL A 1 41 ? 9.638 4.594 13.806 1.00 1.00 116 VAL A O 16
ATOM 12040 N N . GLU A 1 42 ? 10.572 2.581 13.670 1.00 1.00 117 GLU A N 16
ATOM 12041 C CA . GLU A 1 42 ? 9.579 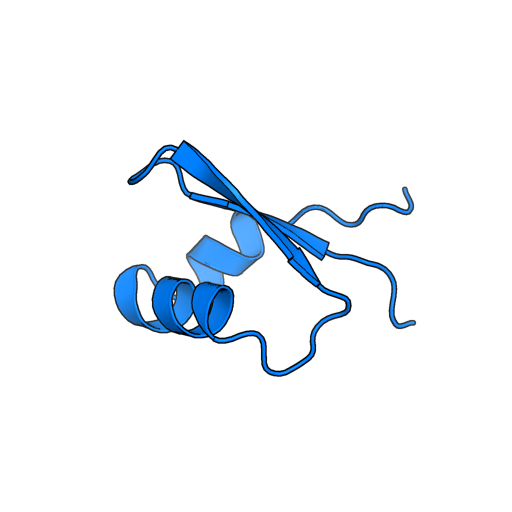2.081 12.707 1.00 1.00 117 GLU A CA 16
ATOM 12042 C C . GLU A 1 42 ? 8.179 1.945 13.330 1.00 1.00 117 GLU A C 16
ATOM 12043 O O . GLU A 1 42 ? 7.178 2.062 12.623 1.00 1.00 117 GLU A O 16
ATOM 12055 N N . SER A 1 43 ? 8.083 1.774 14.654 1.00 1.00 118 SER A N 16
ATOM 12056 C CA . SER A 1 43 ? 6.810 1.848 15.391 1.00 1.00 118 SER A CA 16
ATOM 12057 C C . SER A 1 43 ? 6.292 3.294 15.543 1.00 1.00 118 SER A C 16
ATOM 12058 O O . SER A 1 43 ? 5.084 3.487 15.709 1.00 1.00 118 SER A O 16
ATOM 12066 N N . TRP A 1 44 ? 7.154 4.319 15.441 1.00 1.00 119 TRP A N 16
ATOM 12067 C CA . TRP A 1 44 ? 6.740 5.735 15.360 1.00 1.00 119 TRP A CA 16
ATOM 12068 C C . TRP A 1 44 ? 6.119 6.103 13.996 1.00 1.00 119 TRP A C 16
ATOM 12069 O O . TRP A 1 44 ? 5.488 7.157 13.879 1.00 1.00 119 TRP A O 16
ATOM 12090 N N . ALA A 1 45 ? 6.313 5.278 12.955 1.00 1.00 120 ALA A N 16
ATOM 12091 C CA . ALA A 1 45 ? 5.865 5.577 11.594 1.00 1.00 120 ALA A CA 16
ATOM 12092 C C . ALA A 1 45 ? 4.331 5.660 11.441 1.00 1.00 120 ALA A C 16
ATOM 12093 O O . ALA A 1 45 ? 3.585 4.853 12.006 1.00 1.00 120 ALA A O 16
ATOM 12100 N N . THR A 1 46 ? 3.874 6.564 10.571 1.00 1.00 121 THR A N 16
ATOM 12101 C CA . THR A 1 46 ? 2.480 6.702 10.109 1.00 1.00 121 THR A CA 16
ATOM 12102 C C . THR A 1 46 ? 2.417 6.993 8.614 1.00 1.00 121 THR A C 16
ATOM 12103 O O . THR A 1 46 ? 2.911 8.009 8.128 1.00 1.00 121 THR A O 16
ATOM 12114 N N . LEU A 1 47 ? 1.795 6.078 7.869 1.00 1.00 122 LEU A N 16
ATOM 12115 C CA . LEU A 1 47 ? 1.485 6.244 6.448 1.00 1.00 122 LEU A CA 16
ATOM 12116 C C . LEU A 1 47 ? 0.495 7.400 6.239 1.00 1.00 122 LEU A C 16
ATOM 12117 O O . LEU A 1 47 ? -0.500 7.503 6.961 1.00 1.00 122 LEU A O 16
ATOM 12133 N N . LEU A 1 48 ? 0.734 8.239 5.222 1.00 1.00 123 LEU A N 16
ATOM 12134 C CA . LEU A 1 48 ? -0.095 9.415 4.910 1.00 1.00 123 LEU A CA 16
ATOM 12135 C C . LEU A 1 48 ? -1.017 9.185 3.694 1.00 1.00 123 LEU A C 16
ATOM 12136 O O . LEU A 1 48 ? -1.121 10.020 2.792 1.00 1.00 123 LEU A O 16
ATOM 12152 N N . GLY A 1 49 ? -1.669 8.022 3.660 1.00 1.00 124 GLY A N 16
ATOM 12153 C CA . GLY A 1 49 ? -2.614 7.628 2.607 1.00 1.00 124 GLY A CA 16
ATOM 12154 C C . GLY A 1 49 ? -3.230 6.237 2.805 1.00 1.00 124 GLY A C 16
ATOM 12155 O O . GLY A 1 49 ? -2.877 5.513 3.742 1.00 1.00 124 GLY A O 16
ATOM 12159 N N . HIS A 1 50 ? -4.142 5.859 1.901 1.00 1.00 125 HIS A N 16
ATOM 12160 C CA . HIS A 1 50 ? -4.886 4.588 1.907 1.00 1.00 125 HIS A CA 16
ATOM 12161 C C . HIS A 1 50 ? -5.049 4.034 0.479 1.00 1.00 125 HIS A C 16
ATOM 12162 O O . HIS A 1 50 ? -5.789 4.637 -0.334 1.00 1.00 125 HIS A O 16
ATOM 12177 N N . ALA A 1 4 ? 4.070 -0.091 0.057 1.00 1.00 79 ALA A N 17
ATOM 12178 C CA . ALA A 1 4 ? 3.330 0.692 -0.975 1.00 1.00 79 ALA A CA 17
ATOM 12179 C C . ALA A 1 4 ? 4.018 2.036 -1.268 1.00 1.00 79 ALA A C 17
ATOM 12180 O O . ALA A 1 4 ? 4.841 2.504 -0.481 1.00 1.00 79 ALA A O 17
ATOM 12187 N N . ARG A 1 5 ? 3.677 2.686 -2.394 1.00 1.00 80 ARG A N 17
ATOM 12188 C CA . ARG A 1 5 ? 4.238 3.981 -2.853 1.00 1.00 80 ARG A CA 17
ATOM 12189 C C . ARG A 1 5 ? 3.661 5.193 -2.088 1.00 1.00 80 ARG A C 17
ATOM 12190 O O . ARG A 1 5 ? 2.962 6.033 -2.659 1.00 1.00 80 ARG A O 17
ATOM 12211 N N . LYS A 1 6 ? 3.910 5.240 -0.773 1.00 1.00 81 LYS A N 17
ATOM 12212 C CA . LYS A 1 6 ? 3.349 6.205 0.197 1.00 1.00 81 LYS A CA 17
ATOM 12213 C C . LYS A 1 6 ? 4.421 6.771 1.134 1.00 1.00 81 LYS A C 17
ATOM 12214 O O . LYS A 1 6 ? 5.445 6.143 1.400 1.00 1.00 81 LYS A O 17
ATOM 12233 N N . VAL A 1 7 ? 4.157 7.976 1.641 1.00 1.00 82 VAL A N 17
ATOM 12234 C CA . VAL A 1 7 ? 5.009 8.687 2.617 1.00 1.00 82 VAL A CA 17
ATOM 12235 C C . VAL A 1 7 ? 4.808 8.119 4.021 1.00 1.00 82 VAL A C 17
ATOM 12236 O O . VAL A 1 7 ? 3.673 7.886 4.436 1.00 1.00 82 VAL A O 17
ATOM 12249 N N . LYS A 1 8 ? 5.896 7.962 4.781 1.00 1.00 83 LYS A N 17
ATOM 12250 C CA . LYS A 1 8 ? 5.881 7.657 6.216 1.00 1.00 83 LYS A CA 17
ATOM 12251 C C . LYS A 1 8 ? 6.261 8.923 6.981 1.00 1.00 83 LYS A C 17
ATOM 12252 O O . LYS A 1 8 ? 7.340 9.486 6.787 1.00 1.00 83 LYS A O 17
ATOM 12271 N N . GLN A 1 9 ? 5.345 9.387 7.820 1.00 1.00 84 GLN A N 17
ATOM 12272 C CA . GLN A 1 9 ? 5.588 10.434 8.807 1.00 1.00 84 GLN A CA 17
ATOM 12273 C C . GLN A 1 9 ? 6.125 9.756 10.075 1.00 1.00 84 GLN A C 17
ATOM 12274 O O . GLN A 1 9 ? 5.757 8.622 10.377 1.00 1.00 84 GLN A O 17
ATOM 12288 N N . TYR A 1 10 ? 6.985 10.447 10.813 1.00 1.00 85 TYR A N 17
ATOM 12289 C CA . TYR A 1 10 ? 7.554 9.991 12.081 1.00 1.00 85 TYR A CA 17
ATOM 12290 C C . TYR A 1 10 ? 7.578 11.155 13.074 1.00 1.00 85 TYR A C 17
ATOM 12291 O O . TYR A 1 10 ? 7.751 12.309 12.674 1.00 1.00 85 TYR A O 17
ATOM 12309 N N . LYS A 1 11 ? 7.488 10.848 14.368 1.00 1.00 86 LYS A N 17
ATOM 12310 C CA . LYS A 1 11 ? 7.622 11.797 15.489 1.00 1.00 86 LYS A CA 17
ATOM 12311 C C . LYS A 1 11 ? 8.597 11.223 16.515 1.00 1.00 86 LYS A C 17
ATOM 12312 O O . LYS A 1 11 ? 8.609 10.015 16.725 1.00 1.00 86 LYS A O 17
ATOM 12331 N N . ASN A 1 12 ? 9.378 12.080 17.171 1.00 1.00 87 ASN A N 17
ATOM 12332 C CA . ASN A 1 12 ? 10.393 11.673 18.149 1.00 1.00 87 ASN A CA 17
ATOM 12333 C C . ASN A 1 12 ? 10.081 12.230 19.555 1.00 1.00 87 ASN A C 17
ATOM 12334 O O . ASN A 1 12 ? 10.483 13.353 19.870 1.00 1.00 87 ASN A O 17
ATOM 12345 N N . PRO A 1 13 ? 9.395 11.464 20.428 1.00 1.00 88 PRO A N 17
ATOM 12346 C CA . PRO A 1 13 ? 9.122 11.838 21.823 1.00 1.00 88 PRO A CA 17
ATOM 12347 C C . PRO A 1 13 ? 10.323 12.340 22.648 1.00 1.00 88 PRO A C 17
ATOM 12348 O O . PRO A 1 13 ? 10.132 13.116 23.587 1.00 1.00 88 PRO A O 17
ATOM 12359 N N . HIS A 1 14 ? 11.554 11.924 22.314 1.00 1.00 89 HIS A N 17
ATOM 12360 C CA . HIS A 1 14 ? 12.779 12.315 23.036 1.00 1.00 89 HIS A CA 17
ATOM 12361 C C . HIS A 1 14 ? 13.279 13.733 22.692 1.00 1.00 89 HIS A C 17
ATOM 12362 O O . HIS A 1 14 ? 14.058 14.297 23.464 1.00 1.00 89 HIS A O 17
ATOM 12377 N N . THR A 1 15 ? 12.833 14.319 21.575 1.00 1.00 90 THR A N 17
ATOM 12378 C CA . THR A 1 15 ? 13.291 15.636 21.080 1.00 1.00 90 THR A CA 17
ATOM 12379 C C . THR A 1 15 ? 12.152 16.600 20.713 1.00 1.00 90 THR A C 17
ATOM 12380 O O . THR A 1 15 ? 12.363 17.814 20.677 1.00 1.00 90 THR A O 17
ATOM 12391 N N . GLY A 1 16 ? 10.945 16.083 20.456 1.00 1.00 91 GLY A N 17
ATOM 12392 C CA . GLY A 1 16 ? 9.763 16.831 20.013 1.00 1.00 91 GLY A CA 17
ATOM 12393 C C . GLY A 1 16 ? 9.624 16.951 18.487 1.00 1.00 91 GLY A C 17
ATOM 12394 O O . GLY A 1 16 ? 8.614 17.468 18.009 1.00 1.00 91 GLY A O 17
ATOM 12398 N N . GLU A 1 17 ? 10.617 16.497 17.713 1.00 1.00 92 GLU A N 17
ATOM 12399 C CA . GLU A 1 17 ? 10.634 16.597 16.247 1.00 1.00 92 GLU A CA 17
ATOM 12400 C C . GLU A 1 17 ? 9.605 15.721 15.521 1.00 1.00 92 GLU A C 17
ATOM 12401 O O . GLU A 1 17 ? 9.213 14.653 15.990 1.00 1.00 92 GLU A O 17
ATOM 12413 N N . VAL A 1 18 ? 9.268 16.146 14.299 1.00 1.00 93 VAL A N 17
ATOM 12414 C CA . VAL A 1 18 ? 8.477 15.428 13.297 1.00 1.00 93 VAL A CA 17
ATOM 12415 C C . VAL A 1 18 ? 9.172 15.530 11.934 1.00 1.00 93 VAL A C 17
ATOM 12416 O O . VAL A 1 18 ? 9.678 16.595 11.572 1.00 1.00 93 VAL A O 17
ATOM 12429 N N . ILE A 1 19 ? 9.169 14.437 11.168 1.00 1.00 94 ILE A N 17
ATOM 12430 C CA . ILE A 1 19 ? 9.726 14.333 9.812 1.00 1.00 94 ILE A CA 17
ATOM 12431 C C . ILE A 1 19 ? 8.842 13.455 8.923 1.00 1.00 94 ILE A C 17
ATOM 12432 O O . ILE A 1 19 ? 8.030 12.666 9.400 1.00 1.00 94 ILE A O 17
ATOM 12448 N N . GLU A 1 20 ? 9.051 13.559 7.619 1.00 1.00 95 GLU A N 17
ATOM 12449 C CA . GLU A 1 20 ? 8.385 12.779 6.569 1.00 1.00 95 GLU A CA 17
ATOM 12450 C C . GLU A 1 20 ? 9.373 12.366 5.468 1.00 1.00 95 GLU A C 17
ATOM 12451 O O . GLU A 1 20 ? 10.224 13.151 5.043 1.00 1.00 95 GLU A O 17
ATOM 12463 N N . THR A 1 21 ? 9.249 11.122 4.999 1.00 1.00 96 THR A N 17
ATOM 12464 C CA . THR A 1 21 ? 10.054 10.540 3.905 1.00 1.00 96 THR A CA 17
ATOM 12465 C C . THR A 1 21 ? 9.260 9.460 3.154 1.00 1.00 96 THR A C 17
ATOM 12466 O O . THR A 1 21 ? 8.315 8.891 3.694 1.00 1.00 96 THR A O 17
ATOM 12477 N N . LYS A 1 22 ? 9.642 9.150 1.910 1.00 1.00 97 LYS A N 17
ATOM 12478 C CA . LYS A 1 22 ? 9.090 8.026 1.121 1.00 1.00 97 LYS A CA 17
ATOM 12479 C C . LYS A 1 22 ? 9.794 6.680 1.391 1.00 1.00 97 LYS A C 17
ATOM 12480 O O . LYS A 1 22 ? 9.389 5.659 0.833 1.00 1.00 97 LYS A O 17
ATOM 12499 N N . GLY A 1 23 ? 10.837 6.671 2.228 1.00 1.00 98 GLY A N 17
ATOM 12500 C CA . GLY A 1 23 ? 11.595 5.470 2.629 1.00 1.00 98 GLY A CA 17
ATOM 12501 C C . GLY A 1 23 ? 13.064 5.454 2.180 1.00 1.00 98 GLY A C 17
ATOM 12502 O O . GLY A 1 23 ? 13.760 4.464 2.414 1.00 1.00 98 GLY A O 17
ATOM 12506 N N . GLY A 1 24 ? 13.541 6.520 1.526 1.00 1.00 99 GLY A N 17
ATOM 12507 C CA . GLY A 1 24 ? 14.942 6.678 1.109 1.00 1.00 99 GLY A CA 17
ATOM 12508 C C . GLY A 1 24 ? 15.904 6.971 2.268 1.00 1.00 99 GLY A C 17
ATOM 12509 O O . GLY A 1 24 ? 15.499 7.083 3.429 1.00 1.00 99 GLY A O 17
ATOM 12513 N N . ASN A 1 25 ? 17.195 7.112 1.950 1.00 1.00 100 ASN A N 17
ATOM 12514 C CA . ASN A 1 25 ? 18.261 7.442 2.906 1.00 1.00 100 ASN A CA 17
ATOM 12515 C C . ASN A 1 25 ? 18.116 8.878 3.465 1.00 1.00 100 ASN A C 17
ATOM 12516 O O . ASN A 1 25 ? 18.743 9.822 2.976 1.00 1.00 100 ASN A O 17
ATOM 12527 N N . HIS A 1 26 ? 17.286 9.040 4.503 1.00 1.00 101 HIS A N 17
ATOM 12528 C CA . HIS A 1 26 ? 16.993 10.320 5.170 1.00 1.00 101 HIS A CA 17
ATOM 12529 C C . HIS A 1 26 ? 17.764 10.399 6.493 1.00 1.00 101 HIS A C 17
ATOM 12530 O O . HIS A 1 26 ? 17.284 9.905 7.511 1.00 1.00 101 HIS A O 17
ATOM 12545 N N . LYS A 1 27 ? 18.958 11.003 6.495 1.00 1.00 102 LYS A N 17
ATOM 12546 C CA . LYS A 1 27 ? 19.946 10.994 7.603 1.00 1.00 102 LYS A CA 17
ATOM 12547 C C . LYS A 1 27 ? 19.370 11.239 9.004 1.00 1.00 102 LYS A C 17
ATOM 12548 O O . LYS A 1 27 ? 19.718 10.509 9.926 1.00 1.00 102 LYS A O 17
ATOM 12567 N N . THR A 1 28 ? 18.425 12.163 9.155 1.00 1.00 103 THR A N 17
ATOM 12568 C CA . THR A 1 28 ? 17.735 12.436 10.438 1.00 1.00 103 THR A CA 17
ATOM 12569 C C . THR A 1 28 ? 17.008 11.208 11.004 1.00 1.00 103 THR A C 17
ATOM 12570 O O . THR A 1 28 ? 17.070 10.947 12.200 1.00 1.00 103 THR A O 17
ATOM 12581 N N . LEU A 1 29 ? 16.375 10.400 10.142 1.00 1.00 104 LEU A N 17
ATOM 12582 C CA . LEU A 1 29 ? 15.720 9.149 10.540 1.00 1.00 104 LEU A CA 17
ATOM 12583 C C . LEU A 1 29 ? 16.780 8.105 10.900 1.00 1.00 104 LEU A C 17
ATOM 12584 O O . LEU A 1 29 ? 16.657 7.444 11.925 1.00 1.00 104 LEU A O 17
ATOM 12600 N N . LYS A 1 30 ? 17.850 7.982 10.101 1.00 1.00 105 LYS A N 17
ATOM 12601 C CA . LYS A 1 30 ? 18.972 7.067 10.384 1.00 1.00 105 LYS A CA 17
ATOM 12602 C C . LYS A 1 30 ? 19.597 7.324 11.749 1.00 1.00 105 LYS A C 17
ATOM 12603 O O . LYS A 1 30 ? 19.821 6.387 12.510 1.00 1.00 105 LYS A O 17
ATOM 12622 N N . GLU A 1 31 ? 19.788 8.599 12.086 1.00 1.00 106 GLU A N 17
ATOM 12623 C CA . GLU A 1 31 ? 20.229 9.006 13.419 1.00 1.00 106 GLU A CA 17
ATOM 12624 C C . GLU A 1 31 ? 19.271 8.513 14.499 1.00 1.00 106 GLU A C 17
ATOM 12625 O O . GLU A 1 31 ? 19.701 7.909 15.475 1.00 1.00 106 GLU A O 17
ATOM 12637 N N . TRP A 1 32 ? 17.966 8.696 14.312 1.00 1.00 107 TRP A N 17
ATOM 12638 C CA . TRP A 1 32 ? 16.962 8.227 15.272 1.00 1.00 107 TRP A CA 17
ATOM 12639 C C . TRP A 1 32 ? 16.970 6.697 15.425 1.00 1.00 107 TRP A C 17
ATOM 12640 O O . TRP A 1 32 ? 16.920 6.198 16.548 1.00 1.00 107 TRP A O 17
ATOM 12661 N N . LYS A 1 33 ? 17.106 5.942 14.322 1.00 1.00 108 LYS A N 17
ATOM 12662 C CA . LYS A 1 33 ? 17.192 4.464 14.337 1.00 1.00 108 LYS A CA 17
ATOM 12663 C C . LYS A 1 33 ? 18.441 4.005 15.094 1.00 1.00 108 LYS A C 17
ATOM 12664 O O . LYS A 1 33 ? 18.361 3.076 15.894 1.00 1.00 108 LYS A O 17
ATOM 12683 N N . ALA A 1 34 ? 19.562 4.698 14.915 1.00 1.00 109 ALA A N 17
ATOM 12684 C CA . ALA A 1 34 ? 20.807 4.429 15.636 1.00 1.00 109 ALA A CA 17
ATOM 12685 C C . ALA A 1 34 ? 20.717 4.781 17.138 1.00 1.00 109 ALA A C 17
ATOM 12686 O O . ALA A 1 34 ? 21.234 4.045 17.982 1.00 1.00 109 ALA A O 17
ATOM 12693 N N . LYS A 1 35 ? 20.044 5.892 17.472 1.00 1.00 110 LYS A N 17
ATOM 12694 C CA . LYS A 1 35 ? 19.948 6.445 18.841 1.00 1.00 110 LYS A CA 17
ATOM 12695 C C . LYS A 1 35 ? 18.892 5.773 19.731 1.00 1.00 110 LYS A C 17
ATOM 12696 O O . LYS A 1 35 ? 19.118 5.648 20.937 1.00 1.00 110 LYS A O 17
ATOM 12715 N N . TRP A 1 36 ? 17.779 5.309 19.152 1.00 1.00 111 TRP A N 17
ATOM 12716 C CA . TRP A 1 36 ? 16.612 4.776 19.887 1.00 1.00 111 TRP A CA 17
ATOM 12717 C C . TRP A 1 36 ? 16.122 3.393 19.421 1.00 1.00 111 TRP A C 17
ATOM 12718 O O . TRP A 1 36 ? 15.259 2.802 20.070 1.00 1.00 111 TRP A O 17
ATOM 12739 N N . GLY A 1 37 ? 16.700 2.851 18.347 1.00 1.00 112 GLY A N 17
ATOM 12740 C CA . GLY A 1 37 ? 16.426 1.506 17.824 1.00 1.00 112 GLY A CA 17
ATOM 12741 C C . GLY A 1 37 ? 15.512 1.546 16.591 1.00 1.00 112 GLY A C 17
ATOM 12742 O O . GLY A 1 37 ? 14.466 2.198 16.637 1.00 1.00 112 GLY A O 17
ATOM 12746 N N . PRO A 1 38 ? 15.842 0.843 15.491 1.00 1.00 113 PRO A N 17
ATOM 12747 C CA . PRO A 1 38 ? 15.051 0.880 14.260 1.00 1.00 113 PRO A CA 17
ATOM 12748 C C . PRO A 1 38 ? 13.621 0.367 14.450 1.00 1.00 113 PRO A C 17
ATOM 12749 O O . PRO A 1 38 ? 12.696 0.920 13.864 1.00 1.00 113 PRO A O 17
ATOM 12760 N N . GLU A 1 39 ? 13.410 -0.639 15.305 1.00 1.00 114 GLU A N 17
ATOM 12761 C CA . GLU A 1 39 ? 12.082 -1.196 15.581 1.00 1.00 114 GLU A CA 17
ATOM 12762 C C . GLU A 1 39 ? 11.187 -0.193 16.324 1.00 1.00 114 GLU A C 17
ATOM 12763 O O . GLU A 1 39 ? 10.006 -0.042 16.003 1.00 1.00 114 GLU A O 17
ATOM 12775 N N . ALA A 1 40 ? 11.767 0.540 17.281 1.00 1.00 115 ALA A N 17
ATOM 12776 C CA . ALA A 1 40 ? 11.085 1.628 17.987 1.00 1.00 115 ALA A CA 17
ATOM 12777 C C . ALA A 1 40 ? 10.720 2.772 17.029 1.00 1.00 115 ALA A C 17
ATOM 12778 O O . ALA A 1 40 ? 9.570 3.206 16.983 1.00 1.00 115 ALA A O 17
ATOM 12785 N N . VAL A 1 41 ? 11.672 3.217 16.206 1.00 1.00 116 VAL A N 17
ATOM 12786 C CA . VAL A 1 41 ? 11.446 4.287 15.225 1.00 1.00 116 VAL A CA 17
ATOM 12787 C C . VAL A 1 41 ? 10.411 3.895 14.164 1.00 1.00 116 VAL A C 17
ATOM 12788 O O . VAL A 1 41 ? 9.548 4.703 13.832 1.00 1.00 116 VAL A O 17
ATOM 12801 N N . GLU A 1 42 ? 10.407 2.657 13.665 1.00 1.00 117 GLU A N 17
ATOM 12802 C CA . GLU A 1 42 ? 9.339 2.197 12.767 1.00 1.00 117 GLU A CA 17
ATOM 12803 C C . GLU A 1 42 ? 7.977 2.100 13.479 1.00 1.00 117 GLU A C 17
ATOM 12804 O O . GLU A 1 42 ? 6.940 2.297 12.846 1.00 1.00 117 GLU A O 17
ATOM 12816 N N . SER A 1 43 ? 7.956 1.862 14.794 1.00 1.00 118 SER A N 17
ATOM 12817 C CA . SER A 1 43 ? 6.726 1.966 15.595 1.00 1.00 118 SER A CA 17
ATOM 12818 C C . SER A 1 43 ? 6.214 3.418 15.702 1.00 1.00 118 SER A C 17
ATOM 12819 O O . SER A 1 43 ? 5.004 3.641 15.800 1.00 1.00 118 SER A O 17
ATOM 12827 N N . TRP A 1 44 ? 7.102 4.421 15.596 1.00 1.00 119 TRP A N 17
ATOM 12828 C CA . TRP A 1 44 ? 6.717 5.837 15.479 1.00 1.00 119 TRP A CA 17
ATOM 12829 C C . TRP A 1 44 ? 6.126 6.190 14.097 1.00 1.00 119 TRP A C 17
ATOM 12830 O O . TRP A 1 44 ? 5.543 7.267 13.951 1.00 1.00 119 TRP A O 17
ATOM 12851 N N . ALA A 1 45 ? 6.291 5.331 13.081 1.00 1.00 120 ALA A N 17
ATOM 12852 C CA . ALA A 1 45 ? 5.865 5.622 11.712 1.00 1.00 120 ALA A CA 17
ATOM 12853 C C . ALA A 1 45 ? 4.332 5.671 11.535 1.00 1.00 120 ALA A C 17
ATOM 12854 O O . ALA A 1 45 ? 3.589 4.875 12.122 1.00 1.00 120 ALA A O 17
ATOM 12861 N N . THR A 1 46 ? 3.872 6.528 10.621 1.00 1.00 121 THR A N 17
ATOM 12862 C CA . THR A 1 46 ? 2.488 6.617 10.124 1.00 1.00 121 THR A CA 17
ATOM 12863 C C . THR A 1 46 ? 2.465 6.859 8.621 1.00 1.00 121 THR A C 17
ATOM 12864 O O . THR A 1 46 ? 2.986 7.848 8.108 1.00 1.00 121 THR A O 17
ATOM 12875 N N . LEU A 1 47 ? 1.860 5.920 7.893 1.00 1.00 122 LEU A N 17
ATOM 12876 C CA . LEU A 1 47 ? 1.634 6.004 6.450 1.00 1.00 122 LEU A CA 17
ATOM 12877 C C . LEU A 1 47 ? 0.574 7.071 6.130 1.00 1.00 122 LEU A C 17
ATOM 12878 O O . LEU A 1 47 ? -0.556 6.997 6.619 1.00 1.00 122 LEU A O 17
ATOM 12894 N N . LEU A 1 48 ? 0.939 8.064 5.312 1.00 1.00 123 LEU A N 17
ATOM 12895 C CA . LEU A 1 48 ? 0.032 9.129 4.873 1.00 1.00 123 LEU A CA 17
ATOM 12896 C C . LEU A 1 48 ? -0.777 8.711 3.625 1.00 1.00 123 LEU A C 17
ATOM 12897 O O . LEU A 1 48 ? -0.415 7.766 2.918 1.00 1.00 123 LEU A O 17
ATOM 12913 N N . GLY A 1 49 ? -1.854 9.444 3.330 1.00 1.00 124 GLY A N 17
ATOM 12914 C CA . GLY A 1 49 ? -2.706 9.230 2.154 1.00 1.00 124 GLY A CA 17
ATOM 12915 C C . GLY A 1 49 ? -3.838 10.262 2.023 1.00 1.00 124 GLY A C 17
ATOM 12916 O O . GLY A 1 49 ? -3.983 11.156 2.865 1.00 1.00 124 GLY A O 17
ATOM 12920 N N . HIS A 1 50 ? -4.645 10.128 0.964 1.00 1.00 125 HIS A N 17
ATOM 12921 C CA . HIS A 1 50 ? -5.804 10.981 0.645 1.00 1.00 125 HIS A CA 17
ATOM 12922 C C . HIS A 1 50 ? -6.916 10.172 -0.060 1.00 1.00 125 HIS A C 17
ATOM 12923 O O . HIS A 1 50 ? -6.604 9.281 -0.884 1.00 1.00 125 HIS A O 17
ATOM 12938 N N . ALA A 1 4 ? 5.109 0.040 -0.232 1.00 1.00 79 ALA A N 18
ATOM 12939 C CA . ALA A 1 4 ? 4.849 0.904 -1.422 1.00 1.00 79 ALA A CA 18
ATOM 12940 C C . ALA A 1 4 ? 5.570 2.264 -1.298 1.00 1.00 79 ALA A C 18
ATOM 12941 O O . ALA A 1 4 ? 6.209 2.542 -0.283 1.00 1.00 79 ALA A O 18
ATOM 12948 N N . ARG A 1 5 ? 5.462 3.136 -2.317 1.00 1.00 80 ARG A N 18
ATOM 12949 C CA . ARG A 1 5 ? 6.146 4.455 -2.386 1.00 1.00 80 ARG A CA 18
ATOM 12950 C C . ARG A 1 5 ? 5.496 5.582 -1.555 1.00 1.00 80 ARG A C 18
ATOM 12951 O O . ARG A 1 5 ? 5.998 6.708 -1.546 1.00 1.00 80 ARG A O 18
ATOM 12972 N N . LYS A 1 6 ? 4.389 5.288 -0.859 1.00 1.00 81 LYS A N 18
ATOM 12973 C CA . LYS A 1 6 ? 3.691 6.188 0.082 1.00 1.00 81 LYS A CA 18
ATOM 12974 C C . LYS A 1 6 ? 4.619 6.782 1.155 1.00 1.00 81 LYS A C 18
ATOM 12975 O O . LYS A 1 6 ? 5.591 6.163 1.586 1.00 1.00 81 LYS A O 18
ATOM 12994 N N . VAL A 1 7 ? 4.271 7.988 1.609 1.00 1.00 82 VAL A N 18
ATOM 12995 C CA . VAL A 1 7 ? 5.024 8.741 2.631 1.00 1.00 82 VAL A CA 18
ATOM 12996 C C . VAL A 1 7 ? 4.801 8.157 4.027 1.00 1.00 82 VAL A C 18
ATOM 12997 O O . VAL A 1 7 ? 3.658 7.931 4.432 1.00 1.00 82 VAL A O 18
ATOM 13010 N N . LYS A 1 8 ? 5.889 7.984 4.785 1.00 1.00 83 LYS A N 18
ATOM 13011 C CA . LYS A 1 8 ? 5.880 7.669 6.214 1.00 1.00 83 LYS A CA 18
ATOM 13012 C C . LYS A 1 8 ? 6.268 8.935 6.978 1.00 1.00 83 LYS A C 18
ATOM 13013 O O . LYS A 1 8 ? 7.348 9.495 6.788 1.00 1.00 83 LYS A O 18
ATOM 13032 N N . GLN A 1 9 ? 5.355 9.394 7.821 1.00 1.00 84 GLN A N 18
ATOM 13033 C CA . GLN A 1 9 ? 5.582 10.437 8.815 1.00 1.00 84 GLN A CA 18
ATOM 13034 C C . GLN A 1 9 ? 6.128 9.757 10.077 1.00 1.00 84 GLN A C 18
ATOM 13035 O O . GLN A 1 9 ? 5.721 8.645 10.404 1.00 1.00 84 GLN A O 18
ATOM 13049 N N . TYR A 1 10 ? 7.014 10.432 10.801 1.00 1.00 85 TYR A N 18
ATOM 13050 C CA . TYR A 1 10 ? 7.567 9.973 12.077 1.00 1.00 85 TYR A CA 18
ATOM 13051 C C . TYR A 1 10 ? 7.586 11.134 13.073 1.00 1.00 85 TYR A C 18
ATOM 13052 O O . TYR A 1 10 ? 7.765 12.286 12.676 1.00 1.00 85 TYR A O 18
ATOM 13070 N N . LYS A 1 11 ? 7.483 10.821 14.368 1.00 1.00 86 LYS A N 18
ATOM 13071 C CA . LYS A 1 11 ? 7.611 11.766 15.491 1.00 1.00 86 LYS A CA 18
ATOM 13072 C C . LYS A 1 11 ? 8.584 11.198 16.520 1.00 1.00 86 LYS A C 18
ATOM 13073 O O . LYS A 1 11 ? 8.601 9.991 16.730 1.00 1.00 86 LYS A O 18
ATOM 13092 N N . ASN A 1 12 ? 9.357 12.058 17.182 1.00 1.00 87 ASN A N 18
ATOM 13093 C CA . ASN A 1 12 ? 10.376 11.659 18.154 1.00 1.00 87 ASN A CA 18
ATOM 13094 C C . ASN A 1 12 ? 10.067 12.199 19.566 1.00 1.00 87 ASN A C 18
ATOM 13095 O O . ASN A 1 12 ? 10.461 13.321 19.892 1.00 1.00 87 ASN A O 18
ATOM 13106 N N . PRO A 1 13 ? 9.387 11.418 20.433 1.00 1.00 88 PRO A N 18
ATOM 13107 C CA . PRO A 1 13 ? 9.121 11.773 21.834 1.00 1.00 88 PRO A CA 18
ATOM 13108 C C . PRO A 1 13 ? 10.320 12.276 22.659 1.00 1.00 88 PRO A C 18
ATOM 13109 O O . PRO A 1 13 ? 10.124 13.034 23.613 1.00 1.00 88 PRO A O 18
ATOM 13120 N N . HIS A 1 14 ? 11.557 11.878 22.315 1.00 1.00 89 HIS A N 18
ATOM 13121 C CA . HIS A 1 14 ? 12.777 12.279 23.039 1.00 1.00 89 HIS A CA 18
ATOM 13122 C C . HIS A 1 14 ? 13.266 13.702 22.703 1.00 1.00 89 HIS A C 18
ATOM 13123 O O . HIS A 1 14 ? 14.048 14.262 23.473 1.00 1.00 89 HIS A O 18
ATOM 13138 N N . THR A 1 15 ? 12.801 14.294 21.596 1.00 1.00 90 THR A N 18
ATOM 13139 C CA . THR A 1 15 ? 13.247 15.619 21.105 1.00 1.00 90 THR A CA 18
ATOM 13140 C C . THR A 1 15 ? 12.105 16.583 20.741 1.00 1.00 90 THR A C 18
ATOM 13141 O O . THR A 1 15 ? 12.314 17.797 20.707 1.00 1.00 90 THR A O 18
ATOM 13152 N N . GLY A 1 16 ? 10.904 16.058 20.476 1.00 1.00 91 GLY A N 18
ATOM 13153 C CA . GLY A 1 16 ? 9.723 16.806 20.033 1.00 1.00 91 GLY A CA 18
ATOM 13154 C C . GLY A 1 16 ? 9.593 16.932 18.507 1.00 1.00 91 GLY A C 18
ATOM 13155 O O . GLY A 1 16 ? 8.590 17.462 18.026 1.00 1.00 91 GLY A O 18
ATOM 13159 N N . GLU A 1 17 ? 10.586 16.473 17.738 1.00 1.00 92 GLU A N 18
ATOM 13160 C CA . GLU A 1 17 ? 10.607 16.576 16.273 1.00 1.00 92 GLU A CA 18
ATOM 13161 C C . GLU A 1 17 ? 9.573 15.708 15.544 1.00 1.00 92 GLU A C 18
ATOM 13162 O O . GLU A 1 17 ? 9.182 14.638 16.007 1.00 1.00 92 GLU A O 18
ATOM 13174 N N . VAL A 1 18 ? 9.232 16.142 14.327 1.00 1.00 93 VAL A N 18
ATOM 13175 C CA . VAL A 1 18 ? 8.430 15.429 13.325 1.00 1.00 93 VAL A CA 18
ATOM 13176 C C . VAL A 1 18 ? 9.117 15.542 11.959 1.00 1.00 93 VAL A C 18
ATOM 13177 O O . VAL A 1 18 ? 9.621 16.609 11.601 1.00 1.00 93 VAL A O 18
ATOM 13190 N N . ILE A 1 19 ? 9.104 14.455 11.186 1.00 1.00 94 ILE A N 18
ATOM 13191 C CA . ILE A 1 19 ? 9.665 14.352 9.832 1.00 1.00 94 ILE A CA 18
ATOM 13192 C C . ILE A 1 19 ? 8.768 13.492 8.934 1.00 1.00 94 ILE A C 18
ATOM 13193 O O . ILE A 1 19 ? 7.931 12.725 9.399 1.00 1.00 94 ILE A O 18
ATOM 13209 N N . GLU A 1 20 ? 8.997 13.590 7.630 1.00 1.00 95 GLU A N 18
ATOM 13210 C CA . GLU A 1 20 ? 8.329 12.830 6.566 1.00 1.00 95 GLU A CA 18
ATOM 13211 C C . GLU A 1 20 ? 9.336 12.399 5.484 1.00 1.00 95 GLU A C 18
ATOM 13212 O O . GLU A 1 20 ? 10.209 13.170 5.081 1.00 1.00 95 GLU A O 18
ATOM 13224 N N . THR A 1 21 ? 9.204 11.161 5.000 1.00 1.00 96 THR A N 18
ATOM 13225 C CA . THR A 1 21 ? 10.013 10.572 3.913 1.00 1.00 96 THR A CA 18
ATOM 13226 C C . THR A 1 21 ? 9.219 9.509 3.145 1.00 1.00 96 THR A C 18
ATOM 13227 O O . THR A 1 21 ? 8.282 8.924 3.682 1.00 1.00 96 THR A O 18
ATOM 13238 N N . LYS A 1 22 ? 9.585 9.223 1.888 1.00 1.00 97 LYS A N 18
ATOM 13239 C CA . LYS A 1 22 ? 9.027 8.111 1.084 1.00 1.00 97 LYS A CA 18
ATOM 13240 C C . LYS A 1 22 ? 9.729 6.761 1.325 1.00 1.00 97 LYS A C 18
ATOM 13241 O O . LYS A 1 22 ? 9.321 5.751 0.753 1.00 1.00 97 LYS A O 18
ATOM 13260 N N . GLY A 1 23 ? 10.778 6.735 2.158 1.00 1.00 98 GLY A N 18
ATOM 13261 C CA . GLY A 1 23 ? 11.517 5.520 2.544 1.00 1.00 98 GLY A CA 18
ATOM 13262 C C . GLY A 1 23 ? 12.986 5.482 2.091 1.00 1.00 98 GLY A C 18
ATOM 13263 O O . GLY A 1 23 ? 13.668 4.482 2.327 1.00 1.00 98 GLY A O 18
ATOM 13267 N N . GLY A 1 24 ? 13.482 6.543 1.439 1.00 1.00 99 GLY A N 18
ATOM 13268 C CA . GLY A 1 24 ? 14.888 6.690 1.044 1.00 1.00 99 GLY A CA 18
ATOM 13269 C C . GLY A 1 24 ? 15.832 6.980 2.218 1.00 1.00 99 GLY A C 18
ATOM 13270 O O . GLY A 1 24 ? 15.409 7.098 3.371 1.00 1.00 99 GLY A O 18
ATOM 13274 N N . ASN A 1 25 ? 17.132 7.105 1.927 1.00 1.00 100 ASN A N 18
ATOM 13275 C CA . ASN A 1 25 ? 18.178 7.411 2.913 1.00 1.00 100 ASN A CA 18
ATOM 13276 C C . ASN A 1 25 ? 18.054 8.853 3.467 1.00 1.00 100 ASN A C 18
ATOM 13277 O O . ASN A 1 25 ? 18.726 9.778 3.006 1.00 1.00 100 ASN A O 18
ATOM 13288 N N . HIS A 1 26 ? 17.196 9.035 4.476 1.00 1.00 101 HIS A N 18
ATOM 13289 C CA . HIS A 1 26 ? 16.928 10.314 5.154 1.00 1.00 101 HIS A CA 18
ATOM 13290 C C . HIS A 1 26 ? 17.732 10.374 6.459 1.00 1.00 101 HIS A C 18
ATOM 13291 O O . HIS A 1 26 ? 17.269 9.879 7.485 1.00 1.00 101 HIS A O 18
ATOM 13306 N N . LYS A 1 27 ? 18.932 10.969 6.436 1.00 1.00 102 LYS A N 18
ATOM 13307 C CA . LYS A 1 27 ? 19.952 10.937 7.521 1.00 1.00 102 LYS A CA 18
ATOM 13308 C C . LYS A 1 27 ? 19.393 11.154 8.935 1.00 1.00 102 LYS A C 18
ATOM 13309 O O . LYS A 1 27 ? 19.723 10.396 9.840 1.00 1.00 102 LYS A O 18
ATOM 13328 N N . THR A 1 28 ? 18.482 12.108 9.119 1.00 1.00 103 THR A N 18
ATOM 13329 C CA . THR A 1 28 ? 17.822 12.388 10.416 1.00 1.00 103 THR A CA 18
ATOM 13330 C C . THR A 1 28 ? 17.083 11.166 10.987 1.00 1.00 103 THR A C 18
ATOM 13331 O O . THR A 1 28 ? 17.182 10.889 12.178 1.00 1.00 103 THR A O 18
ATOM 13342 N N . LEU A 1 29 ? 16.414 10.377 10.135 1.00 1.00 104 LEU A N 18
ATOM 13343 C CA . LEU A 1 29 ? 15.755 9.128 10.538 1.00 1.00 104 LEU A CA 18
ATOM 13344 C C . LEU A 1 29 ? 16.812 8.078 10.896 1.00 1.00 104 LEU A C 18
ATOM 13345 O O . LEU A 1 29 ? 16.686 7.419 11.919 1.00 1.00 104 LEU A O 18
ATOM 13361 N N . LYS A 1 30 ? 17.882 7.951 10.097 1.00 1.00 105 LYS A N 18
ATOM 13362 C CA . LYS A 1 30 ? 19.002 7.033 10.378 1.00 1.00 105 LYS A CA 18
ATOM 13363 C C . LYS A 1 30 ? 19.625 7.287 11.746 1.00 1.00 105 LYS A C 18
ATOM 13364 O O . LYS A 1 30 ? 19.822 6.351 12.516 1.00 1.00 105 LYS A O 18
ATOM 13383 N N . GLU A 1 31 ? 19.847 8.560 12.076 1.00 1.00 106 GLU A N 18
ATOM 13384 C CA . GLU A 1 31 ? 20.283 8.953 13.413 1.00 1.00 106 GLU A CA 18
ATOM 13385 C C . GLU A 1 31 ? 19.301 8.501 14.492 1.00 1.00 106 GLU A C 18
ATOM 13386 O O . GLU A 1 31 ? 19.709 7.911 15.484 1.00 1.00 106 GLU A O 18
ATOM 13398 N N . TRP A 1 32 ? 17.999 8.698 14.285 1.00 1.00 107 TRP A N 18
ATOM 13399 C CA . TRP A 1 32 ? 16.978 8.247 15.237 1.00 1.00 107 TRP A CA 18
ATOM 13400 C C . TRP A 1 32 ? 16.980 6.719 15.412 1.00 1.00 107 TRP A C 18
ATOM 13401 O O . TRP A 1 32 ? 16.913 6.235 16.544 1.00 1.00 107 TRP A O 18
ATOM 13422 N N . LYS A 1 33 ? 17.124 5.950 14.322 1.00 1.00 108 LYS A N 18
ATOM 13423 C CA . LYS A 1 33 ? 17.201 4.472 14.346 1.00 1.00 108 LYS A CA 18
ATOM 13424 C C . LYS A 1 33 ? 18.435 4.008 15.124 1.00 1.00 108 LYS A C 18
ATOM 13425 O O . LYS A 1 33 ? 18.343 3.087 15.931 1.00 1.00 108 LYS A O 18
ATOM 13444 N N . ALA A 1 34 ? 19.560 4.694 14.959 1.00 1.00 109 ALA A N 18
ATOM 13445 C CA . ALA A 1 34 ? 20.794 4.416 15.695 1.00 1.00 109 ALA A CA 18
ATOM 13446 C C . ALA A 1 34 ? 20.695 4.788 17.193 1.00 1.00 109 ALA A C 18
ATOM 13447 O O . ALA A 1 34 ? 21.206 4.061 18.050 1.00 1.00 109 ALA A O 18
ATOM 13454 N N . LYS A 1 35 ? 20.030 5.908 17.511 1.00 1.00 110 LYS A N 18
ATOM 13455 C CA . LYS A 1 35 ? 19.931 6.468 18.879 1.00 1.00 110 LYS A CA 18
ATOM 13456 C C . LYS A 1 35 ? 18.868 5.797 19.761 1.00 1.00 110 LYS A C 18
ATOM 13457 O O . LYS A 1 35 ? 19.086 5.663 20.969 1.00 1.00 110 LYS A O 18
ATOM 13476 N N . TRP A 1 36 ? 17.756 5.339 19.173 1.00 1.00 111 TRP A N 18
ATOM 13477 C CA . TRP A 1 36 ? 16.578 4.825 19.903 1.00 1.00 111 TRP A CA 18
ATOM 13478 C C . TRP A 1 36 ? 16.082 3.442 19.446 1.00 1.00 111 TRP A C 18
ATOM 13479 O O . TRP A 1 36 ? 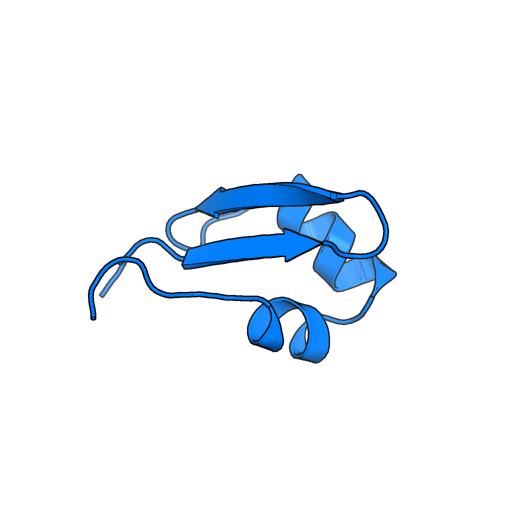15.216 2.857 20.099 1.00 1.00 111 TRP A O 18
ATOM 13500 N N . GLY A 1 37 ? 16.664 2.887 18.379 1.00 1.00 112 GLY A N 18
ATOM 13501 C CA . GLY A 1 37 ? 16.398 1.540 17.863 1.00 1.00 112 GLY A CA 18
ATOM 13502 C C . GLY A 1 37 ? 15.499 1.571 16.621 1.00 1.00 112 GLY A C 18
ATOM 13503 O O . GLY A 1 37 ? 14.452 2.222 16.648 1.00 1.00 112 GLY A O 18
ATOM 13507 N N . PRO A 1 38 ? 15.839 0.858 15.531 1.00 1.00 113 PRO A N 18
ATOM 13508 C CA . PRO A 1 38 ? 15.061 0.889 14.291 1.00 1.00 113 PRO A CA 18
ATOM 13509 C C . PRO A 1 38 ? 13.626 0.372 14.461 1.00 1.00 113 PRO A C 18
ATOM 13510 O O . PRO A 1 38 ? 12.708 0.914 13.854 1.00 1.00 113 PRO A O 18
ATOM 13521 N N . GLU A 1 39 ? 13.408 -0.624 15.326 1.00 1.00 114 GLU A N 18
ATOM 13522 C CA . GLU A 1 39 ? 12.078 -1.175 15.607 1.00 1.00 114 GLU A CA 18
ATOM 13523 C C . GLU A 1 39 ? 11.182 -0.169 16.343 1.00 1.00 114 GLU A C 18
ATOM 13524 O O . GLU A 1 39 ? 9.998 -0.024 16.027 1.00 1.00 114 GLU A O 18
ATOM 13536 N N . ALA A 1 40 ? 11.761 0.575 17.290 1.00 1.00 115 ALA A N 18
ATOM 13537 C CA . ALA A 1 40 ? 11.076 1.664 17.986 1.00 1.00 115 ALA A CA 18
ATOM 13538 C C . ALA A 1 40 ? 10.717 2.798 17.016 1.00 1.00 115 ALA A C 18
ATOM 13539 O O . ALA A 1 40 ? 9.570 3.234 16.965 1.00 1.00 115 ALA A O 18
ATOM 13546 N N . VAL A 1 41 ? 11.674 3.230 16.191 1.00 1.00 116 VAL A N 18
ATOM 13547 C CA . VAL A 1 41 ? 11.454 4.290 15.198 1.00 1.00 116 VAL A CA 18
ATOM 13548 C C . VAL A 1 41 ? 10.428 3.887 14.132 1.00 1.00 116 VAL A C 18
ATOM 13549 O O . VAL A 1 41 ? 9.561 4.690 13.803 1.00 1.00 116 VAL A O 18
ATOM 13562 N N . GLU A 1 42 ? 10.431 2.650 13.629 1.00 1.00 117 GLU A N 18
ATOM 13563 C CA . GLU A 1 42 ? 9.362 2.184 12.737 1.00 1.00 117 GLU A CA 18
ATOM 13564 C C . GLU A 1 42 ? 8.006 2.088 13.460 1.00 1.00 117 GLU A C 18
ATOM 13565 O O . GLU A 1 42 ? 6.963 2.288 12.835 1.00 1.00 117 GLU A O 18
ATOM 13577 N N . SER A 1 43 ? 7.998 1.847 14.776 1.00 1.00 118 SER A N 18
ATOM 13578 C CA . SER A 1 43 ? 6.777 1.952 15.594 1.00 1.00 118 SER A CA 18
ATOM 13579 C C . SER A 1 43 ? 6.274 3.403 15.731 1.00 1.00 118 SER A C 18
ATOM 13580 O O . SER A 1 43 ? 5.079 3.613 15.949 1.00 1.00 118 SER A O 18
ATOM 13588 N N . TRP A 1 44 ? 7.141 4.412 15.552 1.00 1.00 119 TRP A N 18
ATOM 13589 C CA . TRP A 1 44 ? 6.744 5.827 15.441 1.00 1.00 119 TRP A CA 18
ATOM 13590 C C . TRP A 1 44 ? 6.144 6.181 14.062 1.00 1.00 119 TRP A C 18
ATOM 13591 O O . TRP A 1 44 ? 5.558 7.259 13.918 1.00 1.00 119 TRP A O 18
ATOM 13612 N N . ALA A 1 45 ? 6.299 5.322 13.043 1.00 1.00 120 ALA A N 18
ATOM 13613 C CA . ALA A 1 45 ? 5.865 5.618 11.675 1.00 1.00 120 ALA A CA 18
ATOM 13614 C C . ALA A 1 45 ? 4.331 5.688 11.515 1.00 1.00 120 ALA A C 18
ATOM 13615 O O . ALA A 1 45 ? 3.583 4.917 12.123 1.00 1.00 120 ALA A O 18
ATOM 13622 N N . THR A 1 46 ? 3.876 6.549 10.599 1.00 1.00 121 THR A N 18
ATOM 13623 C CA . THR A 1 46 ? 2.487 6.674 10.131 1.00 1.00 121 THR A CA 18
ATOM 13624 C C . THR A 1 46 ? 2.449 6.898 8.621 1.00 1.00 121 THR A C 18
ATOM 13625 O O . THR A 1 46 ? 2.974 7.877 8.099 1.00 1.00 121 THR A O 18
ATOM 13636 N N . LEU A 1 47 ? 1.845 5.953 7.905 1.00 1.00 122 LEU A N 18
ATOM 13637 C CA . LEU A 1 47 ? 1.627 6.016 6.459 1.00 1.00 122 LEU A CA 18
ATOM 13638 C C . LEU A 1 47 ? 0.546 7.057 6.127 1.00 1.00 122 LEU A C 18
ATOM 13639 O O . LEU A 1 47 ? -0.589 6.951 6.595 1.00 1.00 122 LEU A O 18
ATOM 13655 N N . LEU A 1 48 ? 0.877 8.052 5.296 1.00 1.00 123 LEU A N 18
ATOM 13656 C CA . LEU A 1 48 ? -0.030 9.151 4.918 1.00 1.00 123 LEU A CA 18
ATOM 13657 C C . LEU A 1 48 ? -0.957 8.770 3.741 1.00 1.00 123 LEU A C 18
ATOM 13658 O O . LEU A 1 48 ? -1.086 9.500 2.754 1.00 1.00 123 LEU A O 18
ATOM 13674 N N . GLY A 1 49 ? -1.587 7.592 3.831 1.00 1.00 124 GLY A N 18
ATOM 13675 C CA . GLY A 1 49 ? -2.420 6.990 2.775 1.00 1.00 124 GLY A CA 18
ATOM 13676 C C . GLY A 1 49 ? -3.901 7.410 2.785 1.00 1.00 124 GLY A C 18
ATOM 13677 O O . GLY A 1 49 ? -4.648 7.011 1.887 1.00 1.00 124 GLY A O 18
ATOM 13681 N N . HIS A 1 50 ? -4.327 8.198 3.781 1.00 1.00 125 HIS A N 18
ATOM 13682 C CA . HIS A 1 50 ? -5.693 8.723 3.953 1.00 1.00 125 HIS A CA 18
ATOM 13683 C C . HIS A 1 50 ? -5.674 10.123 4.602 1.00 1.00 125 HIS A C 18
ATOM 13684 O O . HIS A 1 50 ? -6.528 10.961 4.227 1.00 1.00 125 HIS A O 18
ATOM 13699 N N . ALA A 1 4 ? 2.459 0.424 -1.674 1.00 1.00 79 ALA A N 19
ATOM 13700 C CA . ALA A 1 4 ? 2.799 1.524 -2.625 1.00 1.00 79 ALA A CA 19
ATOM 13701 C C . ALA A 1 4 ? 3.828 2.497 -2.020 1.00 1.00 79 ALA A C 19
ATOM 13702 O O . ALA A 1 4 ? 4.074 2.468 -0.816 1.00 1.00 79 ALA A O 19
ATOM 13709 N N . ARG A 1 5 ? 4.414 3.399 -2.825 1.00 1.00 80 ARG A N 19
ATOM 13710 C CA . ARG A 1 5 ? 5.470 4.375 -2.436 1.00 1.00 80 ARG A CA 19
ATOM 13711 C C . ARG A 1 5 ? 4.954 5.591 -1.634 1.00 1.00 80 ARG A C 19
ATOM 13712 O O . ARG A 1 5 ? 5.416 6.720 -1.819 1.00 1.00 80 ARG A O 19
ATOM 13733 N N . LYS A 1 6 ? 3.957 5.377 -0.767 1.00 1.00 81 LYS A N 19
ATOM 13734 C CA . LYS A 1 6 ? 3.358 6.389 0.123 1.00 1.00 81 LYS A CA 19
ATOM 13735 C C . LYS A 1 6 ? 4.369 6.935 1.140 1.00 1.00 81 LYS A C 19
ATOM 13736 O O . LYS A 1 6 ? 5.329 6.264 1.526 1.00 1.00 81 LYS A O 19
ATOM 13755 N N . VAL A 1 7 ? 4.117 8.163 1.587 1.00 1.00 82 VAL A N 19
ATOM 13756 C CA . VAL A 1 7 ? 4.920 8.868 2.603 1.00 1.00 82 VAL A CA 19
ATOM 13757 C C . VAL A 1 7 ? 4.689 8.267 3.991 1.00 1.00 82 VAL A C 19
ATOM 13758 O O . VAL A 1 7 ? 3.548 8.005 4.370 1.00 1.00 82 VAL A O 19
ATOM 13771 N N . LYS A 1 8 ? 5.765 8.129 4.769 1.00 1.00 83 LYS A N 19
ATOM 13772 C CA . LYS A 1 8 ? 5.746 7.796 6.196 1.00 1.00 83 LYS A CA 19
ATOM 13773 C C . LYS A 1 8 ? 6.199 9.024 6.985 1.00 1.00 83 LYS A C 19
ATOM 13774 O O . LYS A 1 8 ? 7.296 9.545 6.779 1.00 1.00 83 LYS A O 19
ATOM 13793 N N . GLN A 1 9 ? 5.328 9.499 7.865 1.00 1.00 84 GLN A N 19
ATOM 13794 C CA . GLN A 1 9 ? 5.636 10.507 8.874 1.00 1.00 84 GLN A CA 19
ATOM 13795 C C . GLN A 1 9 ? 6.197 9.782 10.104 1.00 1.00 84 GLN A C 19
ATOM 13796 O O . GLN A 1 9 ? 5.821 8.644 10.386 1.00 1.00 84 GLN A O 19
ATOM 13810 N N . TYR A 1 10 ? 7.090 10.439 10.836 1.00 1.00 85 TYR A N 19
ATOM 13811 C CA . TYR A 1 10 ? 7.664 9.954 12.095 1.00 1.00 85 TYR A CA 19
ATOM 13812 C C . TYR A 1 10 ? 7.700 11.105 13.099 1.00 1.00 85 TYR A C 19
ATOM 13813 O O . TYR A 1 10 ? 7.923 12.253 12.704 1.00 1.00 85 TYR A O 19
ATOM 13831 N N . LYS A 1 11 ? 7.554 10.800 14.394 1.00 1.00 86 LYS A N 19
ATOM 13832 C CA . LYS A 1 11 ? 7.650 11.763 15.504 1.00 1.00 86 LYS A CA 19
ATOM 13833 C C . LYS A 1 11 ? 8.605 11.227 16.571 1.00 1.00 86 LYS A C 19
ATOM 13834 O O . LYS A 1 11 ? 8.552 10.046 16.901 1.00 1.00 86 LYS A O 19
ATOM 13853 N N . ASN A 1 12 ? 9.434 12.105 17.135 1.00 1.00 87 ASN A N 19
ATOM 13854 C CA . ASN A 1 12 ? 10.436 11.769 18.150 1.00 1.00 87 ASN A CA 19
ATOM 13855 C C . ASN A 1 12 ? 10.108 12.452 19.492 1.00 1.00 87 ASN A C 19
ATOM 13856 O O . ASN A 1 12 ? 10.558 13.572 19.737 1.00 1.00 87 ASN A O 19
ATOM 13867 N N . PRO A 1 13 ? 9.342 11.807 20.393 1.00 1.00 88 PRO A N 19
ATOM 13868 C CA . PRO A 1 13 ? 8.916 12.409 21.665 1.00 1.00 88 PRO A CA 19
ATOM 13869 C C . PRO A 1 13 ? 10.061 12.794 22.629 1.00 1.00 88 PRO A C 19
ATOM 13870 O O . PRO A 1 13 ? 9.826 13.558 23.568 1.00 1.00 88 PRO A O 19
ATOM 13881 N N . HIS A 1 14 ? 11.301 12.338 22.386 1.00 1.00 89 HIS A N 19
ATOM 13882 C CA . HIS A 1 14 ? 12.500 12.780 23.125 1.00 1.00 89 HIS A CA 19
ATOM 13883 C C . HIS A 1 14 ? 12.846 14.266 22.909 1.00 1.00 89 HIS A C 19
ATOM 13884 O O . HIS A 1 14 ? 13.429 14.889 23.797 1.00 1.00 89 HIS A O 19
ATOM 13899 N N . THR A 1 15 ? 12.472 14.833 21.756 1.00 1.00 90 THR A N 19
ATOM 13900 C CA . THR A 1 15 ? 12.762 16.231 21.364 1.00 1.00 90 THR A CA 19
ATOM 13901 C C . THR A 1 15 ? 11.521 17.018 20.918 1.00 1.00 90 THR A C 19
ATOM 13902 O O . THR A 1 15 ? 11.545 18.251 20.912 1.00 1.00 90 THR A O 19
ATOM 13913 N N . GLY A 1 16 ? 10.438 16.324 20.548 1.00 1.00 91 GLY A N 19
ATOM 13914 C CA . GLY A 1 16 ? 9.219 16.905 19.971 1.00 1.00 91 GLY A CA 19
ATOM 13915 C C . GLY A 1 16 ? 9.238 16.989 18.437 1.00 1.00 91 GLY A C 19
ATOM 13916 O O . GLY A 1 16 ? 8.264 17.447 17.840 1.00 1.00 91 GLY A O 19
ATOM 13920 N N . GLU A 1 17 ? 10.331 16.568 17.790 1.00 1.00 92 GLU A N 19
ATOM 13921 C CA . GLU A 1 17 ? 10.490 16.599 16.330 1.00 1.00 92 GLU A CA 19
ATOM 13922 C C . GLU A 1 17 ? 9.508 15.728 15.545 1.00 1.00 92 GLU A C 19
ATOM 13923 O O . GLU A 1 17 ? 9.080 14.669 15.999 1.00 1.00 92 GLU A O 19
ATOM 13935 N N . VAL A 1 18 ? 9.266 16.137 14.295 1.00 1.00 93 VAL A N 19
ATOM 13936 C CA . VAL A 1 18 ? 8.516 15.412 13.267 1.00 1.00 93 VAL A CA 19
ATOM 13937 C C . VAL A 1 18 ? 9.263 15.503 11.930 1.00 1.00 93 VAL A C 19
ATOM 13938 O O . VAL A 1 18 ? 9.795 16.560 11.585 1.00 1.00 93 VAL A O 19
ATOM 13951 N N . ILE A 1 19 ? 9.263 14.409 11.165 1.00 1.00 94 ILE A N 19
ATOM 13952 C CA . ILE A 1 19 ? 9.822 14.305 9.811 1.00 1.00 94 ILE A CA 19
ATOM 13953 C C . ILE A 1 19 ? 8.908 13.458 8.919 1.00 1.00 94 ILE A C 19
ATOM 13954 O O . ILE A 1 19 ? 8.079 12.688 9.398 1.00 1.00 94 ILE A O 19
ATOM 13970 N N . GLU A 1 20 ? 9.113 13.568 7.614 1.00 1.00 95 GLU A N 19
ATOM 13971 C CA . GLU A 1 20 ? 8.408 12.826 6.558 1.00 1.00 95 GLU A CA 19
ATOM 13972 C C . GLU A 1 20 ? 9.371 12.397 5.440 1.00 1.00 95 GLU A C 19
ATOM 13973 O O . GLU A 1 20 ? 10.227 13.172 5.008 1.00 1.00 95 GLU A O 19
ATOM 13985 N N . THR A 1 21 ? 9.213 11.160 4.962 1.00 1.00 96 THR A N 19
ATOM 13986 C CA . THR A 1 21 ? 9.991 10.569 3.854 1.00 1.00 96 THR A CA 19
ATOM 13987 C C . THR A 1 21 ? 9.162 9.511 3.110 1.00 1.00 96 THR A C 19
ATOM 13988 O O . THR A 1 21 ? 8.207 8.968 3.661 1.00 1.00 96 THR A O 19
ATOM 13999 N N . LYS A 1 22 ? 9.519 9.187 1.861 1.00 1.00 97 LYS A N 19
ATOM 14000 C CA . LYS A 1 22 ? 8.933 8.066 1.090 1.00 1.00 97 LYS A CA 19
ATOM 14001 C C . LYS A 1 22 ? 9.629 6.715 1.349 1.00 1.00 97 LYS A C 19
ATOM 14002 O O . LYS A 1 22 ? 9.199 5.697 0.804 1.00 1.00 97 LYS A O 19
ATOM 14021 N N . GLY A 1 23 ? 10.694 6.698 2.163 1.00 1.00 98 GLY A N 19
ATOM 14022 C CA . GLY A 1 23 ? 11.446 5.492 2.552 1.00 1.00 98 GLY A CA 19
ATOM 14023 C C . GLY A 1 23 ? 12.917 5.469 2.105 1.00 1.00 98 GLY A C 19
ATOM 14024 O O . GLY A 1 23 ? 13.602 4.471 2.329 1.00 1.00 98 GLY A O 19
ATOM 14028 N N . GLY A 1 24 ? 13.404 6.539 1.461 1.00 1.00 99 GLY A N 19
ATOM 14029 C CA . GLY A 1 24 ? 14.801 6.684 1.027 1.00 1.00 99 GLY A CA 19
ATOM 14030 C C . GLY A 1 24 ? 15.781 6.969 2.177 1.00 1.00 99 GLY A C 19
ATOM 14031 O O . GLY A 1 24 ? 15.391 7.080 3.342 1.00 1.00 99 GLY A O 19
ATOM 14035 N N . ASN A 1 25 ? 17.070 7.093 1.845 1.00 1.00 100 ASN A N 19
ATOM 14036 C CA . ASN A 1 25 ? 18.153 7.409 2.789 1.00 1.00 100 ASN A CA 19
ATOM 14037 C C . ASN A 1 25 ? 18.038 8.843 3.359 1.00 1.00 100 ASN A C 19
ATOM 14038 O O . ASN A 1 25 ? 18.672 9.781 2.867 1.00 1.00 100 ASN A O 19
ATOM 14049 N N . HIS A 1 26 ? 17.221 9.009 4.409 1.00 1.00 101 HIS A N 19
ATOM 14050 C CA . HIS A 1 26 ? 16.943 10.289 5.084 1.00 1.00 101 HIS A CA 19
ATOM 14051 C C . HIS A 1 26 ? 17.713 10.355 6.409 1.00 1.00 101 HIS A C 19
ATOM 14052 O O . HIS A 1 26 ? 17.221 9.874 7.427 1.00 1.00 101 HIS A O 19
ATOM 14067 N N . LYS A 1 27 ? 18.915 10.948 6.418 1.00 1.00 102 LYS A N 19
ATOM 14068 C CA . LYS A 1 27 ? 19.898 10.929 7.534 1.00 1.00 102 LYS A CA 19
ATOM 14069 C C . LYS A 1 27 ? 19.316 11.164 8.935 1.00 1.00 102 LYS A C 19
ATOM 14070 O O . LYS A 1 27 ? 19.652 10.423 9.852 1.00 1.00 102 LYS A O 19
ATOM 14089 N N . THR A 1 28 ? 18.375 12.097 9.089 1.00 1.00 103 THR A N 19
ATOM 14090 C CA . THR A 1 28 ? 17.685 12.372 10.373 1.00 1.00 103 THR A CA 19
ATOM 14091 C C . THR A 1 28 ? 16.952 11.146 10.934 1.00 1.00 103 THR A C 19
ATOM 14092 O O . THR A 1 28 ? 16.993 10.898 12.133 1.00 1.00 103 THR A O 19
ATOM 14103 N N . LEU A 1 29 ? 16.331 10.331 10.068 1.00 1.00 104 LEU A N 19
ATOM 14104 C CA . LEU A 1 29 ? 15.667 9.084 10.464 1.00 1.00 104 LEU A CA 19
ATOM 14105 C C . LEU A 1 29 ? 16.720 8.046 10.867 1.00 1.00 104 LEU A C 19
ATOM 14106 O O . LEU A 1 29 ? 16.591 7.425 11.914 1.00 1.00 104 LEU A O 19
ATOM 14122 N N . LYS A 1 30 ? 17.794 7.900 10.079 1.00 1.00 105 LYS A N 19
ATOM 14123 C CA . LYS A 1 30 ? 18.914 6.990 10.386 1.00 1.00 105 LYS A CA 19
ATOM 14124 C C . LYS A 1 30 ? 19.541 7.277 11.745 1.00 1.00 105 LYS A C 19
ATOM 14125 O O . LYS A 1 30 ? 19.772 6.360 12.525 1.00 1.00 105 LYS A O 19
ATOM 14144 N N . GLU A 1 31 ? 19.734 8.559 12.054 1.00 1.00 106 GLU A N 19
ATOM 14145 C CA . GLU A 1 31 ? 20.177 8.997 13.373 1.00 1.00 106 GLU A CA 19
ATOM 14146 C C . GLU A 1 31 ? 19.225 8.525 14.471 1.00 1.00 106 GLU A C 19
ATOM 14147 O O . GLU A 1 31 ? 19.663 7.955 15.461 1.00 1.00 106 GLU A O 19
ATOM 14159 N N . TRP A 1 32 ? 17.918 8.693 14.286 1.00 1.00 107 TRP A N 19
ATOM 14160 C CA . TRP A 1 32 ? 16.923 8.234 15.259 1.00 1.00 107 TRP A CA 19
ATOM 14161 C C . TRP A 1 32 ? 16.948 6.708 15.437 1.00 1.00 107 TRP A C 19
ATOM 14162 O O . TRP A 1 32 ? 16.907 6.228 16.570 1.00 1.00 107 TRP A O 19
ATOM 14183 N N . LYS A 1 33 ? 17.083 5.933 14.348 1.00 1.00 108 LYS A N 19
ATOM 14184 C CA . LYS A 1 33 ? 17.193 4.458 14.396 1.00 1.00 108 LYS A CA 19
ATOM 14185 C C . LYS A 1 33 ? 18.443 4.033 15.171 1.00 1.00 108 LYS A C 19
ATOM 14186 O O . LYS A 1 33 ? 18.374 3.131 15.999 1.00 1.00 108 LYS A O 19
ATOM 14205 N N . ALA A 1 34 ? 19.559 4.732 14.973 1.00 1.00 109 ALA A N 19
ATOM 14206 C CA . ALA A 1 34 ? 20.808 4.495 15.699 1.00 1.00 109 ALA A CA 19
ATOM 14207 C C . ALA A 1 34 ? 20.715 4.874 17.195 1.00 1.00 109 ALA A C 19
ATOM 14208 O O . ALA A 1 34 ? 21.248 4.166 18.052 1.00 1.00 109 ALA A O 19
ATOM 14215 N N . LYS A 1 35 ? 20.028 5.983 17.506 1.00 1.00 110 LYS A N 19
ATOM 14216 C CA . LYS A 1 35 ? 19.932 6.565 18.862 1.00 1.00 110 LYS A CA 19
ATOM 14217 C C . LYS A 1 35 ? 18.879 5.911 19.772 1.00 1.00 110 LYS A C 19
ATOM 14218 O O . LYS A 1 35 ? 19.108 5.828 20.981 1.00 1.00 110 LYS A O 19
ATOM 14237 N N . TRP A 1 36 ? 17.769 5.418 19.212 1.00 1.00 111 TRP A N 19
ATOM 14238 C CA . TRP A 1 36 ? 16.612 4.895 19.971 1.00 1.00 111 TRP A CA 19
ATOM 14239 C C . TRP A 1 36 ? 16.111 3.504 19.533 1.00 1.00 111 TRP A C 19
ATOM 14240 O O . TRP A 1 36 ? 15.242 2.935 20.195 1.00 1.00 111 TRP A O 19
ATOM 14261 N N . GLY A 1 37 ? 16.687 2.928 18.473 1.00 1.00 112 GLY A N 19
ATOM 14262 C CA . GLY A 1 37 ? 16.408 1.568 17.996 1.00 1.00 112 GLY A CA 19
ATOM 14263 C C . GLY A 1 37 ? 15.523 1.560 16.743 1.00 1.00 112 GLY A C 19
ATOM 14264 O O . GLY A 1 37 ? 14.464 2.192 16.741 1.00 1.00 112 GLY A O 19
ATOM 14268 N N . PRO A 1 38 ? 15.894 0.833 15.673 1.00 1.00 113 PRO A N 19
ATOM 14269 C CA . PRO A 1 38 ? 15.141 0.827 14.417 1.00 1.00 113 PRO A CA 19
ATOM 14270 C C . PRO A 1 38 ? 13.713 0.290 14.567 1.00 1.00 113 PRO A C 19
ATOM 14271 O O . PRO A 1 38 ? 12.800 0.825 13.945 1.00 1.00 113 PRO A O 19
ATOM 14282 N N . GLU A 1 39 ? 13.492 -0.709 15.424 1.00 1.00 114 GLU A N 19
ATOM 14283 C CA . GLU A 1 39 ? 12.161 -1.278 15.663 1.00 1.00 114 GLU A CA 19
ATOM 14284 C C . GLU A 1 39 ? 11.230 -0.287 16.376 1.00 1.00 114 GLU A C 19
ATOM 14285 O O . GLU A 1 39 ? 10.055 -0.158 16.023 1.00 1.00 114 GLU A O 19
ATOM 14297 N N . ALA A 1 40 ? 11.769 0.460 17.343 1.00 1.00 115 ALA A N 19
ATOM 14298 C CA . ALA A 1 40 ? 11.050 1.534 18.031 1.00 1.00 115 ALA A CA 19
ATOM 14299 C C . ALA A 1 40 ? 10.685 2.666 17.058 1.00 1.00 115 ALA A C 19
ATOM 14300 O O . ALA A 1 40 ? 9.527 3.063 16.959 1.00 1.00 115 ALA A O 19
ATOM 14307 N N . VAL A 1 41 ? 11.660 3.139 16.277 1.00 1.00 116 VAL A N 19
ATOM 14308 C CA . VAL A 1 41 ? 11.454 4.208 15.295 1.00 1.00 116 VAL A CA 19
ATOM 14309 C C . VAL A 1 41 ? 10.477 3.794 14.190 1.00 1.00 116 VAL A C 19
ATOM 14310 O O . VAL A 1 41 ? 9.609 4.577 13.821 1.00 1.00 116 VAL A O 19
ATOM 14323 N N . GLU A 1 42 ? 10.531 2.558 13.685 1.00 1.00 117 GLU A N 19
ATOM 14324 C CA . GLU A 1 42 ? 9.537 2.064 12.722 1.00 1.00 117 GLU A CA 19
ATOM 14325 C C . GLU A 1 42 ? 8.133 1.936 13.341 1.00 1.00 117 GLU A C 19
ATOM 14326 O O . GLU A 1 42 ? 7.136 2.054 12.628 1.00 1.00 117 GLU A O 19
ATOM 14338 N N . SER A 1 43 ? 8.030 1.765 14.664 1.00 1.00 118 SER A N 19
ATOM 14339 C CA . SER A 1 43 ? 6.755 1.852 15.394 1.00 1.00 118 SER A CA 19
ATOM 14340 C C . SER A 1 43 ? 6.241 3.305 15.522 1.00 1.00 118 SER A C 19
ATOM 14341 O O . SER A 1 43 ? 5.028 3.529 15.582 1.00 1.00 118 SER A O 19
ATOM 14349 N N . TRP A 1 44 ? 7.126 4.316 15.479 1.00 1.00 119 TRP A N 19
ATOM 14350 C CA . TRP A 1 44 ? 6.739 5.737 15.388 1.00 1.00 119 TRP A CA 19
ATOM 14351 C C . TRP A 1 44 ? 6.127 6.111 14.022 1.00 1.00 119 TRP A C 19
ATOM 14352 O O . TRP A 1 44 ? 5.497 7.167 13.905 1.00 1.00 119 TRP A O 19
ATOM 14373 N N . ALA A 1 45 ? 6.322 5.285 12.984 1.00 1.00 120 ALA A N 19
ATOM 14374 C CA . ALA A 1 45 ? 5.876 5.583 11.621 1.00 1.00 120 ALA A CA 19
ATOM 14375 C C . ALA A 1 45 ? 4.339 5.674 11.474 1.00 1.00 120 ALA A C 19
ATOM 14376 O O . ALA A 1 45 ? 3.593 4.879 12.055 1.00 1.00 120 ALA A O 19
ATOM 14383 N N . THR A 1 46 ? 3.883 6.566 10.592 1.00 1.00 121 THR A N 19
ATOM 14384 C CA . THR A 1 46 ? 2.491 6.699 10.123 1.00 1.00 121 THR A CA 19
ATOM 14385 C C . THR A 1 46 ? 2.439 6.982 8.629 1.00 1.00 121 THR A C 19
ATOM 14386 O O . THR A 1 46 ? 2.945 7.990 8.139 1.00 1.00 121 THR A O 19
ATOM 14397 N N . LEU A 1 47 ? 1.814 6.068 7.889 1.00 1.00 122 LEU A N 19
ATOM 14398 C CA . LEU A 1 47 ? 1.503 6.237 6.468 1.00 1.00 122 LEU A CA 19
ATOM 14399 C C . LEU A 1 47 ? 0.520 7.402 6.262 1.00 1.00 122 LEU A C 19
ATOM 14400 O O . LEU A 1 47 ? -0.518 7.469 6.928 1.00 1.00 122 LEU A O 19
ATOM 14416 N N . LEU A 1 48 ? 0.833 8.299 5.320 1.00 1.00 123 LEU A N 19
ATOM 14417 C CA . LEU A 1 48 ? -0.037 9.412 4.926 1.00 1.00 123 LEU A CA 19
ATOM 14418 C C . LEU A 1 48 ? -0.810 9.091 3.628 1.00 1.00 123 LEU A C 19
ATOM 14419 O O . LEU A 1 48 ? -0.477 8.149 2.906 1.00 1.00 123 LEU A O 19
ATOM 14435 N N . GLY A 1 49 ? -1.826 9.899 3.314 1.00 1.00 124 GLY A N 19
ATOM 14436 C CA . GLY A 1 49 ? -2.635 9.777 2.092 1.00 1.00 124 GLY A CA 19
ATOM 14437 C C . GLY A 1 49 ? -3.679 10.893 1.932 1.00 1.00 124 GLY A C 19
ATOM 14438 O O . GLY A 1 49 ? -3.796 11.773 2.791 1.00 1.00 124 GLY A O 19
ATOM 14442 N N . HIS A 1 50 ? -4.437 10.847 0.830 1.00 1.00 125 HIS A N 19
ATOM 14443 C CA . HIS A 1 50 ? -5.512 11.797 0.488 1.00 1.00 125 HIS A CA 19
ATOM 14444 C C . HIS A 1 50 ? -6.642 11.108 -0.302 1.00 1.00 125 HIS A C 19
ATOM 14445 O O . HIS A 1 50 ? -7.823 11.473 -0.089 1.00 1.00 125 HIS A O 19
ATOM 14460 N N . ALA A 1 4 ? 0.993 2.038 -2.971 1.00 1.00 79 ALA A N 20
ATOM 14461 C CA . ALA A 1 4 ? 2.452 1.862 -3.225 1.00 1.00 79 ALA A CA 20
ATOM 14462 C C . ALA A 1 4 ? 3.241 3.153 -2.942 1.00 1.00 79 ALA A C 20
ATOM 14463 O O . ALA A 1 4 ? 2.892 4.220 -3.448 1.00 1.00 79 ALA A O 20
ATOM 14470 N N . ARG A 1 5 ? 4.321 3.047 -2.147 1.00 1.00 80 ARG A N 20
ATOM 14471 C CA . ARG A 1 5 ? 5.351 4.093 -1.898 1.00 1.00 80 ARG A CA 20
ATOM 14472 C C . ARG A 1 5 ? 4.835 5.460 -1.396 1.00 1.00 80 ARG A C 20
ATOM 14473 O O . ARG A 1 5 ? 5.450 6.496 -1.656 1.00 1.00 80 ARG A O 20
ATOM 14494 N N . LYS A 1 6 ? 3.713 5.471 -0.663 1.00 1.00 81 LYS A N 20
ATOM 14495 C CA . LYS A 1 6 ? 3.204 6.662 0.058 1.00 1.00 81 LYS A CA 20
ATOM 14496 C C . LYS A 1 6 ? 4.138 7.073 1.208 1.00 1.00 81 LYS A C 20
ATOM 14497 O O . LYS A 1 6 ? 4.932 6.281 1.719 1.00 1.00 81 LYS A O 20
ATOM 14516 N N . VAL A 1 7 ? 4.018 8.340 1.605 1.00 1.00 82 VAL A N 20
ATOM 14517 C CA . VAL A 1 7 ? 4.857 8.984 2.635 1.00 1.00 82 VAL A CA 20
ATOM 14518 C C . VAL A 1 7 ? 4.629 8.372 4.021 1.00 1.00 82 VAL A C 20
ATOM 14519 O O . VAL A 1 7 ? 3.487 8.180 4.435 1.00 1.00 82 VAL A O 20
ATOM 14532 N N . LYS A 1 8 ? 5.720 8.153 4.762 1.00 1.00 83 LYS A N 20
ATOM 14533 C CA . LYS A 1 8 ? 5.727 7.799 6.184 1.00 1.00 83 LYS A CA 20
ATOM 14534 C C . LYS A 1 8 ? 6.157 9.035 6.977 1.00 1.00 83 LYS A C 20
ATOM 14535 O O . LYS A 1 8 ? 7.254 9.561 6.792 1.00 1.00 83 LYS A O 20
ATOM 14554 N N . GLN A 1 9 ? 5.269 9.508 7.839 1.00 1.00 84 GLN A N 20
ATOM 14555 C CA . GLN A 1 9 ? 5.564 10.521 8.846 1.00 1.00 84 GLN A CA 20
ATOM 14556 C C . GLN A 1 9 ? 6.133 9.801 10.077 1.00 1.00 84 GLN A C 20
ATOM 14557 O O . GLN A 1 9 ? 5.761 8.664 10.361 1.00 1.00 84 GLN A O 20
ATOM 14571 N N . TYR A 1 10 ? 7.027 10.458 10.806 1.00 1.00 85 TYR A N 20
ATOM 14572 C CA . TYR A 1 10 ? 7.601 9.976 12.065 1.00 1.00 85 TYR A CA 20
ATOM 14573 C C . TYR A 1 10 ? 7.621 11.122 13.078 1.00 1.00 85 TYR A C 20
ATOM 14574 O O . TYR A 1 10 ? 7.805 12.280 12.695 1.00 1.00 85 TYR A O 20
ATOM 14592 N N . LYS A 1 11 ? 7.510 10.799 14.369 1.00 1.00 86 LYS A N 20
ATOM 14593 C CA . LYS A 1 11 ? 7.616 11.739 15.497 1.00 1.00 86 LYS A CA 20
ATOM 14594 C C . LYS A 1 11 ? 8.571 11.169 16.544 1.00 1.00 86 LYS A C 20
ATOM 14595 O O . LYS A 1 11 ? 8.571 9.960 16.760 1.00 1.00 86 LYS A O 20
ATOM 14614 N N . ASN A 1 12 ? 9.345 12.027 17.204 1.00 1.00 87 ASN A N 20
ATOM 14615 C CA . ASN A 1 12 ? 10.374 11.631 18.170 1.00 1.00 87 ASN A CA 20
ATOM 14616 C C . ASN A 1 12 ? 10.067 12.164 19.585 1.00 1.00 87 ASN A C 20
ATOM 14617 O O . ASN A 1 12 ? 10.466 13.283 19.916 1.00 1.00 87 ASN A O 20
ATOM 14628 N N . PRO A 1 13 ? 9.386 11.384 20.449 1.00 1.00 88 PRO A N 20
ATOM 14629 C CA . PRO A 1 13 ? 9.123 11.732 21.851 1.00 1.00 88 PRO A CA 20
ATOM 14630 C C . PRO A 1 13 ? 10.327 12.224 22.678 1.00 1.00 88 PRO A C 20
ATOM 14631 O O . PRO A 1 13 ? 10.138 12.977 23.636 1.00 1.00 88 PRO A O 20
ATOM 14642 N N . HIS A 1 14 ? 11.564 11.826 22.326 1.00 1.00 89 HIS A N 20
ATOM 14643 C CA . HIS A 1 14 ? 12.787 12.217 23.049 1.00 1.00 89 HIS A CA 20
ATOM 14644 C C . HIS A 1 14 ? 13.267 13.646 22.736 1.00 1.00 89 HIS A C 20
ATOM 14645 O O . HIS A 1 14 ? 14.044 14.200 23.514 1.00 1.00 89 HIS A O 20
ATOM 14660 N N . THR A 1 15 ? 12.810 14.251 21.633 1.00 1.00 90 THR A N 20
ATOM 14661 C CA . THR A 1 15 ? 13.248 15.586 21.164 1.00 1.00 90 THR A CA 20
ATOM 14662 C C . THR A 1 15 ? 12.102 16.540 20.797 1.00 1.00 90 THR A C 20
ATOM 14663 O O . THR A 1 15 ? 12.301 17.757 20.768 1.00 1.00 90 THR A O 20
ATOM 14674 N N . GLY A 1 16 ? 10.901 16.013 20.529 1.00 1.00 91 GLY A N 20
ATOM 14675 C CA . GLY A 1 16 ? 9.719 16.753 20.082 1.00 1.00 91 GLY A CA 20
ATOM 14676 C C . GLY A 1 16 ? 9.599 16.884 18.553 1.00 1.00 91 GLY A C 20
ATOM 14677 O O . GLY A 1 16 ? 8.600 17.417 18.064 1.00 1.00 91 GLY A O 20
ATOM 14681 N N . GLU A 1 17 ? 10.596 16.431 17.785 1.00 1.00 92 GLU A N 20
ATOM 14682 C CA . GLU A 1 17 ? 10.622 16.535 16.320 1.00 1.00 92 GLU A CA 20
ATOM 14683 C C . GLU A 1 17 ? 9.588 15.676 15.584 1.00 1.00 92 GLU A C 20
ATOM 14684 O O . GLU A 1 17 ? 9.182 14.611 16.045 1.00 1.00 92 GLU A O 20
ATOM 14696 N N . VAL A 1 18 ? 9.271 16.110 14.361 1.00 1.00 93 VAL A N 20
ATOM 14697 C CA . VAL A 1 18 ? 8.485 15.403 13.347 1.00 1.00 93 VAL A CA 20
ATOM 14698 C C . VAL A 1 18 ? 9.191 15.516 11.992 1.00 1.00 93 VAL A C 20
ATOM 14699 O O . VAL A 1 18 ? 9.703 16.585 11.642 1.00 1.00 93 VAL A O 20
ATOM 14712 N N . ILE A 1 19 ? 9.189 14.431 11.216 1.00 1.00 94 ILE A N 20
ATOM 14713 C CA . ILE A 1 19 ? 9.742 14.343 9.857 1.00 1.00 94 ILE A CA 20
ATOM 14714 C C . ILE A 1 19 ? 8.837 13.496 8.958 1.00 1.00 94 ILE A C 20
ATOM 14715 O O . ILE A 1 19 ? 7.997 12.732 9.428 1.00 1.00 94 ILE A O 20
ATOM 14731 N N . GLU A 1 20 ? 9.058 13.597 7.651 1.00 1.00 95 GLU A N 20
ATOM 14732 C CA . GLU A 1 20 ? 8.357 12.855 6.593 1.00 1.00 95 GLU A CA 20
ATOM 14733 C C . GLU A 1 20 ? 9.328 12.423 5.484 1.00 1.00 95 GLU A C 20
ATOM 14734 O O . GLU A 1 20 ? 10.193 13.188 5.054 1.00 1.00 95 GLU A O 20
ATOM 14746 N N . THR A 1 21 ? 9.175 11.183 5.011 1.00 1.00 96 THR A N 20
ATOM 14747 C CA . THR A 1 21 ? 9.959 10.583 3.912 1.00 1.00 96 THR A CA 20
ATOM 14748 C C . THR A 1 21 ? 9.140 9.522 3.164 1.00 1.00 96 THR A C 20
ATOM 14749 O O . THR A 1 21 ? 8.185 8.977 3.712 1.00 1.00 96 THR A O 20
ATOM 14760 N N . LYS A 1 22 ? 9.496 9.201 1.913 1.00 1.00 97 LYS A N 20
ATOM 14761 C CA . LYS A 1 22 ? 8.907 8.081 1.144 1.00 1.00 97 LYS A CA 20
ATOM 14762 C C . LYS A 1 22 ? 9.589 6.724 1.422 1.00 1.00 97 LYS A C 20
ATOM 14763 O O . LYS A 1 22 ? 9.132 5.703 0.912 1.00 1.00 97 LYS A O 20
ATOM 14782 N N . GLY A 1 23 ? 10.663 6.707 2.221 1.00 1.00 98 GLY A N 20
ATOM 14783 C CA . GLY A 1 23 ? 11.385 5.493 2.646 1.00 1.00 98 GLY A CA 20
ATOM 14784 C C . GLY A 1 23 ? 12.854 5.419 2.194 1.00 1.00 98 GLY A C 20
ATOM 14785 O O . GLY A 1 23 ? 13.513 4.406 2.439 1.00 1.00 98 GLY A O 20
ATOM 14789 N N . GLY A 1 24 ? 13.374 6.461 1.529 1.00 1.00 99 GLY A N 20
ATOM 14790 C CA . GLY A 1 24 ? 14.778 6.550 1.101 1.00 1.00 99 GLY A CA 20
ATOM 14791 C C . GLY A 1 24 ? 15.766 6.809 2.251 1.00 1.00 99 GLY A C 20
ATOM 14792 O O . GLY A 1 24 ? 15.380 6.945 3.414 1.00 1.00 99 GLY A O 20
ATOM 14796 N N . ASN A 1 25 ? 17.063 6.882 1.924 1.00 1.00 100 ASN A N 20
ATOM 14797 C CA . ASN A 1 25 ? 18.148 7.168 2.869 1.00 1.00 100 ASN A CA 20
ATOM 14798 C C . ASN A 1 25 ? 18.080 8.617 3.414 1.00 1.00 100 ASN A C 20
ATOM 14799 O O . ASN A 1 25 ? 18.743 9.525 2.906 1.00 1.00 100 ASN A O 20
ATOM 14810 N N . HIS A 1 26 ? 17.263 8.830 4.452 1.00 1.00 101 HIS A N 20
ATOM 14811 C CA . HIS A 1 26 ? 16.993 10.134 5.078 1.00 1.00 101 HIS A CA 20
ATOM 14812 C C . HIS A 1 26 ? 17.766 10.249 6.398 1.00 1.00 101 HIS A C 20
ATOM 14813 O O . HIS A 1 26 ? 17.279 9.797 7.432 1.00 1.00 101 HIS A O 20
ATOM 14828 N N . LYS A 1 27 ? 18.969 10.838 6.374 1.00 1.00 102 LYS A N 20
ATOM 14829 C CA . LYS A 1 27 ? 19.972 10.871 7.473 1.00 1.00 102 LYS A CA 20
ATOM 14830 C C . LYS A 1 27 ? 19.401 11.097 8.880 1.00 1.00 102 LYS A C 20
ATOM 14831 O O . LYS A 1 27 ? 19.745 10.358 9.797 1.00 1.00 102 LYS A O 20
ATOM 14850 N N . THR A 1 28 ? 18.470 12.039 9.038 1.00 1.00 103 THR A N 20
ATOM 14851 C CA . THR A 1 28 ? 17.797 12.334 10.325 1.00 1.00 103 THR A CA 20
ATOM 14852 C C . THR A 1 28 ? 17.046 11.130 10.905 1.00 1.00 103 THR A C 20
ATOM 14853 O O . THR A 1 28 ? 17.125 10.871 12.099 1.00 1.00 103 THR A O 20
ATOM 14864 N N . LEU A 1 29 ? 16.379 10.333 10.056 1.00 1.00 104 LEU A N 20
ATOM 14865 C CA . LEU A 1 29 ? 15.705 9.093 10.476 1.00 1.00 104 LEU A CA 20
ATOM 14866 C C . LEU A 1 29 ? 16.750 8.042 10.869 1.00 1.00 104 LEU A C 20
ATOM 14867 O O . LEU A 1 29 ? 16.621 7.414 11.911 1.00 1.00 104 LEU A O 20
ATOM 14883 N N . LYS A 1 30 ? 17.818 7.885 10.075 1.00 1.00 105 LYS A N 20
ATOM 14884 C CA . LYS A 1 30 ? 18.921 6.955 10.376 1.00 1.00 105 LYS A CA 20
ATOM 14885 C C . LYS A 1 30 ? 19.568 7.240 11.726 1.00 1.00 105 LYS A C 20
ATOM 14886 O O . LYS A 1 30 ? 19.792 6.322 12.508 1.00 1.00 105 LYS A O 20
ATOM 14905 N N . GLU A 1 31 ? 19.783 8.521 12.029 1.00 1.00 106 GLU A N 20
ATOM 14906 C CA . GLU A 1 31 ? 20.230 8.954 13.348 1.00 1.00 106 GLU A CA 20
ATOM 14907 C C . GLU A 1 31 ? 19.269 8.517 14.449 1.00 1.00 106 GLU A C 20
ATOM 14908 O O . GLU A 1 31 ? 19.699 7.956 15.450 1.00 1.00 106 GLU A O 20
ATOM 14920 N N . TRP A 1 32 ? 17.963 8.701 14.260 1.00 1.00 107 TRP A N 20
ATOM 14921 C CA . TRP A 1 32 ? 16.953 8.267 15.231 1.00 1.00 107 TRP A CA 20
ATOM 14922 C C . TRP A 1 32 ? 16.966 6.745 15.436 1.00 1.00 107 TRP A C 20
ATOM 14923 O O . TRP A 1 32 ? 16.921 6.286 16.577 1.00 1.00 107 TRP A O 20
ATOM 14944 N N . LYS A 1 33 ? 17.102 5.951 14.360 1.00 1.00 108 LYS A N 20
ATOM 14945 C CA . LYS A 1 33 ? 17.210 4.477 14.424 1.00 1.00 108 LYS A CA 20
ATOM 14946 C C . LYS A 1 33 ? 18.450 4.054 15.215 1.00 1.00 108 LYS A C 20
ATOM 14947 O O . LYS A 1 33 ? 18.368 3.171 16.061 1.00 1.00 108 LYS A O 20
ATOM 14966 N N . ALA A 1 34 ? 19.569 4.746 15.012 1.00 1.00 109 ALA A N 20
ATOM 14967 C CA . ALA A 1 34 ? 20.816 4.496 15.741 1.00 1.00 109 ALA A CA 20
ATOM 14968 C C . ALA A 1 34 ? 20.727 4.893 17.231 1.00 1.00 109 ALA A C 20
ATOM 14969 O O . ALA A 1 34 ? 21.257 4.193 18.096 1.00 1.00 109 ALA A O 20
ATOM 14976 N N . LYS A 1 35 ? 20.042 6.006 17.533 1.00 1.00 110 LYS A N 20
ATOM 14977 C CA . LYS A 1 35 ? 19.952 6.599 18.884 1.00 1.00 110 LYS A CA 20
ATOM 14978 C C . LYS A 1 35 ? 18.892 5.957 19.792 1.00 1.00 110 LYS A C 20
ATOM 14979 O O . LYS A 1 35 ? 19.119 5.864 21.000 1.00 1.00 110 LYS A O 20
ATOM 14998 N N . TRP A 1 36 ? 17.774 5.489 19.225 1.00 1.00 111 TRP A N 20
ATOM 14999 C CA . TRP A 1 36 ? 16.596 5.004 19.974 1.00 1.00 111 TRP A CA 20
ATOM 15000 C C . TRP A 1 36 ? 16.064 3.625 19.538 1.00 1.00 111 TRP A C 20
ATOM 15001 O O . TRP A 1 36 ? 15.156 3.088 20.177 1.00 1.00 111 TRP A O 20
ATOM 15022 N N . GLY A 1 37 ? 16.651 3.018 18.503 1.00 1.00 112 GLY A N 20
ATOM 15023 C CA . GLY A 1 37 ? 16.376 1.649 18.054 1.00 1.00 112 GLY A CA 20
ATOM 15024 C C . GLY A 1 37 ? 15.505 1.615 16.791 1.00 1.00 112 GLY A C 20
ATOM 15025 O O . GLY A 1 37 ? 14.442 2.236 16.774 1.00 1.00 112 GLY A O 20
ATOM 15029 N N . PRO A 1 38 ? 15.891 0.873 15.735 1.00 1.00 113 PRO A N 20
ATOM 15030 C CA . PRO A 1 38 ? 15.147 0.847 14.473 1.00 1.00 113 PRO A CA 20
ATOM 15031 C C . PRO A 1 38 ? 13.720 0.312 14.618 1.00 1.00 113 PRO A C 20
ATOM 15032 O O . PRO A 1 38 ? 12.813 0.833 13.978 1.00 1.00 113 PRO A O 20
ATOM 15043 N N . GLU A 1 39 ? 13.494 -0.674 15.491 1.00 1.00 114 GLU A N 20
ATOM 15044 C CA . GLU A 1 39 ? 12.164 -1.245 15.726 1.00 1.00 114 GLU A CA 20
ATOM 15045 C C . GLU A 1 39 ? 11.223 -0.247 16.421 1.00 1.00 114 GLU A C 20
ATOM 15046 O O . GLU A 1 39 ? 10.052 -0.129 16.056 1.00 1.00 114 GLU A O 20
ATOM 15058 N N . ALA A 1 40 ? 11.753 0.511 17.384 1.00 1.00 115 ALA A N 20
ATOM 15059 C CA . ALA A 1 40 ? 11.024 1.591 18.051 1.00 1.00 115 ALA A CA 20
ATOM 15060 C C . ALA A 1 40 ? 10.675 2.711 17.058 1.00 1.00 115 ALA A C 20
ATOM 15061 O O . ALA A 1 40 ? 9.515 3.104 16.937 1.00 1.00 115 ALA A O 20
ATOM 15068 N N . VAL A 1 41 ? 11.660 3.173 16.284 1.00 1.00 116 VAL A N 20
ATOM 15069 C CA . VAL A 1 41 ? 11.468 4.238 15.291 1.00 1.00 116 VAL A CA 20
ATOM 15070 C C . VAL A 1 41 ? 10.505 3.817 14.175 1.00 1.00 116 VAL A C 20
ATOM 15071 O O . VAL A 1 41 ? 9.650 4.604 13.782 1.00 1.00 116 VAL A O 20
ATOM 15084 N N . GLU A 1 42 ? 10.559 2.578 13.682 1.00 1.00 117 GLU A N 20
ATOM 15085 C CA . GLU A 1 42 ? 9.571 2.089 12.709 1.00 1.00 117 GLU A CA 20
ATOM 15086 C C . GLU A 1 42 ? 8.159 1.970 13.314 1.00 1.00 117 GLU A C 20
ATOM 15087 O O . GLU A 1 42 ? 7.170 2.118 12.597 1.00 1.00 117 GLU A O 20
ATOM 15099 N N . SER A 1 43 ? 8.047 1.776 14.634 1.00 1.00 118 SER A N 20
ATOM 15100 C CA . SER A 1 43 ? 6.763 1.868 15.349 1.00 1.00 118 SER A CA 20
ATOM 15101 C C . SER A 1 43 ? 6.243 3.320 15.452 1.00 1.00 118 SER A C 20
ATOM 15102 O O . SER A 1 43 ? 5.028 3.538 15.494 1.00 1.00 118 SER A O 20
ATOM 15110 N N . TRP A 1 44 ? 7.129 4.330 15.417 1.00 1.00 119 TRP A N 20
ATOM 15111 C CA . TRP A 1 44 ? 6.743 5.749 15.323 1.00 1.00 119 TRP A CA 20
ATOM 15112 C C . TRP A 1 44 ? 6.141 6.118 13.950 1.00 1.00 119 TRP A C 20
ATOM 15113 O O . TRP A 1 44 ? 5.518 7.176 13.827 1.00 1.00 119 TRP A O 20
ATOM 15134 N N . ALA A 1 45 ? 6.337 5.287 12.917 1.00 1.00 120 ALA A N 20
ATOM 15135 C CA . ALA A 1 45 ? 5.885 5.577 11.554 1.00 1.00 120 ALA A CA 20
ATOM 15136 C C . ALA A 1 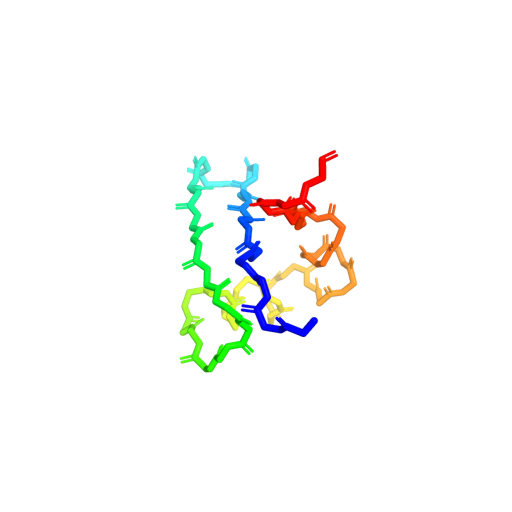45 ? 4.350 5.642 11.408 1.00 1.00 120 ALA A C 20
ATOM 15137 O O . ALA A 1 45 ? 3.616 4.823 11.972 1.00 1.00 120 ALA A O 20
ATOM 15144 N N . THR A 1 46 ? 3.875 6.546 10.545 1.00 1.00 121 THR A N 20
ATOM 15145 C CA . THR A 1 46 ? 2.474 6.672 10.098 1.00 1.00 121 THR A CA 20
ATOM 15146 C C . THR A 1 46 ? 2.392 6.976 8.608 1.00 1.00 121 THR A C 20
ATOM 15147 O O . THR A 1 46 ? 2.907 7.978 8.120 1.00 1.00 121 THR A O 20
ATOM 15158 N N . LEU A 1 47 ? 1.735 6.085 7.865 1.00 1.00 122 LEU A N 20
ATOM 15159 C CA . LEU A 1 47 ? 1.475 6.232 6.431 1.00 1.00 122 LEU A CA 20
ATOM 15160 C C . LEU A 1 47 ? 0.435 7.331 6.182 1.00 1.00 122 LEU A C 20
ATOM 15161 O O . LEU A 1 47 ? -0.692 7.235 6.671 1.00 1.00 122 LEU A O 20
ATOM 15177 N N . LEU A 1 48 ? 0.772 8.351 5.386 1.00 1.00 123 LEU A N 20
ATOM 15178 C CA . LEU A 1 48 ? -0.135 9.443 5.002 1.00 1.00 123 LEU A CA 20
ATOM 15179 C C . LEU A 1 48 ? -1.082 9.018 3.856 1.00 1.00 123 LEU A C 20
ATOM 15180 O O . LEU A 1 48 ? -1.157 9.655 2.803 1.00 1.00 123 LEU A O 20
ATOM 15196 N N . GLY A 1 49 ? -1.765 7.886 4.049 1.00 1.00 124 GLY A N 20
ATOM 15197 C CA . GLY A 1 49 ? -2.575 7.184 3.045 1.00 1.00 124 GLY A CA 20
ATOM 15198 C C . GLY A 1 49 ? -3.598 6.225 3.668 1.00 1.00 124 GLY A C 20
ATOM 15199 O O . GLY A 1 49 ? -3.717 5.080 3.222 1.00 1.00 124 GLY A O 20
ATOM 15203 N N . HIS A 1 50 ? -4.283 6.672 4.729 1.00 1.00 125 HIS A N 20
ATOM 15204 C CA . HIS A 1 50 ? -5.250 5.886 5.519 1.00 1.00 125 HIS A CA 20
ATOM 15205 C C . HIS A 1 50 ? -6.546 6.666 5.833 1.00 1.00 125 HIS A C 20
ATOM 15206 O O . HIS A 1 50 ? -7.565 6.016 6.163 1.00 1.00 125 HIS A O 20
#